Protein 5X7N (pdb70)

Structure (mmCIF, N/CA/C/O backbone):
data_5X7N
#
_entry.id   5X7N
#
_cell.length_a   114.543
_cell.length_b   91.702
_cell.length_c   95.161
_cell.angle_alpha   90.000
_cell.angle_beta   90.000
_cell.angle_gamma   90.000
#
_symmetry.space_group_name_H-M   'P 21 21 2'
#
loop_
_entity.id
_entity.type
_entity.pdbx_description
1 polymer 'Diaminopimelate decarboxylase'
2 non-polymer GLYCEROL
3 non-polymer "PYRIDOXAL-5'-PHOSPHATE"
4 non-polymer LYSINE
5 water water
#
loop_
_atom_site.group_PDB
_atom_site.id
_atom_site.type_symbol
_atom_site.label_atom_id
_atom_site.label_alt_id
_atom_site.label_comp_id
_atom_site.label_asym_id
_atom_site.label_entity_id
_atom_site.label_seq_id
_atom_site.pdbx_PDB_ins_code
_atom_site.Cartn_x
_atom_site.Cartn_y
_atom_site.Cartn_z
_atom_site.occupancy
_atom_site.B_iso_or_equiv
_atom_site.auth_seq_id
_atom_site.auth_comp_id
_atom_site.auth_asym_id
_atom_site.auth_atom_id
_atom_site.pdbx_PDB_model_num
ATOM 1 N N . THR A 1 3 ? 0.601 38.697 -5.390 1.00 30.66 3 THR A N 1
ATOM 2 C CA . THR A 1 3 ? 0.164 38.159 -6.712 1.00 28.19 3 THR A CA 1
ATOM 3 C C . THR A 1 3 ? 0.043 36.627 -6.714 1.00 26.54 3 THR A C 1
ATOM 4 O O . THR A 1 3 ? 0.661 35.908 -5.898 1.00 26.06 3 THR A O 1
ATOM 8 N N . VAL A 1 4 ? -0.740 36.149 -7.662 1.00 26.70 4 VAL A N 1
ATOM 9 C CA . VAL A 1 4 ? -0.843 34.724 -7.913 1.00 28.90 4 VAL A CA 1
ATOM 10 C C . VAL A 1 4 ? 0.544 34.155 -8.237 1.00 28.41 4 VAL A C 1
ATOM 11 O O . VAL A 1 4 ? 0.937 33.099 -7.746 1.00 23.28 4 VAL A O 1
ATOM 15 N N . GLU A 1 5 ? 1.331 34.885 -9.012 1.00 25.38 5 GLU A N 1
ATOM 16 C CA . GLU A 1 5 ? 2.696 34.447 -9.329 1.00 27.67 5 GLU A CA 1
ATOM 17 C C . GLU A 1 5 ? 3.589 34.265 -8.109 1.00 26.01 5 GLU A C 1
ATOM 18 O O . GLU A 1 5 ? 4.251 33.196 -7.972 1.00 27.44 5 GLU A O 1
ATOM 24 N N . ASN A 1 6 ? 3.560 35.265 -7.218 1.00 26.34 6 ASN A N 1
ATOM 25 C CA . ASN A 1 6 ? 4.310 35.227 -5.953 1.00 27.54 6 ASN A CA 1
ATOM 26 C C . ASN A 1 6 ? 3.873 33.972 -5.128 1.00 20.97 6 ASN A C 1
ATOM 27 O O . ASN A 1 6 ? 4.740 33.281 -4.613 1.00 21.96 6 ASN A O 1
ATOM 32 N N . PHE A 1 7 ? 2.574 33.678 -5.031 1.00 19.96 7 PHE A N 1
ATOM 33 C CA . PHE A 1 7 ? 2.130 32.505 -4.239 1.00 16.12 7 PHE A CA 1
ATOM 34 C C . PHE A 1 7 ? 2.641 31.211 -4.815 1.00 18.37 7 PHE A C 1
ATOM 35 O O . PHE A 1 7 ? 2.894 30.258 -4.086 1.00 16.39 7 PHE A O 1
ATOM 43 N N . ASN A 1 8 ? 2.764 31.151 -6.135 1.00 16.23 8 ASN A N 1
ATOM 44 C CA . ASN A 1 8 ? 3.223 29.938 -6.818 1.00 18.04 8 ASN A CA 1
ATOM 45 C C . ASN A 1 8 ? 4.758 29.738 -6.847 1.00 16.81 8 ASN A C 1
ATOM 46 O O . ASN A 1 8 ? 5.191 28.704 -7.366 1.00 17.54 8 ASN A O 1
ATOM 51 N N . GLU A 1 9 ? 5.515 30.683 -6.265 1.00 18.63 9 GLU A N 1
ATOM 52 C CA . GLU A 1 9 ? 6.941 30.556 -6.021 1.00 20.82 9 GLU A CA 1
ATOM 53 C C . GLU A 1 9 ? 7.128 29.554 -4.879 1.00 18.44 9 GLU A C 1
ATOM 54 O O . GLU A 1 9 ? 6.147 29.059 -4.289 1.00 16.05 9 GLU A O 1
ATOM 60 N N . LEU A 1 10 ? 8.385 29.246 -4.624 1.00 18.83 10 LEU A N 1
ATOM 61 C CA . LEU A 1 10 ? 8.807 28.408 -3.474 1.00 17.21 10 LEU A CA 1
ATOM 62 C C . LEU A 1 10 ? 10.110 28.962 -2.967 1.00 16.51 10 LEU A C 1
ATOM 63 O O . LEU A 1 10 ? 11.175 28.734 -3.584 1.00 18.70 10 LEU A O 1
ATOM 68 N N . PRO A 1 11 ? 10.038 29.771 -1.898 1.00 16.67 11 PRO A N 1
ATOM 69 C CA . PRO A 1 11 ? 11.253 30.508 -1.469 1.00 16.81 11 PRO A CA 1
ATOM 70 C C . PRO A 1 11 ? 12.315 29.581 -0.945 1.00 16.12 11 PRO A C 1
ATOM 71 O O . PRO A 1 11 ? 12.139 28.863 0.098 1.00 15.29 11 PRO A O 1
ATOM 75 N N . ALA A 1 12 ? 13.432 29.496 -1.697 1.00 15.35 12 ALA A N 1
ATOM 76 C CA . ALA A 1 12 ? 14.372 28.425 -1.506 1.00 14.80 12 ALA A CA 1
ATOM 77 C C . ALA A 1 12 ? 15.128 28.576 -0.173 1.00 15.25 12 ALA A C 1
ATOM 78 O O . ALA A 1 12 ? 15.647 27.622 0.375 1.00 16.43 12 ALA A O 1
ATOM 80 N N . HIS A 1 13 ? 15.222 29.781 0.318 1.00 13.88 13 HIS A N 1
ATOM 81 C CA . HIS A 1 13 ? 15.911 30.091 1.567 1.00 13.57 13 HIS A CA 1
ATOM 82 C C . HIS A 1 13 ? 15.013 29.781 2.777 1.00 15.07 13 HIS A C 1
ATOM 83 O O . HIS A 1 13 ? 15.518 29.828 3.903 1.00 14.06 13 HIS A O 1
ATOM 90 N N . VAL A 1 14 ? 13.763 29.539 2.533 1.00 12.14 14 VAL A N 1
ATOM 91 C CA . VAL A 1 14 ? 12.789 29.118 3.620 1.00 13.25 14 VAL A CA 1
ATOM 92 C C . VAL A 1 14 ? 12.550 27.618 3.597 1.00 11.93 14 VAL A C 1
ATOM 93 O O . VAL A 1 14 ? 12.567 26.976 4.662 1.00 13.93 14 VAL A O 1
ATOM 97 N N . TRP A 1 15 ? 12.241 27.096 2.394 1.00 13.59 15 TRP A N 1
ATOM 98 C CA . TRP A 1 15 ? 11.859 25.708 2.229 1.00 12.90 15 TRP A CA 1
ATOM 99 C C . TRP A 1 15 ? 13.070 24.767 2.336 1.00 13.42 15 TRP A C 1
ATOM 100 O O . TRP A 1 15 ? 14.241 25.220 2.399 1.00 15.00 15 TRP A O 1
ATOM 111 N N . PRO A 1 16 ? 12.824 23.459 2.580 1.00 13.13 16 PRO A N 1
ATOM 112 C CA . PRO A 1 16 ? 13.922 22.557 2.782 1.00 12.42 16 PRO A CA 1
ATOM 113 C C . PRO A 1 16 ? 14.869 22.616 1.550 1.00 11.45 16 PRO A C 1
ATOM 114 O O . PRO A 1 16 ? 14.431 22.836 0.398 1.00 13.68 16 PRO A O 1
ATOM 118 N N . ARG A 1 17 ? 16.110 22.373 1.821 1.00 12.48 17 ARG A N 1
ATOM 119 C CA . ARG A 1 17 ? 17.132 22.451 0.734 1.00 12.05 17 ARG A CA 1
ATOM 120 C C . ARG A 1 17 ? 16.866 21.605 -0.485 1.00 14.87 17 ARG A C 1
ATOM 121 O O . ARG A 1 17 ? 17.251 22.034 -1.549 1.00 15.46 17 ARG A O 1
ATOM 129 N N . ASN A 1 18 ? 16.246 20.445 -0.370 1.00 13.98 18 ASN A N 1
ATOM 130 C CA . ASN A 1 18 ? 15.942 19.559 -1.447 1.00 14.98 18 ASN A CA 1
ATOM 131 C C . ASN A 1 18 ? 14.481 19.581 -1.849 1.00 13.95 18 ASN A C 1
ATOM 132 O O . ASN A 1 18 ? 13.974 18.642 -2.473 1.00 14.78 18 ASN A O 1
ATOM 137 N N . ALA A 1 19 ? 13.861 20.750 -1.671 1.00 12.75 19 ALA A N 1
ATOM 138 C CA . ALA A 1 19 ? 12.516 20.956 -2.163 1.00 13.98 19 ALA A CA 1
ATOM 139 C C . ALA A 1 19 ? 12.537 21.649 -3.512 1.00 12.94 19 ALA A C 1
ATOM 140 O O . ALA A 1 19 ? 13.334 22.590 -3.752 1.00 14.74 19 ALA A O 1
ATOM 142 N N . VAL A 1 20 ? 11.687 21.204 -4.386 1.00 13.59 20 VAL A N 1
ATOM 143 C CA . VAL A 1 20 ? 11.520 21.819 -5.732 1.00 14.71 20 VAL A CA 1
ATOM 144 C C . VAL A 1 20 ? 10.086 21.921 -6.211 1.00 15.16 20 VAL A C 1
ATOM 145 O O . VAL A 1 20 ? 9.338 20.987 -6.084 1.00 14.83 20 VAL A O 1
ATOM 149 N N . ARG A 1 21 ? 9.745 23.044 -6.828 1.00 15.07 21 ARG A N 1
ATOM 150 C CA . ARG A 1 21 ? 8.478 23.252 -7.495 1.00 16.20 21 ARG A CA 1
ATOM 151 C C . ARG A 1 21 ? 8.606 22.686 -8.899 1.00 18.65 21 ARG A C 1
ATOM 152 O O . ARG A 1 21 ? 9.365 23.255 -9.713 1.00 16.63 21 ARG A O 1
ATOM 160 N N . GLN A 1 22 ? 7.809 21.672 -9.177 1.00 17.10 22 GLN A N 1
ATOM 161 C CA . GLN A 1 22 ? 7.801 21.014 -10.461 1.00 18.41 22 GLN A CA 1
ATOM 162 C C . GLN A 1 22 ? 6.983 21.837 -11.425 1.00 22.54 22 GLN A C 1
ATOM 163 O O . GLN A 1 22 ? 6.242 22.725 -11.048 1.00 20.22 22 GLN A O 1
ATOM 169 N N . GLU A 1 23 ? 7.097 21.502 -12.706 1.00 20.52 23 GLU A N 1
ATOM 170 C CA . GLU A 1 23 ? 6.389 22.293 -13.718 1.00 26.24 23 GLU A CA 1
ATOM 171 C C . GLU A 1 23 ? 4.854 22.198 -13.713 1.00 24.66 23 GLU A C 1
ATOM 172 O O . GLU A 1 23 ? 4.174 23.035 -14.340 1.00 25.31 23 GLU A O 1
ATOM 178 N N . ASP A 1 24 ? 4.301 21.151 -13.112 1.00 23.08 24 ASP A N 1
ATOM 179 C CA . ASP A 1 24 ? 2.839 21.088 -12.929 1.00 21.22 24 ASP A CA 1
ATOM 180 C C . ASP A 1 24 ? 2.331 21.668 -11.602 1.00 21.18 24 ASP A C 1
ATOM 181 O O . ASP A 1 24 ? 1.193 21.420 -11.269 1.00 21.60 24 ASP A O 1
ATOM 186 N N . GLY A 1 25 ? 3.212 22.344 -10.840 1.00 19.22 25 GLY A N 1
ATOM 187 C CA . GLY A 1 25 ? 2.827 22.936 -9.559 1.00 20.01 25 GLY A CA 1
ATOM 188 C C . GLY A 1 25 ? 3.086 22.070 -8.315 1.00 19.01 25 GLY A C 1
ATOM 189 O O . GLY A 1 25 ? 3.043 22.557 -7.159 1.00 17.20 25 GLY A O 1
ATOM 190 N N . VAL A 1 26 ? 3.324 20.789 -8.511 1.00 16.33 26 VAL A N 1
ATOM 191 C CA . VAL A 1 26 ? 3.644 19.882 -7.396 1.00 17.92 26 VAL A CA 1
ATOM 192 C C . VAL A 1 26 ? 5.005 20.222 -6.799 1.00 17.39 26 VAL A C 1
ATOM 193 O O . VAL A 1 26 ? 5.999 20.461 -7.544 1.00 18.53 26 VAL A O 1
ATOM 197 N N . VAL A 1 27 ? 5.074 20.185 -5.465 1.00 14.19 27 VAL A N 1
ATOM 198 C CA . VAL A 1 27 ? 6.303 20.296 -4.730 1.00 14.24 27 VAL A CA 1
ATOM 199 C C . VAL A 1 27 ? 6.835 18.910 -4.371 1.00 13.83 27 VAL A C 1
ATOM 200 O O . VAL A 1 27 ? 6.117 18.095 -3.787 1.00 14.00 27 VAL A O 1
ATOM 204 N N . THR A 1 28 ? 8.095 18.635 -4.790 1.00 13.84 28 THR A N 1
ATOM 205 C CA . THR A 1 28 ? 8.821 17.475 -4.281 1.00 14.03 28 THR A CA 1
ATOM 206 C C . THR A 1 28 ? 9.831 17.844 -3.226 1.00 14.66 28 THR A C 1
ATOM 207 O O . THR A 1 28 ? 10.371 18.985 -3.226 1.00 15.08 28 THR A O 1
ATOM 211 N N . VAL A 1 29 ? 10.080 16.920 -2.290 1.00 14.54 29 VAL A N 1
ATOM 212 C CA . VAL A 1 29 ? 11.197 17.012 -1.372 1.00 14.68 29 VAL A CA 1
ATOM 213 C C . VAL A 1 29 ? 12.038 15.744 -1.506 1.00 14.31 29 VAL A C 1
ATOM 214 O O . VAL A 1 29 ? 11.528 14.667 -1.405 1.00 14.39 29 VAL A O 1
ATOM 218 N N . ALA A 1 30 ? 13.342 15.925 -1.753 1.00 14.71 30 ALA A N 1
ATOM 219 C CA . ALA A 1 30 ? 14.217 14.810 -2.093 1.00 15.51 30 ALA A CA 1
ATOM 220 C C . ALA A 1 30 ? 13.633 13.918 -3.126 1.00 14.38 30 ALA A C 1
ATOM 221 O O . ALA A 1 30 ? 13.697 12.677 -3.093 1.00 15.56 30 ALA A O 1
ATOM 223 N N . GLY A 1 31 ? 13.101 14.576 -4.132 1.00 13.29 31 GLY A N 1
ATOM 224 C CA . GLY A 1 31 ? 12.468 13.912 -5.241 1.00 15.95 31 GLY A CA 1
ATOM 225 C C . GLY A 1 31 ? 11.135 13.262 -5.068 1.00 15.12 31 GLY A C 1
ATOM 226 O O . GLY A 1 31 ? 10.515 12.860 -6.021 1.00 17.97 31 GLY A O 1
ATOM 227 N N . VAL A 1 32 ? 10.601 13.238 -3.835 1.00 16.19 32 VAL A N 1
ATOM 228 C CA . VAL A 1 32 ? 9.325 12.630 -3.541 1.00 16.62 32 VAL A CA 1
ATOM 229 C C . VAL A 1 32 ? 8.197 13.635 -3.575 1.00 16.75 32 VAL A C 1
ATOM 230 O O . VAL A 1 32 ? 8.262 14.649 -2.827 1.00 16.13 32 VAL A O 1
ATOM 234 N N . PRO A 1 33 ? 7.155 13.431 -4.384 1.00 15.93 33 PRO A N 1
ATOM 235 C CA . PRO A 1 33 ? 6.066 14.411 -4.401 1.00 15.65 33 PRO A CA 1
ATOM 236 C C . PRO A 1 33 ? 5.306 14.502 -3.077 1.00 17.68 33 PRO A C 1
ATOM 237 O O . PRO A 1 33 ? 4.934 13.486 -2.517 1.00 15.86 33 PRO A O 1
ATOM 241 N N . LEU A 1 34 ? 5.145 15.734 -2.566 1.00 15.63 34 LEU A N 1
ATOM 242 C CA . LEU A 1 34 ? 4.420 15.851 -1.263 1.00 15.62 34 LEU A CA 1
ATOM 243 C C . LEU A 1 34 ? 2.991 15.319 -1.269 1.00 15.09 34 LEU A C 1
ATOM 244 O O . LEU A 1 34 ? 2.588 14.724 -0.263 1.00 15.32 34 LEU A O 1
ATOM 249 N N . PRO A 1 35 ? 2.234 15.455 -2.402 1.00 15.44 35 PRO A N 1
ATOM 250 C CA . PRO A 1 35 ? 0.912 14.910 -2.413 1.00 15.91 35 PRO A CA 1
ATOM 251 C C . PRO A 1 35 ? 0.925 13.387 -2.259 1.00 16.20 35 PRO A C 1
ATOM 252 O O . PRO A 1 35 ? 0.027 12.827 -1.657 1.00 16.53 35 PRO A O 1
ATOM 256 N N . ASP A 1 36 ? 1.946 12.706 -2.794 1.00 16.09 36 ASP A N 1
ATOM 257 C CA . ASP A 1 36 ? 2.004 11.277 -2.693 1.00 16.66 36 ASP A CA 1
ATOM 258 C C . ASP A 1 36 ? 2.236 10.859 -1.260 1.00 17.24 36 ASP A C 1
ATOM 259 O O . ASP A 1 36 ? 1.647 9.872 -0.788 1.00 17.29 36 ASP A O 1
ATOM 264 N N . LEU A 1 37 ? 3.037 11.664 -0.523 1.00 14.42 37 LEU A N 1
ATOM 265 C CA . LEU A 1 37 ? 3.185 11.363 0.897 1.00 15.81 37 LEU A CA 1
ATOM 266 C C . LEU A 1 37 ? 1.894 11.578 1.642 1.00 15.92 37 LEU A C 1
ATOM 267 O O . LEU A 1 37 ? 1.586 10.793 2.581 1.00 16.16 37 LEU A O 1
ATOM 272 N N . ALA A 1 38 ? 1.204 12.677 1.306 1.00 15.12 38 ALA A N 1
ATOM 273 C CA . ALA A 1 38 ? -0.050 12.928 1.996 1.00 16.49 38 ALA A CA 1
ATOM 274 C C . ALA A 1 38 ? -1.046 11.759 1.770 1.00 18.22 38 ALA A C 1
ATOM 275 O O . ALA A 1 38 ? -1.823 11.381 2.662 1.00 16.79 38 ALA A O 1
ATOM 277 N N . GLU A 1 39 ? -1.063 11.233 0.558 1.00 16.95 39 GLU A N 1
ATOM 278 C CA . GLU A 1 39 ? -1.960 10.094 0.240 1.00 19.58 39 GLU A CA 1
ATOM 279 C C . GLU A 1 39 ? -1.583 8.803 0.916 1.00 20.22 39 GLU A C 1
ATOM 280 O O . GLU A 1 39 ? -2.489 8.127 1.427 1.00 20.48 39 GLU A O 1
ATOM 286 N N . GLU A 1 40 ? -0.286 8.546 1.097 1.00 16.92 40 GLU A N 1
ATOM 287 C CA . GLU A 1 40 ? 0.236 7.339 1.669 1.00 19.36 40 GLU A CA 1
ATOM 288 C C . GLU A 1 40 ? 0.083 7.352 3.151 1.00 19.76 40 GLU A C 1
ATOM 289 O O . GLU A 1 40 ? -0.411 6.392 3.717 1.00 20.02 40 GLU A O 1
ATOM 295 N N . TYR A 1 41 ? 0.459 8.474 3.808 1.00 16.17 41 TYR A N 1
ATOM 296 C CA . TYR A 1 41 ? 0.566 8.472 5.229 1.00 16.80 41 TYR A CA 1
ATOM 297 C C . TYR A 1 41 ? -0.564 9.265 5.904 1.00 14.89 41 TYR A C 1
ATOM 298 O O . TYR A 1 41 ? -0.586 9.301 7.108 1.00 16.39 41 TYR A O 1
ATOM 307 N N . GLY A 1 42 ? -1.390 9.986 5.147 1.00 13.91 42 GLY A N 1
ATOM 308 C CA . GLY A 1 42 ? -2.419 10.844 5.735 1.00 13.61 42 GLY A CA 1
ATOM 309 C C . GLY A 1 42 ? -1.895 12.195 6.127 1.00 13.46 42 GLY A C 1
ATOM 310 O O . GLY A 1 42 ? -0.675 12.455 6.083 1.00 14.40 42 GLY A O 1
ATOM 311 N N . THR A 1 43 ? -2.834 13.030 6.524 1.00 13.91 43 THR A N 1
ATOM 312 C CA . THR A 1 43 ? -2.556 14.414 6.947 1.00 13.55 43 THR A CA 1
ATOM 313 C C . THR A 1 43 ? -3.203 14.638 8.304 1.00 14.32 43 THR A C 1
ATOM 314 O O . THR A 1 43 ? -4.138 13.885 8.680 1.00 14.85 43 THR A O 1
ATOM 318 N N . PRO A 1 44 ? -2.719 15.622 9.072 1.00 12.63 44 PRO A N 1
ATOM 319 C CA . PRO A 1 44 ? -1.480 16.317 8.856 1.00 12.93 44 PRO A CA 1
ATOM 320 C C . PRO A 1 44 ? -0.279 15.395 8.838 1.00 12.65 44 PRO A C 1
ATOM 321 O O . PRO A 1 44 ? -0.278 14.312 9.470 1.00 13.23 44 PRO A O 1
ATOM 325 N N . LEU A 1 45 ? 0.789 15.861 8.213 1.00 13.39 45 LEU A N 1
ATOM 326 C CA . LEU A 1 45 ? 2.007 15.050 8.076 1.00 12.35 45 LEU A CA 1
ATOM 327 C C . LEU A 1 45 ? 3.257 15.904 8.208 1.00 13.10 45 LEU A C 1
ATOM 328 O O . LEU A 1 45 ? 3.413 16.853 7.446 1.00 12.15 45 LEU A O 1
ATOM 333 N N . PHE A 1 46 ? 4.162 15.572 9.084 1.00 11.43 46 PHE A N 1
ATOM 334 C CA . PHE A 1 46 ? 5.478 16.233 9.082 1.00 12.55 46 PHE A CA 1
ATOM 335 C C . PHE A 1 46 ? 6.383 15.449 8.124 1.00 14.16 46 PHE A C 1
ATOM 336 O O . PHE A 1 46 ? 6.486 14.200 8.237 1.00 12.78 46 PHE A O 1
ATOM 344 N N . VAL A 1 47 ? 7.046 16.168 7.226 1.00 12.54 47 VAL A N 1
ATOM 345 C CA . VAL A 1 47 ? 7.992 15.561 6.226 1.00 12.58 47 VAL A CA 1
ATOM 346 C C . VAL A 1 47 ? 9.342 16.170 6.504 1.00 11.47 47 VAL A C 1
ATOM 347 O O . VAL A 1 47 ? 9.514 17.394 6.405 1.00 11.91 47 VAL A O 1
ATOM 351 N N . VAL A 1 48 ? 10.314 15.296 6.794 1.00 11.51 48 VAL A N 1
ATOM 352 C CA . VAL A 1 48 ? 11.678 15.714 7.185 1.00 11.32 48 VAL A CA 1
ATOM 353 C C . VAL A 1 48 ? 12.666 15.409 6.045 1.00 12.72 48 VAL A C 1
ATOM 354 O O . VAL A 1 48 ? 12.899 14.238 5.738 1.00 12.43 48 VAL A O 1
ATOM 358 N N . ASP A 1 49 ? 13.230 16.452 5.461 1.00 12.13 49 ASP A N 1
ATOM 359 C CA . ASP A 1 49 ? 14.347 16.366 4.459 1.00 11.15 49 ASP A CA 1
ATOM 360 C C . ASP A 1 49 ? 15.613 16.002 5.209 1.00 12.48 49 ASP A C 1
ATOM 361 O O . ASP A 1 49 ? 16.319 16.836 5.803 1.00 12.94 49 ASP A O 1
ATOM 366 N N . GLU A 1 50 ? 15.942 14.709 5.185 1.00 11.96 50 GLU A N 1
ATOM 367 C CA . GLU A 1 50 ? 17.046 14.192 5.948 1.00 13.50 50 GLU A CA 1
ATOM 368 C C . GLU A 1 50 ? 18.352 14.881 5.575 1.00 13.47 50 GLU A C 1
ATOM 369 O O . GLU A 1 50 ? 19.122 15.252 6.420 1.00 13.07 50 GLU A O 1
ATOM 375 N N . ASP A 1 51 ? 18.594 15.008 4.273 1.00 13.97 51 ASP A N 1
ATOM 376 C CA . ASP A 1 51 ? 19.821 15.647 3.830 1.00 13.28 51 ASP A CA 1
ATOM 377 C C . ASP A 1 51 ? 19.876 17.126 4.228 1.00 13.48 51 ASP A C 1
ATOM 378 O O . ASP A 1 51 ? 20.949 17.632 4.424 1.00 13.06 51 ASP A O 1
ATOM 383 N N . ASP A 1 52 ? 18.720 17.827 4.243 1.00 12.34 52 ASP A N 1
ATOM 384 C CA . ASP A 1 52 ? 18.692 19.171 4.765 1.00 14.08 52 ASP A CA 1
ATOM 385 C C . ASP A 1 52 ? 19.260 19.182 6.162 1.00 12.68 52 ASP A C 1
ATOM 386 O O . ASP A 1 52 ? 20.251 19.877 6.499 1.00 11.97 52 ASP A O 1
ATOM 391 N N . PHE A 1 53 ? 18.635 18.389 7.038 1.00 12.92 53 PHE A N 1
ATOM 392 C CA . PHE A 1 53 ? 19.135 18.293 8.419 1.00 12.28 53 PHE A CA 1
ATOM 393 C C . PHE A 1 53 ? 20.653 18.033 8.519 1.00 13.20 53 PHE A C 1
ATOM 394 O O . PHE A 1 53 ? 21.406 18.674 9.284 1.00 12.56 53 PHE A O 1
ATOM 402 N N . ARG A 1 54 ? 21.121 16.998 7.817 1.00 13.93 54 ARG A N 1
ATOM 403 C CA . ARG A 1 54 ? 22.529 16.682 7.893 1.00 14.66 54 ARG A CA 1
ATOM 404 C C . ARG A 1 54 ? 23.381 17.851 7.348 1.00 13.23 54 ARG A C 1
ATOM 405 O O . ARG A 1 54 ? 24.404 18.127 7.909 1.00 12.21 54 ARG A O 1
ATOM 413 N N . SER A 1 55 ? 22.916 18.514 6.298 1.00 14.24 55 SER A N 1
ATOM 414 C CA . SER A 1 55 ? 23.696 19.648 5.731 1.00 14.61 55 SER A CA 1
ATOM 415 C C . SER A 1 55 ? 23.842 20.843 6.690 1.00 13.97 55 SER A C 1
ATOM 416 O O . SER A 1 55 ? 24.892 21.499 6.759 1.00 15.56 55 SER A O 1
ATOM 419 N N . ARG A 1 56 ? 22.819 20.993 7.542 1.00 11.63 56 ARG A N 1
ATOM 420 C CA . ARG A 1 56 ? 22.926 21.993 8.612 1.00 13.34 56 ARG A CA 1
ATOM 421 C C . ARG A 1 56 ? 23.932 21.609 9.643 1.00 12.43 56 ARG A C 1
ATOM 422 O O . ARG A 1 56 ? 24.655 22.484 10.193 1.00 12.11 56 ARG A O 1
ATOM 430 N N . CYS A 1 57 ? 23.947 20.346 10.038 1.00 12.77 57 CYS A N 1
ATOM 431 C CA . CYS A 1 57 ? 24.975 19.805 10.981 1.00 12.92 57 CYS A CA 1
ATOM 432 C C . CYS A 1 57 ? 26.405 20.135 10.452 1.00 12.97 57 CYS A C 1
ATOM 433 O O . CYS A 1 57 ? 27.257 20.648 11.151 1.00 13.96 57 CYS A O 1
ATOM 436 N N . ARG A 1 58 ? 26.547 19.846 9.161 1.00 14.47 58 ARG A N 1
ATOM 437 C CA . ARG A 1 58 ? 27.826 20.090 8.478 1.00 15.48 58 ARG A CA 1
ATOM 438 C C . ARG A 1 58 ? 28.216 21.567 8.383 1.00 18.06 58 ARG A C 1
ATOM 439 O O . ARG A 1 58 ? 29.408 21.941 8.597 1.00 16.89 58 ARG A O 1
ATOM 447 N N . ASP A 1 59 ? 27.238 22.405 8.022 1.00 15.67 59 ASP A N 1
ATOM 448 C CA . ASP A 1 59 ? 27.470 23.843 7.970 1.00 16.76 59 ASP A CA 1
ATOM 449 C C . ASP A 1 59 ? 28.025 24.292 9.362 1.00 17.19 59 ASP A C 1
ATOM 450 O O . ASP A 1 59 ? 28.953 25.120 9.448 1.00 16.21 59 ASP A O 1
ATOM 455 N N . MET A 1 60 ? 27.323 23.854 10.420 1.00 13.98 60 MET A N 1
ATOM 456 C CA . MET A 1 60 ? 27.675 24.256 11.746 1.00 14.10 60 MET A CA 1
ATOM 457 C C . MET A 1 60 ? 29.070 23.725 12.150 1.00 14.82 60 MET A C 1
ATOM 458 O O . MET A 1 60 ? 29.917 24.422 12.707 1.00 14.45 60 MET A O 1
ATOM 463 N N . ALA A 1 61 ? 29.290 22.462 11.873 1.00 14.35 61 ALA A N 1
ATOM 464 C CA . ALA A 1 61 ? 30.564 21.783 12.196 1.00 15.37 61 ALA A CA 1
ATOM 465 C C . ALA A 1 61 ? 31.763 22.520 11.481 1.00 14.33 61 ALA A C 1
ATOM 466 O O . ALA A 1 61 ? 32.733 22.811 12.161 1.00 15.81 61 ALA A O 1
ATOM 468 N N . THR A 1 62 ? 31.614 22.890 10.238 1.00 16.90 62 THR A N 1
ATOM 469 C CA . THR A 1 62 ? 32.661 23.584 9.513 1.00 16.35 62 THR A CA 1
ATOM 470 C C . THR A 1 62 ? 32.854 24.938 10.118 1.00 17.53 62 THR A C 1
ATOM 471 O O . THR A 1 62 ? 33.993 25.327 10.447 1.00 18.52 62 THR A O 1
ATOM 475 N N . ALA A 1 63 ? 31.774 25.642 10.419 1.00 16.93 63 ALA A N 1
ATOM 476 C CA . ALA A 1 63 ? 31.905 27.001 10.938 1.00 17.29 63 ALA A CA 1
ATOM 477 C C . ALA A 1 63 ? 32.526 27.083 12.316 1.00 15.99 63 ALA A C 1
ATOM 478 O O . ALA A 1 63 ? 33.307 27.996 12.615 1.00 17.62 63 ALA A O 1
ATOM 480 N N . PHE A 1 64 ? 32.249 26.094 13.179 1.00 16.07 64 PHE A N 1
ATOM 481 C CA . PHE A 1 64 ? 32.703 26.156 14.554 1.00 14.08 64 PHE A CA 1
ATOM 482 C C . PHE A 1 64 ? 33.921 25.233 14.860 1.00 15.28 64 PHE A C 1
ATOM 483 O O . PHE A 1 64 ? 34.223 24.919 16.020 1.00 15.93 64 PHE A O 1
ATOM 491 N N . GLY A 1 65 ? 34.649 24.845 13.801 1.00 16.62 65 GLY A N 1
ATOM 492 C CA . GLY A 1 65 ? 35.938 24.162 13.962 1.00 16.29 65 GLY A CA 1
ATOM 493 C C . GLY A 1 65 ? 35.833 22.695 14.308 1.00 19.33 65 GLY A C 1
ATOM 494 O O . GLY A 1 65 ? 36.818 22.107 14.795 1.00 22.53 65 GLY A O 1
ATOM 495 N N . GLY A 1 66 ? 34.724 22.037 13.941 1.00 16.93 66 GLY A N 1
ATOM 496 C CA . GLY A 1 66 ? 34.570 20.634 14.128 1.00 16.22 66 GLY A CA 1
ATOM 497 C C . GLY A 1 66 ? 33.255 20.202 14.651 1.00 15.99 66 GLY A C 1
ATOM 498 O O . GLY A 1 66 ? 32.693 20.907 15.426 1.00 15.63 66 GLY A O 1
ATOM 499 N N . PRO A 1 67 ? 32.762 19.057 14.200 1.00 15.45 67 PRO A N 1
ATOM 500 C CA . PRO A 1 67 ? 31.443 18.616 14.704 1.00 17.07 67 PRO A CA 1
ATOM 501 C C . PRO A 1 67 ? 31.283 18.427 16.169 1.00 17.09 67 PRO A C 1
ATOM 502 O O . PRO A 1 67 ? 30.239 18.677 16.666 1.00 16.87 67 PRO A O 1
ATOM 506 N N . GLY A 1 68 ? 32.364 18.102 16.902 1.00 15.11 68 GLY A N 1
ATOM 507 C CA . GLY A 1 68 ? 32.275 17.912 18.305 1.00 15.43 68 GLY A CA 1
ATOM 508 C C . GLY A 1 68 ? 32.055 19.181 19.099 1.00 15.93 68 GLY A C 1
ATOM 509 O O . GLY A 1 68 ? 31.714 19.117 20.272 1.00 15.71 68 GLY A O 1
ATOM 510 N N . ASN A 1 69 ? 32.273 20.333 18.484 1.00 14.36 69 ASN A N 1
ATOM 511 C CA . ASN A 1 69 ? 31.986 21.627 19.128 1.00 15.45 69 ASN A CA 1
ATOM 512 C C . ASN A 1 69 ? 30.504 22.081 19.008 1.00 14.67 69 ASN A C 1
ATOM 513 O O . ASN A 1 69 ? 30.125 23.105 19.603 1.00 14.44 69 ASN A O 1
ATOM 518 N N . VAL A 1 70 ? 29.746 21.364 18.210 1.00 14.24 70 VAL A N 1
ATOM 519 C CA . VAL A 1 70 ? 28.342 21.684 17.915 1.00 13.38 70 VAL A CA 1
ATOM 520 C C . VAL A 1 70 ? 27.449 20.721 18.630 1.00 14.65 70 VAL A C 1
ATOM 521 O O . VAL A 1 70 ? 27.515 19.548 18.412 1.00 13.27 70 VAL A O 1
ATOM 525 N N . HIS A 1 71 ? 26.596 21.240 19.510 1.00 13.12 71 HIS A N 1
ATOM 526 C CA . HIS A 1 71 ? 25.614 20.411 20.207 1.00 13.83 71 HIS A CA 1
ATOM 527 C C . HIS A 1 71 ? 24.256 20.644 19.590 1.00 15.34 71 HIS A C 1
ATOM 528 O O . HIS A 1 71 ? 23.768 21.794 19.522 1.00 16.20 71 HIS A O 1
ATOM 535 N N . TYR A 1 72 ? 23.589 19.575 19.186 1.00 13.04 72 TYR A N 1
ATOM 536 C CA . TYR A 1 72 ? 22.195 19.663 18.759 1.00 12.55 72 TYR A CA 1
ATOM 537 C C . TYR A 1 72 ? 21.289 19.765 19.983 1.00 13.37 72 TYR A C 1
ATOM 538 O O . TYR A 1 72 ? 21.383 18.942 20.879 1.00 11.99 72 TYR A O 1
ATOM 547 N N . ALA A 1 73 ? 20.458 20.833 20.016 1.00 12.49 73 ALA A N 1
ATOM 548 C CA . ALA A 1 73 ? 19.599 21.080 21.135 1.00 14.53 73 ALA A CA 1
ATOM 549 C C . ALA A 1 73 ? 18.308 20.204 20.936 1.00 13.13 73 ALA A C 1
ATOM 550 O O . ALA A 1 73 ? 17.419 20.591 20.183 1.00 13.69 73 ALA A O 1
ATOM 552 N N . SER A 1 74 ? 18.222 19.080 21.630 1.00 12.92 74 SER A N 1
ATOM 553 C CA . SER A 1 74 ? 17.204 18.060 21.424 1.00 13.52 74 SER A CA 1
ATOM 554 C C . SER A 1 74 ? 15.796 18.638 21.641 1.00 12.01 74 SER A C 1
ATOM 555 O O . SER A 1 74 ? 14.830 18.118 21.091 1.00 12.41 74 SER A O 1
ATOM 558 N N . LYS A 1 75 ? 15.701 19.690 22.417 1.00 12.37 75 LYS A N 1
ATOM 559 C CA . LYS A 1 75 ? 14.391 20.319 22.704 1.00 12.46 75 LYS A CA 1
ATOM 560 C C . LYS A 1 75 ? 13.628 20.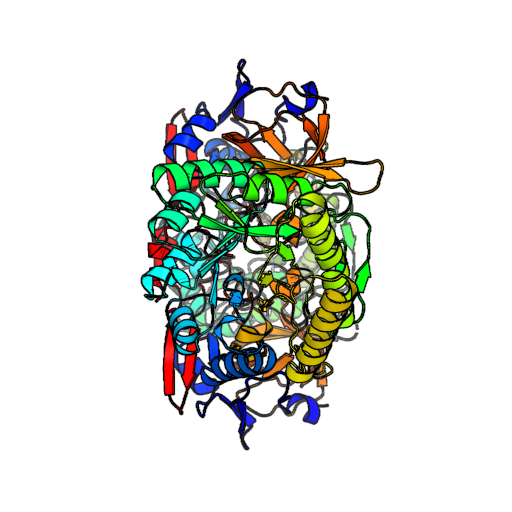719 21.483 1.00 12.50 75 LYS A C 1
ATOM 561 O O . LYS A 1 75 ? 12.400 20.739 21.465 1.00 11.01 75 LYS A O 1
ATOM 567 N N . ALA A 1 76 ? 14.387 20.994 20.418 1.00 10.22 76 ALA A N 1
ATOM 568 C CA . ALA A 1 76 ? 13.727 21.336 19.159 1.00 11.63 76 ALA A CA 1
ATOM 569 C C . ALA A 1 76 ? 12.885 20.198 18.578 1.00 11.41 76 ALA A C 1
ATOM 570 O O . ALA A 1 76 ? 11.873 20.479 17.946 1.00 11.10 76 ALA A O 1
ATOM 572 N N . PHE A 1 77 ? 13.370 18.956 18.690 1.00 10.87 77 PHE A N 1
ATOM 573 C CA . PHE A 1 77 ? 12.776 17.769 18.112 1.00 10.74 77 PHE A CA 1
ATOM 574 C C . PHE A 1 77 ? 13.773 16.623 18.379 1.00 10.94 77 PHE A C 1
ATOM 575 O O . PHE A 1 77 ? 14.946 16.671 17.913 1.00 12.33 77 PHE A O 1
ATOM 583 N N . LEU A 1 78 ? 13.334 15.605 19.115 1.00 12.62 78 LEU A N 1
ATOM 584 C CA . LEU A 1 78 ? 14.193 14.421 19.307 1.00 11.60 78 LEU A CA 1
ATOM 585 C C . LEU A 1 78 ? 13.395 13.152 19.077 1.00 13.63 78 LEU A C 1
ATOM 586 O O . LEU A 1 78 ? 12.316 12.962 19.665 1.00 14.33 78 LEU A O 1
ATOM 591 N N . THR A 1 79 ? 13.992 12.233 18.308 1.00 13.19 79 THR A N 1
ATOM 592 C CA . THR A 1 79 ? 13.536 10.850 18.181 1.00 12.71 79 THR A CA 1
ATOM 593 C C . THR A 1 79 ? 14.799 10.012 18.134 1.00 12.54 79 THR A C 1
ATOM 594 O O . THR A 1 79 ? 15.891 10.569 17.978 1.00 11.39 79 THR A O 1
ATOM 598 N N . LYS A 1 80 ? 14.664 8.692 18.208 1.00 13.81 80 LYS A N 1
ATOM 599 C CA . LYS A 1 80 ? 15.852 7.807 17.983 1.00 14.31 80 LYS A CA 1
ATOM 600 C C . LYS A 1 80 ? 16.515 8.049 16.658 1.00 13.33 80 LYS A C 1
ATOM 601 O O . LYS A 1 80 ? 17.799 8.020 16.588 1.00 13.02 80 LYS A O 1
ATOM 607 N N . THR A 1 81 ? 15.709 8.298 15.622 1.00 12.64 81 THR A N 1
ATOM 608 C CA . THR A 1 81 ? 16.260 8.599 14.290 1.00 14.00 81 THR A CA 1
ATOM 609 C C . THR A 1 81 ? 17.087 9.846 14.258 1.00 13.85 81 THR A C 1
ATOM 610 O O . THR A 1 81 ? 18.215 9.848 13.737 1.00 14.67 81 THR A O 1
ATOM 614 N N . ILE A 1 82 ? 16.556 10.898 14.857 1.00 12.36 82 ILE A N 1
ATOM 615 C CA . ILE A 1 82 ? 17.271 12.150 14.964 1.00 13.27 82 ILE A CA 1
ATOM 616 C C . ILE A 1 82 ? 18.586 12.002 15.730 1.00 12.24 82 ILE A C 1
ATOM 617 O O . ILE A 1 82 ? 19.672 12.463 15.311 1.00 12.81 82 ILE A O 1
ATOM 622 N N . ALA A 1 83 ? 18.559 11.317 16.840 1.00 11.85 83 ALA A N 1
ATOM 623 C CA . ALA A 1 83 ? 19.743 11.067 17.601 1.00 12.61 83 ALA A CA 1
ATOM 624 C C . ALA A 1 83 ? 20.782 10.314 16.749 1.00 13.60 83 ALA A C 1
ATOM 625 O O . ALA A 1 83 ? 21.967 10.648 16.874 1.00 13.92 83 ALA A O 1
ATOM 627 N N . ARG A 1 84 ? 20.355 9.314 16.010 1.00 13.49 84 ARG A N 1
ATOM 628 C CA . ARG A 1 84 ? 21.325 8.604 15.168 1.00 14.27 84 ARG A CA 1
ATOM 629 C C . ARG A 1 84 ? 21.946 9.482 14.156 1.00 12.85 84 ARG A C 1
ATOM 630 O O . ARG A 1 84 ? 23.208 9.385 13.863 1.00 14.38 84 ARG A O 1
ATOM 638 N N . TRP A 1 85 ? 21.125 10.300 13.509 1.00 12.70 85 TRP A N 1
ATOM 639 C CA . TRP A 1 85 ? 21.669 11.301 12.524 1.00 13.51 85 TRP A CA 1
ATOM 640 C C . TRP A 1 85 ? 22.701 12.212 13.133 1.00 13.86 85 TRP A C 1
ATOM 641 O O . TRP A 1 85 ? 23.745 12.400 12.597 1.00 14.07 85 TRP A O 1
ATOM 652 N N . VAL A 1 86 ? 22.443 12.747 14.320 1.00 13.29 86 VAL A N 1
ATOM 653 C CA . VAL A 1 86 ? 23.365 13.563 15.065 1.00 13.41 86 VAL A CA 1
ATOM 654 C C . VAL A 1 86 ? 24.655 12.774 15.353 1.00 13.94 86 VAL A C 1
ATOM 655 O O . VAL A 1 86 ? 25.749 13.339 15.237 1.00 15.67 86 VAL A O 1
ATOM 659 N N . ASP A 1 87 ? 24.483 11.564 15.798 1.00 15.46 87 ASP A N 1
ATOM 660 C CA . ASP A 1 87 ? 25.626 10.679 16.187 1.00 15.12 87 ASP A CA 1
ATOM 661 C C . ASP A 1 87 ? 26.515 10.500 14.951 1.00 14.31 87 ASP A C 1
ATOM 662 O O . ASP A 1 87 ? 27.737 10.827 15.000 1.00 15.74 87 ASP A O 1
ATOM 667 N N . GLU A 1 88 ? 25.908 10.126 13.848 1.00 15.47 88 GLU A N 1
ATOM 668 C CA . GLU A 1 88 ? 26.640 9.921 12.561 1.00 16.65 88 GLU A CA 1
ATOM 669 C C . GLU A 1 88 ? 27.369 11.157 12.024 1.00 18.29 88 GLU A C 1
ATOM 670 O O . GLU A 1 88 ? 28.468 11.048 11.421 1.00 15.68 88 GLU A O 1
ATOM 676 N N . GLU A 1 89 ? 26.760 12.329 12.253 1.00 14.54 89 GLU A N 1
ATOM 677 C CA . GLU A 1 89 ? 27.333 13.575 11.844 1.00 15.43 89 GLU A CA 1
ATOM 678 C C . GLU A 1 89 ? 28.443 14.043 12.776 1.00 15.19 89 GLU A C 1
ATOM 679 O O . GLU A 1 89 ? 29.111 15.048 12.499 1.00 17.91 89 GLU A O 1
ATOM 685 N N . GLY A 1 90 ? 28.694 13.360 13.894 1.00 14.21 90 GLY A N 1
ATOM 686 C CA . GLY A 1 90 ? 29.746 13.723 14.833 1.00 15.41 90 GLY A CA 1
ATOM 687 C C . GLY A 1 90 ? 29.483 14.791 15.843 1.00 15.99 90 GLY A C 1
ATOM 688 O O . GLY A 1 90 ? 30.381 15.209 16.596 1.00 15.33 90 GLY A O 1
ATOM 689 N N . LEU A 1 91 ? 28.216 15.239 15.839 1.00 14.18 91 LEU A N 1
ATOM 690 C CA . LEU A 1 91 ? 27.794 16.270 16.742 1.00 13.39 91 LEU A CA 1
ATOM 691 C C . LEU A 1 91 ? 27.599 15.753 18.163 1.00 13.84 91 LEU A C 1
ATOM 692 O O . LEU A 1 91 ? 27.389 14.564 18.424 1.00 15.17 91 LEU A O 1
ATOM 697 N N . ALA A 1 92 ? 27.689 16.677 19.076 1.00 13.91 92 ALA A N 1
ATOM 698 C CA . ALA A 1 92 ? 27.263 16.433 20.474 1.00 14.28 92 ALA A CA 1
ATOM 699 C C . ALA A 1 92 ? 25.725 16.574 20.533 1.00 13.82 92 ALA A C 1
ATOM 700 O O . ALA A 1 92 ? 25.086 17.105 19.604 1.00 13.86 92 ALA A O 1
ATOM 702 N N . LEU A 1 93 ? 25.153 16.092 21.637 1.00 13.42 93 LEU A N 1
ATOM 703 C CA . LEU A 1 93 ? 23.727 16.157 21.844 1.00 13.67 93 LEU A CA 1
ATOM 704 C C . LEU A 1 93 ? 23.437 16.792 23.206 1.00 16.20 93 LEU A C 1
ATOM 705 O O . LEU A 1 93 ? 23.950 16.337 24.258 1.00 16.30 93 LEU A O 1
ATOM 710 N N . ASP A 1 94 ? 22.572 17.805 23.210 1.00 14.81 94 ASP A N 1
ATOM 711 C CA . ASP A 1 94 ? 22.137 18.396 24.466 1.00 15.39 94 ASP A CA 1
ATOM 712 C C . ASP A 1 94 ? 20.769 17.873 24.775 1.00 14.72 94 ASP A C 1
ATOM 713 O O . ASP A 1 94 ? 19.885 17.856 23.882 1.00 15.41 94 ASP A O 1
ATOM 718 N N . ILE A 1 95 ? 20.608 17.421 26.010 1.00 13.03 95 ILE A N 1
ATOM 719 C CA . ILE A 1 95 ? 19.315 16.963 26.509 1.00 13.96 95 ILE A CA 1
ATOM 720 C C . ILE A 1 95 ? 18.939 17.743 27.721 1.00 13.73 95 ILE A C 1
ATOM 721 O O . ILE A 1 95 ? 19.777 18.308 28.425 1.00 14.59 95 ILE A O 1
ATOM 726 N N . ALA A 1 96 ? 17.639 17.771 27.997 1.00 12.27 96 ALA A N 1
ATOM 727 C CA . ALA A 1 96 ? 17.205 18.553 29.124 1.00 13.74 96 ALA A CA 1
ATOM 728 C C . ALA A 1 96 ? 16.180 17.860 29.975 1.00 14.33 96 ALA A C 1
ATOM 729 O O . ALA A 1 96 ? 15.473 18.556 30.776 1.00 14.04 96 ALA A O 1
ATOM 731 N N . SER A 1 97 ? 16.095 16.540 29.887 1.00 13.62 97 SER A N 1
ATOM 732 C CA . SER A 1 97 ? 15.177 15.796 30.784 1.00 13.99 97 SER A CA 1
ATOM 733 C C . SER A 1 97 ? 15.601 14.373 30.808 1.00 13.76 97 SER A C 1
ATOM 734 O O . SER A 1 97 ? 16.305 13.911 29.931 1.00 14.28 97 SER A O 1
ATOM 737 N N . ILE A 1 98 ? 15.048 13.615 31.730 1.00 16.59 98 ILE A N 1
ATOM 738 C CA . ILE A 1 98 ? 15.401 12.208 31.814 1.00 16.06 98 ILE A CA 1
ATOM 739 C C . ILE A 1 98 ? 14.884 11.416 30.635 1.00 15.58 98 ILE A C 1
ATOM 740 O O . ILE A 1 98 ? 15.480 10.452 30.173 1.00 14.71 98 ILE A O 1
ATOM 745 N N . ASN A 1 99 ? 13.788 11.875 30.065 1.00 14.38 99 ASN A N 1
ATOM 746 C CA . ASN A 1 99 ? 13.275 11.225 28.891 1.00 14.48 99 ASN A CA 1
ATOM 747 C C . ASN A 1 99 ? 13.994 11.568 27.625 1.00 13.40 99 ASN A C 1
ATOM 748 O O . ASN A 1 99 ? 14.108 10.676 26.746 1.00 14.67 99 ASN A O 1
ATOM 753 N N . GLU A 1 100 ? 14.459 12.817 27.427 1.00 14.43 100 GLU A N 1
ATOM 754 C CA . GLU A 1 100 ? 15.315 13.092 26.286 1.00 14.02 100 GLU A CA 1
ATOM 755 C C . GLU A 1 100 ? 16.619 12.215 26.371 1.00 15.42 100 GLU A C 1
ATOM 756 O O . GLU A 1 100 ? 17.080 11.690 25.343 1.00 14.48 100 GLU A O 1
ATOM 762 N N . LEU A 1 101 ? 17.211 12.137 27.573 1.00 14.24 101 LEU A N 1
ATOM 763 C CA . LEU A 1 101 ? 18.355 11.199 27.807 1.00 15.63 101 LEU A CA 1
ATOM 764 C C . LEU A 1 101 ? 17.928 9.773 27.429 1.00 15.13 101 LEU A C 1
ATOM 765 O O . LEU A 1 101 ? 18.659 9.086 26.692 1.00 16.77 101 LEU A O 1
ATOM 770 N N . GLY A 1 102 ? 16.717 9.339 27.837 1.00 15.21 102 GLY A N 1
ATOM 771 C CA . GLY A 1 102 ? 16.212 8.006 27.480 1.00 15.51 102 GLY A CA 1
ATOM 772 C C . GLY A 1 102 ? 16.165 7.685 26.004 1.00 15.24 102 GLY A C 1
ATOM 773 O O . GLY A 1 102 ? 16.457 6.603 25.533 1.00 15.68 102 GLY A O 1
ATOM 774 N N . ILE A 1 103 ? 15.636 8.656 25.242 1.00 13.82 103 ILE A N 1
ATOM 775 C CA . ILE A 1 103 ? 15.535 8.512 23.817 1.00 13.49 103 ILE A CA 1
ATOM 776 C C . ILE A 1 103 ? 16.936 8.440 23.264 1.00 12.69 103 ILE A C 1
ATOM 777 O O . ILE A 1 103 ? 17.175 7.607 22.409 1.00 14.68 103 ILE A O 1
ATOM 782 N N . ALA A 1 104 ? 17.830 9.306 23.755 1.00 14.24 104 ALA A N 1
ATOM 783 C CA . ALA A 1 104 ? 19.181 9.314 23.203 1.00 14.45 104 ALA A CA 1
ATOM 784 C C . ALA A 1 104 ? 19.857 7.954 23.487 1.00 15.67 104 ALA A C 1
ATOM 785 O O . ALA A 1 104 ? 20.477 7.353 22.561 1.00 15.82 104 ALA A O 1
ATOM 787 N N . LEU A 1 105 ? 19.651 7.443 24.709 1.00 15.68 105 LEU A N 1
ATOM 788 C CA . LEU A 1 105 ? 20.286 6.123 25.068 1.00 18.03 105 LEU A CA 1
ATOM 789 C C . LEU A 1 105 ? 19.682 4.949 24.379 1.00 17.27 105 LEU A C 1
ATOM 790 O O . LEU A 1 105 ? 20.445 4.029 23.993 1.00 16.85 105 LEU A O 1
ATOM 795 N N . ALA A 1 106 ? 18.370 4.990 24.139 1.00 16.91 106 ALA A N 1
ATOM 796 C CA . ALA A 1 106 ? 17.679 4.010 23.316 1.00 19.81 106 ALA A CA 1
ATOM 797 C C . ALA A 1 106 ? 18.238 3.857 21.872 1.00 17.57 106 ALA A C 1
ATOM 798 O O . ALA A 1 106 ? 18.213 2.729 21.311 1.00 17.78 106 ALA A O 1
ATOM 800 N N . ALA A 1 107 ? 18.730 4.984 21.306 1.00 16.06 107 ALA A N 1
ATOM 801 C CA . ALA A 1 107 ? 19.319 5.061 19.994 1.00 17.25 107 ALA A CA 1
ATOM 802 C C . ALA A 1 107 ? 20.773 4.706 20.005 1.00 17.77 107 ALA A C 1
ATOM 803 O O . ALA A 1 107 ? 21.391 4.720 18.921 1.00 19.02 107 ALA A O 1
ATOM 805 N N . GLY A 1 108 ? 21.354 4.421 21.165 1.00 18.33 108 GLY A N 1
ATOM 806 C CA . GLY A 1 108 ? 22.779 4.121 21.249 1.00 21.85 108 GLY A CA 1
ATOM 807 C C . GLY A 1 108 ? 23.693 5.330 21.073 1.00 20.26 108 GLY A C 1
ATOM 808 O O . GLY A 1 108 ? 24.868 5.228 20.758 1.00 20.10 108 GLY A O 1
ATOM 809 N N . PHE A 1 109 ? 23.147 6.533 21.318 1.00 18.35 109 PHE A N 1
ATOM 810 C CA . PHE A 1 109 ? 23.959 7.750 21.258 1.00 16.49 109 PHE A CA 1
ATOM 811 C C . PHE A 1 109 ? 24.987 7.684 22.406 1.00 16.12 109 PHE A C 1
ATOM 812 O O . PHE A 1 109 ? 24.644 7.488 23.602 1.00 17.49 109 PHE A O 1
ATOM 820 N N . PRO A 1 110 ? 26.265 7.882 22.101 1.00 16.90 110 PRO A N 1
ATOM 821 C CA . PRO A 1 110 ? 27.246 7.754 23.205 1.00 18.39 110 PRO A CA 1
ATOM 822 C C . PRO A 1 110 ? 27.160 8.785 24.298 1.00 19.99 110 PRO A C 1
ATOM 823 O O . PRO A 1 110 ? 27.181 10.035 24.030 1.00 15.94 110 PRO A O 1
ATOM 827 N N . ALA A 1 111 ? 27.037 8.341 25.531 1.00 19.79 111 ALA A N 1
ATOM 828 C CA . ALA A 1 111 ? 26.811 9.292 26.618 1.00 18.34 111 ALA A CA 1
ATOM 829 C C . ALA A 1 111 ? 27.929 10.320 26.800 1.00 19.20 111 ALA A C 1
ATOM 830 O O . ALA A 1 111 ? 27.671 11.444 27.267 1.00 19.76 111 ALA A O 1
ATOM 832 N N . SER A 1 112 ? 29.184 9.962 26.449 1.00 18.59 112 SER A N 1
ATOM 833 C CA . SER A 1 112 ? 30.262 10.881 26.606 1.00 18.94 112 SER A CA 1
ATOM 834 C C . SER A 1 112 ? 30.035 12.147 25.772 1.00 16.50 112 SER A C 1
ATOM 835 O O . SER A 1 112 ? 30.636 13.162 26.034 1.00 18.40 112 SER A O 1
ATOM 838 N N . ARG A 1 113 ? 29.229 12.025 24.726 1.00 16.14 113 ARG A N 1
ATOM 839 C CA . ARG A 1 113 ? 28.913 13.140 23.811 1.00 15.12 113 ARG A CA 1
ATOM 840 C C . ARG A 1 113 ? 27.582 13.875 24.183 1.00 15.29 113 ARG A C 1
ATOM 841 O O . ARG A 1 113 ? 27.114 14.707 23.369 1.00 16.26 113 ARG A O 1
ATOM 849 N N . ILE A 1 114 ? 26.972 13.505 25.296 1.00 14.17 114 ILE A N 1
ATOM 850 C CA . ILE A 1 114 ? 25.731 14.132 25.775 1.00 14.31 114 ILE A CA 1
ATOM 851 C C . ILE A 1 114 ? 26.085 15.212 26.796 1.00 13.82 114 ILE A C 1
ATOM 852 O O . ILE A 1 114 ? 26.947 15.049 27.698 1.00 15.11 114 ILE A O 1
ATOM 857 N N . THR A 1 115 ? 25.404 16.361 26.675 1.00 13.96 115 THR A N 1
ATOM 858 C CA . THR A 1 115 ? 25.423 17.368 27.723 1.00 15.18 115 THR A CA 1
ATOM 859 C C . THR A 1 115 ? 23.972 17.543 28.251 1.00 14.41 115 THR A C 1
ATOM 860 O O . THR A 1 115 ? 22.975 17.651 27.478 1.00 14.35 115 THR A O 1
ATOM 864 N N . ALA A 1 116 ? 23.908 17.608 29.569 1.00 13.98 116 ALA A N 1
ATOM 865 C CA . ALA A 1 116 ? 22.623 17.680 30.276 1.00 14.75 116 ALA A CA 1
ATOM 866 C C . ALA A 1 116 ? 22.281 19.073 30.822 1.00 13.34 116 ALA A C 1
ATOM 867 O O . ALA A 1 116 ? 23.044 19.609 31.635 1.00 14.54 116 ALA A O 1
ATOM 869 N N . HIS A 1 117 ? 21.109 19.579 30.453 1.00 12.66 117 HIS A N 1
ATOM 870 C CA . HIS A 1 117 ? 20.627 20.885 30.963 1.00 13.41 117 HIS A CA 1
ATOM 871 C C . HIS A 1 117 ? 19.381 20.692 31.789 1.00 13.53 117 HIS A C 1
ATOM 872 O O . HIS A 1 117 ? 18.738 19.667 31.633 1.00 15.11 117 HIS A O 1
ATOM 879 N N . GLY A 1 118 ? 19.020 21.718 32.550 1.00 13.06 118 GLY A N 1
ATOM 880 C CA . GLY A 1 118 ? 17.719 21.699 33.226 1.00 14.30 118 GLY A CA 1
ATOM 881 C C . GLY A 1 118 ? 17.803 22.541 34.466 1.00 13.11 118 GLY A C 1
ATOM 882 O O . GLY A 1 118 ? 18.795 22.471 35.225 1.00 13.90 118 GLY A O 1
ATOM 883 N N . ASN A 1 119 ? 16.760 23.329 34.696 1.00 11.70 119 ASN A N 1
ATOM 884 C CA . ASN A 1 119 ? 16.674 24.231 35.805 1.00 12.36 119 ASN A CA 1
ATOM 885 C C . ASN A 1 119 ? 16.230 23.526 37.099 1.00 14.34 119 ASN A C 1
ATOM 886 O O . ASN A 1 119 ? 16.373 24.110 38.170 1.00 14.38 119 ASN A O 1
ATOM 891 N N . ASN A 1 120 ? 15.719 22.320 36.992 1.00 13.33 120 ASN A N 1
ATOM 892 C CA . ASN A 1 120 ? 15.194 21.634 38.189 1.00 13.73 120 ASN A CA 1
ATOM 893 C C . ASN A 1 120 ? 15.450 20.144 38.087 1.00 15.01 120 ASN A C 1
ATOM 894 O O . ASN A 1 120 ? 14.518 19.319 38.155 1.00 15.89 120 ASN A O 1
ATOM 899 N N . LYS A 1 121 ? 16.721 19.768 37.941 1.00 15.54 121 LYS A N 1
ATOM 900 C CA . LYS A 1 121 ? 17.091 18.373 37.819 1.00 15.09 121 LYS A CA 1
ATOM 901 C C . LYS A 1 121 ? 16.926 17.739 39.221 1.00 16.99 121 LYS A C 1
ATOM 902 O O . LYS A 1 121 ? 17.499 18.169 40.219 1.00 19.98 121 LYS A O 1
ATOM 908 N N . GLY A 1 122 ? 16.155 16.701 39.233 1.00 17.70 122 GLY A N 1
ATOM 909 C CA . GLY A 1 122 ? 16.035 15.882 40.446 1.00 19.22 122 GLY A CA 1
ATOM 910 C C . GLY A 1 122 ? 17.037 14.810 40.587 1.00 18.49 122 GLY A C 1
ATOM 911 O O . GLY A 1 122 ? 17.863 14.517 39.705 1.00 18.01 122 GLY A O 1
ATOM 912 N N . VAL A 1 123 ? 17.054 14.223 41.811 1.00 18.38 123 VAL A N 1
ATOM 913 C CA . VAL A 1 123 ? 18.055 13.235 42.109 1.00 18.68 123 VAL A CA 1
ATOM 914 C C . VAL A 1 123 ? 18.034 12.027 41.157 1.00 19.15 123 VAL A C 1
ATOM 915 O O . VAL A 1 123 ? 19.078 11.502 40.836 1.00 20.63 123 VAL A O 1
ATOM 919 N N . GLU A 1 124 ? 16.857 11.601 40.693 1.00 20.20 124 GLU A N 1
ATOM 920 C CA . GLU A 1 124 ? 16.752 10.437 39.767 1.00 19.92 124 GLU A CA 1
ATOM 921 C C . GLU A 1 124 ? 17.443 10.763 38.431 1.00 20.34 124 GLU A C 1
ATOM 922 O O . GLU A 1 124 ? 18.198 9.989 37.890 1.00 17.73 124 GLU A O 1
ATOM 928 N N . PHE A 1 125 ? 17.174 11.969 37.911 1.00 18.66 125 PHE A N 1
ATOM 929 C CA . PHE A 1 125 ? 17.861 12.401 36.695 1.00 16.30 125 PHE A CA 1
ATOM 930 C C . PHE A 1 125 ? 19.359 12.482 36.878 1.00 15.89 125 PHE A C 1
ATOM 931 O O . PHE A 1 125 ? 20.153 12.014 35.995 1.00 16.74 125 PHE A O 1
ATOM 939 N N . LEU A 1 126 ? 19.777 13.098 37.978 1.00 14.58 126 LEU A N 1
ATOM 940 C CA . LEU A 1 126 ? 21.171 13.301 38.208 1.00 15.34 126 LEU A CA 1
ATOM 941 C C . LEU A 1 126 ? 21.880 11.915 38.321 1.00 16.94 126 LEU A C 1
ATOM 942 O O . LEU A 1 126 ? 22.972 11.771 37.830 1.00 18.17 126 LEU A O 1
ATOM 947 N N . ARG A 1 127 ? 21.227 10.939 38.990 1.00 18.70 127 ARG A N 1
ATOM 948 C CA . ARG A 1 127 ? 21.831 9.612 39.103 1.00 18.45 127 ARG A CA 1
ATOM 949 C C . ARG A 1 127 ? 21.909 8.982 37.741 1.00 18.23 127 ARG A C 1
ATOM 950 O O . ARG A 1 127 ? 22.882 8.359 37.384 1.00 21.58 127 ARG A O 1
ATOM 958 N N . ALA A 1 128 ? 20.861 9.162 36.944 1.00 20.38 128 ALA A N 1
ATOM 959 C CA . ALA A 1 128 ? 20.862 8.535 35.608 1.00 20.31 128 ALA A CA 1
ATOM 960 C C . ALA A 1 128 ? 22.029 9.093 34.771 1.00 19.16 128 ALA A C 1
ATOM 961 O O . ALA A 1 128 ? 22.743 8.366 34.039 1.00 20.91 128 ALA A O 1
ATOM 963 N N . LEU A 1 129 ? 22.219 10.414 34.853 1.00 19.76 129 LEU A N 1
ATOM 964 C CA . LEU A 1 129 ? 23.304 11.092 34.143 1.00 18.22 129 LEU A CA 1
ATOM 965 C C . LEU A 1 129 ? 24.676 10.556 34.561 1.00 19.22 129 LEU A C 1
ATOM 966 O O . LEU A 1 129 ? 25.462 10.128 33.688 1.00 21.20 129 LEU A O 1
ATOM 971 N N . VAL A 1 130 ? 24.900 10.486 35.871 1.00 17.55 130 VAL A N 1
ATOM 972 C CA . VAL A 1 130 ? 26.173 10.005 36.399 1.00 19.43 130 VAL A CA 1
ATOM 973 C C . VAL A 1 130 ? 26.357 8.503 36.081 1.00 19.38 130 VAL A C 1
ATOM 974 O O . VAL A 1 130 ? 27.460 8.105 35.582 1.00 22.17 130 VAL A O 1
ATOM 978 N N . GLN A 1 131 ? 25.333 7.713 36.338 1.00 21.47 131 GLN A N 1
ATOM 979 C CA . GLN A 1 131 ? 25.432 6.243 36.131 1.00 22.78 131 GLN A CA 1
ATOM 980 C C . GLN A 1 131 ? 25.659 5.849 34.658 1.00 26.96 131 GLN A C 1
ATOM 981 O O . GLN A 1 131 ? 26.315 4.789 34.363 1.00 25.29 131 GLN A O 1
ATOM 987 N N . ASN A 1 132 ? 25.115 6.639 33.715 1.00 22.25 132 ASN A N 1
ATOM 988 C CA . ASN A 1 132 ? 25.358 6.380 32.314 1.00 22.74 132 ASN A CA 1
ATOM 989 C C . ASN A 1 132 ? 26.568 7.080 31.760 1.00 20.25 132 ASN A C 1
ATOM 990 O O . ASN A 1 132 ? 26.885 6.835 30.636 1.00 28.11 132 ASN A O 1
ATOM 995 N N . GLY A 1 133 ? 27.328 7.839 32.535 1.00 19.28 133 GLY A N 1
ATOM 996 C CA . GLY A 1 133 ? 28.492 8.447 32.102 1.00 22.27 133 GLY A CA 1
ATOM 997 C C . GLY A 1 133 ? 28.359 9.626 31.143 1.00 26.04 133 GLY A C 1
ATOM 998 O O . GLY A 1 133 ? 29.196 9.854 30.244 1.00 21.87 133 GLY A O 1
ATOM 999 N N . VAL A 1 134 ? 27.342 10.430 31.397 1.00 25.37 134 VAL A N 1
ATOM 1000 C CA . VAL A 1 134 ? 27.095 11.528 30.528 1.00 24.19 134 VAL A CA 1
ATOM 1001 C C . VAL A 1 134 ? 28.249 12.475 30.663 1.00 22.81 134 VAL A C 1
ATOM 1002 O O . VAL A 1 134 ? 28.740 12.765 31.793 1.00 24.43 134 VAL A O 1
ATOM 1006 N N . GLY A 1 135 ? 28.701 13.000 29.552 1.00 20.45 135 GLY A N 1
ATOM 1007 C CA . GLY A 1 135 ? 29.935 13.763 29.583 1.00 22.51 135 GLY A CA 1
ATOM 1008 C C . GLY A 1 135 ? 29.966 15.078 30.339 1.00 26.04 135 GLY A C 1
ATOM 1009 O O . GLY A 1 135 ? 30.894 15.321 31.144 1.00 26.03 135 GLY A O 1
ATOM 1010 N N . HIS A 1 136 ? 28.952 15.940 30.114 1.00 19.06 136 HIS A N 1
ATOM 1011 C CA . HIS A 1 136 ? 28.865 17.260 30.818 1.00 19.14 136 HIS A CA 1
ATOM 1012 C C . HIS A 1 136 ? 27.469 17.372 31.480 1.00 14.94 136 HIS A C 1
ATOM 1013 O O . HIS A 1 136 ? 26.494 16.960 30.881 1.00 15.72 136 HIS A O 1
ATOM 1020 N N . VAL A 1 137 ? 27.396 17.991 32.636 1.00 13.86 137 VAL A N 1
ATOM 1021 C CA . VAL A 1 137 ? 26.166 18.516 33.219 1.00 14.45 137 VAL A CA 1
ATOM 1022 C C . VAL A 1 137 ? 26.342 20.026 33.351 1.00 15.29 137 VAL A C 1
ATOM 1023 O O . VAL A 1 137 ? 27.349 20.532 33.888 1.00 14.60 137 VAL A O 1
ATOM 1027 N N . VAL A 1 138 ? 25.355 20.752 32.874 1.00 15.14 138 VAL A N 1
ATOM 1028 C CA . VAL A 1 138 ? 25.304 22.212 33.003 1.00 13.92 138 VAL A CA 1
ATOM 1029 C C . VAL A 1 138 ? 24.492 22.558 34.239 1.00 15.37 138 VAL A C 1
ATOM 1030 O O . VAL A 1 138 ? 23.265 22.415 34.290 1.00 15.31 138 VAL A O 1
ATOM 1034 N N . LEU A 1 139 ? 25.188 23.046 35.256 1.00 14.24 139 LEU A N 1
ATOM 1035 C CA . LEU A 1 139 ? 24.619 23.357 36.535 1.00 14.78 139 LEU A CA 1
ATOM 1036 C C . LEU A 1 139 ? 23.865 24.679 36.483 1.00 15.09 139 LEU A C 1
ATOM 1037 O O . LEU A 1 139 ? 24.348 25.704 36.072 1.00 14.65 139 LEU A O 1
ATOM 1042 N N . ASP A 1 140 ? 22.652 24.603 36.985 1.00 12.74 140 ASP A N 1
ATOM 1043 C CA . ASP A 1 140 ? 21.722 25.728 36.995 1.00 13.73 140 ASP A CA 1
ATOM 1044 C C . ASP A 1 140 ? 21.483 26.366 38.345 1.00 13.55 140 ASP A C 1
ATOM 1045 O O . ASP A 1 140 ? 20.936 27.493 38.399 1.00 14.43 140 ASP A O 1
ATOM 1050 N N . SER A 1 141 ? 21.844 25.707 39.444 1.00 14.10 141 SER A N 1
ATOM 1051 C CA . SER A 1 141 ? 21.578 26.269 40.781 1.00 13.50 141 SER A CA 1
ATOM 1052 C C . SER A 1 141 ? 22.517 25.702 41.852 1.00 14.40 141 SER A C 1
ATOM 1053 O O . SER A 1 141 ? 23.209 24.723 41.669 1.00 13.77 141 SER A O 1
ATOM 1056 N N . ALA A 1 142 ? 22.568 26.422 42.931 1.00 15.77 142 ALA A N 1
ATOM 1057 C CA . ALA A 1 142 ? 23.393 25.996 44.068 1.00 15.36 142 ALA A CA 1
ATOM 1058 C C . ALA A 1 142 ? 22.974 24.629 44.616 1.00 17.02 142 ALA A C 1
ATOM 1059 O O . ALA A 1 142 ? 23.807 23.764 44.980 1.00 17.49 142 ALA A O 1
ATOM 1061 N N . GLN A 1 143 ? 21.666 24.416 44.676 1.00 14.55 143 GLN A N 1
ATOM 1062 C CA . GLN A 1 143 ? 21.134 23.126 45.137 1.00 15.81 143 GLN A CA 1
ATOM 1063 C C . GLN A 1 143 ? 21.556 22.042 44.236 1.00 14.11 143 GLN A C 1
ATOM 1064 O O . GLN A 1 143 ? 21.931 20.976 44.689 1.00 15.32 143 GLN A O 1
ATOM 1070 N N . GLU A 1 144 ? 21.517 22.242 42.901 1.00 14.30 144 GLU A N 1
ATOM 1071 C CA . GLU A 1 144 ? 21.943 21.220 41.964 1.00 14.06 144 GLU A CA 1
ATOM 1072 C C . GLU A 1 144 ? 23.405 20.879 42.132 1.00 15.37 144 GLU A C 1
ATOM 1073 O O . GLU A 1 144 ? 23.772 19.684 42.104 1.00 15.33 144 GLU A O 1
ATOM 1079 N N . LEU A 1 145 ? 24.235 21.922 42.300 1.00 16.40 145 LEU A N 1
ATOM 1080 C CA . LEU A 1 145 ? 25.718 21.782 42.452 1.00 16.41 145 LEU A CA 1
ATOM 1081 C C . LEU A 1 145 ? 25.983 20.832 43.659 1.00 16.77 145 LEU A C 1
ATOM 1082 O O . LEU A 1 145 ? 26.688 19.844 43.498 1.00 15.18 145 LEU A O 1
ATOM 1087 N N . GLU A 1 146 ? 25.270 21.084 44.747 1.00 14.77 146 GLU A N 1
ATOM 1088 C CA . GLU A 1 146 ? 25.471 20.245 45.993 1.00 16.40 146 GLU A CA 1
ATOM 1089 C C . GLU A 1 146 ? 24.919 18.864 45.800 1.00 17.33 146 GLU A C 1
ATOM 1090 O O . GLU A 1 146 ? 25.602 17.855 46.120 1.00 17.61 146 GLU A O 1
ATOM 1096 N N . LEU A 1 147 ? 23.749 18.757 45.161 1.00 15.82 147 LEU A N 1
ATOM 1097 C CA . LEU A 1 147 ? 23.154 17.416 44.946 1.00 16.09 147 LEU A CA 1
ATOM 1098 C C . LEU A 1 147 ? 23.913 16.532 43.940 1.00 17.42 147 LEU A C 1
ATOM 1099 O O . LEU A 1 147 ? 24.093 15.332 44.124 1.00 15.51 147 LEU A O 1
ATOM 1104 N N . LEU A 1 148 ? 24.455 17.133 42.850 1.00 15.89 148 LEU A N 1
ATOM 1105 C CA . LEU A 1 148 ? 25.228 16.402 41.910 1.00 15.78 148 LEU A CA 1
ATOM 1106 C C . LEU A 1 148 ? 26.556 15.956 42.527 1.00 15.89 148 LEU A C 1
ATOM 1107 O O . LEU A 1 148 ? 27.033 14.876 42.187 1.00 16.20 148 LEU A O 1
ATOM 1112 N N . ASP A 1 149 ? 27.168 16.833 43.348 1.00 16.61 149 ASP A N 1
ATOM 1113 C CA . ASP A 1 149 ? 28.437 16.456 44.022 1.00 16.73 149 ASP A CA 1
ATOM 1114 C C . ASP A 1 149 ? 28.153 15.186 44.883 1.00 18.10 149 ASP A C 1
ATOM 1115 O O . ASP A 1 149 ? 28.871 14.220 44.803 1.00 18.08 149 ASP A O 1
ATOM 1120 N N . TYR A 1 150 ? 27.045 15.187 45.595 1.00 16.00 150 TYR A N 1
ATOM 1121 C CA . TYR A 1 150 ? 26.559 14.016 46.359 1.00 18.38 150 TYR A CA 1
ATOM 1122 C C . TYR A 1 150 ? 26.355 12.784 45.537 1.00 19.50 150 TYR A C 1
ATOM 1123 O O . TYR A 1 150 ? 26.840 11.659 45.879 1.00 17.86 150 TYR A O 1
ATOM 1132 N N . VAL A 1 151 ? 25.664 12.928 44.406 1.00 16.07 151 VAL A N 1
ATOM 1133 C CA . VAL A 1 151 ? 25.372 11.832 43.556 1.00 16.59 151 VAL A CA 1
ATOM 1134 C C . VAL A 1 151 ? 26.610 11.215 42.942 1.00 19.11 151 VAL A C 1
ATOM 1135 O O . VAL A 1 151 ? 26.843 10.016 42.977 1.00 22.96 151 VAL A O 1
ATOM 1139 N N . ALA A 1 152 ? 27.461 12.079 42.411 1.00 18.26 152 ALA A N 1
ATOM 1140 C CA . ALA A 1 152 ? 28.664 11.667 41.846 1.00 18.75 152 ALA A CA 1
ATOM 1141 C C . ALA A 1 152 ? 29.551 10.949 42.915 1.00 18.61 152 ALA A C 1
ATOM 1142 O O . ALA A 1 152 ? 30.206 9.916 42.564 1.00 19.80 152 ALA A O 1
ATOM 1144 N N . ALA A 1 153 ? 29.587 11.484 44.119 1.00 16.30 153 ALA A N 1
ATOM 1145 C CA . ALA A 1 153 ? 30.428 10.819 45.157 1.00 20.18 153 ALA A CA 1
ATOM 1146 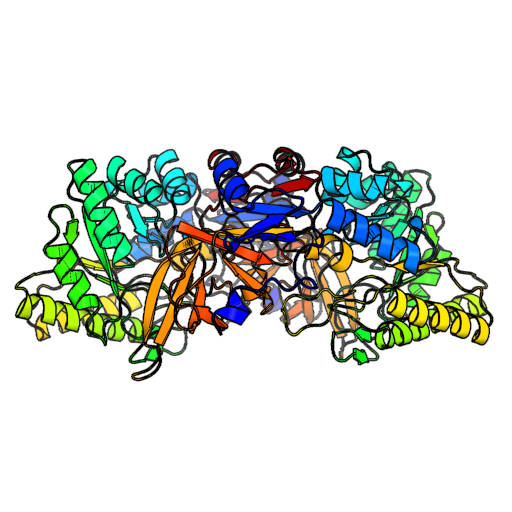C C . ALA A 1 153 ? 29.882 9.395 45.365 1.00 23.09 153 ALA A C 1
ATOM 1147 O O . ALA A 1 153 ? 30.656 8.408 45.441 1.00 25.96 153 ALA A O 1
ATOM 1149 N N . GLY A 1 154 ? 28.561 9.246 45.399 1.00 21.92 154 GLY A N 1
ATOM 1150 C CA . GLY A 1 154 ? 27.929 7.932 45.544 1.00 24.43 154 GLY A CA 1
ATOM 1151 C C . GLY A 1 154 ? 28.270 6.960 44.458 1.00 27.63 154 GLY A C 1
ATOM 1152 O O . GLY A 1 154 ? 28.280 5.742 44.701 1.00 29.30 154 GLY A O 1
ATOM 1153 N N . GLU A 1 155 ? 28.542 7.442 43.247 1.00 23.29 155 GLU A N 1
ATOM 1154 C CA . GLU A 1 155 ? 28.928 6.554 42.182 1.00 22.37 155 GLU A CA 1
ATOM 1155 C C . GLU A 1 155 ? 30.480 6.375 42.068 1.00 21.62 155 GLU A C 1
ATOM 1156 O O . GLU A 1 155 ? 30.956 5.682 41.173 1.00 26.58 155 GLU A O 1
ATOM 1162 N N . GLY A 1 156 ? 31.237 7.073 42.876 1.00 23.05 156 GLY A N 1
ATOM 1163 C CA . GLY A 1 156 ? 32.695 7.055 42.757 1.00 25.03 156 GLY A CA 1
ATOM 1164 C C . GLY A 1 156 ? 33.212 7.715 41.521 1.00 25.25 156 GLY A C 1
ATOM 1165 O O . GLY A 1 156 ? 34.244 7.298 40.977 1.00 24.43 156 GLY A O 1
ATOM 1166 N N . LYS A 1 157 ? 32.497 8.749 41.031 1.00 25.00 157 LYS A N 1
ATOM 1167 C CA . LYS A 1 157 ? 32.883 9.381 39.785 1.00 23.60 157 LYS A CA 1
ATOM 1168 C C . LYS A 1 157 ? 33.086 10.868 39.995 1.00 21.95 157 LYS A C 1
ATOM 1169 O O . LYS A 1 157 ? 32.615 11.457 40.972 1.00 22.11 157 LYS A O 1
ATOM 1175 N N . ILE A 1 158 ? 33.866 11.456 39.094 1.00 19.32 158 ILE A N 1
ATOM 1176 C CA . ILE A 1 158 ? 34.005 12.912 39.097 1.00 19.63 158 ILE A CA 1
ATOM 1177 C C . ILE A 1 158 ? 33.328 13.422 37.823 1.00 18.28 158 ILE A C 1
ATOM 1178 O O . ILE A 1 158 ? 33.671 13.030 36.739 1.00 22.32 158 ILE A O 1
ATOM 1183 N N . GLN A 1 159 ? 32.304 14.232 37.997 1.00 18.57 159 GLN A N 1
ATOM 1184 C CA . GLN A 1 159 ? 31.445 14.659 36.894 1.00 16.76 159 GLN A CA 1
ATOM 1185 C C . GLN A 1 159 ? 31.974 16.026 36.392 1.00 15.14 159 GLN A C 1
ATOM 1186 O O . GLN A 1 159 ? 32.052 16.973 37.175 1.00 17.25 159 GLN A O 1
ATOM 1192 N N . ASP A 1 160 ? 32.309 16.064 35.117 1.00 16.27 160 ASP A N 1
ATOM 1193 C CA . ASP A 1 160 ? 32.643 17.309 34.442 1.00 15.28 160 ASP A CA 1
ATOM 1194 C C . ASP A 1 160 ? 31.333 18.178 34.335 1.00 14.85 160 ASP A C 1
ATOM 1195 O O . ASP A 1 160 ? 30.284 17.688 33.942 1.00 14.45 160 ASP A O 1
ATOM 1200 N N . VAL A 1 161 ? 31.485 19.423 34.699 1.00 14.86 161 VAL A N 1
ATOM 1201 C CA . VAL A 1 161 ? 30.345 20.409 34.708 1.00 14.11 161 VAL A CA 1
ATOM 1202 C C . VAL A 1 161 ? 30.651 21.724 34.026 1.00 15.57 161 VAL A C 1
ATOM 1203 O O . VAL A 1 161 ? 31.842 22.164 33.941 1.00 14.83 161 VAL A O 1
ATOM 1207 N N . LEU A 1 162 ? 29.592 22.325 33.429 1.00 13.20 162 LEU A N 1
ATOM 1208 C CA . LEU A 1 162 ? 29.641 23.718 33.133 1.00 14.83 162 LEU A CA 1
ATOM 1209 C C . LEU A 1 162 ? 28.713 24.423 34.118 1.00 12.94 162 LEU A C 1
ATOM 1210 O O . LEU A 1 162 ? 27.892 23.776 34.754 1.00 15.49 162 LEU A O 1
ATOM 1215 N N . ILE A 1 163 ? 28.850 25.730 34.287 1.00 12.39 163 ILE A N 1
ATOM 1216 C CA . ILE A 1 163 ? 27.914 26.497 35.126 1.00 12.09 163 ILE A CA 1
ATOM 1217 C C . ILE A 1 163 ? 27.184 27.491 34.192 1.00 12.80 163 ILE A C 1
ATOM 1218 O O . ILE A 1 163 ? 27.878 28.195 33.454 1.00 13.60 163 ILE A O 1
ATOM 1223 N N . ARG A 1 164 ? 25.877 27.465 34.174 1.00 11.38 164 ARG A N 1
ATOM 1224 C CA . ARG A 1 164 ? 25.081 28.457 33.446 1.00 11.64 164 ARG A CA 1
ATOM 1225 C C . ARG A 1 164 ? 25.106 29.813 34.134 1.00 11.84 164 ARG A C 1
ATOM 1226 O O . ARG A 1 164 ? 24.690 29.977 35.269 1.00 11.14 164 ARG A O 1
ATOM 1234 N N . VAL A 1 165 ? 25.565 30.834 33.412 1.00 12.80 165 VAL A N 1
ATOM 1235 C CA . VAL A 1 165 ? 25.619 32.165 33.866 1.00 13.93 165 VAL A CA 1
ATOM 1236 C C . VAL A 1 165 ? 24.715 33.086 33.023 1.00 13.34 165 VAL A C 1
ATOM 1237 O O . VAL A 1 165 ? 24.500 32.826 31.874 1.00 13.80 165 VAL A O 1
ATOM 1241 N N . LYS A 1 166 ? 24.167 34.103 33.676 1.00 13.22 166 LYS A N 1
ATOM 1242 C CA . LYS A 1 166 ? 23.293 35.108 32.976 1.00 12.48 166 LYS A CA 1
ATOM 1243 C C . LYS A 1 166 ? 24.135 36.384 32.764 1.00 13.50 166 LYS A C 1
ATOM 1244 O O . LYS A 1 166 ? 24.453 37.116 33.769 1.00 13.52 166 LYS A O 1
ATOM 1250 N N . PRO A 1 167 ? 24.516 36.639 31.496 1.00 14.01 167 PRO A N 1
ATOM 1251 C CA . PRO A 1 167 ? 25.379 37.810 31.253 1.00 13.64 167 PRO A CA 1
ATOM 1252 C C . PRO A 1 167 ? 24.641 39.120 31.020 1.00 14.34 167 PRO A C 1
ATOM 1253 O O . PRO A 1 167 ? 25.294 40.166 30.939 1.00 16.71 167 PRO A O 1
ATOM 1257 N N . GLY A 1 168 ? 23.328 39.091 31.033 1.00 13.60 168 GLY A N 1
ATOM 1258 C CA . GLY A 1 168 ? 22.555 40.332 30.942 1.00 15.66 168 GLY A CA 1
ATOM 1259 C C . GLY A 1 168 ? 22.389 40.681 29.468 1.00 14.89 168 GLY A C 1
ATOM 1260 O O . GLY A 1 168 ? 22.335 41.911 29.142 1.00 15.10 168 GLY A O 1
ATOM 1261 N N . ILE A 1 169 ? 22.360 39.701 28.583 1.00 13.67 169 ILE A N 1
ATOM 1262 C CA . ILE A 1 169 ? 22.193 39.962 27.147 1.00 13.70 169 ILE A CA 1
ATOM 1263 C C . ILE A 1 169 ? 21.067 39.133 26.641 1.00 14.12 169 ILE A C 1
ATOM 1264 O O . ILE A 1 169 ? 20.983 37.938 26.943 1.00 15.83 169 ILE A O 1
ATOM 1269 N N . GLU A 1 170 ? 20.092 39.743 25.971 1.00 12.96 170 GLU A N 1
ATOM 1270 C CA . GLU A 1 170 ? 19.036 39.044 25.302 1.00 14.81 170 GLU A CA 1
ATOM 1271 C C . GLU A 1 170 ? 19.140 39.404 23.847 1.00 17.35 170 GLU A C 1
ATOM 1272 O O . GLU A 1 170 ? 18.812 40.556 23.462 1.00 18.14 170 GLU A O 1
ATOM 1278 N N . ALA A 1 171 ? 19.604 38.453 23.038 1.00 15.86 171 ALA A N 1
ATOM 1279 C CA . ALA A 1 171 ? 19.824 38.666 21.577 1.00 15.61 171 ALA A CA 1
ATOM 1280 C C . ALA A 1 171 ? 18.659 38.203 20.743 1.00 17.57 171 ALA A C 1
ATOM 1281 O O . ALA A 1 171 ? 18.199 37.073 20.872 1.00 14.57 171 ALA A O 1
ATOM 1283 N N . HIS A 1 172 ? 18.231 39.083 19.826 1.00 16.73 172 HIS A N 1
ATOM 1284 C CA . HIS A 1 172 ? 17.029 38.852 18.973 1.00 16.67 172 HIS A CA 1
ATOM 1285 C C . HIS A 1 172 ? 17.477 39.183 17.538 1.00 15.52 172 HIS A C 1
ATOM 1286 O O . HIS A 1 172 ? 18.645 39.373 17.248 1.00 15.86 172 HIS A O 1
ATOM 1293 N N . THR A 1 173 ? 16.501 39.112 16.607 1.00 16.56 173 THR A N 1
ATOM 1294 C CA . THR A 1 173 ? 16.827 39.272 15.215 1.00 15.48 173 THR A CA 1
ATOM 1295 C C . THR A 1 173 ? 17.360 40.690 14.911 1.00 17.35 173 THR A C 1
ATOM 1296 O O . THR A 1 173 ? 18.373 40.856 14.252 1.00 18.29 173 THR A O 1
ATOM 1300 N N . HIS A 1 174 ? 16.635 41.688 15.385 1.00 17.80 174 HIS A N 1
ATOM 1301 C CA . HIS A 1 174 ? 17.029 43.053 14.914 1.00 24.06 174 HIS A CA 1
ATOM 1302 C C . HIS A 1 174 ? 17.737 43.894 15.950 1.00 23.56 174 HIS A C 1
ATOM 1303 O O . HIS A 1 174 ? 18.171 45.020 15.659 1.00 21.38 174 HIS A O 1
ATOM 1310 N N . GLU A 1 175 ? 17.850 43.348 17.156 1.00 20.85 175 GLU A N 1
ATOM 1311 C CA . GLU A 1 175 ? 18.410 44.088 18.269 1.00 17.02 175 GLU A CA 1
ATOM 1312 C C . GLU A 1 175 ? 18.956 43.083 19.310 1.00 16.45 175 GLU A C 1
ATOM 1313 O O . GLU A 1 175 ? 18.521 41.934 19.280 1.00 15.81 175 GLU A O 1
ATOM 1319 N N . PHE A 1 176 ? 19.751 43.572 20.240 1.00 14.90 176 PHE A N 1
ATOM 1320 C CA . PHE A 1 176 ? 19.980 42.886 21.497 1.00 14.08 176 PHE A CA 1
ATOM 1321 C C . PHE A 1 176 ? 19.696 43.822 22.630 1.00 14.11 176 PHE A C 1
ATOM 1322 O O . PHE A 1 176 ? 19.782 44.997 22.488 1.00 15.37 176 PHE A O 1
ATOM 1330 N N . ILE A 1 177 ? 19.329 43.256 23.759 1.00 12.55 177 ILE A N 1
ATOM 1331 C CA . ILE A 1 177 ? 18.913 44.041 24.926 1.00 14.79 177 ILE A CA 1
ATOM 1332 C C . ILE A 1 177 ? 19.924 43.724 26.014 1.00 14.36 177 ILE A C 1
ATOM 1333 O O . ILE A 1 177 ? 20.145 42.544 26.334 1.00 15.17 177 ILE A O 1
ATOM 1338 N N . ALA A 1 178 ? 20.561 44.756 26.543 1.00 12.21 178 ALA A N 1
ATOM 1339 C CA . ALA A 1 178 ? 21.573 44.580 27.561 1.00 14.29 178 ALA A CA 1
ATOM 1340 C C . ALA A 1 178 ? 21.094 45.121 28.902 1.00 15.06 178 ALA A C 1
ATOM 1341 O O . ALA A 1 178 ? 20.601 46.245 29.025 1.00 14.82 178 ALA A O 1
ATOM 1343 N N . THR A 1 179 ? 21.301 44.329 29.949 1.00 15.55 179 THR A N 1
ATOM 1344 C CA . THR A 1 179 ? 20.897 44.659 31.295 1.00 17.67 179 THR A CA 1
ATOM 1345 C C . THR A 1 179 ? 21.937 44.177 32.299 1.00 18.29 179 THR A C 1
ATOM 1346 O O . THR A 1 179 ? 22.826 43.413 31.926 1.00 20.34 179 THR A O 1
ATOM 1350 N N . SER A 1 180 ? 21.858 44.650 33.546 1.00 19.94 180 SER A N 1
ATOM 1351 C CA . SER A 1 180 ? 22.825 44.117 34.558 1.00 23.91 180 SER A CA 1
ATOM 1352 C C . SER A 1 180 ? 22.296 42.774 35.091 1.00 25.92 180 SER A C 1
ATOM 1353 O O . SER A 1 180 ? 23.102 41.752 35.159 1.00 28.76 180 SER A O 1
ATOM 1356 N N . HIS A 1 181 ? 20.975 42.738 35.287 1.00 23.70 181 HIS A N 1
ATOM 1357 C CA . HIS A 1 181 ? 20.202 41.625 35.907 1.00 26.07 181 HIS A CA 1
ATOM 1358 C C . HIS A 1 181 ? 19.238 40.979 34.835 1.00 25.99 181 HIS A C 1
ATOM 1359 O O . HIS A 1 181 ? 18.620 41.672 34.051 1.00 24.71 181 HIS A O 1
ATOM 1366 N N . GLU A 1 182 ? 19.003 39.684 34.910 1.00 21.04 182 GLU A N 1
ATOM 1367 C CA . GLU A 1 182 ? 18.073 39.022 34.009 1.00 16.92 182 GLU A CA 1
ATOM 1368 C C . GLU A 1 182 ? 17.061 38.376 34.914 1.00 17.52 182 GLU A C 1
ATOM 1369 O O . GLU A 1 182 ? 17.449 37.498 35.722 1.00 17.06 182 GLU A O 1
ATOM 1375 N N . ASP A 1 183 ? 15.796 38.752 34.744 1.00 15.19 183 ASP A N 1
ATOM 1376 C CA . ASP A 1 183 ? 14.665 38.272 35.548 1.00 15.81 183 ASP A CA 1
ATOM 1377 C C . ASP A 1 183 ? 14.140 36.992 34.873 1.00 14.67 183 ASP A C 1
ATOM 1378 O O . ASP A 1 183 ? 13.128 36.971 34.170 1.00 16.19 183 ASP A O 1
ATOM 1383 N N . GLN A 1 184 ? 14.876 35.904 35.112 1.00 15.01 184 GLN A N 1
ATOM 1384 C CA . GLN A 1 184 ? 14.478 34.583 34.602 1.00 17.11 184 GLN A CA 1
ATOM 1385 C C . GLN A 1 184 ? 15.053 33.502 35.505 1.00 16.97 184 GLN A C 1
ATOM 1386 O O . GLN A 1 184 ? 15.892 33.755 36.353 1.00 13.50 184 GLN A O 1
ATOM 1392 N N . LYS A 1 185 ? 14.555 32.298 35.306 1.00 15.84 185 LYS A N 1
ATOM 1393 C CA . LYS A 1 185 ? 14.820 31.209 36.279 1.00 13.60 185 LYS A CA 1
ATOM 1394 C C . LYS A 1 185 ? 16.157 30.541 36.187 1.00 14.84 185 LYS A C 1
ATOM 1395 O O . LYS A 1 185 ? 16.515 29.807 37.099 1.00 16.39 185 LYS A O 1
ATOM 1401 N N . PHE A 1 186 ? 16.889 30.712 35.063 1.00 14.05 186 PHE A N 1
ATOM 1402 C CA . PHE A 1 186 ? 18.053 29.914 34.774 1.00 13.88 186 PHE A CA 1
ATOM 1403 C C . PHE A 1 186 ? 19.324 30.494 35.352 1.00 17.02 186 PHE A C 1
ATOM 1404 O O . PHE A 1 186 ? 19.474 31.682 35.466 1.00 17.01 186 PHE A O 1
ATOM 1412 N N . GLY A 1 187 ? 20.164 29.612 35.819 1.00 15.87 187 GLY A N 1
ATOM 1413 C CA . GLY A 1 187 ? 21.586 29.977 36.054 1.00 16.75 187 GLY A CA 1
ATOM 1414 C C . GLY A 1 187 ? 21.831 30.932 37.195 1.00 14.92 187 GLY A C 1
ATOM 1415 O O . GLY A 1 187 ? 21.005 31.086 38.122 1.00 16.49 187 GLY A O 1
ATOM 1416 N N . PHE A 1 188 ? 23.054 31.508 37.137 1.00 14.27 188 PHE A N 1
ATOM 1417 C CA . PHE A 1 188 ? 23.569 32.350 38.163 1.00 14.44 188 PHE A CA 1
ATOM 1418 C C . PHE A 1 188 ? 23.922 33.709 37.525 1.00 14.35 188 PHE A C 1
ATOM 1419 O O . PHE A 1 188 ? 24.485 33.767 36.443 1.00 15.36 188 PHE A O 1
ATOM 1427 N N . SER A 1 189 ? 23.610 34.757 38.247 1.00 14.46 189 SER A N 1
ATOM 1428 C CA . SER A 1 189 ? 23.885 36.107 37.881 1.00 16.42 189 SER A CA 1
ATOM 1429 C C . SER A 1 189 ? 25.407 36.357 37.777 1.00 16.33 189 SER A C 1
ATOM 1430 O O . SER A 1 189 ? 26.145 36.108 38.722 1.00 16.38 189 SER A O 1
ATOM 1433 N N . LEU A 1 190 ? 25.850 36.859 36.654 1.00 17.78 190 LEU A N 1
ATOM 1434 C CA . LEU A 1 190 ? 27.226 37.349 36.530 1.00 19.81 190 LEU A CA 1
ATOM 1435 C C . LEU A 1 190 ? 27.445 38.601 37.389 1.00 23.70 190 LEU A C 1
ATOM 1436 O O . LEU A 1 190 ? 28.426 38.714 38.184 1.00 22.06 190 LEU A O 1
ATOM 1441 N N . ALA A 1 191 ? 26.545 39.578 37.265 1.00 22.67 191 ALA A N 1
ATOM 1442 C CA . ALA A 1 191 ? 26.805 40.909 37.826 1.00 28.47 191 ALA A CA 1
ATOM 1443 C C . ALA A 1 191 ? 26.903 40.907 39.349 1.00 24.99 191 ALA A C 1
ATOM 1444 O O . ALA A 1 191 ? 27.645 41.710 39.927 1.00 26.53 191 ALA A O 1
ATOM 1446 N N . SER A 1 192 ? 26.177 40.049 40.008 1.00 23.13 192 SER A N 1
ATOM 1447 C CA . SER A 1 192 ? 26.098 40.095 41.462 1.00 24.72 192 SER A CA 1
ATOM 1448 C C . SER A 1 192 ? 27.250 39.386 42.127 1.00 22.08 192 SER A C 1
ATOM 1449 O O . SER A 1 192 ? 27.393 39.500 43.391 1.00 25.67 192 SER A O 1
ATOM 1452 N N . GLY A 1 193 ? 28.037 38.579 41.401 1.00 21.74 193 GLY A N 1
ATOM 1453 C CA . GLY A 1 193 ? 29.034 37.732 42.125 1.00 23.13 193 GLY A CA 1
ATOM 1454 C C . GLY A 1 193 ? 28.604 36.274 42.354 1.00 21.05 193 GLY A C 1
ATOM 1455 O O . GLY A 1 193 ? 29.430 35.361 42.599 1.00 19.54 193 GLY A O 1
ATOM 1456 N N . SER A 1 194 ? 27.334 35.992 42.076 1.00 21.59 194 SER A N 1
ATOM 1457 C CA . SER A 1 194 ? 26.785 34.680 42.319 1.00 18.87 194 SER A CA 1
ATOM 1458 C C . SER A 1 194 ? 27.428 33.648 41.422 1.00 16.21 194 SER A C 1
ATOM 1459 O O . SER A 1 194 ? 27.646 32.523 41.847 1.00 18.20 194 SER A O 1
ATOM 1462 N N . ALA A 1 195 ? 27.630 33.995 40.138 1.00 15.97 195 ALA A N 1
ATOM 1463 C CA . ALA A 1 195 ? 28.243 33.057 39.231 1.00 14.65 195 ALA A CA 1
ATOM 1464 C C . ALA A 1 195 ? 29.683 32.686 39.706 1.00 14.65 195 ALA A C 1
ATOM 1465 O O . ALA A 1 195 ? 30.085 31.496 39.625 1.00 16.32 195 ALA A O 1
ATOM 1467 N N . PHE A 1 196 ? 30.442 33.705 40.087 1.00 14.02 196 PHE A N 1
ATOM 1468 C CA . PHE A 1 196 ? 31.814 33.448 40.642 1.00 15.58 196 PHE A CA 1
ATOM 1469 C C . PHE A 1 196 ? 31.765 32.524 41.877 1.00 14.74 196 PHE A C 1
ATOM 1470 O O . PHE A 1 196 ? 32.555 31.646 41.973 1.00 17.22 196 PHE A O 1
ATOM 1478 N N . GLU A 1 197 ? 30.834 32.778 42.777 1.00 18.18 197 GLU A N 1
ATOM 1479 C CA . GLU A 1 197 ? 30.628 31.975 44.006 1.00 18.79 197 GLU A CA 1
ATOM 1480 C C . GLU A 1 197 ? 30.276 30.544 43.627 1.00 17.63 197 GLU A C 1
ATOM 1481 O O . GLU A 1 197 ? 30.766 29.582 44.238 1.00 17.17 197 GLU A O 1
ATOM 1487 N N . ALA A 1 198 ? 29.493 30.311 42.546 1.00 15.24 198 ALA A N 1
ATOM 1488 C CA . ALA A 1 198 ? 29.231 29.001 42.099 1.00 16.28 198 ALA A CA 1
ATOM 1489 C C . ALA A 1 198 ? 30.430 28.341 41.503 1.00 14.84 198 ALA A C 1
ATOM 1490 O O . ALA A 1 198 ? 30.675 27.138 41.683 1.00 15.63 198 ALA A O 1
ATOM 1492 N N . ALA A 1 199 ? 31.243 29.120 40.770 1.00 13.77 199 ALA A N 1
ATOM 1493 C CA . ALA A 1 199 ? 32.480 28.550 40.218 1.00 14.54 199 ALA A CA 1
ATOM 1494 C C . ALA A 1 199 ? 33.417 28.133 41.403 1.00 13.68 199 ALA A C 1
ATOM 1495 O O . ALA A 1 199 ? 33.989 27.052 41.296 1.00 15.15 199 ALA A O 1
ATOM 1497 N N . LYS A 1 200 ? 33.429 28.916 42.491 1.00 16.93 200 LYS A N 1
ATOM 1498 C CA . LYS A 1 200 ? 34.268 28.546 43.700 1.00 19.85 200 LYS A CA 1
ATOM 1499 C C . LYS A 1 200 ? 33.704 27.225 44.323 1.00 21.77 200 LYS A C 1
ATOM 1500 O O . LYS A 1 200 ? 34.479 26.370 44.800 1.00 23.61 200 LYS A O 1
ATOM 1506 N N . ALA A 1 201 ? 32.383 27.130 44.405 1.00 20.29 201 ALA A N 1
ATOM 1507 C CA . ALA A 1 201 ? 31.744 25.943 44.966 1.00 20.47 201 ALA A CA 1
ATOM 1508 C C . ALA A 1 201 ? 32.075 24.731 44.121 1.00 18.16 201 ALA A C 1
ATOM 1509 O O . ALA A 1 201 ? 32.414 23.659 44.640 1.00 18.18 201 ALA A O 1
ATOM 1511 N N . ALA A 1 202 ? 32.047 24.857 42.778 1.00 16.59 202 ALA A N 1
ATOM 1512 C CA . ALA A 1 202 ? 32.342 23.747 41.918 1.00 15.16 202 ALA A CA 1
ATOM 1513 C C . ALA A 1 202 ? 33.863 23.354 42.074 1.00 20.75 202 ALA A C 1
ATOM 1514 O O . ALA A 1 202 ? 34.193 22.167 42.161 1.00 21.50 202 ALA A O 1
ATOM 1516 N N . ASN A 1 203 ? 34.694 24.372 42.188 1.00 19.36 203 ASN A N 1
ATOM 1517 C CA . ASN A 1 203 ? 36.145 24.201 42.437 1.00 21.76 203 ASN A CA 1
ATOM 1518 C C . ASN A 1 203 ? 36.403 23.477 43.804 1.00 20.10 203 ASN A C 1
ATOM 1519 O O . ASN A 1 203 ? 37.315 22.681 43.926 1.00 22.98 203 ASN A O 1
ATOM 1524 N N . ASN A 1 204 ? 35.655 23.862 44.839 1.00 23.16 204 ASN A N 1
ATOM 1525 C CA . ASN A 1 204 ? 35.797 23.279 46.188 1.00 23.42 204 ASN A CA 1
ATOM 1526 C C . ASN A 1 204 ? 35.268 21.819 46.167 1.00 27.66 204 ASN A C 1
ATOM 1527 O O . ASN A 1 204 ? 35.589 21.072 47.122 1.00 29.46 204 ASN A O 1
ATOM 1532 N N . ALA A 1 205 ? 34.417 21.401 45.168 1.00 20.12 205 ALA A N 1
ATOM 1533 C CA . ALA A 1 205 ? 33.701 20.144 45.272 1.00 20.98 205 ALA A CA 1
ATOM 1534 C C . ALA A 1 205 ? 34.637 18.968 44.943 1.00 22.05 205 ALA A C 1
ATOM 1535 O O . ALA A 1 205 ? 35.314 18.938 43.924 1.00 23.84 205 ALA A O 1
ATOM 1537 N N . GLU A 1 206 ? 34.591 17.918 45.787 1.00 21.64 206 GLU A N 1
ATOM 1538 C CA . GLU A 1 206 ? 35.493 16.786 45.588 1.00 23.77 206 GLU A CA 1
ATOM 1539 C C . GLU A 1 206 ? 35.138 15.922 44.377 1.00 21.47 206 GLU A C 1
ATOM 1540 O O . GLU A 1 206 ? 35.993 15.292 43.734 1.00 22.62 206 GLU A O 1
ATOM 1546 N N . ASN A 1 207 ? 33.866 15.945 43.948 1.00 20.14 207 ASN A N 1
ATOM 1547 C CA . ASN A 1 207 ? 33.422 15.125 42.856 1.00 17.98 207 ASN A CA 1
ATOM 1548 C C . ASN A 1 207 ? 32.799 15.847 41.615 1.00 16.97 207 ASN A C 1
ATOM 1549 O O . ASN A 1 207 ? 32.079 15.202 40.835 1.00 17.90 207 ASN A O 1
ATOM 1554 N N . LEU A 1 208 ? 33.175 17.123 41.429 1.00 17.42 208 LEU A N 1
ATOM 1555 C CA . LEU A 1 208 ? 32.813 17.866 40.202 1.00 15.82 208 LEU A CA 1
ATOM 1556 C C . LEU A 1 208 ? 34.099 18.410 39.643 1.00 16.74 208 LEU A C 1
ATOM 1557 O O . LEU A 1 208 ? 34.996 18.658 40.374 1.00 17.14 208 LEU A O 1
ATOM 1562 N N . ASN A 1 209 ? 34.196 18.514 38.333 1.00 16.63 209 ASN A N 1
ATOM 1563 C CA . ASN A 1 209 ? 35.309 19.135 37.683 1.00 16.50 209 ASN A CA 1
ATOM 1564 C C . ASN A 1 209 ? 34.802 20.254 36.741 1.00 16.05 209 ASN A C 1
ATOM 1565 O O . ASN A 1 209 ? 34.168 19.914 35.716 1.00 14.75 209 ASN A O 1
ATOM 1570 N N . LEU A 1 210 ? 35.077 21.485 37.118 1.00 16.71 210 LEU A N 1
ATOM 1571 C CA . LEU A 1 210 ? 34.594 22.657 36.331 1.00 15.58 210 LEU A CA 1
ATOM 1572 C C . LEU A 1 210 ? 35.381 22.772 35.070 1.00 16.39 210 LEU A C 1
ATOM 1573 O O . LEU A 1 210 ? 36.584 23.011 35.119 1.00 16.63 210 LEU A O 1
ATOM 1578 N N . VAL A 1 211 ? 34.750 22.649 33.901 1.00 15.70 211 VAL A N 1
ATOM 1579 C CA . VAL A 1 211 ? 35.456 22.802 32.646 1.00 15.46 211 VAL A CA 1
ATOM 1580 C C . VAL A 1 211 ? 35.119 24.079 31.793 1.00 14.72 211 VAL A C 1
ATOM 1581 O O . VAL A 1 211 ? 35.755 24.310 30.806 1.00 15.34 211 VAL A O 1
ATOM 1585 N N . GLY A 1 212 ? 34.149 24.845 32.223 1.00 14.25 212 GLY A N 1
ATOM 1586 C CA . GLY A 1 212 ? 33.789 26.099 31.530 1.00 13.25 212 GLY A CA 1
ATOM 1587 C C . GLY A 1 212 ? 32.456 26.632 32.059 1.00 13.80 212 GLY A C 1
ATOM 1588 O O . GLY A 1 212 ? 31.789 26.028 32.905 1.00 13.34 212 GLY A O 1
ATOM 1589 N N . LEU A 1 213 ? 32.058 27.759 31.488 1.00 14.46 213 LEU A N 1
ATOM 1590 C CA . LEU A 1 213 ? 30.824 28.325 31.730 1.00 13.90 213 LEU A CA 1
ATOM 1591 C C . LEU A 1 213 ? 29.981 28.225 30.457 1.00 13.10 213 LEU A C 1
ATOM 1592 O O . LEU A 1 213 ? 30.488 28.000 29.324 1.00 13.20 213 LEU A O 1
ATOM 1597 N N . HIS A 1 214 ? 28.671 28.412 30.683 1.00 12.64 214 HIS A N 1
ATOM 1598 C CA . HIS A 1 214 ? 27.637 28.312 29.598 1.00 13.25 214 HIS A CA 1
ATOM 1599 C C . HIS A 1 214 ? 26.748 29.522 29.666 1.00 12.74 214 HIS A C 1
ATOM 1600 O O . HIS A 1 214 ? 26.390 29.978 30.729 1.00 14.32 214 HIS A O 1
ATOM 1607 N N . CYS A 1 215 ? 26.360 30.094 28.510 1.00 11.67 215 CYS A N 1
ATOM 1608 C CA . CYS A 1 215 ? 25.247 30.982 28.556 1.00 11.72 215 CYS A CA 1
ATOM 1609 C C . CYS A 1 215 ? 24.352 30.664 27.332 1.00 12.29 215 CYS A C 1
ATOM 1610 O O . CYS A 1 215 ? 24.841 30.174 26.321 1.00 13.01 215 CYS A O 1
ATOM 1613 N N . HIS A 1 216 ? 23.096 31.056 27.449 1.00 11.97 216 HIS A N 1
ATOM 1614 C CA . HIS A 1 216 ? 22.144 30.910 26.325 1.00 12.01 216 HIS A CA 1
ATOM 1615 C C . HIS A 1 216 ? 21.368 32.205 26.330 1.00 12.49 216 HIS A C 1
ATOM 1616 O O . HIS A 1 216 ? 20.694 32.528 27.295 1.00 12.85 216 HIS A O 1
ATOM 1623 N N . VAL A 1 217 ? 21.556 32.979 25.268 1.00 12.49 217 VAL A N 1
ATOM 1624 C CA . VAL A 1 217 ? 21.097 34.361 25.224 1.00 12.48 217 VAL A CA 1
ATOM 1625 C C . VAL A 1 217 ? 20.267 34.706 24.018 1.00 13.81 217 VAL A C 1
ATOM 1626 O O . VAL A 1 217 ? 19.820 35.841 23.930 1.00 16.69 217 VAL A O 1
ATOM 1630 N N . GLY A 1 218 ? 20.107 33.794 23.098 1.00 14.03 218 GLY A N 1
ATOM 1631 C CA . GLY A 1 218 ? 19.505 34.161 21.828 1.00 15.01 218 GLY A CA 1
ATOM 1632 C C . GLY A 1 218 ? 18.280 33.445 21.362 1.00 14.79 218 GLY A C 1
ATOM 1633 O O . GLY A 1 218 ? 17.976 32.337 21.796 1.00 12.93 218 GLY A O 1
ATOM 1634 N N . SER A 1 219 ? 17.557 34.134 20.487 1.00 12.10 219 SER A N 1
ATOM 1635 C CA . SER A 1 219 ? 16.492 33.527 19.723 1.00 13.60 219 SER A CA 1
ATOM 1636 C C . SER A 1 219 ? 16.355 34.209 18.373 1.00 12.84 219 SER A C 1
ATOM 1637 O O . SER A 1 219 ? 16.253 35.429 18.295 1.00 14.03 219 SER A O 1
ATOM 1640 N N . GLN A 1 220 ? 16.351 33.432 17.282 1.00 12.53 220 GLN A N 1
ATOM 1641 C CA . GLN A 1 220 ? 16.232 34.006 15.942 1.00 12.41 220 GLN A CA 1
ATOM 1642 C C . GLN A 1 220 ? 17.306 35.044 15.677 1.00 13.83 220 GLN A C 1
ATOM 1643 O O . GLN A 1 220 ? 17.031 36.160 15.152 1.00 13.23 220 GLN A O 1
ATOM 1649 N N . VAL A 1 221 ? 18.526 34.678 16.000 1.00 11.83 221 VAL A N 1
ATOM 1650 C CA . VAL A 1 221 ? 19.720 35.524 15.802 1.00 12.27 221 VAL A CA 1
ATOM 1651 C C . VAL A 1 221 ? 20.423 35.281 14.505 1.00 12.74 221 VAL A C 1
ATOM 1652 O O . VAL A 1 221 ? 20.681 34.157 14.089 1.00 12.56 221 VAL A O 1
ATOM 1656 N N . PHE A 1 222 ? 20.776 36.424 13.840 1.00 14.41 222 PHE A N 1
ATOM 1657 C CA . PHE A 1 222 ? 21.410 36.324 12.519 1.00 13.16 222 PHE A CA 1
ATOM 1658 C C . PHE A 1 222 ? 22.736 37.084 12.394 1.00 14.63 222 PHE A C 1
ATOM 1659 O O . PHE A 1 222 ? 23.314 37.121 11.260 1.00 13.77 222 PHE A O 1
ATOM 1667 N N . ASP A 1 223 ? 23.236 37.670 13.482 1.00 11.63 223 ASP A N 1
ATOM 1668 C CA . ASP A 1 223 ? 24.511 38.310 13.444 1.00 13.33 223 ASP A CA 1
ATOM 1669 C C . ASP A 1 223 ? 25.227 37.993 14.760 1.00 12.96 223 ASP A C 1
ATOM 1670 O O . ASP A 1 223 ? 24.620 37.468 15.678 1.00 15.55 223 ASP A O 1
ATOM 1675 N N . ALA A 1 224 ? 26.452 38.419 14.893 1.00 13.42 224 ALA A N 1
ATOM 1676 C CA . ALA A 1 224 ? 27.222 38.016 16.092 1.00 13.08 224 ALA A CA 1
ATOM 1677 C C . ALA A 1 224 ? 27.289 39.077 17.171 1.00 13.58 224 ALA A C 1
ATOM 1678 O O . ALA A 1 224 ? 27.960 38.895 18.177 1.00 13.19 224 ALA A O 1
ATOM 1680 N N . GLU A 1 225 ? 26.640 40.235 17.001 1.00 12.83 225 GLU A N 1
ATOM 1681 C CA . GLU A 1 225 ? 26.954 41.346 17.906 1.00 13.36 225 GLU A CA 1
ATOM 1682 C C . GLU A 1 225 ? 26.517 41.066 19.356 1.00 12.37 225 GLU A C 1
ATOM 1683 O O . GLU A 1 225 ? 27.206 41.379 20.306 1.00 14.43 225 GLU A O 1
ATOM 1689 N N . GLY A 1 226 ? 25.337 40.551 19.527 1.00 12.32 226 GLY A N 1
ATOM 1690 C CA . GLY A 1 226 ? 24.864 40.193 20.885 1.00 12.53 226 GLY A CA 1
ATOM 1691 C C . GLY A 1 226 ? 25.639 39.011 21.481 1.00 12.56 226 GLY A C 1
ATOM 1692 O O . GLY A 1 226 ? 26.068 39.055 22.682 1.00 12.91 226 GLY A O 1
ATOM 1693 N N . PHE A 1 227 ? 25.897 37.995 20.662 1.00 13.29 227 PHE A N 1
ATOM 1694 C CA . PHE A 1 227 ? 26.723 36.888 21.137 1.00 13.21 227 PHE A CA 1
ATOM 1695 C C . PHE A 1 227 ? 28.093 37.408 21.569 1.00 14.46 227 PHE A C 1
ATOM 1696 O O . PHE A 1 227 ? 28.660 36.931 22.547 1.00 11.00 227 PHE A O 1
ATOM 1704 N N . LYS A 1 228 ? 28.684 38.345 20.807 1.00 13.11 228 LYS A N 1
ATOM 1705 C CA . LYS A 1 228 ? 29.959 38.871 21.242 1.00 14.12 228 LYS A CA 1
ATOM 1706 C C . LYS A 1 228 ? 29.974 39.551 22.542 1.00 13.85 228 LYS A C 1
ATOM 1707 O O . LYS A 1 228 ? 30.952 39.445 23.281 1.00 14.15 228 LYS A O 1
ATOM 1713 N N . LEU A 1 229 ? 29.003 40.406 22.815 1.00 12.22 229 LEU A N 1
ATOM 1714 C CA . LEU A 1 229 ? 28.947 41.101 24.046 1.00 12.55 229 LEU A CA 1
ATOM 1715 C C . LEU A 1 229 ? 28.724 40.120 25.225 1.00 12.67 229 LEU A C 1
ATOM 1716 O O . LEU A 1 229 ? 29.359 40.277 26.283 1.00 13.11 229 LEU A O 1
ATOM 1721 N N . ALA A 1 230 ? 27.818 39.175 25.041 1.00 12.16 230 ALA A N 1
ATOM 1722 C CA . ALA A 1 230 ? 27.637 38.072 26.018 1.00 12.27 230 ALA A CA 1
ATOM 1723 C C . ALA A 1 230 ? 28.986 37.384 26.299 1.00 13.31 230 ALA A C 1
ATOM 1724 O O . ALA A 1 230 ? 29.380 37.241 27.474 1.00 12.95 230 ALA A O 1
ATOM 1726 N N . ALA A 1 231 ? 29.706 37.029 25.239 1.00 11.54 231 ALA A N 1
ATOM 1727 C CA . ALA A 1 231 ? 31.017 36.355 25.366 1.00 12.72 231 ALA A CA 1
ATOM 1728 C C . ALA A 1 231 ? 31.991 37.242 26.071 1.00 15.46 231 ALA A C 1
ATOM 1729 O O . ALA A 1 231 ? 32.674 36.768 27.027 1.00 14.48 231 ALA A O 1
ATOM 1731 N N . GLU A 1 232 ? 32.036 38.538 25.728 1.00 13.91 232 GLU A N 1
ATOM 1732 C CA . GLU A 1 232 ? 32.975 39.453 26.441 1.00 16.92 232 GLU A CA 1
ATOM 1733 C C . GLU A 1 232 ? 32.709 39.502 27.954 1.00 14.91 232 GLU A C 1
ATOM 1734 O O . GLU A 1 232 ? 33.680 39.394 28.756 1.00 17.04 232 GLU A O 1
ATOM 1740 N N . ARG A 1 233 ? 31.433 39.570 28.329 1.00 14.90 233 ARG A N 1
ATOM 1741 C CA . ARG A 1 233 ? 30.962 39.644 29.723 1.00 13.25 233 ARG A CA 1
ATOM 1742 C C . ARG A 1 233 ? 31.338 38.346 30.476 1.00 14.30 233 ARG A C 1
ATOM 1743 O O . ARG A 1 233 ? 31.899 38.382 31.556 1.00 14.24 233 ARG A O 1
ATOM 1751 N N . VAL A 1 234 ? 31.129 37.227 29.829 1.00 14.56 234 VAL A N 1
ATOM 1752 C CA . VAL A 1 234 ? 31.428 35.952 30.461 1.00 13.76 234 VAL A CA 1
ATOM 1753 C C . VAL A 1 234 ? 32.978 35.778 30.542 1.00 15.13 234 VAL A C 1
ATOM 1754 O O . VAL A 1 234 ? 33.473 35.258 31.542 1.00 14.72 234 VAL A O 1
ATOM 1758 N N . LEU A 1 235 ? 33.729 36.157 29.516 1.00 14.08 235 LEU A N 1
ATOM 1759 C CA . LEU A 1 235 ? 35.156 36.119 29.522 1.00 15.59 235 LEU A CA 1
ATOM 1760 C C . LEU A 1 235 ? 35.761 37.000 30.605 1.00 17.10 235 LEU A C 1
ATOM 1761 O O . LEU A 1 235 ? 36.810 36.657 31.126 1.00 16.50 235 LEU A O 1
ATOM 1766 N N . GLY A 1 236 ? 35.073 38.052 30.977 1.00 15.64 236 GLY A N 1
ATOM 1767 C CA . GLY A 1 236 ? 35.415 38.848 32.149 1.00 17.28 236 GLY A CA 1
ATOM 1768 C C . GLY A 1 236 ? 35.441 38.006 33.425 1.00 17.12 236 GLY A C 1
ATOM 1769 O O . GLY A 1 236 ? 36.432 38.066 34.206 1.00 17.44 236 GLY A O 1
ATOM 1770 N N . LEU A 1 237 ? 34.463 37.133 33.541 1.00 14.77 237 LEU A N 1
ATOM 1771 C CA . LEU A 1 237 ? 34.449 36.146 34.612 1.00 15.24 237 LEU A CA 1
ATOM 1772 C C . LEU A 1 237 ? 35.534 35.083 34.481 1.00 16.09 237 LEU A C 1
ATOM 1773 O O . LEU A 1 237 ? 36.139 34.680 35.500 1.00 15.23 237 LEU A O 1
ATOM 1778 N N . TYR A 1 238 ? 35.839 34.645 33.254 1.00 14.06 238 TYR A N 1
ATOM 1779 C CA . TYR A 1 238 ? 36.974 33.753 33.059 1.00 13.76 238 TYR A CA 1
ATOM 1780 C C . TYR A 1 238 ? 38.250 34.375 33.639 1.00 15.19 238 TYR A C 1
ATOM 1781 O O . TYR A 1 238 ? 39.107 33.675 34.262 1.00 13.45 238 TYR A O 1
ATOM 1790 N N . SER A 1 239 ? 38.400 35.674 33.335 1.00 14.41 239 SER A N 1
ATOM 1791 C CA . SER A 1 239 ? 39.603 36.424 33.758 1.00 16.51 239 SER A CA 1
ATOM 1792 C C . SER A 1 239 ? 39.645 36.441 35.300 1.00 15.51 239 SER A C 1
ATOM 1793 O O . SER A 1 239 ? 40.746 36.225 35.968 1.00 17.45 239 SER A O 1
ATOM 1796 N N . GLN A 1 240 ? 38.496 36.760 35.936 1.00 14.43 240 GLN A N 1
ATOM 1797 C CA . GLN A 1 240 ? 38.479 36.757 37.449 1.00 16.68 240 GLN A CA 1
ATOM 1798 C C . GLN A 1 240 ? 38.774 35.333 38.004 1.00 17.69 240 GLN A C 1
ATOM 1799 O O . GLN A 1 240 ? 39.506 35.169 38.978 1.00 16.95 240 GLN A O 1
ATOM 1805 N N . ILE A 1 241 ? 38.212 34.311 37.404 1.00 14.19 241 ILE A N 1
ATOM 1806 C CA . ILE A 1 241 ? 38.513 32.930 37.788 1.00 15.31 241 ILE A CA 1
ATOM 1807 C C . ILE A 1 241 ? 40.036 32.611 37.665 1.00 16.95 241 ILE A C 1
ATOM 1808 O O . ILE A 1 241 ? 40.631 31.977 38.565 1.00 16.74 241 ILE A O 1
ATOM 1813 N N . HIS A 1 242 ? 40.652 33.066 36.575 1.00 15.38 242 HIS A N 1
ATOM 1814 C CA . HIS A 1 242 ? 42.070 32.881 36.382 1.00 16.49 242 HIS A CA 1
ATOM 1815 C C . HIS A 1 242 ? 42.858 33.680 37.410 1.00 14.44 242 HIS A C 1
ATOM 1816 O O . HIS A 1 242 ? 43.729 33.121 38.033 1.00 17.01 242 HIS A O 1
ATOM 1823 N N . SER A 1 243 ? 42.607 34.954 37.575 1.00 15.28 243 SER A N 1
ATOM 1824 C CA . SER A 1 243 ? 43.451 35.796 38.463 1.00 16.94 243 SER A CA 1
ATOM 1825 C C . SER A 1 243 ? 43.191 35.465 39.945 1.00 16.09 243 SER A C 1
ATOM 1826 O O . SER A 1 243 ? 44.143 35.536 40.791 1.00 15.84 243 SER A O 1
ATOM 1829 N N . GLU A 1 244 ? 41.945 35.140 40.313 1.00 15.46 244 GLU A N 1
ATOM 1830 C CA . GLU A 1 244 ? 41.581 34.911 41.729 1.00 16.05 244 GLU A CA 1
ATOM 1831 C C . GLU A 1 244 ? 41.688 33.481 42.179 1.00 16.43 244 GLU A C 1
ATOM 1832 O O . GLU A 1 244 ? 41.953 33.242 43.386 1.00 17.13 244 GLU A O 1
ATOM 1838 N N . LEU A 1 245 ? 41.488 32.523 41.281 1.00 15.62 245 LEU A N 1
ATOM 1839 C CA . LEU A 1 245 ? 41.483 31.107 41.649 1.00 15.30 245 LEU A CA 1
ATOM 1840 C C . LEU A 1 245 ? 42.685 30.400 41.021 1.00 16.29 245 LEU A C 1
ATOM 1841 O O . LEU A 1 245 ? 43.015 29.259 41.425 1.00 15.44 245 LEU A O 1
ATOM 1846 N N . GLY A 1 246 ? 43.364 31.032 40.084 1.00 16.39 246 GLY A N 1
ATOM 1847 C CA . GLY A 1 246 ? 44.369 30.354 39.295 1.00 14.97 246 GLY A CA 1
ATOM 1848 C C . GLY A 1 246 ? 43.917 29.295 38.377 1.00 15.43 246 GLY A C 1
ATOM 1849 O O . GLY A 1 246 ? 44.686 28.493 37.894 1.00 15.39 246 GLY A O 1
ATOM 1850 N N . VAL A 1 247 ? 42.631 29.340 38.025 1.00 14.85 247 VAL A N 1
ATOM 1851 C CA . VAL A 1 247 ? 42.007 28.278 37.268 1.00 16.55 247 VAL A CA 1
ATOM 1852 C C . VAL A 1 247 ? 41.797 28.658 35.810 1.00 15.84 247 VAL A C 1
ATOM 1853 O O . VAL A 1 247 ? 41.305 29.764 35.586 1.00 16.00 247 VAL A O 1
ATOM 1857 N N . ALA A 1 248 ? 42.203 27.761 34.913 1.00 16.77 248 ALA A N 1
ATOM 1858 C CA . ALA A 1 248 ? 42.098 27.934 33.458 1.00 18.96 248 ALA A CA 1
ATOM 1859 C C . ALA A 1 248 ? 40.878 27.071 33.002 1.00 19.08 248 ALA A C 1
ATOM 1860 O O . ALA A 1 248 ? 40.619 25.961 33.539 1.00 20.54 248 ALA A O 1
ATOM 1862 N N . LEU A 1 249 ? 40.029 27.650 32.157 1.00 15.66 249 LEU A N 1
ATOM 1863 C CA . LEU A 1 249 ? 38.843 26.900 31.717 1.00 17.29 249 LEU A CA 1
ATOM 1864 C C . LEU A 1 249 ? 38.937 26.628 30.251 1.00 17.83 249 LEU A C 1
ATOM 1865 O O . LEU A 1 249 ? 39.002 27.576 29.474 1.00 19.84 249 LEU A O 1
ATOM 1870 N N . PRO A 1 250 ? 38.968 25.350 29.830 1.00 16.93 250 PRO A N 1
ATOM 1871 C CA . PRO A 1 250 ? 39.230 25.004 28.469 1.00 17.48 250 PRO A CA 1
ATOM 1872 C C . PRO A 1 250 ? 38.098 25.255 27.470 1.00 16.87 250 PRO A C 1
ATOM 1873 O O . PRO A 1 250 ? 38.338 25.330 26.270 1.00 15.71 250 PRO A O 1
ATOM 1877 N N . GLU A 1 251 ? 36.888 25.304 27.980 1.00 15.20 251 GLU A N 1
ATOM 1878 C CA . GLU A 1 251 ? 35.694 25.409 27.144 1.00 16.33 251 GLU A CA 1
ATOM 1879 C C . GLU A 1 251 ? 34.858 26.627 27.489 1.00 14.89 251 GLU A C 1
ATOM 1880 O O . GLU A 1 251 ? 34.853 27.065 28.606 1.00 14.96 251 GLU A O 1
ATOM 1886 N N . LEU A 1 252 ? 34.064 27.097 26.506 1.00 14.17 252 LEU A N 1
ATOM 1887 C CA . LEU A 1 252 ? 33.090 28.206 26.687 1.00 13.63 252 LEU A CA 1
ATOM 1888 C C . LEU A 1 252 ? 31.895 27.862 25.817 1.00 13.93 252 LEU A C 1
ATOM 1889 O O . LEU A 1 252 ? 32.046 27.692 24.598 1.00 15.07 252 LEU A O 1
ATOM 1894 N N . ASP A 1 253 ? 30.726 27.633 26.431 1.00 12.46 253 ASP A N 1
ATOM 1895 C CA . ASP A 1 253 ? 29.510 27.242 25.669 1.00 12.84 253 ASP A CA 1
ATOM 1896 C C . ASP A 1 253 ? 28.622 28.475 25.559 1.00 12.63 253 ASP A C 1
ATOM 1897 O O . ASP A 1 253 ? 28.117 28.971 26.560 1.00 13.61 253 ASP A O 1
ATOM 1902 N N . LEU A 1 254 ? 28.497 28.986 24.352 1.00 12.97 254 LEU A N 1
ATOM 1903 C CA . LEU A 1 254 ? 27.761 30.216 24.146 1.00 12.69 254 LEU A CA 1
ATOM 1904 C C . LEU A 1 254 ? 26.342 29.932 23.686 1.00 12.92 254 LEU A C 1
ATOM 1905 O O . LEU A 1 254 ? 25.655 30.836 23.280 1.00 13.35 254 LEU A O 1
ATOM 1910 N N . GLY A 1 255 ? 25.862 28.702 23.825 1.00 13.03 255 GLY A N 1
ATOM 1911 C CA . GLY A 1 255 ? 24.424 28.424 23.703 1.00 13.84 255 GLY A CA 1
ATOM 1912 C C . GLY A 1 255 ? 23.907 28.454 22.254 1.00 14.28 255 GLY A C 1
ATOM 1913 O O . GLY A 1 255 ? 24.680 28.299 21.294 1.00 12.61 255 GLY A O 1
ATOM 1914 N N . GLY A 1 256 ? 22.607 28.559 22.133 1.00 12.52 256 GLY A N 1
ATOM 1915 C CA . GLY A 1 256 ? 21.948 28.521 20.833 1.00 13.65 256 GLY A CA 1
ATOM 1916 C C . GLY A 1 256 ? 21.313 29.797 20.435 1.00 12.76 256 GLY A C 1
ATOM 1917 O O . GLY A 1 256 ? 21.662 30.850 20.904 1.00 13.34 256 GLY A O 1
ATOM 1918 N N . GLY A 1 257 ? 20.241 29.641 19.665 1.00 12.32 257 GLY A N 1
ATOM 1919 C CA . GLY A 1 257 ? 19.474 30.829 19.276 1.00 13.60 257 GLY A CA 1
ATOM 1920 C C . GLY A 1 257 ? 19.742 31.342 17.880 1.00 13.07 257 GLY A C 1
ATOM 1921 O O . GLY A 1 257 ? 19.150 32.273 17.470 1.00 11.43 257 GLY A O 1
ATOM 1922 N N . TYR A 1 258 ? 20.517 30.578 17.093 1.00 12.98 258 TYR A N 1
ATOM 1923 C CA . TYR A 1 258 ? 20.774 30.864 15.682 1.00 12.68 258 TYR A CA 1
ATOM 1924 C C . TYR A 1 258 ? 19.441 30.787 14.937 1.00 10.95 258 TYR A C 1
ATOM 1925 O O . TYR A 1 258 ? 18.640 29.868 15.113 1.00 10.41 258 TYR A O 1
ATOM 1934 N N . GLY A 1 259 ? 19.224 31.739 14.047 1.00 12.07 259 GLY A N 1
ATOM 1935 C CA . GLY A 1 259 ? 17.975 31.893 13.336 1.00 12.44 259 GLY A CA 1
ATOM 1936 C C . GLY A 1 259 ? 17.801 31.096 12.062 1.00 10.79 259 GLY A C 1
ATOM 1937 O O . GLY A 1 259 ? 18.782 30.599 11.446 1.00 14.17 259 GLY A O 1
ATOM 1938 N N . ILE A 1 260 ? 16.536 30.948 11.655 1.00 11.37 260 ILE A N 1
ATOM 1939 C CA . ILE A 1 260 ? 16.121 30.471 10.386 1.00 12.33 260 ILE A CA 1
ATOM 1940 C C . ILE A 1 260 ? 15.094 31.450 9.801 1.00 11.21 260 ILE A C 1
ATOM 1941 O O . ILE A 1 260 ? 14.444 32.184 10.516 1.00 12.38 260 ILE A O 1
ATOM 1946 N N . ALA A 1 261 ? 14.993 31.426 8.464 1.00 13.17 261 ALA A N 1
ATOM 1947 C CA . ALA A 1 261 ? 14.013 32.246 7.737 1.00 12.36 261 ALA A CA 1
ATOM 1948 C C . ALA A 1 261 ? 12.677 31.519 7.705 1.00 13.29 261 ALA A C 1
ATOM 1949 O O . ALA A 1 261 ? 12.562 30.416 7.180 1.00 13.30 261 ALA A O 1
ATOM 1951 N N . TYR A 1 262 ? 11.626 32.145 8.296 1.00 12.36 262 TYR A N 1
ATOM 1952 C CA . TYR A 1 262 ? 10.296 31.556 8.278 1.00 13.06 262 TYR A CA 1
ATOM 1953 C C . TYR A 1 262 ? 9.442 32.040 7.103 1.00 13.65 262 TYR A C 1
ATOM 1954 O O . TYR A 1 262 ? 8.558 31.340 6.639 1.00 14.53 262 TYR A O 1
ATOM 1963 N N . THR A 1 263 ? 9.721 33.229 6.615 1.00 13.66 263 THR A N 1
ATOM 1964 C CA . THR A 1 263 ? 8.933 33.834 5.588 1.00 14.65 263 THR A CA 1
ATOM 1965 C C . THR A 1 263 ? 9.846 34.357 4.505 1.00 13.87 263 THR A C 1
ATOM 1966 O O . THR A 1 263 ? 11.028 34.560 4.682 1.00 14.43 263 THR A O 1
ATOM 1970 N N . ALA A 1 264 ? 9.229 34.616 3.371 1.00 16.82 264 ALA A N 1
ATOM 1971 C CA . ALA A 1 264 ? 10.008 34.931 2.165 1.00 17.88 264 ALA A CA 1
ATOM 1972 C C . ALA A 1 264 ? 10.814 36.217 2.294 1.00 17.81 264 ALA A C 1
ATOM 1973 O O . ALA A 1 264 ? 11.942 36.368 1.773 1.00 17.41 264 ALA A O 1
ATOM 1975 N N . ALA A 1 265 ? 10.265 37.142 3.069 1.00 16.60 265 ALA A N 1
ATOM 1976 C CA . ALA A 1 265 ? 10.947 38.456 3.241 1.00 21.87 265 ALA A CA 1
ATOM 1977 C C . ALA A 1 265 ? 12.182 38.363 4.193 1.00 21.11 265 ALA A C 1
ATOM 1978 O O . ALA A 1 265 ? 13.053 39.272 4.256 1.00 20.27 265 ALA A O 1
ATOM 1980 N N . GLU A 1 266 ? 12.297 37.274 4.942 1.00 17.84 266 GLU A N 1
ATOM 1981 C CA . GLU A 1 266 ? 13.431 37.159 5.818 1.00 17.09 266 GLU A CA 1
ATOM 1982 C C . GLU A 1 266 ? 14.662 36.614 5.118 1.00 18.23 266 GLU A C 1
ATOM 1983 O O . GLU A 1 266 ? 14.555 35.873 4.231 1.00 18.18 266 GLU A O 1
ATOM 1989 N N . GLU A 1 267 ? 15.837 36.894 5.644 1.00 17.49 267 GLU A N 1
ATOM 1990 C CA . GLU A 1 267 ? 17.079 36.402 5.027 1.00 19.90 267 GLU A CA 1
ATOM 1991 C C . GLU A 1 267 ? 17.453 35.129 5.771 1.00 17.70 267 GLU A C 1
ATOM 1992 O O . GLU A 1 267 ? 17.231 35.047 6.960 1.00 15.61 267 GLU A O 1
ATOM 1998 N N . PRO A 1 268 ? 18.063 34.151 5.086 1.00 17.72 268 PRO A N 1
ATOM 1999 C CA . PRO A 1 268 ? 18.595 32.952 5.758 1.00 16.81 268 PRO A CA 1
ATOM 2000 C C . PRO A 1 268 ? 19.801 33.290 6.606 1.00 15.33 268 PRO A C 1
ATOM 2001 O O . PRO A 1 268 ? 20.476 34.291 6.362 1.00 17.48 268 PRO A O 1
ATOM 2005 N N . LEU A 1 269 ? 20.170 32.380 7.515 1.00 13.76 269 LEU A N 1
ATOM 2006 C CA . LEU A 1 269 ? 21.341 32.525 8.303 1.00 14.14 269 LEU A CA 1
ATOM 2007 C C . LEU A 1 269 ? 22.642 32.277 7.472 1.00 15.82 269 LEU A C 1
ATOM 2008 O O . LEU A 1 269 ? 22.677 31.366 6.661 1.00 16.34 269 LEU A O 1
ATOM 2013 N N . ASN A 1 270 ? 23.663 33.099 7.635 1.00 14.70 270 ASN A N 1
ATOM 2014 C CA . ASN A 1 270 ? 24.954 32.804 7.072 1.00 17.12 270 ASN A CA 1
ATOM 2015 C C . ASN A 1 270 ? 25.812 32.403 8.234 1.00 15.96 270 ASN A C 1
ATOM 2016 O O . ASN A 1 270 ? 26.460 33.265 8.898 1.00 14.57 270 ASN A O 1
ATOM 2021 N N . VAL A 1 271 ? 25.811 31.109 8.503 1.00 16.13 271 VAL A N 1
ATOM 2022 C CA . VAL A 1 271 ? 26.470 30.622 9.724 1.00 18.72 271 VAL A CA 1
ATOM 2023 C C . VAL A 1 271 ? 27.983 30.827 9.635 1.00 15.63 271 VAL A C 1
ATOM 2024 O O . VAL A 1 271 ? 28.630 31.173 10.622 1.00 14.09 271 VAL A O 1
ATOM 2028 N N . ALA A 1 272 ? 28.536 30.639 8.439 1.00 16.00 272 ALA A N 1
ATOM 2029 C CA . ALA A 1 272 ? 29.970 30.839 8.271 1.00 16.81 272 ALA A CA 1
ATOM 2030 C C . ALA A 1 272 ? 30.421 32.241 8.710 1.00 15.85 272 ALA A C 1
ATOM 2031 O O . ALA A 1 272 ? 31.484 32.417 9.411 1.00 17.43 272 ALA A O 1
ATOM 2033 N N . GLU A 1 273 ? 29.663 33.256 8.303 1.00 15.83 273 GLU A N 1
ATOM 2034 C CA . GLU A 1 273 ? 29.983 34.630 8.636 1.00 17.91 273 GLU A CA 1
ATOM 2035 C C . GLU A 1 273 ? 29.811 34.940 10.128 1.00 16.42 273 GLU A C 1
ATOM 2036 O O . GLU A 1 273 ? 30.651 35.584 10.781 1.00 16.97 273 GLU A O 1
ATOM 2042 N N . VAL A 1 274 ? 28.678 34.505 10.673 1.00 14.80 274 VAL A N 1
ATOM 2043 C CA . VAL A 1 274 ? 28.430 34.706 12.079 1.00 13.70 274 VAL A CA 1
ATOM 2044 C C . VAL A 1 274 ? 29.521 34.096 12.980 1.00 13.65 274 VAL A C 1
ATOM 2045 O O . VAL A 1 274 ? 29.995 34.732 13.955 1.00 14.24 274 VAL A O 1
ATOM 2049 N N . ALA A 1 275 ? 29.830 32.843 12.720 1.00 13.80 275 ALA A N 1
ATOM 2050 C CA . ALA A 1 275 ? 30.806 32.100 13.487 1.00 13.75 275 ALA A CA 1
ATOM 2051 C C . ALA A 1 275 ? 32.146 32.750 13.376 1.00 14.03 275 ALA A C 1
ATOM 2052 O O . ALA A 1 275 ? 32.865 32.870 14.357 1.00 15.42 275 ALA A O 1
ATOM 2054 N N . SER A 1 276 ? 32.554 33.115 12.150 1.00 16.54 276 SER A N 1
ATOM 2055 C CA . SER A 1 276 ? 33.866 33.720 11.963 1.00 16.88 276 SER A CA 1
ATOM 2056 C C . SER A 1 276 ? 33.991 34.984 12.824 1.00 16.60 276 SER A C 1
ATOM 2057 O O . SER A 1 276 ? 35.005 35.213 13.499 1.00 16.73 276 SER A O 1
ATOM 2060 N N . ASP A 1 277 ? 32.977 35.845 12.739 1.00 15.91 277 ASP A N 1
ATOM 2061 C CA . ASP A 1 277 ? 32.914 37.095 13.523 1.00 15.89 277 ASP A CA 1
ATOM 2062 C C . ASP A 1 277 ? 33.026 36.787 15.014 1.00 15.60 277 ASP A C 1
ATOM 2063 O O . ASP A 1 277 ? 33.876 37.338 15.750 1.00 15.91 277 ASP A O 1
ATOM 2068 N N . LEU A 1 278 ? 32.193 35.863 15.468 1.00 16.86 278 LEU A N 1
ATOM 2069 C CA . LEU A 1 278 ? 32.148 35.523 16.889 1.00 13.62 278 LEU A CA 1
ATOM 2070 C C . LEU A 1 278 ? 33.505 34.944 17.382 1.00 14.45 278 LEU A C 1
ATOM 2071 O O . LEU A 1 278 ? 34.028 35.332 18.406 1.00 15.41 278 LEU A O 1
ATOM 2076 N N . LEU A 1 279 ? 33.993 33.931 16.672 1.00 14.28 279 LEU A N 1
ATOM 2077 C CA . LEU A 1 279 ? 35.179 33.209 17.150 1.00 16.06 279 LEU A CA 1
ATOM 2078 C C . LEU A 1 279 ? 36.395 34.148 17.045 1.00 17.57 279 LEU A C 1
ATOM 2079 O O . LEU A 1 279 ? 37.276 34.124 17.914 1.00 17.80 279 LEU A O 1
ATOM 2084 N N . THR A 1 280 ? 36.456 34.987 16.006 1.00 17.65 280 THR A N 1
ATOM 2085 C CA . THR A 1 280 ? 37.588 35.980 15.941 1.00 19.21 280 THR A CA 1
ATOM 2086 C C . THR A 1 280 ? 37.577 36.880 17.188 1.00 18.73 280 THR A C 1
ATOM 2087 O O . THR A 1 280 ? 38.597 37.143 17.840 1.00 19.35 280 THR A O 1
ATOM 2091 N N . ALA A 1 281 ? 36.389 37.357 17.526 1.00 19.32 281 ALA A N 1
ATOM 2092 C CA . ALA A 1 281 ? 36.198 38.216 18.691 1.00 17.85 281 ALA A CA 1
ATOM 2093 C C . ALA A 1 281 ? 36.615 37.500 19.988 1.00 17.72 281 ALA A C 1
ATOM 2094 O O . ALA A 1 281 ? 37.282 38.125 20.830 1.00 17.27 281 ALA A O 1
ATOM 2096 N N . VAL A 1 282 ? 36.172 36.252 20.177 1.00 16.78 282 VAL A N 1
ATOM 2097 C CA . VAL A 1 282 ? 36.501 35.490 21.388 1.00 17.16 282 VAL A CA 1
ATOM 2098 C C . VAL A 1 282 ? 38.041 35.364 21.485 1.00 16.00 282 VAL A C 1
ATOM 2099 O O . VAL A 1 282 ? 38.599 35.526 22.536 1.00 18.04 282 VAL A O 1
ATOM 2103 N N . GLY A 1 283 ? 38.700 35.113 20.361 1.00 16.72 283 GLY A N 1
ATOM 2104 C CA . GLY A 1 283 ? 40.185 34.957 20.442 1.00 20.42 283 GLY A CA 1
ATOM 2105 C C . GLY A 1 283 ? 40.859 36.236 20.840 1.00 19.17 283 GLY A C 1
ATOM 2106 O O . GLY A 1 283 ? 41.754 36.237 21.689 1.00 21.50 283 GLY A O 1
ATOM 2107 N N . LYS A 1 284 ? 40.441 37.331 20.229 1.00 19.37 284 LYS A N 1
ATOM 2108 C CA . LYS A 1 284 ? 40.948 38.670 20.590 1.00 23.69 284 LYS A CA 1
ATOM 2109 C C . LYS A 1 284 ? 40.712 39.054 22.031 1.00 22.04 284 LYS A C 1
ATOM 2110 O O . LYS A 1 284 ? 41.628 39.556 22.744 1.00 25.33 284 LYS A O 1
ATOM 2116 N N . MET A 1 285 ? 39.508 38.757 22.541 1.00 20.29 285 MET A N 1
ATOM 2117 C CA . MET A 1 285 ? 39.153 39.029 23.936 1.00 21.03 285 MET A CA 1
ATOM 2118 C C . MET A 1 285 ? 40.004 38.236 24.892 1.00 19.28 285 MET A C 1
ATOM 2119 O O . MET A 1 285 ? 40.530 38.817 25.903 1.00 21.02 285 MET A O 1
ATOM 2124 N N . ALA A 1 286 ? 40.191 36.967 24.586 1.00 17.81 286 ALA A N 1
ATOM 2125 C CA . ALA A 1 286 ? 41.040 36.048 25.430 1.00 18.13 286 ALA A CA 1
ATOM 2126 C C . ALA A 1 286 ? 42.467 36.593 25.457 1.00 23.30 286 ALA A C 1
ATOM 2127 O O . ALA A 1 286 ? 43.092 36.671 26.529 1.00 22.46 286 ALA A O 1
ATOM 2129 N N . ALA A 1 287 ? 42.953 37.012 24.289 1.00 21.74 287 ALA A N 1
ATOM 2130 C CA . ALA A 1 287 ? 44.332 37.487 24.247 1.00 24.50 287 ALA A CA 1
ATOM 2131 C C . ALA A 1 287 ? 44.468 38.764 25.045 1.00 25.33 287 ALA A C 1
ATOM 2132 O O . ALA A 1 287 ? 45.445 38.878 25.823 1.00 29.32 287 ALA A O 1
ATOM 2134 N N . GLU A 1 288 ? 43.509 39.702 24.939 1.00 24.20 288 GLU A N 1
ATOM 2135 C CA . GLU A 1 288 ? 43.491 40.889 25.739 1.00 27.50 288 GLU A CA 1
ATOM 2136 C C . GLU A 1 288 ? 43.504 40.643 27.234 1.00 31.52 288 GLU A C 1
ATOM 2137 O O . GLU A 1 288 ? 44.128 41.420 27.966 1.00 27.80 288 GLU A O 1
ATOM 2143 N N . LEU A 1 289 ? 42.767 39.638 27.707 1.00 27.24 289 LEU A N 1
ATOM 2144 C CA . LEU A 1 289 ? 42.678 39.385 29.158 1.00 25.99 289 LEU A CA 1
ATOM 2145 C C . LEU A 1 289 ? 43.827 38.535 29.693 1.00 27.12 289 LEU A C 1
ATOM 2146 O O . LEU A 1 289 ? 43.943 38.325 30.879 1.00 28.64 289 LEU A O 1
ATOM 2151 N N . GLY A 1 290 ? 44.654 37.979 28.828 1.00 29.34 290 GLY A N 1
ATOM 2152 C CA . GLY A 1 290 ? 45.730 37.102 29.280 1.00 28.02 290 GLY A CA 1
ATOM 2153 C C . GLY A 1 290 ? 45.331 35.705 29.666 1.00 29.89 290 GLY A C 1
ATOM 2154 O O . GLY A 1 290 ? 45.996 35.121 30.503 1.00 25.06 290 GLY A O 1
ATOM 2155 N N . ILE A 1 291 ? 44.276 35.145 29.011 1.00 23.59 291 ILE A N 1
ATOM 2156 C CA . ILE A 1 291 ? 43.807 33.799 29.276 1.00 23.80 291 ILE A CA 1
ATOM 2157 C C . ILE A 1 291 ? 43.886 32.947 28.056 1.00 20.24 291 ILE A C 1
ATOM 2158 O O . ILE A 1 291 ? 43.951 33.450 26.988 1.00 22.74 291 ILE A O 1
ATOM 2163 N N . ASP A 1 292 ? 43.849 31.635 28.272 1.00 25.31 292 ASP A N 1
ATOM 2164 C CA . ASP A 1 292 ? 43.834 30.669 27.193 1.00 26.29 292 ASP A CA 1
ATOM 2165 C C . ASP A 1 292 ? 42.508 30.968 26.374 1.00 25.30 292 ASP A C 1
ATOM 2166 O O . ASP A 1 292 ? 41.468 31.183 27.002 1.00 23.57 292 ASP A O 1
ATOM 2171 N N . ALA A 1 293 ? 42.583 31.113 25.034 1.00 23.22 293 ALA A N 1
ATOM 2172 C CA . ALA A 1 293 ? 41.360 31.109 24.158 1.00 24.64 293 ALA A CA 1
ATOM 2173 C C . ALA A 1 293 ? 40.614 29.776 24.365 1.00 19.06 293 ALA A C 1
ATOM 2174 O O . ALA A 1 293 ? 41.159 28.729 24.120 1.00 19.16 293 ALA A O 1
ATOM 2176 N N . PRO A 1 294 ? 39.383 29.817 24.903 1.00 19.12 294 PRO A N 1
ATOM 2177 C CA . PRO A 1 294 ? 38.656 28.576 25.139 1.00 18.34 294 PRO A CA 1
ATOM 2178 C C . PRO A 1 294 ? 38.068 27.999 23.856 1.00 19.29 294 PRO A C 1
ATOM 2179 O O . PRO A 1 294 ? 37.865 28.753 22.882 1.00 19.37 294 PRO A O 1
ATOM 2183 N N . THR A 1 295 ? 37.914 26.679 23.811 1.00 17.60 295 THR A N 1
ATOM 2184 C CA . THR A 1 295 ? 37.146 26.008 22.770 1.00 17.06 295 THR A CA 1
ATOM 2185 C C . THR A 1 295 ? 35.675 26.481 22.924 1.00 16.30 295 THR A C 1
ATOM 2186 O O . THR A 1 295 ? 35.071 26.333 23.998 1.00 15.95 295 THR A O 1
ATOM 2190 N N . VAL A 1 296 ? 35.141 26.999 21.842 1.00 16.80 296 VAL A N 1
ATOM 2191 C CA . VAL A 1 296 ? 33.774 27.544 21.833 1.00 15.52 296 VAL A CA 1
ATOM 2192 C C . VAL A 1 296 ? 32.832 26.450 21.392 1.00 14.45 296 VAL A C 1
ATOM 2193 O O . VAL A 1 296 ? 32.995 25.794 20.388 1.00 13.59 296 VAL A O 1
ATOM 2197 N N . LEU A 1 297 ? 31.805 26.213 22.217 1.00 12.52 297 LEU A N 1
ATOM 2198 C CA . LEU A 1 297 ? 30.755 25.197 21.973 1.00 13.25 297 LEU A CA 1
ATOM 2199 C C . LEU A 1 297 ? 29.477 26.023 21.702 1.00 12.46 297 LEU A C 1
ATOM 2200 O O . LEU A 1 297 ? 29.290 27.095 22.268 1.00 12.51 297 LEU A O 1
ATOM 2205 N N . VAL A 1 298 ? 28.646 25.508 20.801 1.00 13.08 298 VAL A N 1
ATOM 2206 C CA . VAL A 1 298 ? 27.363 26.130 20.497 1.00 14.75 298 VAL A CA 1
ATOM 2207 C C . VAL A 1 298 ? 26.263 25.058 20.548 1.00 14.04 298 VAL A C 1
ATOM 2208 O O . VAL A 1 298 ? 26.560 23.869 20.391 1.00 12.95 298 VAL A O 1
ATOM 2212 N N . GLU A 1 299 ? 25.024 25.493 20.753 1.00 12.38 299 GLU A N 1
ATOM 2213 C CA . GLU A 1 299 ? 23.882 24.614 20.922 1.00 12.40 299 GLU A CA 1
ATOM 2214 C C . GLU A 1 299 ? 22.679 24.959 20.048 1.00 12.34 299 GLU A C 1
ATOM 2215 O O . GLU A 1 299 ? 21.551 25.153 20.546 1.00 11.29 299 GLU A O 1
ATOM 2221 N N . PRO A 1 300 ? 22.854 24.980 18.735 1.00 11.77 300 PRO A N 1
ATOM 2222 C CA . PRO A 1 300 ? 21.670 25.180 17.888 1.00 11.08 300 PRO A CA 1
ATOM 2223 C C . PRO A 1 300 ? 20.663 24.036 17.850 1.00 12.39 300 PRO A C 1
ATOM 2224 O O . PRO A 1 300 ? 20.990 22.878 17.860 1.00 11.17 300 PRO A O 1
ATOM 2228 N N . GLY A 1 301 ? 19.413 24.447 18.000 1.00 11.44 301 GLY A N 1
ATOM 2229 C CA . GLY A 1 301 ? 18.244 23.623 17.797 1.00 11.60 301 GLY A CA 1
ATOM 2230 C C . GLY A 1 301 ? 17.517 23.935 16.533 1.00 11.93 301 GLY A C 1
ATOM 2231 O O . GLY A 1 301 ? 17.583 23.218 15.565 1.00 10.74 301 GLY A O 1
ATOM 2232 N N . ARG A 1 302 ? 16.827 25.065 16.538 1.00 10.84 302 ARG A N 1
ATOM 2233 C CA . ARG A 1 302 ? 16.098 25.571 15.385 1.00 11.23 302 ARG A CA 1
ATOM 2234 C C . ARG A 1 302 ? 16.889 25.542 14.042 1.00 10.41 302 ARG A C 1
ATOM 2235 O O . ARG A 1 302 ? 16.384 25.159 12.998 1.00 11.46 302 ARG A O 1
ATOM 2243 N N . ALA A 1 303 ? 18.152 25.954 14.122 1.00 10.59 303 ALA A N 1
ATOM 2244 C CA . ALA A 1 303 ? 18.989 26.145 12.921 1.00 10.47 303 ALA A CA 1
ATOM 2245 C C . ALA A 1 303 ? 19.572 24.810 12.392 1.00 12.91 303 ALA A C 1
ATOM 2246 O O . ALA A 1 303 ? 20.178 24.790 11.306 1.00 13.67 303 ALA A O 1
ATOM 2248 N N . ILE A 1 304 ? 19.361 23.718 13.153 1.00 12.01 304 ILE A N 1
ATOM 2249 C CA . ILE A 1 304 ? 19.693 22.364 12.646 1.00 13.44 304 ILE A CA 1
ATOM 2250 C C . ILE A 1 304 ? 18.440 21.721 12.176 1.00 13.58 304 ILE A C 1
ATOM 2251 O O . ILE A 1 304 ? 18.433 21.168 11.105 1.00 14.14 304 ILE A O 1
ATOM 2256 N N . ALA A 1 305 ? 17.317 21.751 12.944 1.00 12.76 305 ALA A N 1
ATOM 2257 C CA . ALA A 1 305 ? 16.138 20.975 12.619 1.00 11.73 305 ALA A CA 1
ATOM 2258 C C . ALA A 1 305 ? 14.997 21.680 11.848 1.00 10.87 305 ALA A C 1
ATOM 2259 O O . ALA A 1 305 ? 14.218 21.049 11.128 1.00 11.77 305 ALA A O 1
ATOM 2261 N N . GLY A 1 306 ? 14.878 22.983 12.020 1.00 11.33 306 GLY A N 1
ATOM 2262 C CA . GLY A 1 306 ? 13.739 23.697 11.512 1.00 11.19 306 GLY A CA 1
ATOM 2263 C C . GLY A 1 306 ? 13.438 23.610 10.058 1.00 10.68 306 GLY A C 1
ATOM 2264 O O . GLY A 1 306 ? 12.368 23.226 9.640 1.00 11.37 306 GLY A O 1
ATOM 2265 N N . PRO A 1 307 ? 14.409 24.069 9.225 1.00 11.49 307 PRO A N 1
ATOM 2266 C CA . PRO A 1 307 ? 14.165 24.191 7.814 1.00 12.33 307 PRO A CA 1
ATOM 2267 C C . PRO A 1 307 ? 13.931 22.878 7.129 1.00 12.10 307 PRO A C 1
ATOM 2268 O O . PRO A 1 307 ? 13.333 22.849 6.059 1.00 13.06 307 PRO A O 1
ATOM 2272 N N . SER A 1 308 ? 14.433 21.783 7.713 1.00 11.47 308 SER A N 1
ATOM 2273 C CA . SER A 1 308 ? 14.271 20.507 7.064 1.00 11.67 308 SER A CA 1
ATOM 2274 C C . SER A 1 308 ? 12.870 20.053 6.823 1.00 13.72 308 SER A C 1
ATOM 2275 O O . SER A 1 308 ? 12.647 19.118 6.037 1.00 13.44 308 SER A O 1
ATOM 2278 N N . THR A 1 309 ? 11.944 20.561 7.650 1.00 11.17 309 THR A N 1
ATOM 2279 C CA . THR A 1 309 ? 10.627 19.936 7.832 1.00 12.31 309 THR A CA 1
ATOM 2280 C C . THR A 1 309 ? 9.531 20.820 7.475 1.00 11.33 309 THR A C 1
ATOM 2281 O O . THR A 1 309 ? 9.633 22.019 7.745 1.00 11.86 309 THR A O 1
ATOM 2285 N N . VAL A 1 310 ? 8.548 20.283 6.782 1.00 11.24 310 VAL A N 1
ATOM 2286 C CA . VAL A 1 310 ? 7.268 20.931 6.484 1.00 11.99 310 VAL A CA 1
ATOM 2287 C C . VAL A 1 310 ? 6.112 20.100 7.016 1.00 12.90 310 VAL A C 1
ATOM 2288 O O . VAL A 1 310 ? 6.242 18.894 7.215 1.00 11.72 310 VAL A O 1
ATOM 2292 N N . THR A 1 311 ? 4.983 20.783 7.240 1.00 12.08 311 THR A N 1
ATOM 2293 C CA . THR A 1 311 ? 3.759 20.127 7.669 1.00 11.02 311 THR A CA 1
ATOM 2294 C C . THR A 1 311 ? 2.781 20.249 6.534 1.00 11.36 311 THR A C 1
ATOM 2295 O O . THR A 1 311 ? 2.299 21.337 6.184 1.00 12.39 311 THR A O 1
ATOM 2299 N N . ILE A 1 312 ? 2.381 19.112 6.000 1.00 10.95 312 ILE A N 1
ATOM 2300 C CA . ILE A 1 312 ? 1.316 19.050 5.004 1.00 11.84 312 ILE A CA 1
ATOM 2301 C C . ILE A 1 312 ? -0.061 18.868 5.647 1.00 11.90 312 ILE A C 1
ATOM 2302 O O . ILE A 1 312 ? -0.219 17.986 6.473 1.00 13.38 312 ILE A O 1
ATOM 2307 N N . TYR A 1 313 ? -1.006 19.714 5.241 1.00 13.28 313 TYR A N 1
ATOM 2308 C CA . TYR A 1 313 ? -2.407 19.592 5.575 1.00 11.40 313 TYR A CA 1
ATOM 2309 C C . TYR A 1 313 ? -3.269 19.321 4.355 1.00 13.00 313 TYR A C 1
ATOM 2310 O O . TYR A 1 313 ? -2.922 19.684 3.234 1.00 13.43 313 TYR A O 1
ATOM 2319 N N . GLU A 1 314 ? -4.444 18.729 4.570 1.00 12.35 314 GLU A N 1
ATOM 2320 C CA . GLU A 1 314 ? -5.505 18.770 3.539 1.00 12.24 314 GLU A CA 1
ATOM 2321 C C . GLU A 1 314 ? -6.433 19.981 3.827 1.00 13.23 314 GLU A C 1
ATOM 2322 O O . GLU A 1 314 ? -6.954 20.099 4.897 1.00 14.15 314 GLU A O 1
ATOM 2328 N N . VAL A 1 315 ? -6.704 20.759 2.825 1.00 13.37 315 VAL A N 1
ATOM 2329 C CA . VAL A 1 315 ? -7.642 21.839 2.901 1.00 13.69 315 VAL A CA 1
ATOM 2330 C C . VAL A 1 315 ? -9.051 21.263 2.992 1.00 13.85 315 VAL A C 1
ATOM 2331 O O . VAL A 1 315 ? -9.400 20.299 2.301 1.00 14.65 315 VAL A O 1
ATOM 2335 N N . GLY A 1 316 ? -9.870 21.893 3.833 1.00 12.48 316 GLY A N 1
ATOM 2336 C CA . GLY A 1 316 ? -11.225 21.494 4.034 1.00 13.98 316 GLY A CA 1
ATOM 2337 C C . GLY A 1 316 ? -12.200 22.629 3.707 1.00 14.41 316 GLY A C 1
ATOM 2338 O O . GLY A 1 316 ? -12.138 23.251 2.614 1.00 16.77 316 GLY A O 1
ATOM 2339 N N . THR A 1 317 ? -12.946 23.068 4.703 1.00 12.94 317 THR A N 1
ATOM 2340 C CA . THR A 1 317 ? -13.961 24.064 4.584 1.00 14.12 317 THR A CA 1
ATOM 2341 C C . THR A 1 317 ? -13.376 25.389 4.202 1.00 13.88 317 THR A C 1
ATOM 2342 O O . THR A 1 317 ? -12.418 25.840 4.851 1.00 14.71 317 THR A O 1
ATOM 2346 N N . THR A 1 318 ? -14.046 26.105 3.281 1.00 15.15 318 THR A N 1
ATOM 2347 C CA . THR A 1 318 ? -13.736 27.457 2.967 1.00 14.61 318 THR A CA 1
ATOM 2348 C C . THR A 1 318 ? -14.970 28.341 3.088 1.00 15.89 318 THR A C 1
ATOM 2349 O O . THR A 1 318 ? -16.127 27.915 2.763 1.00 15.41 318 THR A O 1
ATOM 2353 N N . LYS A 1 319 ? -14.750 29.536 3.599 1.00 14.65 319 LYS A N 1
ATOM 2354 C CA . LYS A 1 319 ? -15.847 30.481 3.690 1.00 17.23 319 LYS A CA 1
ATOM 2355 C C . LYS A 1 319 ? -15.397 31.896 3.645 1.00 16.98 319 LYS A C 1
ATOM 2356 O O . LYS A 1 319 ? -14.285 32.212 4.107 1.00 17.15 319 LYS A O 1
ATOM 2362 N N . ASP A 1 320 ? -16.245 32.767 3.054 1.00 17.13 320 ASP A N 1
ATOM 2363 C CA . ASP A 1 320 ? -16.007 34.210 3.113 1.00 18.13 320 ASP A CA 1
ATOM 2364 C C . ASP A 1 320 ? -16.749 34.771 4.313 1.00 18.47 320 ASP A C 1
ATOM 2365 O O . ASP A 1 320 ? -17.967 34.522 4.461 1.00 19.69 320 ASP A O 1
ATOM 2370 N N . VAL A 1 321 ? -16.018 35.550 5.130 1.00 18.27 321 VAL A N 1
ATOM 2371 C CA . VAL A 1 321 ? -16.543 36.219 6.322 1.00 19.68 321 VAL A CA 1
ATOM 2372 C C . VAL A 1 321 ? -16.425 37.712 6.205 1.00 19.38 321 VAL A C 1
ATOM 2373 O O . VAL A 1 321 ? -15.310 38.225 6.054 1.00 17.88 321 VAL A O 1
ATOM 2377 N N . HIS A 1 322 ? -17.557 38.435 6.264 1.00 19.19 322 HIS A N 1
ATOM 2378 C CA . HIS A 1 322 ? -17.452 39.915 6.291 1.00 23.87 322 HIS A CA 1
ATOM 2379 C C . HIS A 1 322 ? -16.924 40.333 7.671 1.00 22.25 322 HIS A C 1
ATOM 2380 O O . HIS A 1 322 ? -17.358 39.817 8.711 1.00 24.53 322 HIS A O 1
ATOM 2387 N N . VAL A 1 323 ? -15.948 41.208 7.670 1.00 23.88 323 VAL A N 1
ATOM 2388 C CA . VAL A 1 323 ? -15.311 41.693 8.898 1.00 28.71 323 VAL A CA 1
ATOM 2389 C C . VAL A 1 323 ? -15.941 43.027 9.328 1.00 33.05 323 VAL A C 1
ATOM 2390 O O . VAL A 1 323 ? -16.062 43.308 10.531 1.00 34.55 323 VAL A O 1
ATOM 2394 N N . ASP A 1 324 ? -16.351 43.799 8.333 1.00 33.22 324 ASP A N 1
ATOM 2395 C CA . ASP A 1 324 ? -17.227 44.998 8.513 1.00 35.34 324 ASP A CA 1
ATOM 2396 C C . ASP A 1 324 ? -18.159 44.992 7.302 1.00 38.35 324 ASP A C 1
ATOM 2397 O O . ASP A 1 324 ? -18.234 43.970 6.561 1.00 39.03 324 ASP A O 1
ATOM 2402 N N . ASP A 1 325 ? -18.883 46.091 7.046 1.00 40.58 325 ASP A N 1
ATOM 2403 C CA . ASP A 1 325 ? -19.770 46.138 5.845 1.00 42.27 325 ASP A CA 1
ATOM 2404 C C . ASP A 1 325 ? -18.985 45.976 4.511 1.00 44.59 325 ASP A C 1
ATOM 2405 O O . ASP A 1 325 ? -19.539 45.468 3.539 1.00 41.57 325 ASP A O 1
ATOM 2410 N N . ASP A 1 326 ? -17.709 46.397 4.476 1.00 50.45 326 ASP A N 1
ATOM 2411 C CA . ASP A 1 326 ? -16.967 46.483 3.199 1.00 52.90 326 ASP A CA 1
ATOM 2412 C C . ASP A 1 326 ? -15.843 45.466 2.993 1.00 46.70 326 ASP A C 1
ATOM 2413 O O . ASP A 1 326 ? -15.575 45.136 1.862 1.00 49.48 326 ASP A O 1
ATOM 2418 N N . LYS A 1 327 ? -15.210 44.962 4.052 1.00 37.14 327 LYS A N 1
ATOM 2419 C CA . LYS A 1 327 ? -14.051 44.051 3.863 1.00 39.82 327 LYS A CA 1
ATOM 2420 C C . LYS A 1 327 ? -14.435 42.565 4.182 1.00 30.89 327 LYS A C 1
ATOM 2421 O O . LYS A 1 327 ? -15.246 42.297 5.086 1.00 26.20 327 LYS A O 1
ATOM 2427 N N . THR A 1 328 ? -13.881 41.656 3.386 1.00 24.70 328 THR A N 1
ATOM 2428 C CA . THR A 1 328 ? -14.103 40.220 3.510 1.00 26.30 328 THR A CA 1
ATOM 2429 C C . THR A 1 328 ? -12.792 39.544 3.878 1.00 21.90 328 THR A C 1
ATOM 2430 O O . THR A 1 328 ? -11.750 39.911 3.383 1.00 23.28 328 THR A O 1
ATOM 2434 N N . ARG A 1 329 ? -12.836 38.546 4.761 1.00 17.82 329 ARG A N 1
ATOM 2435 C CA . ARG A 1 329 ? -11.690 37.704 4.986 1.00 16.74 329 ARG A CA 1
ATOM 2436 C C . ARG A 1 329 ? -12.052 36.263 4.608 1.00 15.22 329 ARG A C 1
ATOM 2437 O O . ARG A 1 329 ? -13.080 35.756 5.032 1.00 15.46 329 ARG A O 1
ATOM 2445 N N . ARG A 1 330 ? -11.191 35.603 3.830 1.00 16.06 330 ARG A N 1
ATOM 2446 C CA . ARG A 1 330 ? -11.481 34.258 3.379 1.00 16.15 330 ARG A CA 1
ATOM 2447 C C . ARG A 1 330 ? -10.874 33.277 4.387 1.00 15.33 330 ARG A C 1
ATOM 2448 O O . ARG A 1 330 ? -9.663 33.270 4.580 1.00 16.75 330 ARG A O 1
ATOM 2456 N N . TYR A 1 331 ? -11.710 32.465 5.001 1.00 15.04 331 TYR A N 1
ATOM 2457 C CA . TYR A 1 331 ? -11.251 31.510 6.023 1.00 14.20 331 TYR A CA 1
ATOM 2458 C C . TYR A 1 331 ? -11.076 30.186 5.346 1.00 14.43 331 TYR A C 1
ATOM 2459 O O . TYR A 1 331 ? -11.995 29.713 4.702 1.00 15.91 331 TYR A O 1
ATOM 2468 N N . ILE A 1 332 ? -9.914 29.585 5.497 1.00 13.96 332 ILE A N 1
ATOM 2469 C CA . ILE A 1 332 ? -9.583 28.273 4.967 1.00 13.06 332 ILE A CA 1
ATOM 2470 C C . ILE A 1 332 ? -9.266 27.403 6.190 1.00 13.25 332 ILE A C 1
ATOM 2471 O O . ILE A 1 332 ? -8.280 27.681 6.905 1.00 13.18 332 ILE A O 1
ATOM 2476 N N . ALA A 1 333 ? -9.990 26.308 6.337 1.00 12.54 333 ALA A N 1
ATOM 2477 C CA . ALA A 1 333 ? -9.738 25.332 7.390 1.00 13.50 333 ALA A CA 1
ATOM 2478 C C . ALA A 1 333 ? -8.814 24.226 6.853 1.00 12.82 333 ALA A C 1
ATOM 2479 O O . ALA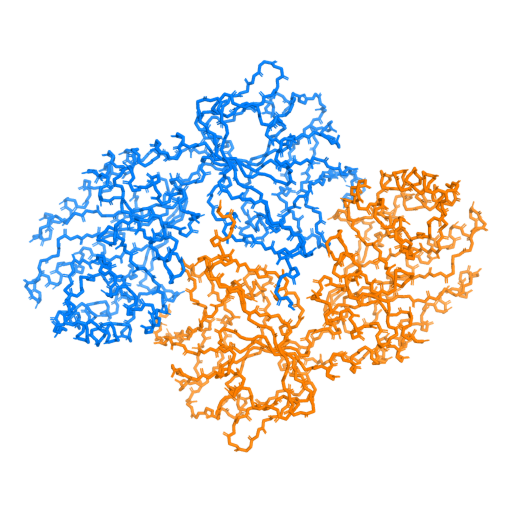 A 1 333 ? -9.002 23.781 5.716 1.00 14.84 333 ALA A O 1
ATOM 2481 N N . VAL A 1 334 ? -7.902 23.772 7.687 1.00 12.12 334 VAL A N 1
ATOM 2482 C CA . VAL A 1 334 ? -7.121 22.624 7.496 1.00 13.02 334 VAL A CA 1
ATOM 2483 C C . VAL A 1 334 ? -7.377 21.632 8.600 1.00 12.81 334 VAL A C 1
ATOM 2484 O O . VAL A 1 334 ? -8.016 21.953 9.653 1.00 13.69 334 VAL A O 1
ATOM 2488 N N . ASP A 1 335 ? -7.003 20.419 8.338 1.00 12.88 335 ASP A N 1
ATOM 2489 C CA . ASP A 1 335 ? -7.267 19.310 9.219 1.00 13.71 335 ASP A CA 1
ATOM 2490 C C . ASP A 1 335 ? -6.526 19.221 10.509 1.00 16.06 335 ASP A C 1
ATOM 2491 O O . ASP A 1 335 ? -6.992 18.513 11.393 1.00 22.87 335 ASP A O 1
ATOM 2496 N N . GLY A 1 336 ? -5.498 19.978 10.735 1.00 15.26 336 GLY A N 1
ATOM 2497 C CA . GLY A 1 336 ? -4.814 19.976 12.085 1.00 15.63 336 GLY A CA 1
ATOM 2498 C C . GLY A 1 336 ? -5.121 21.264 12.802 1.00 17.19 336 GLY A C 1
ATOM 2499 O O . GLY A 1 336 ? -6.292 21.658 12.881 1.00 14.95 336 GLY A O 1
ATOM 2500 N N . GLY A 1 337 ? -4.088 21.907 13.380 1.00 15.05 337 GLY A N 1
ATOM 2501 C CA . GLY A 1 337 ? -4.336 23.148 14.022 1.00 15.27 337 GLY A CA 1
ATOM 2502 C C . GLY A 1 337 ? -3.368 23.339 15.111 1.00 14.19 337 GLY A C 1
ATOM 2503 O O . GLY A 1 337 ? -2.223 22.823 15.055 1.00 13.93 337 GLY A O 1
ATOM 2504 N N . MET A 1 338 ? -3.793 24.100 16.144 1.00 14.15 338 MET A N 1
ATOM 2505 C CA . MET A 1 338 ? -2.918 24.407 17.232 1.00 14.45 338 MET A CA 1
ATOM 2506 C C . MET A 1 338 ? -2.446 23.131 18.013 1.00 14.79 338 MET A C 1
ATOM 2507 O O . MET A 1 338 ? -1.500 23.266 18.841 1.00 15.57 338 MET A O 1
ATOM 2512 N N . SER A 1 339 ? -3.064 21.946 17.845 1.00 12.92 339 SER A N 1
ATOM 2513 C CA . SER A 1 339 ? -2.537 20.660 18.381 1.00 13.55 339 SER A CA 1
ATOM 2514 C C . SER A 1 339 ? -1.241 20.180 17.681 1.00 16.15 339 SER A C 1
ATOM 2515 O O . SER A 1 339 ? -0.523 19.314 18.256 1.00 17.66 339 SER A O 1
ATOM 2518 N N . ASP A 1 340 ? -0.948 20.616 16.453 1.00 12.46 340 ASP A N 1
ATOM 2519 C CA . ASP A 1 340 ? 0.335 20.244 15.818 1.00 13.98 340 ASP A CA 1
ATOM 2520 C C . ASP A 1 340 ? 1.259 21.423 15.588 1.00 14.26 340 ASP A C 1
ATOM 2521 O O . ASP A 1 340 ? 2.425 21.205 15.345 1.00 13.07 340 ASP A O 1
ATOM 2526 N N . ASN A 1 341 ? 0.741 22.647 15.696 1.00 13.78 341 ASN A N 1
ATOM 2527 C CA . ASN A 1 341 ? 1.637 23.813 15.669 1.00 13.58 341 ASN A CA 1
ATOM 2528 C C . ASN A 1 341 ? 0.987 24.910 16.521 1.00 12.27 341 ASN A C 1
ATOM 2529 O O . ASN A 1 341 ? 0.110 25.692 16.016 1.00 13.75 341 ASN A O 1
ATOM 2534 N N . ILE A 1 342 ? 1.434 24.921 17.751 1.00 12.64 342 ILE A N 1
ATOM 2535 C CA . ILE A 1 342 ? 0.874 25.900 18.743 1.00 13.08 342 ILE A CA 1
ATOM 2536 C C . ILE A 1 342 ? 1.592 27.238 18.563 1.00 12.93 342 ILE A C 1
ATOM 2537 O O . ILE A 1 342 ? 1.243 28.210 19.197 1.00 13.19 342 ILE A O 1
ATOM 2542 N N . ARG A 1 343 ? 2.652 27.326 17.733 1.00 12.27 343 ARG A N 1
ATOM 2543 C CA . ARG A 1 343 ? 3.516 28.478 17.747 1.00 13.50 343 ARG A CA 1
ATOM 2544 C C . ARG A 1 343 ? 2.862 29.816 17.282 1.00 13.63 343 ARG A C 1
ATOM 2545 O O . ARG A 1 343 ? 3.085 30.886 17.925 1.00 13.32 343 ARG A O 1
ATOM 2553 N N . PRO A 1 344 ? 2.010 29.762 16.234 1.00 13.15 344 PRO A N 1
ATOM 2554 C CA . PRO A 1 344 ? 1.226 31.018 15.953 1.00 14.59 344 PRO A CA 1
ATOM 2555 C C . PRO A 1 344 ? 0.410 31.536 17.089 1.00 14.84 344 PRO A C 1
ATOM 2556 O O . PRO A 1 344 ? 0.535 32.737 17.470 1.00 15.35 344 PRO A O 1
ATOM 2560 N N . ALA A 1 345 ? -0.339 30.652 17.747 1.00 14.07 345 ALA A N 1
ATOM 2561 C CA . ALA A 1 345 ? -1.154 31.057 18.872 1.00 15.66 345 ALA A CA 1
ATOM 2562 C C . ALA A 1 345 ? -0.323 31.511 20.107 1.00 15.05 345 ALA A C 1
ATOM 2563 O O . ALA A 1 345 ? -0.636 32.512 20.833 1.00 16.72 345 ALA A O 1
ATOM 2565 N N . LEU A 1 346 ? 0.731 30.769 20.407 1.00 14.78 346 LEU A N 1
ATOM 2566 C CA . LEU A 1 346 ? 1.525 30.998 21.585 1.00 13.55 346 LEU A CA 1
ATOM 2567 C C . LEU A 1 346 ? 2.467 32.163 21.489 1.00 16.44 346 LEU A C 1
ATOM 2568 O O . LEU A 1 346 ? 2.660 32.915 22.496 1.00 16.45 346 LEU A O 1
ATOM 2573 N N . TYR A 1 347 ? 3.173 32.260 20.374 1.00 16.56 347 TYR A N 1
ATOM 2574 C CA . TYR A 1 347 ? 4.267 33.256 20.209 1.00 17.81 347 TYR A CA 1
ATOM 2575 C C . TYR A 1 347 ? 3.965 34.353 19.201 1.00 17.07 347 TYR A C 1
ATOM 2576 O O . TYR A 1 347 ? 4.787 35.283 19.002 1.00 18.47 347 TYR A O 1
ATOM 2585 N N . GLY A 1 348 ? 2.880 34.202 18.463 1.00 15.73 348 GLY A N 1
ATOM 2586 C CA . GLY A 1 348 ? 2.615 35.015 17.316 1.00 15.72 348 GLY A CA 1
ATOM 2587 C C . GLY A 1 348 ? 3.493 34.693 16.072 1.00 17.44 348 GLY A C 1
ATOM 2588 O O . GLY A 1 348 ? 3.634 35.524 15.170 1.00 16.76 348 GLY A O 1
ATOM 2589 N N . SER A 1 349 ? 4.009 33.497 16.026 1.00 15.49 349 SER A N 1
ATOM 2590 C CA . SER A 1 349 ? 4.937 33.078 14.948 1.00 15.77 349 SER A CA 1
ATOM 2591 C C . SER A 1 349 ? 4.256 33.166 13.597 1.00 14.99 349 SER A C 1
ATOM 2592 O O . SER A 1 349 ? 3.095 32.718 13.488 1.00 15.10 349 SER A O 1
ATOM 2595 N N . GLU A 1 350 ? 5.010 33.679 12.592 1.00 13.92 350 GLU A N 1
ATOM 2596 C CA . GLU A 1 350 ? 4.520 33.756 11.205 1.00 15.59 350 GLU A CA 1
ATOM 2597 C C . GLU A 1 350 ? 5.183 32.704 10.313 1.00 15.24 350 GLU A C 1
ATOM 2598 O O . GLU A 1 350 ? 6.401 32.633 10.331 1.00 17.40 350 GLU A O 1
ATOM 2604 N N . TYR A 1 351 ? 4.373 31.856 9.684 1.00 13.89 351 TYR A N 1
ATOM 2605 C CA . TYR A 1 351 ? 4.797 30.781 8.778 1.00 13.65 351 TYR A CA 1
ATOM 2606 C C . TYR A 1 351 ? 4.469 31.131 7.334 1.00 13.63 351 TYR A C 1
ATOM 2607 O O . TYR A 1 351 ? 3.675 32.042 7.053 1.00 12.35 351 TYR A O 1
ATOM 2616 N N . ASP A 1 352 ? 5.220 30.489 6.430 1.00 11.86 352 ASP A N 1
ATOM 2617 C CA . ASP A 1 352 ? 5.014 30.500 5.002 1.00 12.99 352 ASP A CA 1
ATOM 2618 C C . ASP A 1 352 ? 4.145 29.293 4.637 1.00 14.04 352 ASP A C 1
ATOM 2619 O O . ASP A 1 352 ? 4.490 28.164 4.954 1.00 14.25 352 ASP A O 1
ATOM 2624 N N . ALA A 1 353 ? 3.011 29.557 3.981 1.00 12.76 353 ALA A N 1
ATOM 2625 C CA . ALA A 1 353 ? 2.163 28.487 3.516 1.00 14.17 353 ALA A CA 1
ATOM 2626 C C . ALA A 1 353 ? 2.139 28.459 1.990 1.00 15.39 353 ALA A C 1
ATOM 2627 O O . ALA A 1 353 ? 2.099 29.513 1.323 1.00 14.93 353 ALA A O 1
ATOM 2629 N N . ARG A 1 354 ? 2.141 27.237 1.469 1.00 14.80 354 ARG A N 1
ATOM 2630 C CA . ARG A 1 354 ? 2.075 27.019 -0.012 1.00 13.46 354 ARG A CA 1
ATOM 2631 C C . ARG A 1 354 ? 1.149 25.852 -0.308 1.00 13.04 354 ARG A C 1
ATOM 2632 O O . ARG A 1 354 ? 1.091 24.892 0.400 1.00 13.86 354 ARG A O 1
ATOM 2640 N N . VAL A 1 355 ? 0.428 25.945 -1.432 1.00 13.57 355 VAL A N 1
ATOM 2641 C CA . VAL A 1 355 ? -0.255 24.803 -2.022 1.00 12.87 355 VAL A CA 1
ATOM 2642 C C . VAL A 1 355 ? 0.777 23.966 -2.769 1.00 14.50 355 VAL A C 1
ATOM 2643 O O . VAL A 1 355 ? 1.513 24.509 -3.584 1.00 15.34 355 VAL A O 1
ATOM 2647 N N . VAL A 1 356 ? 0.912 22.678 -2.350 1.00 13.00 356 VAL A N 1
ATOM 2648 C CA . VAL A 1 356 ? 2.005 21.819 -2.785 1.00 14.36 356 VAL A CA 1
ATOM 2649 C C . VAL A 1 356 ? 1.532 20.800 -3.818 1.00 14.51 356 VAL A C 1
ATOM 2650 O O . VAL A 1 356 ? 2.325 19.950 -4.247 1.00 15.48 356 VAL A O 1
ATOM 2654 N N . SER A 1 357 ? 0.262 20.884 -4.217 1.00 15.14 357 SER A N 1
ATOM 2655 C CA . SER A 1 357 ? -0.368 19.913 -5.078 1.00 15.71 357 SER A CA 1
ATOM 2656 C C . SER A 1 357 ? -0.671 20.448 -6.461 1.00 17.29 357 SER A C 1
ATOM 2657 O O . SER A 1 357 ? -0.998 19.646 -7.414 1.00 15.87 357 SER A O 1
ATOM 2660 N N . ARG A 1 358 ? -0.569 21.749 -6.635 1.00 15.64 358 ARG A N 1
ATOM 2661 C CA . ARG A 1 358 ? -0.840 22.408 -7.934 1.00 16.14 358 ARG A CA 1
ATOM 2662 C C . ARG A 1 358 ? -0.381 23.838 -7.874 1.00 17.05 358 ARG A C 1
ATOM 2663 O O . ARG A 1 358 ? -0.046 24.337 -6.792 1.00 16.77 358 ARG A O 1
ATOM 2671 N N . PHE A 1 359 ? -0.421 24.534 -9.023 1.00 18.14 359 PHE A N 1
ATOM 2672 C CA . PHE A 1 359 ? -0.412 25.964 -9.057 1.00 18.28 359 PHE A CA 1
ATOM 2673 C C . PHE A 1 359 ? -1.823 26.521 -8.876 1.00 19.43 359 PHE A C 1
ATOM 2674 O O . PHE A 1 359 ? -2.796 25.985 -9.401 1.00 19.67 359 PHE A O 1
ATOM 2682 N N . ALA A 1 360 ? -1.929 27.572 -8.100 1.00 19.24 360 ALA A N 1
ATOM 2683 C CA . ALA A 1 360 ? -3.197 28.289 -7.937 1.00 19.83 360 ALA A CA 1
ATOM 2684 C C . ALA A 1 360 ? -3.379 29.349 -9.023 1.00 21.15 360 ALA A C 1
ATOM 2685 O O . ALA A 1 360 ? -2.413 29.830 -9.672 1.00 23.34 360 ALA A O 1
ATOM 2687 N N . GLU A 1 361 ? -4.633 29.682 -9.300 1.00 21.40 361 GLU A N 1
ATOM 2688 C CA . GLU A 1 361 ? -4.963 30.600 -10.393 1.00 25.19 361 GLU A CA 1
ATOM 2689 C C . GLU A 1 361 ? -5.860 31.735 -10.027 1.00 24.91 361 GLU A C 1
ATOM 2690 O O . GLU A 1 361 ? -6.046 32.651 -10.855 1.00 26.37 361 GLU A O 1
ATOM 2696 N N . GLY A 1 362 ? -6.376 31.739 -8.797 1.00 24.07 362 GLY A N 1
ATOM 2697 C CA . GLY A 1 362 ? -7.406 32.706 -8.409 1.00 24.96 362 GLY A CA 1
ATOM 2698 C C . GLY A 1 362 ? -6.887 34.049 -8.006 1.00 25.09 362 GLY A C 1
ATOM 2699 O O . GLY A 1 362 ? -5.738 34.186 -7.612 1.00 24.40 362 GLY A O 1
ATOM 2700 N N . ASP A 1 363 ? -7.762 35.064 -8.001 1.00 24.87 363 ASP A N 1
ATOM 2701 C CA . ASP A 1 363 ? -7.363 36.409 -7.597 1.00 29.79 363 ASP A CA 1
ATOM 2702 C C . ASP A 1 363 ? -6.912 36.373 -6.134 1.00 25.31 363 ASP A C 1
ATOM 2703 O O . ASP A 1 363 ? -7.602 35.769 -5.294 1.00 25.19 363 ASP A O 1
ATOM 2708 N N . PRO A 1 364 ? -5.880 37.080 -5.792 1.00 24.29 364 PRO A N 1
ATOM 2709 C CA . PRO A 1 364 ? -5.452 37.047 -4.369 1.00 24.75 364 PRO A CA 1
ATOM 2710 C C . PRO A 1 364 ? -6.328 37.921 -3.457 1.00 24.34 364 PRO A C 1
ATOM 2711 O O . PRO A 1 364 ? -6.781 39.013 -3.852 1.00 24.07 364 PRO A O 1
ATOM 2715 N N . VAL A 1 365 ? -6.681 37.382 -2.276 1.00 19.09 365 VAL A N 1
ATOM 2716 C CA . VAL A 1 365 ? -7.672 37.968 -1.356 1.00 20.26 365 VAL A CA 1
ATOM 2717 C C . VAL A 1 365 ? -7.159 37.706 0.039 1.00 19.33 365 VAL A C 1
ATOM 2718 O O . VAL A 1 365 ? -6.392 36.761 0.254 1.00 17.34 365 VAL A O 1
ATOM 2722 N N . SER A 1 366 ? -7.568 38.565 0.928 1.00 17.56 366 SER A N 1
ATOM 2723 C CA . SER A 1 366 ? -7.176 38.459 2.329 1.00 16.82 366 SER A CA 1
ATOM 2724 C C . SER A 1 366 ? -7.731 37.125 2.883 1.00 15.65 366 SER A C 1
ATOM 2725 O O . SER A 1 366 ? -8.901 36.855 2.736 1.00 17.43 366 SER A O 1
ATOM 2728 N N . THR A 1 367 ? -6.837 36.370 3.480 1.00 15.29 367 THR A N 1
ATOM 2729 C CA . THR A 1 367 ? -7.010 34.973 3.863 1.00 14.62 367 THR A CA 1
ATOM 2730 C C . THR A 1 367 ? -6.523 34.730 5.255 1.00 15.33 367 THR A C 1
ATOM 2731 O O . THR A 1 367 ? -5.579 35.372 5.722 1.00 15.81 367 THR A O 1
ATOM 2735 N N . ARG A 1 368 ? -7.218 33.833 5.951 1.00 13.96 368 ARG A N 1
ATOM 2736 C CA . ARG A 1 368 ? -6.804 33.343 7.249 1.00 14.21 368 ARG A CA 1
ATOM 2737 C C . ARG A 1 368 ? -6.921 31.807 7.205 1.00 14.00 368 ARG A C 1
ATOM 2738 O O . ARG A 1 368 ? -7.934 31.255 6.780 1.00 14.28 368 ARG A O 1
ATOM 2746 N N . ILE A 1 369 ? -5.837 31.134 7.614 1.00 13.04 369 ILE A N 1
ATOM 2747 C CA . ILE A 1 369 ? -5.819 29.691 7.669 1.00 14.04 369 ILE A CA 1
ATOM 2748 C C . ILE A 1 369 ? -6.052 29.276 9.119 1.00 12.42 369 ILE A C 1
ATOM 2749 O O . ILE A 1 369 ? -5.264 29.677 10.017 1.00 11.55 369 ILE A O 1
ATOM 2754 N N . VAL A 1 370 ? -7.065 28.437 9.324 1.00 11.18 370 VAL A N 1
ATOM 2755 C CA . VAL A 1 370 ? -7.473 28.046 10.656 1.00 11.08 370 VAL A CA 1
ATOM 2756 C C . VAL A 1 370 ? -7.439 26.527 10.748 1.00 11.69 370 VAL A C 1
ATOM 2757 O O . VAL A 1 370 ? -7.484 25.797 9.712 1.00 12.10 370 VAL A O 1
ATOM 2761 N N . GLY A 1 371 ? -7.338 26.045 11.978 1.00 12.58 371 GLY A N 1
ATOM 2762 C CA . GLY A 1 371 ? -7.434 24.619 12.223 1.00 14.17 371 GLY A CA 1
ATOM 2763 C C . GLY A 1 371 ? -8.834 24.108 12.358 1.00 13.58 371 GLY A C 1
ATOM 2764 O O . GLY A 1 371 ? -9.812 24.871 12.115 1.00 12.90 371 GLY A O 1
ATOM 2765 N N . SER A 1 372 ? -8.924 22.863 12.864 1.00 11.71 372 SER A N 1
ATOM 2766 C CA . SER A 1 372 ? -10.224 22.124 13.004 1.00 12.15 372 SER A CA 1
ATOM 2767 C C . SER A 1 372 ? -10.703 22.077 14.508 1.00 12.82 372 SER A C 1
ATOM 2768 O O . SER A 1 372 ? -11.596 21.319 14.825 1.00 12.90 372 SER A O 1
ATOM 2771 N N . HIS A 1 373 ? -10.020 22.792 15.395 1.00 13.22 373 HIS A N 1
ATOM 2772 C CA . HIS A 1 373 ? -10.395 22.801 16.817 1.00 12.45 373 HIS A CA 1
ATOM 2773 C C . HIS A 1 373 ? -11.507 23.733 17.138 1.00 15.79 373 HIS A C 1
ATOM 2774 O O . HIS A 1 373 ? -11.718 24.747 16.489 1.00 14.56 373 HIS A O 1
ATOM 2781 N N . CYS A 1 374 ? -12.201 23.422 18.233 1.00 16.80 374 CYS A N 1
ATOM 2782 C CA . CYS A 1 374 ? -13.411 24.197 18.544 1.00 22.20 374 CYS A CA 1
ATOM 2783 C C . CYS A 1 374 ? -13.088 25.419 19.393 1.00 23.21 374 CYS A C 1
ATOM 2784 O O . CYS A 1 374 ? -13.711 25.651 20.390 1.00 27.12 374 CYS A O 1
ATOM 2787 N N . GLU A 1 375 ? -12.099 26.203 18.978 1.00 19.53 375 GLU A N 1
ATOM 2788 C CA . GLU A 1 375 ? -11.661 27.381 19.675 1.00 20.44 375 GLU A CA 1
ATOM 2789 C C . GLU A 1 375 ? -11.349 28.473 18.597 1.00 22.02 375 GLU A C 1
ATOM 2790 O O . GLU A 1 375 ? -10.724 28.194 17.572 1.00 17.70 375 GLU A O 1
ATOM 2796 N N . SER A 1 376 ? -11.755 29.731 18.790 1.00 25.27 376 SER A N 1
ATOM 2797 C CA . SER A 1 376 ? -11.566 30.726 17.699 1.00 26.57 376 SER A CA 1
ATOM 2798 C C . SER A 1 376 ? -10.090 31.104 17.455 1.00 26.11 376 SER A C 1
ATOM 2799 O O . SER A 1 376 ? -9.724 31.361 16.296 1.00 31.31 376 SER A O 1
ATOM 2802 N N . GLY A 1 377 ? -9.233 31.057 18.499 1.00 20.03 377 GLY A N 1
ATOM 2803 C CA . GLY A 1 377 ? -7.810 31.237 18.352 1.00 21.44 377 GLY A CA 1
ATOM 2804 C C . GLY A 1 377 ? -6.934 30.137 17.748 1.00 20.90 377 GLY A C 1
ATOM 2805 O O . GLY A 1 377 ? -5.695 30.208 17.715 1.00 18.49 377 GLY A O 1
ATOM 2806 N N . ASP A 1 378 ? -7.575 29.091 17.246 1.00 16.72 378 ASP A N 1
ATOM 2807 C CA . ASP A 1 378 ? -6.873 28.026 16.526 1.00 16.13 378 ASP A CA 1
ATOM 2808 C C . ASP A 1 378 ? -6.651 28.490 15.124 1.00 14.81 378 ASP A C 1
ATOM 2809 O O . ASP A 1 378 ? -7.367 28.088 14.202 1.00 16.96 378 ASP A O 1
ATOM 2814 N N . ILE A 1 379 ? -5.697 29.368 14.995 1.00 15.12 379 ILE A N 1
ATOM 2815 C CA . ILE A 1 379 ? -5.330 30.037 13.776 1.00 14.97 379 ILE A CA 1
ATOM 2816 C C . ILE A 1 379 ? -3.876 29.668 13.489 1.00 15.80 379 ILE A C 1
ATOM 2817 O O . ILE A 1 379 ? -3.002 29.730 14.356 1.00 15.61 379 ILE A O 1
ATOM 2822 N N . LEU A 1 380 ? -3.603 29.266 12.239 1.00 14.66 380 LEU A N 1
ATOM 2823 C CA . LEU A 1 380 ? -2.264 28.977 11.762 1.00 14.07 380 LEU A CA 1
ATOM 2824 C C . LEU A 1 380 ? -1.601 30.080 11.006 1.00 14.53 380 LEU A C 1
ATOM 2825 O O . LEU A 1 380 ? -0.406 30.243 11.103 1.00 15.37 380 LEU A O 1
ATOM 2830 N N . ILE A 1 381 ? -2.368 30.813 10.225 1.00 13.74 381 ILE A N 1
ATOM 2831 C CA . ILE A 1 381 ? -1.848 31.938 9.398 1.00 13.91 381 ILE A CA 1
ATOM 2832 C C . ILE A 1 381 ? -2.892 33.013 9.583 1.00 12.96 381 ILE A C 1
ATOM 2833 O O . ILE A 1 381 ? -4.053 32.858 9.149 1.00 14.01 381 ILE A O 1
ATOM 2838 N N . ASN A 1 382 ? -2.469 34.100 10.214 1.00 14.13 382 ASN A N 1
ATOM 2839 C CA . ASN A 1 382 ? -3.419 35.131 10.665 1.00 15.43 382 ASN A CA 1
ATOM 2840 C C . ASN A 1 382 ? -3.942 36.016 9.558 1.00 15.41 382 ASN A C 1
ATOM 2841 O O . ASN A 1 382 ? -5.109 36.268 9.496 1.00 14.62 382 ASN A O 1
ATOM 2846 N N . ASP A 1 383 ? -3.058 36.510 8.677 1.00 14.83 383 ASP A N 1
ATOM 2847 C CA . ASP A 1 383 ? -3.510 37.540 7.677 1.00 17.20 383 ASP A CA 1
ATOM 2848 C C . ASP A 1 383 ? -2.528 37.615 6.527 1.00 17.72 383 ASP A C 1
ATOM 2849 O O . ASP A 1 383 ? -1.529 38.327 6.616 1.00 17.79 383 ASP A O 1
ATOM 2854 N N . GLU A 1 384 ? -2.789 36.888 5.455 1.00 17.42 384 GLU A N 1
ATOM 2855 C CA . GLU A 1 384 ? -1.958 36.986 4.245 1.00 17.02 384 GLU A CA 1
ATOM 2856 C C . GLU A 1 384 ? -2.888 37.140 3.084 1.00 19.11 384 GLU A C 1
ATOM 2857 O O . GLU A 1 384 ? -4.107 36.828 3.195 1.00 22.64 384 GLU A O 1
ATOM 2863 N N . ILE A 1 385 ? -2.338 37.552 1.922 1.00 18.56 385 ILE A N 1
ATOM 2864 C CA . ILE A 1 385 ? -3.111 37.657 0.732 1.00 18.23 385 ILE A CA 1
ATOM 2865 C C . ILE A 1 385 ? -2.777 36.464 -0.150 1.00 20.71 385 ILE A C 1
ATOM 2866 O O . ILE A 1 385 ? -1.691 36.371 -0.689 1.00 19.53 385 ILE A O 1
ATOM 2871 N N . TYR A 1 386 ? -3.722 35.534 -0.284 1.00 16.85 386 TYR A N 1
ATOM 2872 C CA . TYR A 1 386 ? -3.551 34.257 -0.992 1.00 17.62 386 TYR A CA 1
ATOM 2873 C C . TYR A 1 386 ? -4.585 34.153 -2.085 1.00 17.55 386 TYR A C 1
ATOM 2874 O O . TYR A 1 386 ? -5.683 34.707 -1.993 1.00 17.71 386 TYR A O 1
ATOM 2883 N N . PRO A 1 387 ? -4.264 33.437 -3.141 1.00 17.78 387 PRO A N 1
ATOM 2884 C CA . PRO A 1 387 ? -5.299 33.175 -4.157 1.00 17.09 387 PRO A CA 1
ATOM 2885 C C . PRO A 1 387 ? -6.606 32.579 -3.675 1.00 17.54 387 PRO A C 1
ATOM 2886 O O . PRO A 1 387 ? -6.651 31.647 -2.846 1.00 16.49 387 PRO A O 1
ATOM 2890 N N . SER A 1 388 ? -7.713 33.106 -4.210 1.00 17.69 388 SER A N 1
ATOM 2891 C CA . SER A 1 388 ? -9.068 32.730 -3.823 1.00 17.53 388 SER A CA 1
ATOM 2892 C C . SER A 1 388 ? -9.543 31.415 -4.270 1.00 17.70 388 SER A C 1
ATOM 2893 O O . SER A 1 388 ? -10.633 31.022 -3.879 1.00 19.51 388 SER A O 1
ATOM 2896 N N . ASP A 1 389 ? -8.766 30.677 -5.054 1.00 16.78 389 ASP A N 1
ATOM 2897 C CA . ASP A 1 389 ? -9.172 29.347 -5.468 1.00 18.96 389 ASP A CA 1
ATOM 2898 C C . ASP A 1 389 ? -8.669 28.174 -4.609 1.00 16.48 389 ASP A C 1
ATOM 2899 O O . ASP A 1 389 ? -8.930 27.017 -4.928 1.00 17.39 389 ASP A O 1
ATOM 2904 N N . ILE A 1 390 ? -7.942 28.475 -3.583 1.00 14.96 390 ILE A N 1
ATOM 2905 C CA . ILE A 1 390 ? -7.514 27.369 -2.675 1.00 14.17 390 ILE A CA 1
ATOM 2906 C C . ILE A 1 390 ? -8.786 26.763 -2.118 1.00 16.45 390 ILE A C 1
ATOM 2907 O O . ILE A 1 390 ? -9.662 27.523 -1.601 1.00 17.14 390 ILE A O 1
ATOM 2912 N N . THR A 1 391 ? -8.914 25.451 -2.245 1.00 15.06 391 THR A N 1
ATOM 2913 C CA . THR A 1 391 ? -10.167 24.762 -1.939 1.00 15.75 391 THR A CA 1
ATOM 2914 C C . THR A 1 391 ? -10.029 23.363 -1.357 1.00 15.82 391 THR A C 1
ATOM 2915 O O . THR A 1 391 ? -8.975 22.739 -1.453 1.00 16.07 391 THR A O 1
ATOM 2919 N N . SER A 1 392 ? -11.125 22.824 -0.826 1.00 14.46 392 SER A N 1
ATOM 2920 C CA . SER A 1 392 ? -11.224 21.479 -0.293 1.00 15.10 392 SER A CA 1
ATOM 2921 C C . SER A 1 392 ? -10.510 20.416 -1.178 1.00 15.78 392 SER A C 1
ATOM 2922 O O . SER A 1 392 ? -10.703 20.365 -2.431 1.00 17.00 392 SER A O 1
ATOM 2925 N N . GLY A 1 393 ? -9.628 19.689 -0.576 1.00 15.00 393 GLY A N 1
ATOM 2926 C CA . GLY A 1 393 ? -8.814 18.652 -1.260 1.00 17.02 393 GLY A CA 1
ATOM 2927 C C . GLY A 1 393 ? -7.444 19.069 -1.741 1.00 16.11 393 GLY A C 1
ATOM 2928 O O . GLY A 1 393 ? -6.597 18.190 -1.977 1.00 16.15 393 GLY A O 1
ATOM 2929 N N . ASP A 1 394 ? -7.182 20.368 -1.846 1.00 14.96 394 ASP A N 1
ATOM 2930 C CA . ASP A 1 394 ? -5.849 20.858 -2.082 1.00 14.70 394 ASP A CA 1
ATOM 2931 C C . ASP A 1 394 ? -4.975 20.409 -0.876 1.00 14.82 394 ASP A C 1
ATOM 2932 O O . ASP A 1 394 ? -5.463 20.296 0.269 1.00 14.95 394 ASP A O 1
ATOM 2937 N N . PHE A 1 395 ? -3.677 20.214 -1.156 1.00 14.14 395 PHE A N 1
ATOM 2938 C CA . PHE A 1 395 ? -2.681 19.976 -0.076 1.00 13.97 395 PHE A CA 1
ATOM 2939 C C . PHE A 1 395 ? -1.956 21.233 0.099 1.00 14.59 395 PHE A C 1
ATOM 2940 O O . PHE A 1 395 ? -1.389 21.799 -0.835 1.00 13.75 395 PHE A O 1
ATOM 2948 N N . LEU A 1 396 ? -1.944 21.725 1.370 1.00 13.90 396 LEU A N 1
ATOM 2949 C CA . LEU A 1 396 ? -1.401 23.008 1.741 1.00 13.00 396 LEU A CA 1
ATOM 2950 C C . LEU A 1 396 ? -0.367 22.719 2.826 1.00 13.11 396 LEU A C 1
ATOM 2951 O O . LEU A 1 396 ? -0.721 22.010 3.785 1.00 13.72 396 LEU A O 1
ATOM 2956 N N . ALA A 1 397 ? 0.868 23.192 2.691 1.00 12.72 397 ALA A N 1
ATOM 2957 C CA . ALA A 1 397 ? 1.967 22.927 3.659 1.00 13.17 397 ALA A CA 1
ATOM 2958 C C . ALA A 1 397 ? 2.510 24.227 4.226 1.00 14.32 397 ALA A C 1
ATOM 2959 O O . ALA A 1 397 ? 2.590 25.220 3.531 1.00 13.40 397 ALA A O 1
ATOM 2961 N N . LEU A 1 398 ? 2.935 24.156 5.492 1.00 11.94 398 LEU A N 1
ATOM 2962 C CA . LEU A 1 398 ? 3.691 25.252 6.164 1.00 12.71 398 LEU A CA 1
ATOM 2963 C C . LEU A 1 398 ? 5.121 24.833 6.261 1.00 12.95 398 LEU A C 1
ATOM 2964 O O . LEU A 1 398 ? 5.471 23.709 6.663 1.00 12.26 398 LEU A O 1
ATOM 2969 N N . ALA A 1 399 ? 6.003 25.742 5.864 1.00 12.64 399 ALA A N 1
ATOM 2970 C CA . ALA A 1 399 ? 7.415 25.504 5.932 1.00 13.76 399 ALA A CA 1
ATOM 2971 C C . ALA A 1 399 ? 8.013 25.677 7.264 1.00 12.63 399 ALA A C 1
ATOM 2972 O O . ALA A 1 399 ? 7.421 26.366 8.134 1.00 13.12 399 ALA A O 1
ATOM 2974 N N . ALA A 1 400 ? 9.203 25.092 7.437 1.00 11.47 400 ALA A N 1
ATOM 2975 C CA . ALA A 1 400 ? 10.047 25.295 8.625 1.00 11.98 400 ALA A CA 1
ATOM 2976 C C . ALA A 1 400 ? 9.357 24.927 9.914 1.00 13.19 400 ALA A C 1
ATOM 2977 O O . ALA A 1 400 ? 9.556 25.555 10.960 1.00 13.78 400 ALA A O 1
ATOM 2979 N N . THR A 1 401 ? 8.680 23.787 9.894 1.00 12.49 401 THR A N 1
ATOM 2980 C CA . THR A 1 401 ? 7.992 23.325 11.095 1.00 11.73 401 THR A CA 1
ATOM 2981 C C . THR A 1 401 ? 8.777 22.273 11.839 1.00 13.42 401 THR A C 1
ATOM 2982 O O . THR A 1 401 ? 8.262 21.611 12.762 1.00 13.62 401 THR A O 1
ATOM 2986 N N . GLY A 1 402 ? 10.061 22.125 11.526 1.00 11.68 402 GLY A N 1
ATOM 2987 C CA . GLY A 1 402 ? 10.833 21.055 12.179 1.00 11.66 402 GLY A CA 1
ATOM 2988 C C . GLY A 1 402 ? 11.396 21.379 13.510 1.00 11.79 402 GLY A C 1
ATOM 2989 O O . GLY A 1 402 ? 11.993 20.500 14.141 1.00 12.85 402 GLY A O 1
ATOM 2990 N N . ALA A 1 403 ? 11.212 22.601 13.997 1.00 10.85 403 ALA A N 1
ATOM 2991 C CA . ALA A 1 403 ? 11.654 22.951 15.319 1.00 11.75 403 ALA A CA 1
ATOM 2992 C C . ALA A 1 403 ? 10.450 23.391 16.166 1.00 12.21 403 ALA A C 1
ATOM 2993 O O . ALA A 1 403 ? 9.660 24.262 15.760 1.00 12.92 403 ALA A O 1
ATOM 2995 N N . TYR A 1 404 ? 10.339 22.730 17.299 1.00 11.35 404 TYR A N 1
ATOM 2996 C CA . TYR A 1 404 ? 9.385 22.969 18.372 1.00 12.79 404 TYR A CA 1
ATOM 2997 C C . TYR A 1 404 ? 7.933 22.507 18.073 1.00 13.91 404 TYR A C 1
ATOM 2998 O O . TYR A 1 404 ? 7.238 22.093 19.068 1.00 15.13 404 TYR A O 1
ATOM 3007 N N . CYS A 1 405 ? 7.478 22.489 16.834 1.00 10.84 405 CYS A N 1
ATOM 3008 C CA . CYS A 1 405 ? 6.100 22.225 16.494 1.00 11.07 405 CYS A CA 1
ATOM 3009 C C . CYS A 1 405 ? 5.623 20.843 16.978 1.00 11.11 405 CYS A C 1
ATOM 3010 O O . CYS A 1 405 ? 4.719 20.713 17.847 1.00 10.96 405 CYS A O 1
ATOM 3013 N N . TYR A 1 406 ? 6.293 19.787 16.522 1.00 10.34 406 TYR A N 1
ATOM 3014 C CA . TYR A 1 406 ? 5.946 18.436 16.988 1.00 10.87 406 TYR A CA 1
ATOM 3015 C C . TYR A 1 406 ? 6.133 18.311 18.463 1.00 11.73 406 TYR A C 1
ATOM 3016 O O . TYR A 1 406 ? 5.277 17.700 19.166 1.00 12.37 406 TYR A O 1
ATOM 3025 N N . ALA A 1 407 ? 7.232 18.820 18.968 1.00 12.46 407 ALA A N 1
ATOM 3026 C CA . ALA A 1 407 ? 7.529 18.668 20.387 1.00 11.99 407 ALA A CA 1
ATOM 3027 C C . ALA A 1 407 ? 6.484 19.308 21.311 1.00 13.43 407 ALA A C 1
ATOM 3028 O O . ALA A 1 407 ? 6.317 18.834 22.453 1.00 14.94 407 ALA A O 1
ATOM 3030 N N . MET A 1 408 ? 5.739 20.269 20.834 1.00 12.85 408 MET A N 1
ATOM 3031 C CA . MET A 1 408 ? 4.791 20.975 21.626 1.00 13.54 408 MET A CA 1
ATOM 3032 C C . MET A 1 408 ? 3.370 20.551 21.270 1.00 13.65 408 MET A C 1
ATOM 3033 O O . MET A 1 408 ? 2.385 21.136 21.747 1.00 13.85 408 MET A O 1
ATOM 3038 N N . SER A 1 409 ? 3.251 19.504 20.481 1.00 12.70 409 SER A N 1
ATOM 3039 C CA . SER A 1 409 ? 1.948 18.981 20.061 1.00 11.68 409 SER A CA 1
ATOM 3040 C C . SER A 1 409 ? 1.119 18.419 21.192 1.00 13.08 409 SER A C 1
ATOM 3041 O O . SER A 1 409 ? 1.652 18.007 22.192 1.00 12.41 409 SER A O 1
ATOM 3044 N N . SER A 1 410 ? -0.203 18.570 21.060 1.00 13.36 410 SER A N 1
ATOM 3045 C CA . SER A 1 410 ? -1.166 18.188 22.097 1.00 13.32 410 SER A CA 1
ATOM 3046 C C . SER A 1 410 ? -2.225 17.274 21.491 1.00 14.06 410 SER A C 1
ATOM 3047 O O . SER A 1 410 ? -2.332 17.116 20.256 1.00 16.14 410 SER A O 1
ATOM 3050 N N . ARG A 1 411 ? -3.016 16.672 22.414 1.00 12.50 411 ARG A N 1
ATOM 3051 C CA . ARG A 1 411 ? -4.204 15.924 22.019 1.00 13.70 411 ARG A CA 1
ATOM 3052 C C . ARG A 1 411 ? -5.456 16.697 22.334 1.00 13.27 411 ARG A C 1
ATOM 3053 O O . ARG A 1 411 ? -6.478 16.175 22.712 1.00 12.96 411 ARG A O 1
ATOM 3061 N N . TYR A 1 412 ? -5.398 18.011 22.113 1.00 11.96 412 TYR A N 1
ATOM 3062 C CA . TYR A 1 412 ? -6.615 18.827 22.278 1.00 12.51 412 TYR A CA 1
ATOM 3063 C C . TYR A 1 412 ? -7.737 18.350 21.364 1.00 11.44 412 TYR A C 1
ATOM 3064 O O . TYR A 1 412 ? -7.512 17.944 20.205 1.00 11.26 412 TYR A O 1
ATOM 3073 N N . ASN A 1 413 ? -8.972 18.305 21.908 1.00 11.53 413 ASN A N 1
ATOM 3074 C CA . ASN A 1 413 ? -10.062 17.679 21.224 1.00 12.15 413 ASN A CA 1
ATOM 3075 C C . ASN A 1 413 ? -9.802 16.203 20.824 1.00 11.64 413 ASN A C 1
ATOM 3076 O O . ASN A 1 413 ? -10.460 15.705 19.895 1.00 12.44 413 ASN A O 1
ATOM 3081 N N . ALA A 1 414 ? -8.965 15.511 21.607 1.00 11.46 414 ALA A N 1
ATOM 3082 C CA . ALA A 1 414 ? -8.511 14.137 21.340 1.00 13.22 414 ALA A CA 1
ATOM 3083 C C . ALA A 1 414 ? -7.921 13.980 19.946 1.00 11.93 414 ALA A C 1
ATOM 3084 O O . ALA A 1 414 ? -8.036 12.897 19.361 1.00 14.35 414 ALA A O 1
ATOM 3086 N N . PHE A 1 415 ? -7.360 15.024 19.333 1.00 12.19 415 PHE A N 1
ATOM 3087 C CA . PHE A 1 415 ? -6.652 14.862 18.073 1.00 12.96 415 PHE A CA 1
ATOM 3088 C C . PHE A 1 415 ? -5.401 14.016 18.338 1.00 13.77 415 PHE A C 1
ATOM 3089 O O . PHE A 1 415 ? -4.778 14.056 19.408 1.00 16.43 415 PHE A O 1
ATOM 3097 N N . THR A 1 416 ? -5.033 13.215 17.348 1.00 14.05 416 THR A N 1
ATOM 3098 C CA . THR A 1 416 ? -3.924 12.331 17.412 1.00 13.87 416 THR A CA 1
ATOM 3099 C C . THR A 1 416 ? -2.685 13.062 16.883 1.00 14.78 416 THR A C 1
ATOM 3100 O O . THR A 1 416 ? -2.794 13.785 15.901 1.00 13.85 416 THR A O 1
ATOM 3104 N N . ARG A 1 417 ? -1.537 12.840 17.514 1.00 14.75 417 ARG A N 1
ATOM 3105 C CA . ARG A 1 417 ? -0.240 13.376 16.977 1.00 16.37 417 ARG A CA 1
ATOM 3106 C C . ARG A 1 417 ? -0.060 12.905 15.538 1.00 14.74 417 ARG A C 1
ATOM 3107 O O . ARG A 1 417 ? -0.276 11.707 15.259 1.00 17.07 417 ARG A O 1
ATOM 3115 N N . PRO A 1 418 ? 0.316 13.816 14.619 1.00 14.19 418 PRO A N 1
ATOM 3116 C CA . PRO A 1 418 ? 0.594 13.414 13.243 1.00 12.52 418 PRO A CA 1
ATOM 3117 C C . PRO A 1 418 ? 1.789 12.456 13.132 1.00 11.58 418 PRO A C 1
ATOM 3118 O O . PRO A 1 418 ? 2.694 12.402 13.981 1.00 13.33 418 PRO A O 1
ATOM 3122 N N . ALA A 1 419 ? 1.800 11.720 12.024 1.00 12.24 419 ALA A N 1
ATOM 3123 C CA . ALA A 1 419 ? 2.934 10.969 11.576 1.00 12.90 419 ALA A CA 1
ATOM 3124 C C . ALA A 1 419 ? 4.107 11.885 11.172 1.00 13.11 419 ALA A C 1
ATOM 3125 O O . ALA A 1 419 ? 3.871 13.021 10.817 1.00 12.61 419 ALA A O 1
ATOM 3127 N N . VAL A 1 420 ? 5.324 11.375 11.319 1.00 12.50 420 VAL A N 1
ATOM 3128 C CA . VAL A 1 420 ? 6.519 12.069 10.867 1.00 11.81 420 VAL A CA 1
ATOM 3129 C C . VAL A 1 420 ? 7.254 11.097 9.955 1.00 12.21 420 VAL A C 1
ATOM 3130 O O . VAL A 1 420 ? 7.547 9.991 10.386 1.00 13.98 420 VAL A O 1
ATOM 3134 N N . VAL A 1 421 ? 7.564 11.529 8.722 1.00 12.99 421 VAL A N 1
ATOM 3135 C CA . VAL A 1 421 ? 8.255 10.699 7.717 1.00 14.92 421 VAL A CA 1
ATOM 3136 C C . VAL A 1 421 ? 9.475 11.492 7.299 1.00 16.13 421 VAL A C 1
ATOM 3137 O O . VAL A 1 421 ? 9.406 12.731 7.278 1.00 14.58 421 VAL A O 1
ATOM 3141 N N . SER A 1 422 ? 10.581 10.786 7.024 1.00 13.93 422 SER A N 1
ATOM 3142 C CA . SER A 1 422 ? 11.740 11.408 6.421 1.00 15.13 422 SER A CA 1
ATOM 3143 C C . SER A 1 422 ? 11.796 11.026 4.966 1.00 15.01 422 SER A C 1
ATOM 3144 O O . SER A 1 422 ? 11.309 9.945 4.525 1.00 13.44 422 SER A O 1
ATOM 3147 N N . VAL A 1 423 ? 12.435 11.877 4.217 1.00 15.22 423 VAL A N 1
ATOM 3148 C CA . VAL A 1 423 ? 12.675 11.586 2.804 1.00 15.31 423 VAL A CA 1
ATOM 3149 C C . VAL A 1 423 ? 14.097 11.808 2.416 1.00 14.16 423 VAL A C 1
ATOM 3150 O O . VAL A 1 423 ? 14.811 12.649 2.950 1.00 16.17 423 VAL A O 1
ATOM 3154 N N . ARG A 1 424 ? 14.550 10.911 1.541 1.00 15.52 424 ARG A N 1
ATOM 3155 C CA . ARG A 1 424 ? 15.922 10.978 1.017 1.00 16.96 424 ARG A CA 1
ATOM 3156 C C . ARG A 1 424 ? 16.023 10.082 -0.246 1.00 17.25 424 ARG A C 1
ATOM 3157 O O . ARG A 1 424 ? 15.446 9.015 -0.262 1.00 16.32 424 ARG A O 1
ATOM 3165 N N . ALA A 1 425 ? 16.731 10.565 -1.273 1.00 18.81 425 ALA A N 1
ATOM 3166 C CA . ALA A 1 425 ? 17.009 9.690 -2.464 1.00 20.00 425 ALA A CA 1
ATOM 3167 C C . ALA A 1 425 ? 15.787 9.120 -3.117 1.00 21.80 425 ALA A C 1
ATOM 3168 O O . ALA A 1 425 ? 15.735 7.968 -3.524 1.00 21.52 425 ALA A O 1
ATOM 3170 N N . GLY A 1 426 ? 14.715 9.937 -3.163 1.00 18.04 426 GLY A N 1
ATOM 3171 C CA . GLY A 1 426 ? 13.473 9.557 -3.797 1.00 20.50 426 GLY A CA 1
ATOM 3172 C C . GLY A 1 426 ? 12.663 8.552 -3.057 1.00 19.84 426 GLY A C 1
ATOM 3173 O O . GLY A 1 426 ? 11.704 8.082 -3.612 1.00 22.08 426 GLY A O 1
ATOM 3174 N N . SER A 1 427 ? 12.970 8.277 -1.811 1.00 20.44 427 SER A N 1
ATOM 3175 C CA . SER A 1 427 ? 12.127 7.396 -1.022 1.00 22.13 427 SER A CA 1
ATOM 3176 C C . SER A 1 427 ? 11.846 8.005 0.363 1.00 20.01 427 SER A C 1
ATOM 3177 O O . SER A 1 427 ? 12.581 8.924 0.826 1.00 18.29 427 SER A O 1
ATOM 3180 N N . SER A 1 428 ? 10.851 7.419 0.971 1.00 19.24 428 SER A N 1
ATOM 3181 C CA . SER A 1 428 ? 10.346 7.876 2.282 1.00 19.58 428 SER A CA 1
ATOM 3182 C C . SER A 1 428 ? 10.565 6.775 3.305 1.00 20.13 428 SER A C 1
ATOM 3183 O O . SER A 1 428 ? 10.547 5.533 2.957 1.00 18.39 428 SER A O 1
ATOM 3186 N N . ARG A 1 429 ? 10.749 7.182 4.547 1.00 18.39 429 ARG A N 1
ATOM 3187 C CA . ARG A 1 429 ? 10.773 6.257 5.659 1.00 19.68 429 ARG A CA 1
ATOM 3188 C C . ARG A 1 429 ? 9.942 6.805 6.821 1.00 20.18 429 ARG A C 1
ATOM 3189 O O . ARG A 1 429 ? 10.199 7.928 7.281 1.00 16.95 429 ARG A O 1
ATOM 3197 N N . LEU A 1 430 ? 9.138 5.965 7.423 1.00 15.53 430 LEU A N 1
ATOM 3198 C CA . LEU A 1 430 ? 8.376 6.428 8.560 1.00 17.65 430 LEU A CA 1
ATOM 3199 C C . LEU A 1 430 ? 9.352 6.641 9.704 1.00 17.90 430 LEU A C 1
ATOM 3200 O O . LEU A 1 430 ? 10.249 5.781 9.942 1.00 19.32 430 LEU A O 1
ATOM 3205 N N . MET A 1 431 ? 9.270 7.782 10.402 1.00 15.54 431 MET A N 1
ATOM 3206 C CA . MET A 1 431 ? 10.050 8.017 11.562 1.00 14.39 431 MET A CA 1
ATOM 3207 C C . MET A 1 431 ? 9.222 7.805 12.832 1.00 15.77 431 MET A C 1
ATOM 3208 O O . MET A 1 431 ? 9.671 7.070 13.755 1.00 14.53 431 MET A O 1
ATOM 3213 N N . LEU A 1 432 ? 8.081 8.494 12.903 1.00 12.48 432 LEU A N 1
ATOM 3214 C CA . LEU A 1 432 ? 7.110 8.298 13.988 1.00 14.18 432 LEU A CA 1
ATOM 3215 C C . LEU A 1 432 ? 5.763 8.016 13.354 1.00 13.89 432 LEU A C 1
ATOM 3216 O O . LEU A 1 432 ? 5.272 8.760 12.492 1.00 14.02 432 LEU A O 1
ATOM 3221 N N . ARG A 1 433 ? 5.076 6.972 13.855 1.00 13.61 433 ARG A N 1
ATOM 3222 C CA . ARG A 1 433 ? 3.749 6.709 13.421 1.00 13.20 433 ARG A CA 1
ATOM 3223 C C . ARG A 1 433 ? 2.772 7.671 14.008 1.00 12.19 433 ARG A C 1
ATOM 3224 O O . ARG A 1 433 ? 3.056 8.299 15.027 1.00 14.10 433 ARG A O 1
ATOM 3232 N N . ARG A 1 434 ? 1.711 7.900 13.272 1.00 13.16 434 ARG A N 1
ATOM 3233 C CA . ARG A 1 434 ? 0.599 8.648 13.732 1.00 14.66 434 ARG A CA 1
ATOM 3234 C C . ARG A 1 434 ? -0.003 7.967 14.972 1.00 14.82 434 ARG A C 1
ATOM 3235 O O . ARG A 1 434 ? -0.083 6.726 15.021 1.00 15.81 434 ARG A O 1
ATOM 3243 N N . GLU A 1 435 ? -0.386 8.770 15.960 1.00 15.14 435 GLU A N 1
ATOM 3244 C CA . GLU A 1 435 ? -1.204 8.233 17.044 1.00 15.58 435 GLU A CA 1
ATOM 3245 C C . GLU A 1 435 ? -2.556 7.783 16.586 1.00 16.50 435 GLU A C 1
ATOM 3246 O O . GLU A 1 435 ? -3.055 8.174 15.543 1.00 16.69 435 GLU A O 1
ATOM 3252 N N . THR A 1 436 ? -3.186 6.907 17.395 1.00 15.81 436 THR A N 1
ATOM 3253 C CA . THR A 1 436 ? -4.522 6.400 17.080 1.00 17.64 436 THR A CA 1
ATOM 3254 C C . THR A 1 436 ? -5.441 6.665 18.303 1.00 14.71 436 THR A C 1
ATOM 3255 O O . THR A 1 436 ? -4.969 6.934 19.398 1.00 16.66 436 THR A O 1
ATOM 3259 N N . LEU A 1 437 ? -6.707 6.431 18.058 1.00 16.79 437 LEU A N 1
ATOM 3260 C CA . LEU A 1 437 ? -7.697 6.417 19.190 1.00 16.44 437 LEU A CA 1
ATOM 3261 C C . LEU A 1 437 ? -7.272 5.430 20.225 1.00 16.67 437 LEU A C 1
ATOM 3262 O O . LEU A 1 437 ? -7.452 5.653 21.417 1.00 17.13 437 LEU A O 1
ATOM 3267 N N . ASP A 1 438 ? -6.742 4.286 19.816 1.00 17.99 438 ASP A N 1
ATOM 3268 C CA . ASP A 1 438 ? -6.354 3.312 20.796 1.00 19.81 438 ASP A CA 1
ATOM 3269 C C . ASP A 1 438 ? -5.244 3.824 21.725 1.00 17.21 438 ASP A C 1
ATOM 3270 O O . ASP A 1 438 ? -5.185 3.432 22.855 1.00 17.11 438 ASP A O 1
ATOM 3275 N N . ASP A 1 439 ? -4.310 4.596 21.193 1.00 17.17 439 ASP A N 1
ATOM 3276 C CA . ASP A 1 439 ? -3.288 5.238 22.032 1.00 18.24 439 ASP A CA 1
ATOM 3277 C C . ASP A 1 439 ? -3.898 6.142 23.094 1.00 18.37 439 ASP A C 1
ATOM 3278 O O . ASP A 1 439 ? -3.526 6.091 24.224 1.00 19.81 439 ASP A O 1
ATOM 3283 N N . ILE A 1 440 ? -4.871 6.921 22.674 1.00 17.23 440 ILE A N 1
ATOM 3284 C CA . ILE A 1 440 ? -5.594 7.791 23.622 1.00 23.91 440 ILE A CA 1
ATOM 3285 C C . ILE A 1 440 ? -6.312 6.998 24.678 1.00 22.33 440 ILE A C 1
ATOM 3286 O O . ILE A 1 440 ? -6.150 7.228 25.887 1.00 23.88 440 ILE A O 1
ATOM 3291 N N . LEU A 1 441 ? -7.016 5.969 24.238 1.00 19.33 441 LEU A N 1
ATOM 3292 C CA . LEU A 1 441 ? -7.716 5.140 25.181 1.00 17.90 441 LEU A CA 1
ATOM 3293 C C . LEU A 1 441 ? -6.846 4.227 26.048 1.00 16.81 441 LEU A C 1
ATOM 3294 O O . LEU A 1 441 ? -7.341 3.774 27.115 1.00 17.52 441 LEU A O 1
ATOM 3299 N N . SER A 1 442 ? -5.580 4.046 25.659 1.00 18.21 442 SER A N 1
ATOM 3300 C CA . SER A 1 442 ? -4.653 3.160 26.344 1.00 18.40 442 SER A CA 1
ATOM 3301 C C . SER A 1 442 ? -4.379 3.664 27.753 1.00 17.58 442 SER A C 1
ATOM 3302 O O . SER A 1 442 ? -4.103 2.861 28.670 1.00 18.20 442 SER A O 1
ATOM 3305 N N . LEU A 1 443 ? -4.557 4.958 27.981 1.00 14.45 443 LEU A N 1
ATOM 3306 C CA . LEU A 1 443 ? -4.294 5.496 29.307 1.00 15.00 443 LEU A CA 1
ATOM 3307 C C . LEU A 1 443 ? -5.390 5.261 30.332 1.00 15.66 443 LEU A C 1
ATOM 3308 O O . LEU A 1 443 ? -5.193 5.440 31.540 1.00 14.50 443 LEU A O 1
ATOM 3313 N N . GLU A 1 444 ? -6.515 4.793 29.864 1.00 15.53 444 GLU A N 1
ATOM 3314 C CA . GLU A 1 444 ? -7.565 4.359 30.719 1.00 16.38 444 GLU A CA 1
ATOM 3315 C C . GLU A 1 444 ? -7.194 2.873 31.173 1.00 21.00 444 GLU A C 1
ATOM 3316 O O . GLU A 1 444 ? -8.145 2.318 31.678 1.00 35.30 444 GLU A O 1
ATOM 3322 N N . THR B 1 3 ? -0.367 38.268 53.463 1.00 33.06 3 THR B N 1
ATOM 3323 C CA . THR B 1 3 ? 0.139 37.727 54.746 1.00 31.81 3 THR B CA 1
ATOM 3324 C C . THR B 1 3 ? 0.354 36.209 54.676 1.00 29.72 3 THR B C 1
ATOM 3325 O O . THR B 1 3 ? -0.160 35.508 53.747 1.00 26.94 3 THR B O 1
ATOM 3329 N N . VAL B 1 4 ? 1.011 35.691 55.709 1.00 26.18 4 VAL B N 1
ATOM 3330 C CA . VAL B 1 4 ? 1.164 34.245 55.865 1.00 28.59 4 VAL B CA 1
ATOM 3331 C C . VAL B 1 4 ? -0.186 33.610 56.173 1.00 26.94 4 VAL B C 1
ATOM 3332 O O . VAL B 1 4 ? -0.526 32.536 55.644 1.00 27.40 4 VAL B O 1
ATOM 3336 N N . GLU B 1 5 ? -0.978 34.320 56.989 1.00 26.01 5 GLU B N 1
ATOM 3337 C CA . GLU B 1 5 ? -2.283 33.854 57.354 1.00 27.15 5 GLU B CA 1
ATOM 3338 C C . GLU B 1 5 ? -3.153 33.702 56.086 1.00 24.27 5 GLU B C 1
ATOM 3339 O O . GLU B 1 5 ? -3.811 32.695 55.939 1.00 25.51 5 GLU B O 1
ATOM 3345 N N . ASN B 1 6 ? -3.140 34.666 55.199 1.00 27.15 6 ASN B N 1
ATOM 3346 C CA . ASN B 1 6 ? -3.908 34.617 53.926 1.00 25.50 6 ASN B CA 1
ATOM 3347 C C . ASN B 1 6 ? -3.434 33.393 53.085 1.00 21.53 6 ASN B C 1
ATOM 3348 O O . ASN B 1 6 ? -4.254 32.662 52.567 1.00 22.15 6 ASN B O 1
ATOM 3353 N N . PHE B 1 7 ? -2.119 33.189 52.964 1.00 18.50 7 PHE B N 1
ATOM 3354 C CA . PHE B 1 7 ? -1.620 32.056 52.157 1.00 17.18 7 PHE B CA 1
ATOM 3355 C C . PHE B 1 7 ? -2.078 30.686 52.702 1.00 17.69 7 PHE B C 1
ATOM 3356 O O . PHE B 1 7 ? -2.281 29.711 51.944 1.00 14.90 7 PHE B O 1
ATOM 3364 N N . ASN B 1 8 ? -2.176 30.585 54.044 1.00 17.49 8 ASN B N 1
ATOM 3365 C CA . ASN B 1 8 ? -2.609 29.346 54.722 1.00 17.23 8 ASN B CA 1
ATOM 3366 C C . ASN B 1 8 ? -4.159 29.088 54.735 1.00 16.63 8 ASN B C 1
ATOM 3367 O O . ASN B 1 8 ? -4.603 28.067 55.274 1.00 17.42 8 ASN B O 1
ATOM 3372 N N . GLU B 1 9 ? -4.938 30.012 54.198 1.00 16.91 9 GLU B N 1
ATOM 3373 C CA . GLU B 1 9 ? -6.344 29.796 53.950 1.00 21.03 9 GLU B CA 1
ATOM 3374 C C . GLU B 1 9 ? -6.528 28.836 52.770 1.00 18.19 9 GLU B C 1
ATOM 3375 O O . GLU B 1 9 ? -5.559 28.391 52.132 1.00 16.29 9 GLU B O 1
ATOM 3381 N N . LEU B 1 10 ? -7.774 28.503 52.529 1.00 18.62 10 LEU B N 1
ATOM 3382 C CA . LEU B 1 10 ? -8.145 27.673 51.375 1.00 14.64 10 LEU B CA 1
ATOM 3383 C C . LEU B 1 10 ? -9.473 28.180 50.869 1.00 15.72 10 LEU B C 1
ATOM 3384 O O . LEU B 1 10 ? -10.499 27.851 51.466 1.00 18.31 10 LEU B O 1
ATOM 3389 N N . PRO B 1 11 ? -9.464 29.015 49.800 1.00 16.37 11 PRO B N 1
ATOM 3390 C CA . PRO B 1 11 ? -10.680 29.708 49.411 1.00 15.64 11 PRO B CA 1
ATOM 3391 C C . PRO B 1 11 ? -11.708 28.734 48.870 1.00 14.36 11 PRO B C 1
ATOM 3392 O O . PRO B 1 11 ? -11.520 28.118 47.814 1.00 12.53 11 PRO B O 1
ATOM 3396 N N . ALA B 1 12 ? -12.815 28.576 49.633 1.00 13.11 12 ALA B N 1
ATOM 3397 C CA . ALA B 1 12 ? -13.744 27.494 49.422 1.00 15.19 12 ALA B CA 1
ATOM 3398 C C . ALA B 1 12 ? -14.472 27.637 48.087 1.00 13.47 12 ALA B C 1
ATOM 3399 O O . ALA B 1 12 ? -14.970 26.671 47.533 1.00 14.77 12 ALA B O 1
ATOM 3401 N N . HIS B 1 13 ? -14.609 28.875 47.582 1.00 11.51 13 HIS B N 1
ATOM 3402 C CA . HIS B 1 13 ? -15.318 29.105 46.382 1.00 12.91 13 HIS B CA 1
ATOM 3403 C C . HIS B 1 13 ? -14.460 28.845 45.106 1.00 14.03 13 HIS B C 1
ATOM 3404 O O . HIS B 1 13 ? -15.014 28.788 44.057 1.00 16.58 13 HIS B O 1
ATOM 3411 N N . VAL B 1 14 ? -13.159 28.627 45.295 1.00 13.61 14 VAL B N 1
ATOM 3412 C CA . VAL B 1 14 ? -12.211 28.322 44.191 1.00 12.49 14 VAL B CA 1
ATOM 3413 C C . VAL B 1 14 ? -11.881 26.858 44.213 1.00 11.68 14 VAL B C 1
ATOM 3414 O O . VAL B 1 14 ? -11.870 26.227 43.137 1.00 12.42 14 VAL B O 1
ATOM 3418 N N . TRP B 1 15 ? -11.601 26.336 45.403 1.00 12.99 15 TRP B N 1
ATOM 3419 C CA . TRP B 1 15 ? -11.154 24.970 45.624 1.00 11.57 15 TRP B CA 1
ATOM 3420 C C . TRP B 1 15 ? -12.331 23.933 45.460 1.00 10.31 15 TRP B C 1
ATOM 3421 O O . TRP B 1 15 ? -13.494 24.344 45.475 1.00 11.51 15 TRP B O 1
ATOM 3432 N N . PRO B 1 16 ? -12.021 22.649 45.228 1.00 11.26 16 PRO B N 1
ATOM 3433 C CA . PRO B 1 16 ? -13.110 21.670 45.017 1.00 11.40 16 PRO B CA 1
ATOM 3434 C C . PRO B 1 16 ? -14.039 21.677 46.239 1.00 13.76 16 PRO B C 1
ATOM 3435 O O . PRO B 1 16 ? -13.653 21.952 47.371 1.00 11.88 16 PRO B O 1
ATOM 3439 N N . ARG B 1 17 ? -15.275 21.397 45.980 1.00 12.73 17 ARG B N 1
ATOM 3440 C CA . ARG B 1 17 ? -16.276 21.427 47.103 1.00 12.96 17 ARG B CA 1
ATOM 3441 C C . ARG B 1 17 ? -15.979 20.552 48.272 1.00 13.92 17 ARG B C 1
ATOM 3442 O O . ARG B 1 17 ? -16.333 20.963 49.369 1.00 14.90 17 ARG B O 1
ATOM 3450 N N . ASN B 1 18 ? -15.292 19.427 48.107 1.00 13.22 18 ASN B N 1
ATOM 3451 C CA . ASN B 1 18 ? -14.948 18.543 49.217 1.00 14.62 18 ASN B CA 1
ATOM 3452 C C . ASN B 1 18 ? -13.499 18.696 49.623 1.00 13.07 18 ASN B C 1
ATOM 3453 O O . ASN B 1 18 ? -12.959 17.835 50.247 1.00 13.80 18 ASN B O 1
ATOM 3458 N N . ALA B 1 19 ? -12.889 19.862 49.364 1.00 11.10 19 ALA B N 1
ATOM 3459 C CA . ALA B 1 19 ? -11.557 20.149 49.887 1.00 11.43 19 ALA B CA 1
ATOM 3460 C C . ALA B 1 19 ? -11.586 20.795 51.247 1.00 11.94 19 ALA B C 1
ATOM 3461 O O . ALA B 1 19 ? -12.389 21.697 51.480 1.00 12.13 19 ALA B O 1
ATOM 3463 N N . VAL B 1 20 ? -10.736 20.374 52.148 1.00 13.70 20 VAL B N 1
ATOM 3464 C CA . VAL B 1 20 ? -10.646 20.966 53.503 1.00 14.06 20 VAL B CA 1
ATOM 3465 C C . VAL B 1 20 ? -9.201 21.082 53.977 1.00 14.81 20 VAL B C 1
ATOM 3466 O O . VAL B 1 20 ? -8.449 20.136 53.792 1.00 14.19 20 VAL B O 1
ATOM 3470 N N . ARG B 1 21 ? -8.870 22.227 54.587 1.00 12.91 21 ARG B N 1
ATOM 3471 C CA . ARG B 1 21 ? -7.630 22.468 55.238 1.00 15.09 21 ARG B CA 1
ATOM 3472 C C . ARG B 1 21 ? -7.744 21.849 56.659 1.00 16.38 21 ARG B C 1
ATOM 3473 O O . ARG B 1 21 ? -8.517 22.388 57.494 1.00 18.05 21 ARG B O 1
ATOM 3481 N N . GLN B 1 22 ? -6.990 20.814 56.873 1.00 15.43 22 GLN B N 1
ATOM 3482 C CA . GLN B 1 22 ? -6.911 20.150 58.207 1.00 16.72 22 GLN B CA 1
ATOM 3483 C C . GLN B 1 22 ? -6.060 20.967 59.222 1.00 20.30 22 GLN B C 1
ATOM 3484 O O . GLN B 1 22 ? -5.385 21.935 58.851 1.00 20.37 22 GLN B O 1
ATOM 3490 N N . GLU B 1 23 ? -6.111 20.571 60.496 1.00 19.91 23 GLU B N 1
ATOM 3491 C CA . GLU B 1 23 ? -5.502 21.364 61.538 1.00 23.76 23 GLU B CA 1
ATOM 3492 C C . GLU B 1 23 ? -3.982 21.380 61.507 1.00 20.69 23 GLU B C 1
ATOM 3493 O O . GLU B 1 23 ? -3.370 22.273 62.132 1.00 22.03 23 GLU B O 1
ATOM 3499 N N . ASP B 1 24 ? -3.378 20.403 60.866 1.00 20.58 24 ASP B N 1
ATOM 3500 C CA . ASP B 1 24 ? -1.931 20.331 60.678 1.00 19.93 24 ASP B CA 1
ATOM 3501 C C . ASP B 1 24 ? -1.489 20.959 59.346 1.00 19.75 24 ASP B C 1
ATOM 3502 O O . ASP B 1 24 ? -0.364 20.773 58.930 1.00 21.91 24 ASP B O 1
ATOM 3507 N N . GLY B 1 25 ? -2.401 21.641 58.636 1.00 18.54 25 GLY B N 1
ATOM 3508 C CA . GLY B 1 25 ? -2.060 22.304 57.379 1.00 18.51 25 GLY B CA 1
ATOM 3509 C C . GLY B 1 25 ? -2.274 21.445 56.119 1.00 18.16 25 GLY B C 1
ATOM 3510 O O . GLY B 1 25 ? -2.214 21.971 54.989 1.00 17.57 25 GLY B O 1
ATOM 3511 N N . VAL B 1 26 ? -2.444 20.161 56.307 1.00 17.71 26 VAL B N 1
ATOM 3512 C CA . VAL B 1 26 ? -2.617 19.213 55.180 1.00 18.23 26 VAL B CA 1
ATOM 3513 C C . VAL B 1 26 ? -4.014 19.434 54.557 1.00 17.39 26 VAL B C 1
ATOM 3514 O O . VAL B 1 26 ? -5.006 19.610 55.285 1.00 17.66 26 VAL B O 1
ATOM 3518 N N . VAL B 1 27 ? -4.086 19.506 53.237 1.00 13.79 27 VAL B N 1
ATOM 3519 C CA . VAL B 1 27 ? -5.402 19.615 52.544 1.00 13.50 27 VAL B CA 1
ATOM 3520 C C . VAL B 1 27 ? -5.884 18.235 52.082 1.00 13.09 27 VAL B C 1
ATOM 3521 O O . VAL B 1 27 ? -5.134 17.412 51.508 1.00 13.54 27 VAL B O 1
ATOM 3525 N N . THR B 1 28 ? -7.121 17.894 52.456 1.00 12.19 28 THR B N 1
ATOM 3526 C CA . THR B 1 28 ? -7.737 16.685 52.013 1.00 11.45 28 THR B CA 1
ATOM 3527 C C . THR B 1 28 ? -8.772 17.004 50.961 1.00 12.00 28 THR B C 1
ATOM 3528 O O . THR B 1 28 ? -9.377 18.094 50.994 1.00 13.96 28 THR B O 1
ATOM 3532 N N . VAL B 1 29 ? -9.028 16.068 50.043 1.00 12.26 29 VAL B N 1
ATOM 3533 C CA . VAL B 1 29 ? -10.161 16.213 49.062 1.00 12.12 29 VAL B CA 1
ATOM 3534 C C . VAL B 1 29 ? -10.978 14.895 49.174 1.00 12.66 29 VAL B C 1
ATOM 3535 O O . VAL B 1 29 ? -10.434 13.818 48.993 1.00 13.13 29 VAL B O 1
ATOM 3539 N N . ALA B 1 30 ? -12.268 15.041 49.432 1.00 13.34 30 ALA B N 1
ATOM 3540 C CA . ALA B 1 30 ? -13.156 13.881 49.728 1.00 13.36 30 ALA B CA 1
ATOM 3541 C C . ALA B 1 30 ? -12.503 12.970 50.772 1.00 13.35 30 ALA B C 1
ATOM 3542 O O . ALA B 1 30 ? -12.474 11.756 50.660 1.00 15.61 30 ALA B O 1
ATOM 3544 N N . GLY B 1 31 ? -11.947 13.568 51.782 1.00 14.10 31 GLY B N 1
ATOM 3545 C CA . GLY B 1 31 ? -11.332 12.809 52.845 1.00 14.90 31 GLY B CA 1
ATOM 3546 C C . GLY B 1 31 ? -9.948 12.266 52.611 1.00 17.53 31 GLY B C 1
ATOM 3547 O O . GLY B 1 31 ? -9.326 11.778 53.555 1.00 19.78 31 GLY B O 1
ATOM 3548 N N . VAL B 1 32 ? -9.392 12.450 51.424 1.00 15.17 32 VAL B N 1
ATOM 3549 C CA . VAL B 1 32 ? -8.137 11.812 51.090 1.00 15.65 32 VAL B CA 1
ATOM 3550 C C . VAL B 1 32 ? -7.012 12.911 51.143 1.00 15.25 32 VAL B C 1
ATOM 3551 O O . VAL B 1 32 ? -7.145 13.949 50.473 1.00 14.76 32 VAL B O 1
ATOM 3555 N N . PRO B 1 33 ? -5.976 12.756 51.952 1.00 14.88 33 PRO B N 1
ATOM 3556 C CA . PRO B 1 33 ? -4.889 13.779 52.029 1.00 15.30 33 PRO B CA 1
ATOM 3557 C C . PRO B 1 33 ? -4.188 13.874 50.663 1.00 14.24 33 PRO B C 1
ATOM 3558 O O . PRO B 1 33 ? -3.707 12.852 50.129 1.00 14.95 33 PRO B O 1
ATOM 3562 N N . LEU B 1 34 ? -4.142 15.103 50.141 1.00 15.77 34 LEU B N 1
ATOM 3563 C CA . LEU B 1 34 ? -3.369 15.295 48.891 1.00 13.64 34 LEU B CA 1
ATOM 3564 C C . LEU B 1 34 ? -1.911 14.776 48.925 1.00 13.55 34 LEU B C 1
ATOM 3565 O O . LEU B 1 34 ? -1.434 14.165 47.954 1.00 14.41 34 LEU B O 1
ATOM 3570 N N . PRO B 1 35 ? -1.182 15.020 50.031 1.00 13.55 35 PRO B N 1
ATOM 3571 C CA . PRO B 1 35 ? 0.179 14.445 50.079 1.00 14.97 35 PRO B CA 1
ATOM 3572 C C . PRO B 1 35 ? 0.208 12.969 49.956 1.00 14.49 35 PRO B C 1
ATOM 3573 O O . PRO B 1 35 ? 1.154 12.462 49.390 1.00 14.39 35 PRO B O 1
ATOM 3577 N N . ASP B 1 36 ? -0.796 12.204 50.467 1.00 15.46 36 ASP B N 1
ATOM 3578 C CA . ASP B 1 36 ? -0.765 10.745 50.290 1.00 16.39 36 ASP B CA 1
ATOM 3579 C C . ASP B 1 36 ? -0.915 10.352 48.861 1.00 16.52 36 ASP B C 1
ATOM 3580 O O . ASP B 1 36 ? -0.345 9.366 48.392 1.00 18.82 36 ASP B O 1
ATOM 3585 N N . LEU B 1 37 ? -1.808 11.062 48.155 1.00 15.70 37 LEU B N 1
ATOM 3586 C CA . LEU B 1 37 ? -1.953 10.818 46.747 1.00 13.34 37 LEU B CA 1
ATOM 3587 C C . LEU B 1 37 ? -0.679 11.128 45.982 1.00 13.43 37 LEU B C 1
ATOM 3588 O O . LEU B 1 37 ? -0.300 10.367 45.074 1.00 13.55 37 LEU B O 1
ATOM 3593 N N . ALA B 1 38 ? -0.039 12.229 46.308 1.00 13.48 38 ALA B N 1
ATOM 3594 C CA . ALA B 1 38 ? 1.219 12.571 45.663 1.00 14.21 38 ALA B CA 1
ATOM 3595 C C . ALA B 1 38 ? 2.267 11.482 45.853 1.00 15.61 38 ALA B C 1
ATOM 3596 O O . ALA B 1 38 ? 3.043 11.176 44.941 1.00 15.85 38 ALA B O 1
ATOM 3598 N N . GLU B 1 39 ? 2.300 10.933 47.055 1.00 15.94 39 GLU B N 1
ATOM 3599 C CA . GLU B 1 39 ? 3.266 9.836 47.367 1.00 19.13 39 GLU B CA 1
ATOM 3600 C C . GLU B 1 39 ? 2.911 8.563 46.623 1.00 17.55 39 GLU B C 1
ATOM 3601 O O . GLU B 1 39 ? 3.762 7.864 46.120 1.00 21.13 39 GLU B O 1
ATOM 3607 N N . GLU B 1 40 ? 1.655 8.271 46.512 1.00 17.69 40 GLU B N 1
ATOM 3608 C CA . GLU B 1 40 ? 1.192 7.071 45.881 1.00 19.86 40 GLU B CA 1
ATOM 3609 C C . GLU B 1 40 ? 1.298 7.071 44.355 1.00 18.34 40 GLU B C 1
ATOM 3610 O O . GLU B 1 40 ? 1.761 6.053 43.797 1.00 18.97 40 GLU B O 1
ATOM 3616 N N . TYR B 1 41 ? 0.884 8.181 43.709 1.00 16.35 41 TYR B N 1
ATOM 3617 C CA . TYR B 1 41 ? 0.784 8.218 42.297 1.00 15.90 41 TYR B CA 1
ATOM 3618 C C . TYR B 1 41 ? 1.862 9.057 41.604 1.00 14.26 41 TYR B C 1
ATOM 3619 O O . TYR B 1 41 ? 1.911 9.100 40.366 1.00 15.77 41 TYR B O 1
ATOM 3628 N N . GLY B 1 42 ? 2.689 9.746 42.379 1.00 15.58 42 GLY B N 1
ATOM 3629 C CA . GLY B 1 42 ? 3.731 10.639 41.853 1.00 14.32 42 GLY B CA 1
ATOM 3630 C C . GLY B 1 42 ? 3.118 12.027 41.527 1.00 15.24 42 GLY B C 1
ATOM 3631 O O . GLY B 1 42 ? 1.872 12.216 41.539 1.00 13.07 42 GLY B O 1
ATOM 3632 N N . THR B 1 43 ? 4.025 12.933 41.167 1.00 14.15 43 THR B N 1
ATOM 3633 C CA . THR B 1 43 ? 3.679 14.292 40.708 1.00 13.10 43 THR B CA 1
ATOM 3634 C C . THR B 1 43 ? 4.325 14.562 39.373 1.00 12.64 43 THR B C 1
ATOM 3635 O O . THR B 1 43 ? 5.311 13.898 39.039 1.00 12.86 43 THR B O 1
ATOM 3639 N N . PRO B 1 44 ? 3.776 15.496 38.545 1.00 13.16 44 PRO B N 1
ATOM 3640 C CA . PRO B 1 44 ? 2.520 16.162 38.729 1.00 12.42 44 PRO B CA 1
ATOM 3641 C C . PRO B 1 44 ? 1.348 15.194 38.790 1.00 12.01 44 PRO B C 1
ATOM 3642 O O . PRO B 1 44 ? 1.404 14.103 38.224 1.00 11.98 44 PRO B O 1
ATOM 3646 N N . LEU B 1 45 ? 0.259 15.606 39.478 1.00 12.51 45 LEU B N 1
ATOM 3647 C CA . LEU B 1 45 ? -0.895 14.755 39.583 1.00 11.78 45 LEU B CA 1
ATOM 3648 C C . LEU B 1 45 ? -2.172 15.600 39.486 1.00 11.32 45 LEU B C 1
ATOM 3649 O O . LEU B 1 45 ? -2.333 16.538 40.272 1.00 13.68 45 LEU B O 1
ATOM 3654 N N . PHE B 1 46 ? -3.089 15.222 38.616 1.00 10.64 46 PHE B N 1
ATOM 3655 C CA . PHE B 1 46 ? -4.414 15.834 38.595 1.00 11.21 46 PHE B CA 1
ATOM 3656 C C . PHE B 1 46 ? -5.230 14.998 39.559 1.00 11.41 46 PHE B C 1
ATOM 3657 O O . PHE B 1 46 ? -5.323 13.765 39.402 1.00 11.02 46 PHE B O 1
ATOM 3665 N N . VAL B 1 47 ? -5.929 15.694 40.432 1.00 10.51 47 VAL B N 1
ATOM 3666 C CA . VAL B 1 47 ? -6.876 15.058 41.433 1.00 11.28 47 VAL B CA 1
ATOM 3667 C C . VAL B 1 47 ? -8.253 15.611 41.162 1.00 11.55 47 VAL B C 1
ATOM 3668 O O . VAL B 1 47 ? -8.501 16.815 41.321 1.00 12.50 47 VAL B O 1
ATOM 3672 N N . VAL B 1 48 ? -9.187 14.709 40.850 1.00 11.30 48 VAL B N 1
ATOM 3673 C CA . VAL B 1 48 ? -10.554 15.105 40.494 1.00 11.57 48 VAL B CA 1
ATOM 3674 C C . VAL B 1 48 ? -11.479 14.713 41.648 1.00 12.15 48 VAL B C 1
ATOM 3675 O O . VAL B 1 48 ? -11.666 13.496 41.919 1.00 10.99 48 VAL B O 1
ATOM 3679 N N . ASP B 1 49 ? -12.190 15.693 42.143 1.00 11.22 49 ASP B N 1
ATOM 3680 C CA . ASP B 1 49 ? -13.239 15.531 43.211 1.00 11.12 49 ASP B CA 1
ATOM 3681 C C . ASP B 1 49 ? -14.486 15.122 42.463 1.00 10.71 49 ASP B C 1
ATOM 3682 O O . ASP B 1 49 ? -15.174 15.974 41.912 1.00 11.87 49 ASP B O 1
ATOM 3687 N N . GLU B 1 50 ? -14.744 13.805 42.411 1.00 11.41 50 GLU B N 1
ATOM 3688 C CA . GLU B 1 50 ? -15.890 13.262 41.660 1.00 11.58 50 GLU B CA 1
ATOM 3689 C C . GLU B 1 50 ? -17.216 13.898 42.028 1.00 11.49 50 GLU B C 1
ATOM 3690 O O . GLU B 1 50 ? -18.018 14.314 41.197 1.00 11.44 50 GLU B O 1
ATOM 3696 N N . ASP B 1 51 ? -17.460 14.038 43.316 1.00 12.20 51 ASP B N 1
ATOM 3697 C CA . ASP B 1 51 ? -18.705 14.587 43.783 1.00 12.95 51 ASP B CA 1
ATOM 3698 C C . ASP B 1 51 ? -18.843 16.039 43.444 1.00 13.48 51 ASP B C 1
ATOM 3699 O O . ASP B 1 51 ? -19.930 16.523 43.215 1.00 14.20 51 ASP B O 1
ATOM 3704 N N . ASP B 1 52 ? -17.716 16.800 43.425 1.00 11.68 52 ASP B N 1
ATOM 3705 C CA . ASP B 1 52 ? -17.766 18.146 42.940 1.00 12.57 52 ASP B CA 1
ATOM 3706 C C . ASP B 1 52 ? -18.290 18.157 41.511 1.00 11.70 52 ASP B C 1
ATOM 3707 O O . ASP B 1 52 ? -19.228 18.903 41.198 1.00 13.19 52 ASP B O 1
ATOM 3712 N N . PHE B 1 53 ? -17.669 17.342 40.628 1.00 10.76 53 PHE B N 1
ATOM 3713 C CA . PHE B 1 53 ? -18.085 17.338 39.229 1.00 11.37 53 PHE B CA 1
ATOM 3714 C C . PHE B 1 53 ? -19.627 17.046 39.194 1.00 12.08 53 PHE B C 1
ATOM 3715 O O . PHE B 1 53 ? -20.401 17.698 38.498 1.00 11.67 53 PHE B O 1
ATOM 3723 N N . ARG B 1 54 ? -20.071 16.015 39.912 1.00 12.05 54 ARG B N 1
ATOM 3724 C CA . ARG B 1 54 ? -21.476 15.674 39.877 1.00 12.97 54 ARG B CA 1
ATOM 3725 C C . ARG B 1 54 ? -22.382 16.770 40.378 1.00 13.22 54 ARG B C 1
ATOM 3726 O O . ARG B 1 54 ? -23.454 17.038 39.823 1.00 13.73 54 ARG B O 1
ATOM 3734 N N . SER B 1 55 ? -21.948 17.420 41.448 1.00 11.83 55 SER B N 1
ATOM 3735 C CA . SER B 1 55 ? -22.773 18.503 42.011 1.00 13.84 55 SER B CA 1
ATOM 3736 C C . SER B 1 55 ? -22.906 19.700 41.082 1.00 12.70 55 SER B C 1
ATOM 3737 O O . SER B 1 55 ? -23.963 20.364 41.046 1.00 13.91 55 SER B O 1
ATOM 3740 N N . ARG B 1 56 ? -21.873 19.975 40.239 1.00 11.75 56 ARG B N 1
ATOM 3741 C CA . ARG B 1 56 ? -22.003 21.008 39.236 1.00 12.83 56 ARG B CA 1
ATOM 3742 C C . ARG B 1 56 ? -23.021 20.583 38.205 1.00 12.09 56 ARG B C 1
ATOM 3743 O O . ARG B 1 56 ? -23.764 21.434 37.678 1.00 13.19 56 ARG B O 1
ATOM 3751 N N . CYS B 1 57 ? -22.952 19.327 37.770 1.00 12.67 57 CYS B N 1
ATOM 3752 C CA . CYS B 1 57 ? -23.938 18.879 36.810 1.00 12.14 57 CYS B CA 1
ATOM 3753 C C . CYS B 1 57 ? -25.363 19.119 37.385 1.00 12.67 57 CYS B C 1
ATOM 3754 O O . CYS B 1 57 ? -26.270 19.509 36.639 1.00 13.32 57 CYS B O 1
ATOM 3757 N N . ARG B 1 58 ? -25.520 18.712 38.642 1.00 13.47 58 ARG B N 1
ATOM 3758 C CA . ARG B 1 58 ? -26.837 18.843 39.335 1.00 15.99 58 ARG B CA 1
ATOM 3759 C C . ARG B 1 58 ? -27.312 20.303 39.460 1.00 15.69 58 ARG B C 1
ATOM 3760 O O . ARG B 1 58 ? -28.521 20.589 39.224 1.00 16.90 58 ARG B O 1
ATOM 3768 N N . ASP B 1 59 ? -26.378 21.218 39.800 1.00 14.88 59 ASP B N 1
ATOM 3769 C CA . ASP B 1 59 ? -26.651 22.639 39.821 1.00 15.21 59 ASP B CA 1
ATOM 3770 C C . ASP B 1 59 ? -27.201 23.070 38.458 1.00 15.83 59 ASP B C 1
ATOM 3771 O O . ASP B 1 59 ? -28.201 23.846 38.392 1.00 15.02 59 ASP B O 1
ATOM 3776 N N . MET B 1 60 ? -26.470 22.695 37.368 1.00 14.05 60 MET B N 1
ATOM 3777 C CA . MET B 1 60 ? -26.845 23.119 36.062 1.00 13.68 60 MET B CA 1
ATOM 3778 C C . MET B 1 60 ? -28.200 22.543 35.660 1.00 13.12 60 MET B C 1
ATOM 3779 O O . MET B 1 60 ? -29.071 23.230 35.114 1.00 14.78 60 MET B O 1
ATOM 3784 N N . ALA B 1 61 ? -28.386 21.255 35.973 1.00 13.88 61 ALA B N 1
ATOM 3785 C CA . ALA B 1 61 ? -29.635 20.540 35.624 1.00 13.87 61 ALA B CA 1
ATOM 3786 C C . ALA B 1 61 ? -30.832 21.271 36.334 1.00 14.81 61 ALA B C 1
ATOM 3787 O O . ALA B 1 61 ? -31.864 21.533 35.683 1.00 17.31 61 ALA B O 1
ATOM 3789 N N . THR B 1 62 ? -30.683 21.581 37.638 1.00 14.90 62 THR B N 1
ATOM 3790 C CA . THR B 1 62 ? -31.800 22.240 38.337 1.00 17.10 62 THR B CA 1
ATOM 3791 C C . THR B 1 62 ? -32.082 23.585 37.713 1.00 16.99 62 THR B C 1
ATOM 3792 O O . THR B 1 62 ? -33.264 23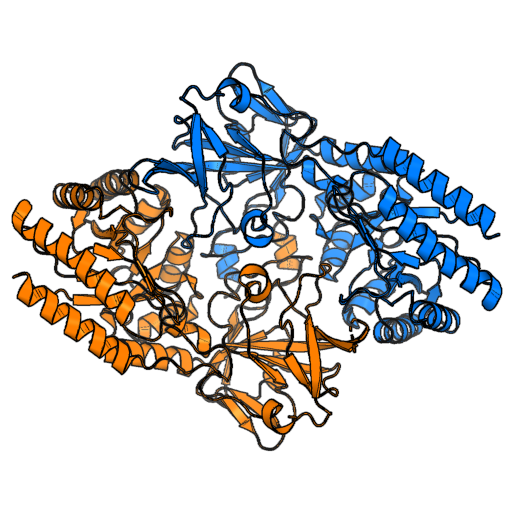.932 37.395 1.00 20.71 62 THR B O 1
ATOM 3796 N N . ALA B 1 63 ? -31.043 24.355 37.427 1.00 15.70 63 ALA B N 1
ATOM 3797 C CA . ALA B 1 63 ? -31.204 25.710 36.903 1.00 15.03 63 ALA B CA 1
ATOM 3798 C C . ALA B 1 63 ? -31.840 25.797 35.528 1.00 16.74 63 ALA B C 1
ATOM 3799 O O . ALA B 1 63 ? -32.572 26.775 35.217 1.00 17.22 63 ALA B O 1
ATOM 3801 N N . PHE B 1 64 ? -31.510 24.827 34.663 1.00 14.72 64 PHE B N 1
ATOM 3802 C CA . PHE B 1 64 ? -31.985 24.845 33.262 1.00 13.36 64 PHE B CA 1
ATOM 3803 C C . PHE B 1 64 ? -33.128 23.891 32.967 1.00 15.09 64 PHE B C 1
ATOM 3804 O O . PHE B 1 64 ? -33.446 23.648 31.793 1.00 15.13 64 PHE B O 1
ATOM 3812 N N . GLY B 1 65 ? -33.783 23.400 34.032 1.00 16.26 65 GLY B N 1
ATOM 3813 C CA . GLY B 1 65 ? -35.054 22.718 33.845 1.00 19.53 65 GLY B CA 1
ATOM 3814 C C . GLY B 1 65 ? -34.965 21.243 33.570 1.00 19.81 65 GLY B C 1
ATOM 3815 O O . GLY B 1 65 ? -35.946 20.626 33.130 1.00 22.24 65 GLY B O 1
ATOM 3816 N N . GLY B 1 66 ? -33.807 20.644 33.828 1.00 17.33 66 GLY B N 1
ATOM 3817 C CA . GLY B 1 66 ? -33.655 19.207 33.748 1.00 17.31 66 GLY B CA 1
ATOM 3818 C C . GLY B 1 66 ? -32.293 18.879 33.142 1.00 13.87 66 GLY B C 1
ATOM 3819 O O . GLY B 1 66 ? -31.744 19.682 32.349 1.00 16.40 66 GLY B O 1
ATOM 3820 N N . PRO B 1 67 ? -31.724 17.757 33.551 1.00 15.44 67 PRO B N 1
ATOM 3821 C CA . PRO B 1 67 ? -30.418 17.406 33.042 1.00 16.06 67 PRO B CA 1
ATOM 3822 C C . PRO B 1 67 ? -30.282 17.335 31.565 1.00 15.71 67 PRO B C 1
ATOM 3823 O O . PRO B 1 67 ? -29.187 17.570 31.041 1.00 14.66 67 PRO B O 1
ATOM 3827 N N . GLY B 1 68 ? -31.358 16.949 30.849 1.00 15.14 68 GLY B N 1
ATOM 3828 C CA . GLY B 1 68 ? -31.315 16.746 29.400 1.00 15.15 68 GLY B CA 1
ATOM 3829 C C . GLY B 1 68 ? -31.075 18.023 28.630 1.00 15.13 68 GLY B C 1
ATOM 3830 O O . GLY B 1 68 ? -30.740 17.984 27.448 1.00 16.30 68 GLY B O 1
ATOM 3831 N N . ASN B 1 69 ? -31.294 19.169 29.270 1.00 13.11 69 ASN B N 1
ATOM 3832 C CA . ASN B 1 69 ? -31.070 20.472 28.620 1.00 14.19 69 ASN B CA 1
ATOM 3833 C C . ASN B 1 69 ? -29.610 20.995 28.767 1.00 14.31 69 ASN B C 1
ATOM 3834 O O . ASN B 1 69 ? -29.274 21.998 28.152 1.00 13.00 69 ASN B O 1
ATOM 3839 N N . VAL B 1 70 ? -28.788 20.257 29.500 1.00 14.00 70 VAL B N 1
ATOM 3840 C CA . VAL B 1 70 ? -27.422 20.667 29.847 1.00 13.35 70 VAL B CA 1
ATOM 3841 C C . VAL B 1 70 ? -26.537 19.690 29.131 1.00 13.00 70 VAL B C 1
ATOM 3842 O O . VAL B 1 70 ? -26.632 18.474 29.362 1.00 13.10 70 VAL B O 1
ATOM 3846 N N . HIS B 1 71 ? -25.688 20.212 28.249 1.00 11.90 71 HIS B N 1
ATOM 3847 C CA . HIS B 1 71 ? -24.711 19.462 27.531 1.00 14.33 71 HIS B CA 1
ATOM 3848 C C . HIS B 1 71 ? -23.329 19.705 28.182 1.00 15.20 71 HIS B C 1
ATOM 3849 O O . HIS B 1 71 ? -22.896 20.903 28.250 1.00 16.18 71 HIS B O 1
ATOM 3856 N N . TYR B 1 72 ? -22.635 18.647 28.622 1.00 12.67 72 TYR B N 1
ATOM 3857 C CA . TYR B 1 72 ? -21.233 18.801 29.035 1.00 12.31 72 TYR B CA 1
ATOM 3858 C C . TYR B 1 72 ? -20.376 18.979 27.809 1.00 12.47 72 TYR B C 1
ATOM 3859 O O . TYR B 1 72 ? -20.440 18.153 26.848 1.00 13.34 72 TYR B O 1
ATOM 3868 N N . ALA B 1 73 ? -19.557 20.059 27.808 1.00 12.51 73 ALA B N 1
ATOM 3869 C CA . ALA B 1 73 ? -18.692 20.377 26.682 1.00 13.46 73 ALA B CA 1
ATOM 3870 C C . ALA B 1 73 ? -17.395 19.586 26.835 1.00 13.54 73 ALA B C 1
ATOM 3871 O O . ALA B 1 73 ? -16.502 20.013 27.583 1.00 13.07 73 ALA B O 1
ATOM 3873 N N . SER B 1 74 ? -17.298 18.457 26.109 1.00 11.97 74 SER B N 1
ATOM 3874 C CA . SER B 1 74 ? -16.234 17.468 26.267 1.00 11.85 74 SER B CA 1
ATOM 3875 C C . SER B 1 74 ? -14.836 18.105 26.091 1.00 11.77 74 SER B C 1
ATOM 3876 O O . SER B 1 74 ? -13.854 17.577 26.661 1.00 12.00 74 SER B O 1
ATOM 3879 N N . LYS B 1 75 ? -14.750 19.102 25.216 1.00 10.84 75 LYS B N 1
ATOM 3880 C CA . LYS B 1 75 ? -13.475 19.797 24.999 1.00 12.00 75 LYS B CA 1
ATOM 3881 C C . LYS B 1 75 ? -12.761 20.212 26.259 1.00 11.73 75 LYS B C 1
ATOM 3882 O O . LYS B 1 75 ? -11.534 20.277 26.266 1.00 10.39 75 LYS B O 1
ATOM 3888 N N . ALA B 1 76 ? -13.493 20.440 27.348 1.00 11.77 76 ALA B N 1
ATOM 3889 C CA . ALA B 1 76 ? -12.873 20.805 28.630 1.00 10.97 76 ALA B CA 1
ATOM 3890 C C . ALA B 1 76 ? -12.016 19.692 29.223 1.00 10.17 76 ALA B C 1
ATOM 3891 O O . ALA B 1 76 ? -10.948 19.976 29.812 1.00 10.80 76 ALA B O 1
ATOM 3893 N N . PHE B 1 77 ? -12.427 18.435 29.025 1.00 10.72 77 PHE B N 1
ATOM 3894 C CA . PHE B 1 77 ? -11.785 17.216 29.622 1.00 10.70 77 PHE B CA 1
ATOM 3895 C C . PHE B 1 77 ? -12.749 16.064 29.294 1.00 12.16 77 PHE B C 1
ATOM 3896 O O . PHE B 1 77 ? -13.919 16.103 29.701 1.00 10.84 77 PHE B O 1
ATOM 3904 N N . LEU B 1 78 ? -12.254 15.066 28.552 1.00 12.03 78 LEU B N 1
ATOM 3905 C CA . LEU B 1 78 ? -13.032 13.852 28.351 1.00 12.52 78 LEU B CA 1
ATOM 3906 C C . LEU B 1 78 ? -12.227 12.587 28.478 1.00 13.57 78 LEU B C 1
ATOM 3907 O O . LEU B 1 78 ? -11.173 12.447 27.904 1.00 12.58 78 LEU B O 1
ATOM 3912 N N . THR B 1 79 ? -12.769 11.657 29.281 1.00 12.29 79 THR B N 1
ATOM 3913 C CA . THR B 1 79 ? -12.268 10.287 29.385 1.00 12.64 79 THR B CA 1
ATOM 3914 C C . THR B 1 79 ? -13.547 9.395 29.409 1.00 11.39 79 THR B C 1
ATOM 3915 O O . THR B 1 79 ? -14.656 9.879 29.529 1.00 12.70 79 THR B O 1
ATOM 3919 N N . LYS B 1 80 ? -13.343 8.089 29.356 1.00 12.47 80 LYS B N 1
ATOM 3920 C CA . LYS B 1 80 ? -14.516 7.214 29.506 1.00 13.56 80 LYS B CA 1
ATOM 3921 C C . LYS B 1 80 ? -15.191 7.384 30.841 1.00 12.24 80 LYS B C 1
ATOM 3922 O O . LYS B 1 80 ? -16.428 7.299 30.933 1.00 13.17 80 LYS B O 1
ATOM 3928 N N . THR B 1 81 ? -14.416 7.604 31.911 1.00 14.24 81 THR B N 1
ATOM 3929 C CA . THR B 1 81 ? -14.946 7.813 33.212 1.00 14.17 81 THR B CA 1
ATOM 3930 C C . THR B 1 81 ? -15.809 9.070 33.274 1.00 13.99 81 THR B C 1
ATOM 3931 O O . THR B 1 81 ? -16.912 9.009 33.841 1.00 12.71 81 THR B O 1
ATOM 3935 N N . ILE B 1 82 ? -15.329 10.187 32.666 1.00 12.98 82 ILE B N 1
ATOM 3936 C CA . ILE B 1 82 ? -16.071 11.402 32.661 1.00 12.26 82 ILE B CA 1
ATOM 3937 C C . ILE B 1 82 ? -17.402 11.184 31.880 1.00 11.74 82 ILE B C 1
ATOM 3938 O O . ILE B 1 82 ? -18.480 11.638 32.299 1.00 11.36 82 ILE B O 1
ATOM 3943 N N . ALA B 1 83 ? -17.317 10.522 30.751 1.00 11.65 83 ALA B N 1
ATOM 3944 C CA . ALA B 1 83 ? -18.500 10.262 29.961 1.00 12.27 83 ALA B CA 1
ATOM 3945 C C . ALA B 1 83 ? -19.491 9.430 30.776 1.00 12.75 83 ALA B C 1
ATOM 3946 O O . ALA B 1 83 ? -20.682 9.708 30.717 1.00 13.38 83 ALA B O 1
ATOM 3948 N N . ARG B 1 84 ? -18.986 8.474 31.563 1.00 13.14 84 ARG B N 1
ATOM 3949 C CA . ARG B 1 84 ? -19.943 7.681 32.405 1.00 14.69 84 ARG B CA 1
ATOM 3950 C C . ARG B 1 84 ? -20.631 8.547 33.461 1.00 13.47 84 ARG B C 1
ATOM 3951 O O . ARG B 1 84 ? -21.801 8.418 33.716 1.00 13.00 84 ARG B O 1
ATOM 3959 N N . TRP B 1 85 ? -19.889 9.485 34.035 1.00 12.14 85 TRP B N 1
ATOM 3960 C CA . TRP B 1 85 ? -20.453 10.345 35.069 1.00 13.23 85 TRP B CA 1
ATOM 3961 C C . TRP B 1 85 ? -21.568 11.199 34.439 1.00 13.45 85 TRP B C 1
ATOM 3962 O O . TRP B 1 85 ? -22.632 11.391 34.993 1.00 12.40 85 TRP B O 1
ATOM 3973 N N . VAL B 1 86 ? -21.260 11.810 33.288 1.00 12.15 86 VAL B N 1
ATOM 3974 C CA . VAL B 1 86 ? -22.222 12.632 32.614 1.00 12.53 86 VAL B CA 1
ATOM 3975 C C . VAL B 1 86 ? -23.491 11.803 32.276 1.00 12.72 86 VAL B C 1
ATOM 3976 O O . VAL B 1 86 ? -24.591 12.278 32.447 1.00 13.88 86 VAL B O 1
ATOM 3980 N N . ASP B 1 87 ? -23.261 10.609 31.791 1.00 12.95 87 ASP B N 1
ATOM 3981 C CA . ASP B 1 87 ? -24.366 9.724 31.390 1.00 13.25 87 ASP B CA 1
ATOM 3982 C C . ASP B 1 87 ? -25.251 9.519 32.609 1.00 11.97 87 ASP B C 1
ATOM 3983 O O . ASP B 1 87 ? -26.460 9.718 32.513 1.00 12.27 87 ASP B O 1
ATOM 3988 N N . GLU B 1 88 ? -24.637 9.095 33.699 1.00 14.03 88 GLU B N 1
ATOM 3989 C CA . GLU B 1 88 ? -25.312 8.788 34.971 1.00 15.17 88 GLU B CA 1
ATOM 3990 C C . GLU B 1 88 ? -26.088 10.007 35.514 1.00 14.89 88 GLU B C 1
ATOM 3991 O O . GLU B 1 88 ? -27.167 9.859 36.113 1.00 15.58 88 GLU B O 1
ATOM 3997 N N . GLU B 1 89 ? -25.536 11.231 35.335 1.00 14.03 89 GLU B N 1
ATOM 3998 C CA . GLU B 1 89 ? -26.183 12.423 35.793 1.00 12.41 89 GLU B CA 1
ATOM 3999 C C . GLU B 1 89 ? -27.331 12.911 34.895 1.00 12.41 89 GLU B C 1
ATOM 4000 O O . GLU B 1 89 ? -27.964 13.881 35.218 1.00 12.96 89 GLU B O 1
ATOM 4006 N N . GLY B 1 90 ? -27.571 12.242 33.783 1.00 12.51 90 GLY B N 1
ATOM 4007 C CA . GLY B 1 90 ? -28.657 12.543 32.873 1.00 14.21 90 GLY B CA 1
ATOM 4008 C C . GLY B 1 90 ? -28.354 13.627 31.847 1.00 13.86 90 GLY B C 1
ATOM 4009 O O . GLY B 1 90 ? -29.243 14.031 31.084 1.00 13.42 90 GLY B O 1
ATOM 4010 N N . LEU B 1 91 ? -27.097 14.112 31.809 1.00 12.31 91 LEU B N 1
ATOM 4011 C CA . LEU B 1 91 ? -26.719 15.210 30.926 1.00 12.94 91 LEU B CA 1
ATOM 4012 C C . LEU B 1 91 ? -26.522 14.730 29.509 1.00 13.10 91 LEU B C 1
ATOM 4013 O O . LEU B 1 91 ? -26.247 13.558 29.258 1.00 13.99 91 LEU B O 1
ATOM 4018 N N . ALA B 1 92 ? -26.632 15.682 28.592 1.00 13.10 92 ALA B N 1
ATOM 4019 C CA . ALA B 1 92 ? -26.174 15.481 27.219 1.00 12.95 92 ALA B CA 1
ATOM 4020 C C . ALA B 1 92 ? -24.673 15.679 27.102 1.00 12.57 92 ALA B C 1
ATOM 4021 O O . ALA B 1 92 ? -24.050 16.201 28.038 1.00 12.65 92 ALA B O 1
ATOM 4023 N N . LEU B 1 93 ? -24.088 15.185 26.024 1.00 12.44 93 LEU B N 1
ATOM 4024 C CA . LEU B 1 93 ? -22.643 15.297 25.824 1.00 12.78 93 LEU B CA 1
ATOM 4025 C C . LEU B 1 93 ? -22.391 15.961 24.491 1.00 14.09 93 LEU B C 1
ATOM 4026 O O . LEU B 1 93 ? -22.900 15.500 23.465 1.00 15.91 93 LEU B O 1
ATOM 4031 N N . ASP B 1 94 ? -21.558 16.997 24.477 1.00 13.25 94 ASP B N 1
ATOM 4032 C CA . ASP B 1 94 ? -21.102 17.630 23.249 1.00 14.35 94 ASP B CA 1
ATOM 4033 C C . ASP B 1 94 ? -19.725 17.175 22.916 1.00 14.72 94 ASP B C 1
ATOM 4034 O O . ASP B 1 94 ? -18.822 17.188 23.812 1.00 15.22 94 ASP B O 1
ATOM 4039 N N . ILE B 1 95 ? -19.547 16.738 21.680 1.00 13.13 95 ILE B N 1
ATOM 4040 C CA . ILE B 1 95 ? -18.212 16.280 21.174 1.00 13.14 95 ILE B CA 1
ATOM 4041 C C . ILE B 1 95 ? -17.906 17.103 19.959 1.00 12.48 95 ILE B C 1
ATOM 4042 O O . ILE B 1 95 ? -18.795 17.686 19.309 1.00 13.10 95 ILE B O 1
ATOM 4047 N N . ALA B 1 96 ? -16.628 17.207 19.683 1.00 13.29 96 ALA B N 1
ATOM 4048 C CA . ALA B 1 96 ? -16.178 18.010 18.592 1.00 14.76 96 ALA B CA 1
ATOM 4049 C C . ALA B 1 96 ? -15.133 17.366 17.728 1.00 14.84 96 ALA B C 1
ATOM 4050 O O . ALA B 1 96 ? -14.511 18.063 16.948 1.00 14.68 96 ALA B O 1
ATOM 4052 N N . SER B 1 97 ? -15.019 16.025 17.744 1.00 14.79 97 SER B N 1
ATOM 4053 C CA . SER B 1 97 ? -14.112 15.315 16.895 1.00 13.74 97 SER B CA 1
ATOM 4054 C C . SER B 1 97 ? -14.493 13.857 16.888 1.00 13.02 97 SER B C 1
ATOM 4055 O O . SER B 1 97 ? -15.218 13.387 17.734 1.00 12.69 97 SER B O 1
ATOM 4058 N N . ILE B 1 98 ? -13.978 13.150 15.883 1.00 14.61 98 ILE B N 1
ATOM 4059 C CA . ILE B 1 98 ? -14.266 11.758 15.786 1.00 15.45 98 ILE B CA 1
ATOM 4060 C C . ILE B 1 98 ? -13.697 10.958 16.957 1.00 14.81 98 ILE B C 1
ATOM 4061 O O . ILE B 1 98 ? -14.321 9.987 17.394 1.00 14.60 98 ILE B O 1
ATOM 4066 N N . ASN B 1 99 ? -12.574 11.441 17.535 1.00 12.63 99 ASN B N 1
ATOM 4067 C CA . ASN B 1 99 ? -12.026 10.766 18.689 1.00 13.78 99 ASN B CA 1
ATOM 4068 C C . ASN B 1 99 ? -12.759 11.090 19.996 1.00 12.31 99 ASN B C 1
ATOM 4069 O O . ASN B 1 99 ? -12.880 10.151 20.905 1.00 14.55 99 ASN B O 1
ATOM 4074 N N . GLU B 1 100 ? -13.304 12.300 20.099 1.00 12.74 100 GLU B N 1
ATOM 4075 C CA . GLU B 1 100 ? -14.191 12.560 21.256 1.00 12.44 100 GLU B CA 1
ATOM 4076 C C . GLU B 1 100 ? -15.442 11.706 21.191 1.00 13.38 100 GLU B C 1
ATOM 4077 O O . GLU B 1 100 ? -15.860 11.095 22.204 1.00 13.18 100 GLU B O 1
ATOM 4083 N N . LEU B 1 101 ? -15.997 11.571 20.005 1.00 13.84 101 LEU B N 1
ATOM 4084 C CA . LEU B 1 101 ? -17.060 10.554 19.723 1.00 13.60 101 LEU B CA 1
ATOM 4085 C C . LEU B 1 101 ? -16.642 9.146 20.147 1.00 14.93 101 LEU B C 1
ATOM 4086 O O . LEU B 1 101 ? -17.404 8.510 20.883 1.00 13.01 101 LEU B O 1
ATOM 4091 N N . GLY B 1 102 ? -15.421 8.717 19.753 1.00 13.92 102 GLY B N 1
ATOM 4092 C CA . GLY B 1 102 ? -14.896 7.402 20.079 1.00 14.74 102 GLY B CA 1
ATOM 4093 C C . GLY B 1 102 ? -14.776 7.121 21.548 1.00 13.76 102 GLY B C 1
ATOM 4094 O O . GLY B 1 102 ? -15.180 6.059 22.032 1.00 13.51 102 GLY B O 1
ATOM 4095 N N . ILE B 1 103 ? -14.271 8.106 22.299 1.00 13.51 103 ILE B N 1
ATOM 4096 C CA . ILE B 1 103 ? -14.202 7.995 23.721 1.00 12.79 103 ILE B CA 1
ATOM 4097 C C . ILE B 1 103 ? -15.583 7.777 24.280 1.00 12.42 103 ILE B C 1
ATOM 4098 O O . ILE B 1 103 ? -15.794 6.864 25.118 1.00 13.60 103 ILE B O 1
ATOM 4103 N N . ALA B 1 104 ? -16.520 8.645 23.856 1.00 12.75 104 ALA B N 1
ATOM 4104 C CA . ALA B 1 104 ? -17.898 8.628 24.421 1.00 12.17 104 ALA B CA 1
ATOM 4105 C C . ALA B 1 104 ? -18.522 7.239 24.092 1.00 12.96 104 ALA B C 1
ATOM 4106 O O . ALA B 1 104 ? -19.113 6.601 25.007 1.00 13.05 104 ALA B O 1
ATOM 4108 N N . LEU B 1 105 ? -18.344 6.786 22.854 1.00 14.46 105 LEU B N 1
ATOM 4109 C CA . LEU B 1 105 ? -18.956 5.469 22.483 1.00 15.25 105 LEU B CA 1
ATOM 4110 C C . LEU B 1 105 ? -18.290 4.297 23.175 1.00 16.29 105 LEU B C 1
ATOM 4111 O O . LEU B 1 105 ? -18.981 3.341 23.572 1.00 17.61 105 LEU B O 1
ATOM 4116 N N . ALA B 1 106 ? -16.995 4.369 23.405 1.00 16.29 106 ALA B N 1
ATOM 4117 C CA . ALA B 1 106 ? -16.309 3.289 24.158 1.00 15.17 106 ALA B CA 1
ATOM 4118 C C . ALA B 1 106 ? -16.820 3.162 25.568 1.00 17.24 106 ALA B C 1
ATOM 4119 O O . ALA B 1 106 ? -16.841 2.085 26.159 1.00 18.09 106 ALA B O 1
ATOM 4121 N N . ALA B 1 107 ? -17.199 4.307 26.155 1.00 15.69 107 ALA B N 1
ATOM 4122 C CA . ALA B 1 107 ? -17.865 4.361 27.453 1.00 16.79 107 ALA B CA 1
ATOM 4123 C C . ALA B 1 107 ? -19.324 4.013 27.478 1.00 16.69 107 ALA B C 1
ATOM 4124 O O . ALA B 1 107 ? -19.918 3.958 28.579 1.00 18.02 107 ALA B O 1
ATOM 4126 N N . GLY B 1 108 ? -19.898 3.622 26.360 1.00 15.27 108 GLY B N 1
ATOM 4127 C CA . GLY B 1 108 ? -21.327 3.293 26.336 1.00 18.06 108 GLY B CA 1
ATOM 4128 C C . GLY B 1 108 ? -22.262 4.477 26.460 1.00 18.65 108 GLY B C 1
ATOM 4129 O O . GLY B 1 108 ? -23.414 4.331 26.797 1.00 16.84 108 GLY B O 1
ATOM 4130 N N . PHE B 1 109 ? -21.761 5.694 26.181 1.00 16.06 109 PHE B N 1
ATOM 4131 C CA . PHE B 1 109 ? -22.614 6.875 26.299 1.00 15.07 109 PHE B CA 1
ATOM 4132 C C . PHE B 1 109 ? -23.648 6.808 25.183 1.00 16.28 109 PHE B C 1
ATOM 4133 O O . PHE B 1 109 ? -23.264 6.591 24.006 1.00 15.07 109 PHE B O 1
ATOM 4141 N N . PRO B 1 110 ? -24.916 7.019 25.515 1.00 16.29 110 PRO B N 1
ATOM 4142 C CA . PRO B 1 110 ? -25.945 6.873 24.447 1.00 16.57 110 PRO B CA 1
ATOM 4143 C C . PRO B 1 110 ? -25.855 7.903 23.351 1.00 16.92 110 PRO B C 1
ATOM 4144 O O . PRO B 1 110 ? -25.872 9.116 23.624 1.00 15.65 110 PRO B O 1
ATOM 4148 N N . ALA B 1 111 ? -25.684 7.456 22.118 1.00 17.64 111 ALA B N 1
ATOM 4149 C CA . ALA B 1 111 ? -25.520 8.394 20.990 1.00 16.64 111 ALA B CA 1
ATOM 4150 C C . ALA B 1 111 ? -26.646 9.398 20.807 1.00 17.56 111 ALA B C 1
ATOM 4151 O O . ALA B 1 111 ? -26.404 10.534 20.362 1.00 15.96 111 ALA B O 1
ATOM 4153 N N . SER B 1 112 ? -27.883 8.995 21.126 1.00 16.25 112 SER B N 1
ATOM 4154 C CA . SER B 1 112 ? -29.025 9.874 21.021 1.00 16.69 112 SER B CA 1
ATOM 4155 C C . SER B 1 112 ? -28.877 11.138 21.892 1.00 16.54 112 SER B C 1
ATOM 4156 O O . SER B 1 112 ? -29.499 12.141 21.595 1.00 15.06 112 SER B O 1
ATOM 4159 N N . ARG B 1 113 ? -28.021 11.053 22.905 1.00 13.69 113 ARG B N 1
ATOM 4160 C CA . ARG B 1 113 ? -27.694 12.136 23.813 1.00 13.46 113 ARG B CA 1
ATOM 4161 C C . ARG B 1 113 ? -26.408 12.927 23.484 1.00 13.12 113 ARG B C 1
ATOM 4162 O O . ARG B 1 113 ? -26.023 13.815 24.255 1.00 13.94 113 ARG B O 1
ATOM 4170 N N . ILE B 1 114 ? -25.788 12.603 22.354 1.00 12.65 114 ILE B N 1
ATOM 4171 C CA . ILE B 1 114 ? -24.587 13.298 21.866 1.00 13.35 114 ILE B CA 1
ATOM 4172 C C . ILE B 1 114 ? -24.968 14.364 20.870 1.00 15.01 114 ILE B C 1
ATOM 4173 O O . ILE B 1 114 ? -25.873 14.152 19.995 1.00 15.52 114 ILE B O 1
ATOM 4178 N N . THR B 1 115 ? -24.348 15.529 21.015 1.00 13.95 115 THR B N 1
ATOM 4179 C CA . THR B 1 115 ? -24.404 16.569 19.979 1.00 13.72 115 THR B CA 1
ATOM 4180 C C . THR B 1 115 ? -22.988 16.772 19.440 1.00 14.25 115 THR B C 1
ATOM 4181 O O . THR B 1 115 ? -22.011 16.900 20.211 1.00 14.64 115 THR B O 1
ATOM 4185 N N . ALA B 1 116 ? -22.897 16.867 18.125 1.00 13.41 116 ALA B N 1
ATOM 4186 C CA . ALA B 1 116 ? -21.586 16.997 17.428 1.00 12.89 116 ALA B CA 1
ATOM 4187 C C . ALA B 1 116 ? -21.326 18.371 16.888 1.00 12.51 116 ALA B C 1
ATOM 4188 O O . ALA B 1 116 ? -22.128 18.965 16.067 1.00 12.87 116 ALA B O 1
ATOM 4190 N N . HIS B 1 117 ? -20.177 18.954 17.316 1.00 12.26 117 HIS B N 1
ATOM 4191 C CA . HIS B 1 117 ? -19.736 20.217 16.857 1.00 13.81 117 HIS B CA 1
ATOM 4192 C C . HIS B 1 117 ? -18.511 20.074 15.997 1.00 15.23 117 HIS B C 1
ATOM 4193 O O . HIS B 1 117 ? -17.800 19.098 16.128 1.00 15.34 117 HIS B O 1
ATOM 4200 N N . GLY B 1 118 ? -18.229 21.065 15.153 1.00 13.76 118 GLY B N 1
ATOM 4201 C CA . GLY B 1 118 ? -16.899 21.202 14.531 1.00 14.84 118 GLY B CA 1
ATOM 4202 C C . GLY B 1 118 ? -16.972 22.048 13.300 1.00 12.47 118 GLY B C 1
ATOM 4203 O O . GLY B 1 118 ? -17.951 21.968 12.557 1.00 14.60 118 GLY B O 1
ATOM 4204 N N . ASN B 1 119 ? -15.964 22.903 13.092 1.00 12.58 119 ASN B N 1
ATOM 4205 C CA . ASN B 1 119 ? -15.899 23.813 11.997 1.00 12.70 119 ASN B CA 1
ATOM 4206 C C . ASN B 1 119 ? -15.431 23.154 10.688 1.00 12.79 119 ASN B C 1
ATOM 4207 O O . ASN B 1 119 ? -15.633 23.744 9.596 1.00 14.76 119 ASN B O 1
ATOM 4212 N N . ASN B 1 120 ? -14.914 21.942 10.745 1.00 12.23 120 ASN B N 1
ATOM 4213 C CA . ASN B 1 120 ? -14.318 21.331 9.542 1.00 13.12 120 ASN B CA 1
ATOM 4214 C C . ASN B 1 120 ? -14.536 19.808 9.589 1.00 14.70 120 ASN B C 1
ATOM 4215 O O . ASN B 1 120 ? -13.542 18.983 9.527 1.00 15.08 120 ASN B O 1
ATOM 4220 N N . LYS B 1 121 ? -15.818 19.398 9.726 1.00 13.70 121 LYS B N 1
ATOM 4221 C CA . LYS B 1 121 ? -16.123 18.016 9.823 1.00 16.68 121 LYS B CA 1
ATOM 4222 C C . LYS B 1 121 ? -15.951 17.370 8.419 1.00 16.50 121 LYS B C 1
ATOM 4223 O O . LYS B 1 121 ? -16.541 17.817 7.462 1.00 21.45 121 LYS B O 1
ATOM 4229 N N . GLY B 1 122 ? -15.151 16.338 8.402 1.00 18.39 122 GLY B N 1
ATOM 4230 C CA . GLY B 1 122 ? -14.901 15.551 7.191 1.00 19.17 122 GLY B CA 1
ATOM 4231 C C . GLY B 1 122 ? -15.953 14.496 7.000 1.00 18.87 122 GLY B C 1
ATOM 4232 O O . GLY B 1 122 ? -16.804 14.183 7.882 1.00 17.01 122 GLY B O 1
ATOM 4233 N N . VAL B 1 123 ? -15.935 13.878 5.820 1.00 18.16 123 VAL B N 1
ATOM 4234 C CA . VAL B 1 123 ? -16.943 12.873 5.515 1.00 18.62 123 VAL B CA 1
ATOM 4235 C C . VAL B 1 123 ? -16.921 11.681 6.446 1.00 17.81 123 VAL B C 1
ATOM 4236 O O . VAL B 1 123 ? -17.973 11.126 6.746 1.00 17.22 123 VAL B O 1
ATOM 4240 N N . GLU B 1 124 ? -15.735 11.315 6.957 1.00 18.88 124 GLU B N 1
ATOM 4241 C CA . GLU B 1 124 ? -15.615 10.111 7.794 1.00 20.40 124 GLU B CA 1
ATOM 4242 C C . GLU B 1 124 ? -16.271 10.362 9.119 1.00 16.74 124 GLU B C 1
ATOM 4243 O O . GLU B 1 124 ? -17.042 9.533 9.649 1.00 17.78 124 GLU B O 1
ATOM 4249 N N . PHE B 1 125 ? -16.050 11.557 9.682 1.00 15.44 125 PHE B N 1
ATOM 4250 C CA . PHE B 1 125 ? -16.747 11.937 10.932 1.00 14.96 125 PHE B CA 1
ATOM 4251 C C . PHE B 1 125 ? -18.256 11.997 10.744 1.00 15.76 125 PHE B C 1
ATOM 4252 O O . PHE B 1 125 ? -19.004 11.481 11.571 1.00 15.18 125 PHE B O 1
ATOM 4260 N N . LEU B 1 126 ? -18.701 12.635 9.668 1.00 15.48 126 LEU B N 1
ATOM 4261 C CA . LEU B 1 126 ? -20.112 12.750 9.431 1.00 15.44 126 LEU B CA 1
ATOM 4262 C C . LEU B 1 126 ? -20.733 11.337 9.295 1.00 15.18 126 LEU B C 1
ATOM 4263 O O . LEU B 1 126 ? -21.764 11.093 9.837 1.00 15.93 126 LEU B O 1
ATOM 4268 N N . ARG B 1 127 ? -20.077 10.431 8.577 1.00 17.98 127 ARG B N 1
ATOM 4269 C CA . ARG B 1 127 ? -20.601 9.086 8.463 1.00 17.82 127 ARG B CA 1
ATOM 4270 C C . ARG B 1 127 ? -20.672 8.367 9.800 1.00 17.89 127 ARG B C 1
ATOM 4271 O O . ARG B 1 127 ? -21.666 7.737 10.141 1.00 19.44 127 ARG B O 1
ATOM 4279 N N . ALA B 1 128 ? -19.616 8.508 10.592 1.00 16.89 128 ALA B N 1
ATOM 4280 C CA . ALA B 1 128 ? -19.639 7.982 11.939 1.00 17.97 128 ALA B CA 1
ATOM 4281 C C . ALA B 1 128 ? -20.767 8.519 12.766 1.00 19.26 128 ALA B C 1
ATOM 4282 O O . ALA B 1 128 ? -21.405 7.734 13.525 1.00 19.79 128 ALA B O 1
ATOM 4284 N N . LEU B 1 129 ? -21.038 9.835 12.708 1.00 16.69 129 LEU B N 1
ATOM 4285 C CA . LEU B 1 129 ? -22.128 10.395 13.508 1.00 16.42 129 LEU B CA 1
ATOM 4286 C C . LEU B 1 129 ? -23.491 9.781 13.109 1.00 17.70 129 LEU B C 1
ATOM 4287 O O . LEU B 1 129 ? -24.284 9.315 13.955 1.00 18.79 129 LEU B O 1
ATOM 4292 N N . VAL B 1 130 ? -23.676 9.697 11.813 1.00 17.94 130 VAL B N 1
ATOM 4293 C CA . VAL B 1 130 ? -24.959 9.258 11.281 1.00 17.91 130 VAL B CA 1
ATOM 4294 C C . VAL B 1 130 ? -25.112 7.735 11.532 1.00 20.67 130 VAL B C 1
ATOM 4295 O O . VAL B 1 130 ? -26.182 7.299 12.027 1.00 20.75 130 VAL B O 1
ATOM 4299 N N . GLN B 1 131 ? -24.077 6.978 11.250 1.00 19.90 131 GLN B N 1
ATOM 4300 C CA . GLN B 1 131 ? -24.159 5.529 11.488 1.00 22.36 131 GLN B CA 1
ATOM 4301 C C . GLN B 1 131 ? -24.424 5.178 12.919 1.00 26.19 131 GLN B C 1
ATOM 4302 O O . GLN B 1 131 ? -25.182 4.251 13.232 1.00 25.63 131 GLN B O 1
ATOM 4308 N N . ASN B 1 132 ? -23.766 5.886 13.839 1.00 20.87 132 ASN B N 1
ATOM 4309 C CA . ASN B 1 132 ? -24.029 5.604 15.233 1.00 21.53 132 ASN B CA 1
ATOM 4310 C C . ASN B 1 132 ? -25.259 6.217 15.836 1.00 20.23 132 ASN B C 1
ATOM 4311 O O . ASN B 1 132 ? -25.538 6.027 17.006 1.00 22.49 132 ASN B O 1
ATOM 4316 N N . GLY B 1 133 ? -26.040 6.948 15.070 1.00 19.07 133 GLY B N 1
ATOM 4317 C CA . GLY B 1 133 ? -27.257 7.559 15.537 1.00 22.40 133 GLY B CA 1
ATOM 4318 C C . GLY B 1 133 ? -27.150 8.727 16.508 1.00 23.64 133 GLY B C 1
ATOM 4319 O O . GLY B 1 133 ? -28.043 8.946 17.347 1.00 20.76 133 GLY B O 1
ATOM 4320 N N . VAL B 1 134 ? -26.151 9.578 16.294 1.00 21.11 134 VAL B N 1
ATOM 4321 C CA . VAL B 1 134 ? -25.925 10.689 17.193 1.00 20.02 134 VAL B CA 1
ATOM 4322 C C . VAL B 1 134 ? -27.115 11.605 17.077 1.00 21.87 134 VAL B C 1
ATOM 4323 O O . VAL B 1 134 ? -27.588 11.803 15.915 1.00 24.55 134 VAL B O 1
ATOM 4327 N N . GLY B 1 135 ? -27.621 12.146 18.199 1.00 20.14 135 GLY B N 1
ATOM 4328 C CA . GLY B 1 135 ? -28.864 12.872 18.187 1.00 22.31 135 GLY B CA 1
ATOM 4329 C C . GLY B 1 135 ? -28.853 14.149 17.384 1.00 22.12 135 GLY B C 1
ATOM 4330 O O . GLY B 1 135 ? -29.779 14.388 16.596 1.00 23.45 135 GLY B O 1
ATOM 4331 N N . HIS B 1 136 ? -27.842 14.993 17.570 1.00 18.93 136 HIS B N 1
ATOM 4332 C CA . HIS B 1 136 ? -27.834 16.312 16.878 1.00 17.96 136 HIS B CA 1
ATOM 4333 C C . HIS B 1 136 ? -26.467 16.514 16.222 1.00 14.94 136 HIS B C 1
ATOM 4334 O O . HIS B 1 136 ? -25.427 16.127 16.805 1.00 15.56 136 HIS B O 1
ATOM 4341 N N . VAL B 1 137 ? -26.473 17.157 15.074 1.00 13.27 137 VAL B N 1
ATOM 4342 C CA . VAL B 1 137 ? -25.263 17.703 14.526 1.00 14.00 137 VAL B CA 1
ATOM 4343 C C . VAL B 1 137 ? -25.426 19.199 14.444 1.00 14.54 137 VAL B C 1
ATOM 4344 O O . VAL B 1 137 ? -26.420 19.701 13.870 1.00 14.13 137 VAL B O 1
ATOM 4348 N N . VAL B 1 138 ? -24.430 19.942 14.905 1.00 14.46 138 VAL B N 1
ATOM 4349 C CA . VAL B 1 138 ? -24.452 21.457 14.762 1.00 14.38 138 VAL B CA 1
ATOM 4350 C C . VAL B 1 138 ? -23.692 21.825 13.493 1.00 13.67 138 VAL B C 1
ATOM 4351 O O . VAL B 1 138 ? -22.457 21.727 13.404 1.00 13.86 138 VAL B O 1
ATOM 4355 N N . LEU B 1 139 ? -24.416 22.254 12.489 1.00 13.18 139 LEU B N 1
ATOM 4356 C CA . LEU B 1 139 ? -23.867 22.636 11.196 1.00 13.16 139 LEU B CA 1
ATOM 4357 C C . LEU B 1 139 ? -23.118 23.936 11.270 1.00 14.18 139 LEU B C 1
ATOM 4358 O O . LEU B 1 139 ? -23.623 24.936 11.785 1.00 14.04 139 LEU B O 1
ATOM 4363 N N . ASP B 1 140 ? -21.936 23.939 10.680 1.00 14.24 140 ASP B N 1
ATOM 4364 C CA . ASP B 1 140 ? -21.027 25.098 10.749 1.00 15.25 140 ASP B CA 1
ATOM 4365 C C . ASP B 1 140 ? -20.824 25.799 9.383 1.00 14.14 140 ASP B C 1
ATOM 4366 O O . ASP B 1 140 ? -20.397 26.935 9.341 1.00 14.41 140 ASP B O 1
ATOM 4371 N N . SER B 1 141 ? -21.188 25.162 8.267 1.00 13.32 141 SER B N 1
ATOM 4372 C CA . SER B 1 141 ? -20.905 25.745 6.934 1.00 13.27 141 SER B CA 1
ATOM 4373 C C . SER B 1 141 ? -21.842 25.135 5.898 1.00 13.94 141 SER B C 1
ATOM 4374 O O . SER B 1 141 ? -22.542 24.131 6.149 1.00 13.35 141 SER B O 1
ATOM 4377 N N . ALA B 1 142 ? -21.950 25.881 4.823 1.00 13.97 142 ALA B N 1
A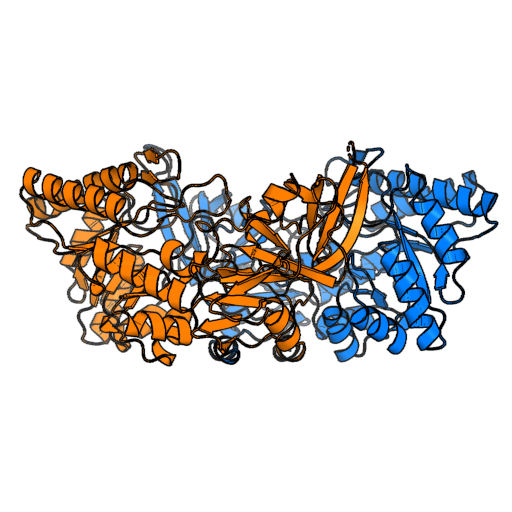TOM 4378 C CA . ALA B 1 142 ? -22.725 25.414 3.704 1.00 16.10 142 ALA B CA 1
ATOM 4379 C C . ALA B 1 142 ? -22.256 24.076 3.122 1.00 17.04 142 ALA B C 1
ATOM 4380 O O . ALA B 1 142 ? -23.060 23.219 2.764 1.00 16.76 142 ALA B O 1
ATOM 4382 N N . GLN B 1 143 ? -20.934 23.887 3.069 1.00 15.34 143 GLN B N 1
ATOM 4383 C CA . GLN B 1 143 ? -20.395 22.647 2.621 1.00 15.96 143 GLN B CA 1
ATOM 4384 C C . GLN B 1 143 ? -20.797 21.500 3.534 1.00 16.55 143 GLN B C 1
ATOM 4385 O O . GLN B 1 143 ? -21.110 20.394 3.053 1.00 15.27 143 GLN B O 1
ATOM 4391 N N . GLU B 1 144 ? -20.736 21.686 4.848 1.00 14.15 144 GLU B N 1
ATOM 4392 C CA . GLU B 1 144 ? -21.133 20.641 5.803 1.00 15.56 144 GLU B CA 1
ATOM 4393 C C . GLU B 1 144 ? -22.602 20.324 5.668 1.00 13.82 144 GLU B C 1
ATOM 4394 O O . GLU B 1 144 ? -22.996 19.181 5.735 1.00 14.80 144 GLU B O 1
ATOM 4400 N N . LEU B 1 145 ? -23.454 21.324 5.463 1.00 13.86 145 LEU B N 1
ATOM 4401 C CA . LEU B 1 145 ? -24.878 21.057 5.334 1.00 13.12 145 LEU B CA 1
ATOM 4402 C C . LEU B 1 145 ? -25.156 20.115 4.112 1.00 13.89 145 LEU B C 1
ATOM 4403 O O . LEU B 1 145 ? -25.840 19.089 4.214 1.00 14.33 145 LEU B O 1
ATOM 4408 N N . GLU B 1 146 ? -24.530 20.433 3.001 1.00 14.58 146 GLU B N 1
ATOM 4409 C CA . GLU B 1 146 ? -24.719 19.638 1.788 1.00 15.93 146 GLU B CA 1
ATOM 4410 C C . GLU B 1 146 ? -24.120 18.251 1.954 1.00 16.58 146 GLU B C 1
ATOM 4411 O O . GLU B 1 146 ? -24.777 17.242 1.630 1.00 16.82 146 GLU B O 1
ATOM 4417 N N . LEU B 1 147 ? -22.914 18.164 2.575 1.00 15.65 147 LEU B N 1
ATOM 4418 C CA . LEU B 1 147 ? -22.266 16.847 2.780 1.00 16.24 147 LEU B CA 1
ATOM 4419 C C . LEU B 1 147 ? -23.016 15.995 3.784 1.00 16.09 147 LEU B C 1
ATOM 4420 O O . LEU B 1 147 ? -23.172 14.834 3.550 1.00 16.87 147 LEU B O 1
ATOM 4425 N N . LEU B 1 148 ? -23.557 16.568 4.885 1.00 13.93 148 LEU B N 1
ATOM 4426 C CA . LEU B 1 148 ? -24.322 15.777 5.822 1.00 14.23 148 LEU B CA 1
ATOM 4427 C C . LEU B 1 148 ? -25.619 15.268 5.223 1.00 15.24 148 LEU B C 1
ATOM 4428 O O . LEU B 1 148 ? -26.039 14.169 5.521 1.00 15.37 148 LEU B O 1
ATOM 4433 N N . ASP B 1 149 ? -26.266 16.083 4.407 1.00 17.36 149 ASP B N 1
ATOM 4434 C CA . ASP B 1 149 ? -27.540 15.680 3.782 1.00 16.49 149 ASP B CA 1
ATOM 4435 C C . ASP B 1 149 ? -27.269 14.445 2.860 1.00 16.85 149 ASP B C 1
ATOM 4436 O O . ASP B 1 149 ? -28.029 13.479 2.916 1.00 17.37 149 ASP B O 1
ATOM 4441 N N . TYR B 1 150 ? -26.158 14.468 2.151 1.00 17.23 150 TYR B N 1
ATOM 4442 C CA . TYR B 1 150 ? -25.690 13.347 1.321 1.00 18.69 150 TYR B CA 1
ATOM 4443 C C . TYR B 1 150 ? -25.343 12.097 2.108 1.00 18.42 150 TYR B C 1
ATOM 4444 O O . TYR B 1 150 ? -25.806 10.945 1.819 1.00 16.76 150 TYR B O 1
ATOM 4453 N N . VAL B 1 151 ? -24.609 12.277 3.186 1.00 16.93 151 VAL B N 1
ATOM 4454 C CA . VAL B 1 151 ? -24.286 11.191 4.063 1.00 16.22 151 VAL B CA 1
ATOM 4455 C C . VAL B 1 151 ? -25.530 10.573 4.669 1.00 17.99 151 VAL B C 1
ATOM 4456 O O . VAL B 1 151 ? -25.669 9.306 4.670 1.00 19.31 151 VAL B O 1
ATOM 4460 N N . ALA B 1 152 ? -26.429 11.382 5.237 1.00 15.05 152 ALA B N 1
ATOM 4461 C CA . ALA B 1 152 ? -27.569 10.876 5.854 1.00 16.30 152 ALA B CA 1
ATOM 4462 C C . ALA B 1 152 ? -28.487 10.136 4.819 1.00 16.24 152 ALA B C 1
ATOM 4463 O O . ALA B 1 152 ? -28.996 9.058 5.113 1.00 19.32 152 ALA B O 1
ATOM 4465 N N . ALA B 1 153 ? -28.633 10.711 3.679 1.00 16.30 153 ALA B N 1
ATOM 4466 C CA . ALA B 1 153 ? -29.370 9.999 2.532 1.00 16.76 153 ALA B CA 1
ATOM 4467 C C . ALA B 1 153 ? -28.773 8.619 2.310 1.00 21.08 153 ALA B C 1
ATOM 4468 O O . ALA B 1 153 ? -29.512 7.639 2.117 1.00 20.78 153 ALA B O 1
ATOM 4470 N N . GLY B 1 154 ? -27.445 8.548 2.287 1.00 21.47 154 GLY B N 1
ATOM 4471 C CA . GLY B 1 154 ? -26.697 7.287 2.066 1.00 26.13 154 GLY B CA 1
ATOM 4472 C C . GLY B 1 154 ? -27.041 6.240 3.099 1.00 25.99 154 GLY B C 1
ATOM 4473 O O . GLY B 1 154 ? -26.972 5.020 2.823 1.00 25.75 154 GLY B O 1
ATOM 4474 N N . GLU B 1 155 ? -27.311 6.679 4.342 1.00 20.72 155 GLU B N 1
ATOM 4475 C CA . GLU B 1 155 ? -27.669 5.801 5.399 1.00 21.94 155 GLU B CA 1
ATOM 4476 C C . GLU B 1 155 ? -29.142 5.523 5.550 1.00 18.19 155 GLU B C 1
ATOM 4477 O O . GLU B 1 155 ? -29.500 4.794 6.497 1.00 25.90 155 GLU B O 1
ATOM 4483 N N . GLY B 1 156 ? -29.999 6.200 4.816 1.00 20.62 156 GLY B N 1
ATOM 4484 C CA . GLY B 1 156 ? -31.428 6.103 5.004 1.00 21.68 156 GLY B CA 1
ATOM 4485 C C . GLY B 1 156 ? -31.975 6.702 6.250 1.00 23.75 156 GLY B C 1
ATOM 4486 O O . GLY B 1 156 ? -33.010 6.254 6.804 1.00 21.88 156 GLY B O 1
ATOM 4487 N N . LYS B 1 157 ? -31.289 7.733 6.768 1.00 21.47 157 LYS B N 1
ATOM 4488 C CA . LYS B 1 157 ? -31.709 8.374 7.998 1.00 21.58 157 LYS B CA 1
ATOM 4489 C C . LYS B 1 157 ? -31.946 9.884 7.806 1.00 18.63 157 LYS B C 1
ATOM 4490 O O . LYS B 1 157 ? -31.506 10.498 6.841 1.00 18.07 157 LYS B O 1
ATOM 4496 N N . ILE B 1 158 ? -32.770 10.430 8.699 1.00 17.93 158 ILE B N 1
ATOM 4497 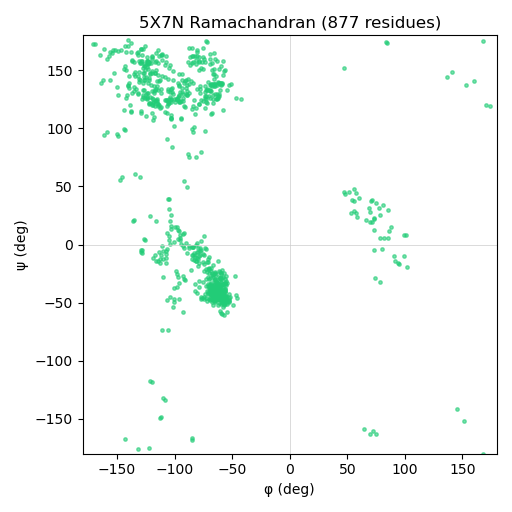C CA . ILE B 1 158 ? -32.987 11.881 8.720 1.00 19.57 158 ILE B CA 1
ATOM 4498 C C . ILE B 1 158 ? -32.201 12.404 9.961 1.00 18.34 158 ILE B C 1
ATOM 4499 O O . ILE B 1 158 ? -32.452 11.927 11.063 1.00 19.44 158 ILE B O 1
ATOM 4504 N N . GLN B 1 159 ? -31.239 13.301 9.761 1.00 17.07 159 GLN B N 1
ATOM 4505 C CA . GLN B 1 159 ? -30.355 13.721 10.871 1.00 16.53 159 GLN B CA 1
ATOM 4506 C C . GLN B 1 159 ? -30.915 15.056 11.431 1.00 14.75 159 GLN B C 1
ATOM 4507 O O . GLN B 1 159 ? -31.110 16.009 10.683 1.00 16.00 159 GLN B O 1
ATOM 4513 N N . ASP B 1 160 ? -31.163 15.060 12.724 1.00 16.07 160 ASP B N 1
ATOM 4514 C CA . ASP B 1 160 ? -31.598 16.289 13.442 1.00 16.00 160 ASP B CA 1
ATOM 4515 C C . ASP B 1 160 ? -30.368 17.214 13.553 1.00 15.92 160 ASP B C 1
ATOM 4516 O O . ASP B 1 160 ? -29.285 16.804 13.881 1.00 14.85 160 ASP B O 1
ATOM 4521 N N . VAL B 1 161 ? -30.575 18.435 13.126 1.00 14.91 161 VAL B N 1
ATOM 4522 C CA . VAL B 1 161 ? -29.527 19.443 13.161 1.00 14.80 161 VAL B CA 1
ATOM 4523 C C . VAL B 1 161 ? -29.875 20.730 13.825 1.00 12.97 161 VAL B C 1
ATOM 4524 O O . VAL B 1 161 ? -30.999 21.178 13.843 1.00 14.56 161 VAL B O 1
ATOM 4528 N N . LEU B 1 162 ? -28.841 21.386 14.373 1.00 11.96 162 LEU B N 1
ATOM 4529 C CA . LEU B 1 162 ? -28.929 22.813 14.673 1.00 13.10 162 LEU B CA 1
ATOM 4530 C C . LEU B 1 162 ? -27.983 23.540 13.708 1.00 13.60 162 LEU B C 1
ATOM 4531 O O . LEU B 1 162 ? -27.075 22.886 13.100 1.00 15.70 162 LEU B O 1
ATOM 4536 N N . ILE B 1 163 ? -28.125 24.843 13.572 1.00 11.69 163 ILE B N 1
ATOM 4537 C CA . ILE B 1 163 ? -27.222 25.659 12.734 1.00 12.32 163 ILE B CA 1
ATOM 4538 C C . ILE B 1 163 ? -26.542 26.680 13.655 1.00 13.21 163 ILE B C 1
ATOM 4539 O O . ILE B 1 163 ? -27.241 27.408 14.365 1.00 12.66 163 ILE B O 1
ATOM 4544 N N . ARG B 1 164 ? -25.227 26.695 13.625 1.00 12.44 164 ARG B N 1
ATOM 4545 C CA . ARG B 1 164 ? -24.462 27.693 14.423 1.00 12.91 164 ARG B CA 1
ATOM 4546 C C . ARG B 1 164 ? -24.521 29.054 13.771 1.00 13.00 164 ARG B C 1
ATOM 4547 O O . ARG B 1 164 ? -24.149 29.215 12.617 1.00 11.96 164 ARG B O 1
ATOM 4555 N N . VAL B 1 165 ? -24.994 30.035 14.519 1.00 13.48 165 VAL B N 1
ATOM 4556 C CA . VAL B 1 165 ? -25.135 31.385 14.094 1.00 13.88 165 VAL B CA 1
ATOM 4557 C C . VAL B 1 165 ? -24.228 32.300 14.946 1.00 12.70 165 VAL B C 1
ATOM 4558 O O . VAL B 1 165 ? -23.905 31.977 16.073 1.00 13.37 165 VAL B O 1
ATOM 4562 N N . LYS B 1 166 ? -23.738 33.374 14.298 1.00 12.22 166 LYS B N 1
ATOM 4563 C CA . LYS B 1 166 ? -22.888 34.417 14.934 1.00 12.08 166 LYS B CA 1
ATOM 4564 C C . LYS B 1 166 ? -23.741 35.617 15.263 1.00 12.82 166 LYS B C 1
ATOM 4565 O O . LYS B 1 166 ? -24.100 36.377 14.383 1.00 14.61 166 LYS B O 1
ATOM 4571 N N . PRO B 1 167 ? -24.126 35.780 16.526 1.00 14.28 167 PRO B N 1
ATOM 4572 C CA . PRO B 1 167 ? -25.070 36.933 16.711 1.00 15.22 167 PRO B CA 1
ATOM 4573 C C . PRO B 1 167 ? -24.345 38.308 16.877 1.00 15.11 167 PRO B C 1
ATOM 4574 O O . PRO B 1 167 ? -25.006 39.304 17.033 1.00 16.22 167 PRO B O 1
ATOM 4578 N N . GLY B 1 168 ? -23.043 38.311 16.888 1.00 13.85 168 GLY B N 1
ATOM 4579 C CA . GLY B 1 168 ? -22.254 39.580 17.089 1.00 15.03 168 GLY B CA 1
ATOM 4580 C C . GLY B 1 168 ? -22.170 39.920 18.546 1.00 14.19 168 GLY B C 1
ATOM 4581 O O . GLY B 1 168 ? -22.177 41.111 18.886 1.00 15.84 168 GLY B O 1
ATOM 4582 N N . ILE B 1 169 ? -22.108 38.923 19.428 1.00 14.75 169 ILE B N 1
ATOM 4583 C CA . ILE B 1 169 ? -21.917 39.228 20.816 1.00 14.34 169 ILE B CA 1
ATOM 4584 C C . ILE B 1 169 ? -20.770 38.438 21.348 1.00 16.14 169 ILE B C 1
ATOM 4585 O O . ILE B 1 169 ? -20.670 37.200 21.072 1.00 16.18 169 ILE B O 1
ATOM 4590 N N . GLU B 1 170 ? -19.865 39.060 22.062 1.00 13.78 170 GLU B N 1
ATOM 4591 C CA . GLU B 1 170 ? -18.822 38.346 22.811 1.00 15.75 170 GLU B CA 1
ATOM 4592 C C . GLU B 1 170 ? -18.968 38.669 24.266 1.00 17.40 170 GLU B C 1
ATOM 4593 O O . GLU B 1 170 ? -18.710 39.838 24.665 1.00 17.16 170 GLU B O 1
ATOM 4599 N N . ALA B 1 171 ? -19.335 37.684 25.054 1.00 16.31 171 ALA B N 1
ATOM 4600 C CA . ALA B 1 171 ? -19.658 37.875 26.517 1.00 15.47 171 ALA B CA 1
ATOM 4601 C C . ALA B 1 171 ? -18.472 37.490 27.320 1.00 17.43 171 ALA B C 1
ATOM 4602 O O . ALA B 1 171 ? -17.928 36.407 27.167 1.00 16.24 171 ALA B O 1
ATOM 4604 N N . HIS B 1 172 ? -18.024 38.425 28.158 1.00 15.82 172 HIS B N 1
ATOM 4605 C CA . HIS B 1 172 ? -16.854 38.268 29.061 1.00 18.69 172 HIS B CA 1
ATOM 4606 C C . HIS B 1 172 ? -17.244 38.482 30.490 1.00 16.75 172 HIS B C 1
ATOM 4607 O O . HIS B 1 172 ? -18.421 38.572 30.841 1.00 14.78 172 HIS B O 1
ATOM 4614 N N . THR B 1 173 ? -16.256 38.473 31.383 1.00 16.22 173 THR B N 1
ATOM 4615 C CA . THR B 1 173 ? -16.570 38.623 32.774 1.00 15.17 173 THR B CA 1
ATOM 4616 C C . THR B 1 173 ? -17.130 40.001 33.143 1.00 16.99 173 THR B C 1
ATOM 4617 O O . THR B 1 173 ? -18.154 40.125 33.831 1.00 16.31 173 THR B O 1
ATOM 4621 N N . HIS B 1 174 ? -16.459 41.034 32.678 1.00 16.99 174 HIS B N 1
ATOM 4622 C CA . HIS B 1 174 ? -16.850 42.364 33.203 1.00 22.96 174 HIS B CA 1
ATOM 4623 C C . HIS B 1 174 ? -17.533 43.208 32.108 1.00 23.47 174 HIS B C 1
ATOM 4624 O O . HIS B 1 174 ? -17.932 44.339 32.371 1.00 22.76 174 HIS B O 1
ATOM 4631 N N . GLU B 1 175 ? -17.648 42.672 30.899 1.00 18.90 175 GLU B N 1
ATOM 4632 C CA . GLU B 1 175 ? -18.285 43.373 29.807 1.00 17.88 175 GLU B CA 1
ATOM 4633 C C . GLU B 1 175 ? -18.841 42.384 28.797 1.00 15.44 175 GLU B C 1
ATOM 4634 O O . GLU B 1 175 ? -18.468 41.206 28.809 1.00 16.04 175 GLU B O 1
ATOM 4640 N N . PHE B 1 176 ? -19.698 42.861 27.921 1.00 13.69 176 PHE B N 1
ATOM 4641 C CA . PHE B 1 176 ? -19.906 42.179 26.641 1.00 14.44 176 PHE B CA 1
ATOM 4642 C C . PHE B 1 176 ? -19.645 43.158 25.509 1.00 14.54 176 PHE B C 1
ATOM 4643 O O . PHE B 1 176 ? -19.837 44.363 25.684 1.00 15.21 176 PHE B O 1
ATOM 4651 N N . ILE B 1 177 ? -19.236 42.608 24.375 1.00 13.83 177 ILE B N 1
ATOM 4652 C CA . ILE B 1 177 ? -18.883 43.356 23.209 1.00 14.21 177 ILE B CA 1
ATOM 4653 C C . ILE B 1 177 ? -19.872 43.040 22.088 1.00 15.85 177 ILE B C 1
ATOM 4654 O O . ILE B 1 177 ? -20.094 41.885 21.752 1.00 14.97 177 ILE B O 1
ATOM 4659 N N . ALA B 1 178 ? -20.491 44.057 21.517 1.00 15.06 178 ALA B N 1
ATOM 4660 C CA . ALA B 1 178 ? -21.502 43.844 20.481 1.00 14.54 178 ALA B CA 1
ATOM 4661 C C . ALA B 1 178 ? -20.983 44.396 19.211 1.00 15.78 178 ALA B C 1
ATOM 4662 O O . ALA B 1 178 ? -20.520 45.564 19.155 1.00 14.23 178 ALA B O 1
ATOM 4664 N N . THR B 1 179 ? -21.128 43.576 18.156 1.00 15.65 179 THR B N 1
ATOM 4665 C CA . THR B 1 179 ? -20.754 43.977 16.802 1.00 19.09 179 THR B CA 1
ATOM 4666 C C . THR B 1 179 ? -21.780 43.534 15.766 1.00 18.54 179 THR B C 1
ATOM 4667 O O . THR B 1 179 ? -22.672 42.738 16.111 1.00 19.15 179 THR B O 1
ATOM 4671 N N . SER B 1 180 ? -21.707 44.084 14.536 1.00 19.69 180 SER B N 1
ATOM 4672 C CA . SER B 1 180 ? -22.599 43.654 13.450 1.00 26.38 180 SER B CA 1
ATOM 4673 C C . SER B 1 180 ? -22.016 42.428 12.713 1.00 27.11 180 SER B C 1
ATOM 4674 O O . SER B 1 180 ? -22.763 41.686 12.113 1.00 39.91 180 SER B O 1
ATOM 4677 N N . HIS B 1 181 ? -20.713 42.238 12.821 1.00 25.51 181 HIS B N 1
ATOM 4678 C CA . HIS B 1 181 ? -20.046 41.048 12.204 1.00 25.19 181 HIS B CA 1
ATOM 4679 C C . HIS B 1 181 ? -19.053 40.417 13.179 1.00 23.02 181 HIS B C 1
ATOM 4680 O O . HIS B 1 181 ? -18.396 41.128 13.878 1.00 23.12 181 HIS B O 1
ATOM 4687 N N . GLU B 1 182 ? -18.883 39.106 13.147 1.00 19.43 182 GLU B N 1
ATOM 4688 C CA . GLU B 1 182 ? -17.873 38.444 13.985 1.00 17.14 182 GLU B CA 1
ATOM 4689 C C . GLU B 1 182 ? -16.844 37.858 13.046 1.00 17.21 182 GLU B C 1
ATOM 4690 O O . GLU B 1 182 ? -17.195 37.008 12.160 1.00 16.18 182 GLU B O 1
ATOM 4696 N N . ASP B 1 183 ? -15.597 38.298 13.207 1.00 15.41 183 ASP B N 1
ATOM 4697 C CA . ASP B 1 183 ? -14.486 37.856 12.374 1.00 17.13 183 ASP B CA 1
ATOM 4698 C C . ASP B 1 183 ? -13.890 36.593 12.993 1.00 14.87 183 ASP B C 1
ATOM 4699 O O . ASP B 1 183 ? -12.866 36.608 13.714 1.00 16.25 183 ASP B O 1
ATOM 4704 N N . GLN B 1 184 ? -14.596 35.496 12.822 1.00 15.03 184 GLN B N 1
ATOM 4705 C CA . GLN B 1 184 ? -14.101 34.164 13.298 1.00 16.45 184 GLN B CA 1
ATOM 4706 C C . GLN B 1 184 ? -14.618 33.082 12.406 1.00 15.89 184 GLN B C 1
ATOM 4707 O O . GLN B 1 184 ? -15.454 33.334 11.526 1.00 14.44 184 GLN B O 1
ATOM 4713 N N . LYS B 1 185 ? -14.043 31.897 12.538 1.00 14.75 185 LYS B N 1
ATOM 4714 C CA . LYS B 1 185 ? -14.306 30.838 11.575 1.00 14.67 185 LYS B CA 1
ATOM 4715 C C . LYS B 1 185 ? -15.673 30.147 11.661 1.00 15.02 185 LYS B C 1
ATOM 4716 O O . LYS B 1 185 ? -16.002 29.410 10.731 1.00 16.69 185 LYS B O 1
ATOM 4722 N N . PHE B 1 186 ? -16.402 30.288 12.767 1.00 13.64 186 PHE B N 1
ATOM 4723 C CA . PHE B 1 186 ? -17.513 29.390 13.059 1.00 13.80 186 PHE B CA 1
ATOM 4724 C C . PHE B 1 186 ? -18.816 29.917 12.475 1.00 16.60 186 PHE B C 1
ATOM 4725 O O . PHE B 1 186 ? -19.032 31.133 12.391 1.00 16.86 186 PHE B O 1
ATOM 4733 N N . GLY B 1 187 ? -19.613 28.987 11.980 1.00 15.70 187 GLY B N 1
ATOM 4734 C CA . GLY B 1 187 ? -21.003 29.266 11.714 1.00 15.73 187 GLY B CA 1
ATOM 4735 C C . GLY B 1 187 ? -21.315 30.279 10.656 1.00 15.55 187 GLY B C 1
ATOM 4736 O O . GLY B 1 187 ? -20.512 30.544 9.764 1.00 16.44 187 GLY B O 1
ATOM 4737 N N . PHE B 1 188 ? -22.527 30.805 10.768 1.00 13.36 188 PHE B N 1
ATOM 4738 C CA . PHE B 1 188 ? -23.082 31.655 9.717 1.00 13.31 188 PHE B CA 1
ATOM 4739 C C . PHE B 1 188 ? -23.436 32.999 10.309 1.00 14.25 188 PHE B C 1
ATOM 4740 O O . PHE B 1 188 ? -24.077 33.075 11.393 1.00 14.04 188 PHE B O 1
ATOM 4748 N N . SER B 1 189 ? -23.202 34.055 9.551 1.00 16.40 189 SER B N 1
ATOM 4749 C CA . SER B 1 189 ? -23.569 35.420 9.974 1.00 20.05 189 SER B CA 1
ATOM 4750 C C . SER B 1 189 ? -25.061 35.616 10.027 1.00 18.15 189 SER B C 1
ATOM 4751 O O . SER B 1 189 ? -25.806 35.263 9.103 1.00 16.96 189 SER B O 1
ATOM 4754 N N . LEU B 1 190 ? -25.479 36.286 11.093 1.00 18.68 190 LEU B N 1
ATOM 4755 C CA . LEU B 1 190 ? -26.841 36.692 11.243 1.00 25.52 190 LEU B CA 1
ATOM 4756 C C . LEU B 1 190 ? -27.093 37.986 10.475 1.00 28.99 190 LEU B C 1
ATOM 4757 O O . LEU B 1 190 ? -28.133 38.169 9.866 1.00 29.22 190 LEU B O 1
ATOM 4762 N N . ALA B 1 191 ? -26.117 38.858 10.415 1.00 26.93 191 ALA B N 1
ATOM 4763 C CA . ALA B 1 191 ? -26.357 40.143 9.853 1.00 32.09 191 ALA B CA 1
ATOM 4764 C C . ALA B 1 191 ? -26.516 40.123 8.345 1.00 28.34 191 ALA B C 1
ATOM 4765 O O . ALA B 1 191 ? -27.216 40.952 7.829 1.00 31.95 191 ALA B O 1
ATOM 4767 N N . SER B 1 192 ? -25.886 39.212 7.636 1.00 26.06 192 SER B N 1
ATOM 4768 C CA . SER B 1 192 ? -25.996 39.196 6.205 1.00 25.37 192 SER B CA 1
ATOM 4769 C C . SER B 1 192 ? -27.188 38.476 5.711 1.00 27.15 192 SER B C 1
ATOM 4770 O O . SER B 1 192 ? -27.401 38.483 4.496 1.00 35.84 192 SER B O 1
ATOM 4773 N N . GLY B 1 193 ? -27.902 37.703 6.533 1.00 24.01 193 GLY B N 1
ATOM 4774 C CA . GLY B 1 193 ? -28.806 36.716 5.834 1.00 28.48 193 GLY B CA 1
ATOM 4775 C C . GLY B 1 193 ? -28.270 35.321 5.502 1.00 23.02 193 GLY B C 1
ATOM 4776 O O . GLY B 1 193 ? -29.020 34.429 5.137 1.00 20.79 193 GLY B O 1
ATOM 4777 N N . SER B 1 194 ? -26.960 35.112 5.665 1.00 19.22 194 SER B N 1
ATOM 4778 C CA . SER B 1 194 ? -26.398 33.816 5.509 1.00 18.60 194 SER B CA 1
ATOM 4779 C C . SER B 1 194 ? -27.045 32.750 6.411 1.00 16.48 194 SER B C 1
ATOM 4780 O O . SER B 1 194 ? -27.309 31.606 5.960 1.00 18.13 194 SER B O 1
ATOM 4783 N N . ALA B 1 195 ? -27.234 33.098 7.670 1.00 15.57 195 ALA B N 1
ATOM 4784 C CA . ALA B 1 195 ? -27.827 32.135 8.622 1.00 16.64 195 ALA B CA 1
ATOM 4785 C C . ALA B 1 195 ? -29.246 31.771 8.205 1.00 17.28 195 ALA B C 1
ATOM 4786 O O . ALA B 1 195 ? -29.675 30.620 8.324 1.00 14.73 195 ALA B O 1
ATOM 4788 N N . PHE B 1 196 ? -30.008 32.801 7.812 1.00 16.79 196 PHE B N 1
ATOM 4789 C CA . PHE B 1 196 ? -31.360 32.524 7.271 1.00 16.85 196 PHE B CA 1
ATOM 4790 C C . PHE B 1 196 ? -31.346 31.558 6.113 1.00 18.21 196 PHE B C 1
ATOM 4791 O O . PHE B 1 196 ? -32.174 30.626 6.076 1.00 18.82 196 PHE B O 1
ATOM 4799 N N . GLU B 1 197 ? -30.473 31.797 5.170 1.00 15.83 197 GLU B N 1
ATOM 4800 C CA . GLU B 1 197 ? -30.321 30.919 3.993 1.00 19.61 197 GLU B CA 1
ATOM 4801 C C . GLU B 1 197 ? -29.906 29.516 4.380 1.00 16.67 197 GLU B C 1
ATOM 4802 O O . GLU B 1 197 ? -30.408 28.526 3.827 1.00 16.13 197 GLU B O 1
ATOM 4808 N N . ALA B 1 198 ? -29.068 29.398 5.416 1.00 16.55 198 ALA B N 1
ATOM 4809 C CA . ALA B 1 198 ? -28.776 28.102 5.923 1.00 15.33 198 ALA B CA 1
ATOM 4810 C C . ALA B 1 198 ? -29.950 27.393 6.549 1.00 16.16 198 ALA B C 1
ATOM 4811 O O . ALA B 1 198 ? -30.153 26.176 6.337 1.00 15.61 198 ALA B O 1
ATOM 4813 N N . ALA B 1 199 ? -30.774 28.107 7.298 1.00 14.31 199 ALA B N 1
ATOM 4814 C CA . ALA B 1 199 ? -31.920 27.502 7.875 1.00 15.89 199 ALA B CA 1
ATOM 4815 C C . ALA B 1 199 ? -32.898 27.034 6.788 1.00 16.50 199 ALA B C 1
ATOM 4816 O O . ALA B 1 199 ? -33.437 25.962 6.890 1.00 17.42 199 ALA B O 1
ATOM 4818 N N . LYS B 1 200 ? -33.098 27.873 5.777 1.00 17.86 200 LYS B N 1
ATOM 4819 C CA . LYS B 1 200 ? -33.951 27.479 4.662 1.00 20.83 200 LYS B CA 1
ATOM 4820 C C . LYS B 1 200 ? -33.445 26.185 3.997 1.00 22.00 200 LYS B C 1
ATOM 4821 O O . LYS B 1 200 ? -34.235 25.274 3.759 1.00 21.81 200 LYS B O 1
ATOM 4827 N N . ALA B 1 201 ? -32.157 26.140 3.690 1.00 17.91 201 ALA B N 1
ATOM 4828 C CA . ALA B 1 201 ? -31.516 24.947 3.085 1.00 17.82 201 ALA B CA 1
ATOM 4829 C C . ALA B 1 201 ? -31.600 23.691 3.931 1.00 16.97 201 ALA B C 1
ATOM 4830 O O . ALA B 1 201 ? -31.938 22.578 3.422 1.00 16.87 201 ALA B O 1
ATOM 4832 N N . ALA B 1 202 ? -31.404 23.824 5.239 1.00 16.14 202 ALA B N 1
ATOM 4833 C CA . ALA B 1 202 ? -31.572 22.658 6.113 1.00 17.76 202 ALA B CA 1
ATOM 4834 C C . ALA B 1 202 ? -32.997 22.185 6.175 1.00 18.31 202 ALA B C 1
ATOM 4835 O O . ALA B 1 202 ? -33.313 20.965 6.203 1.00 17.99 202 ALA B O 1
ATOM 4837 N N . ASN B 1 203 ? -33.915 23.142 6.227 1.00 20.98 203 ASN B N 1
ATOM 4838 C CA . ASN B 1 203 ? -35.326 22.797 6.266 1.00 25.88 203 ASN B CA 1
ATOM 4839 C C . ASN B 1 203 ? -35.739 22.062 5.004 1.00 24.38 203 ASN B C 1
ATOM 4840 O O . ASN B 1 203 ? -36.428 21.016 5.101 1.00 25.85 203 ASN B O 1
ATOM 4845 N N . ASN B 1 204 ? -35.304 22.592 3.862 1.00 21.32 204 ASN B N 1
ATOM 4846 C CA . ASN B 1 204 ? -35.612 22.076 2.493 1.00 24.19 204 ASN B CA 1
ATOM 4847 C C . ASN B 1 204 ? -34.954 20.707 2.318 1.00 22.12 204 ASN B C 1
ATOM 4848 O O . ASN B 1 204 ? -35.436 19.873 1.515 1.00 21.31 204 ASN B O 1
ATOM 4853 N N . ALA B 1 205 ? -33.851 20.427 2.998 1.00 18.08 205 ALA B N 1
ATOM 4854 C CA . ALA B 1 205 ? -33.076 19.163 2.768 1.00 18.24 205 ALA B CA 1
ATOM 4855 C C . ALA B 1 205 ? -33.888 17.936 3.184 1.00 18.64 205 ALA B C 1
ATOM 4856 O O . ALA B 1 205 ? -34.562 17.907 4.213 1.00 19.66 205 ALA B O 1
ATOM 4858 N N . GLU B 1 206 ? -33.863 16.884 2.346 1.00 18.70 206 GLU B N 1
ATOM 4859 C CA . GLU B 1 206 ? -34.684 15.743 2.602 1.00 19.53 206 GLU B CA 1
ATOM 4860 C C . GLU B 1 206 ? -34.230 14.914 3.794 1.00 19.14 206 GLU B C 1
ATOM 4861 O O . GLU B 1 206 ? -35.022 14.238 4.435 1.00 20.05 206 GLU B O 1
ATOM 4867 N N . ASN B 1 207 ? -32.929 14.956 4.079 1.00 18.82 207 ASN B N 1
ATOM 4868 C CA . ASN B 1 207 ? -32.337 14.127 5.103 1.00 17.13 207 ASN B CA 1
ATOM 4869 C C . ASN B 1 207 ? -31.744 14.898 6.264 1.00 14.85 207 ASN B C 1
ATOM 4870 O O . ASN B 1 207 ? -30.994 14.283 7.031 1.00 15.94 207 ASN B O 1
ATOM 4875 N N . LEU B 1 208 ? -32.185 16.140 6.423 1.00 15.38 208 LEU B N 1
ATOM 4876 C CA . LEU B 1 208 ? -31.878 16.952 7.651 1.00 15.48 208 LEU B CA 1
ATOM 4877 C C . LEU B 1 208 ? -33.181 17.435 8.235 1.00 17.90 208 LEU B C 1
ATOM 4878 O O . LEU B 1 208 ? -34.084 17.786 7.486 1.00 18.50 208 LEU B O 1
ATOM 4883 N N . ASN B 1 209 ? -33.271 17.437 9.559 1.00 16.05 209 ASN B N 1
ATOM 4884 C CA . ASN B 1 209 ? -34.439 17.927 10.289 1.00 15.49 209 ASN B CA 1
ATOM 4885 C C . ASN B 1 209 ? -33.930 19.100 11.127 1.00 15.44 209 ASN B C 1
ATOM 4886 O O . ASN B 1 209 ? -33.235 18.839 12.129 1.00 15.32 209 ASN B O 1
ATOM 4891 N N . LEU B 1 210 ? -34.335 20.314 10.767 1.00 15.41 210 LEU B N 1
ATOM 4892 C CA . LEU B 1 210 ? -33.872 21.491 11.572 1.00 14.84 210 LEU B CA 1
ATOM 4893 C C . LEU B 1 210 ? -34.641 21.641 12.839 1.00 15.51 210 LEU B C 1
ATOM 4894 O O . LEU B 1 210 ? -35.848 21.862 12.806 1.00 18.91 210 LEU B O 1
ATOM 4899 N N . VAL B 1 211 ? -33.983 21.610 13.990 1.00 14.05 211 VAL B N 1
ATOM 4900 C CA . VAL B 1 211 ? -34.690 21.691 15.265 1.00 13.22 211 VAL B CA 1
ATOM 4901 C C . VAL B 1 211 ? -34.361 23.010 16.037 1.00 13.81 211 VAL B C 1
ATOM 4902 O O . VAL B 1 211 ? -35.024 23.288 17.038 1.00 15.44 211 VAL B O 1
ATOM 4906 N N . GLY B 1 212 ? -33.425 23.809 15.549 1.00 13.76 212 GLY B N 1
ATOM 4907 C CA . GLY B 1 212 ? -32.986 25.012 16.311 1.00 12.95 212 GLY B CA 1
ATOM 4908 C C . GLY B 1 212 ? -31.725 25.631 15.766 1.00 13.20 212 GLY B C 1
ATOM 4909 O O . GLY B 1 212 ? -31.065 25.073 14.868 1.00 14.01 212 GLY B O 1
ATOM 4910 N N . LEU B 1 213 ? -31.370 26.757 16.372 1.00 14.02 213 LEU B N 1
ATOM 4911 C CA . LEU B 1 213 ? -30.109 27.402 16.098 1.00 13.35 213 LEU B CA 1
ATOM 4912 C C . LEU B 1 213 ? -29.270 27.311 17.374 1.00 13.07 213 LEU B C 1
ATOM 4913 O O . LEU B 1 213 ? -29.799 27.062 18.474 1.00 13.23 213 LEU B O 1
ATOM 4918 N N . HIS B 1 214 ? -27.978 27.513 17.175 1.00 12.08 214 HIS B N 1
ATOM 4919 C CA . HIS B 1 214 ? -26.995 27.458 18.245 1.00 12.10 214 HIS B CA 1
ATOM 4920 C C . HIS B 1 214 ? -26.176 28.737 18.207 1.00 12.76 214 HIS B C 1
ATOM 4921 O O . HIS B 1 214 ? -25.825 29.207 17.104 1.00 14.87 214 HIS B O 1
ATOM 4928 N N . CYS B 1 215 ? -25.704 29.229 19.369 1.00 11.62 215 CYS B N 1
ATOM 4929 C CA . CYS B 1 215 ? -24.657 30.187 19.376 1.00 11.99 215 CYS B CA 1
ATOM 4930 C C . CYS B 1 215 ? -23.780 29.885 20.580 1.00 12.73 215 CYS B C 1
ATOM 4931 O O . CYS B 1 215 ? -24.257 29.315 21.526 1.00 13.12 215 CYS B O 1
ATOM 4934 N N . HIS B 1 216 ? -22.515 30.224 20.467 1.00 11.22 216 HIS B N 1
ATOM 4935 C CA . HIS B 1 216 ? -21.553 30.183 21.558 1.00 11.34 216 HIS B CA 1
ATOM 4936 C C . HIS B 1 216 ? -20.863 31.469 21.617 1.00 11.31 216 HIS B C 1
ATOM 4937 O O . HIS B 1 216 ? -20.143 31.841 20.675 1.00 12.53 216 HIS B O 1
ATOM 4944 N N . VAL B 1 217 ? -21.063 32.209 22.716 1.00 11.27 217 VAL B N 1
ATOM 4945 C CA . VAL B 1 217 ? -20.671 33.601 22.754 1.00 13.17 217 VAL B CA 1
ATOM 4946 C C . VAL B 1 217 ? -19.820 33.960 23.964 1.00 13.17 217 VAL B C 1
ATOM 4947 O O . VAL B 1 217 ? -19.417 35.101 24.079 1.00 14.50 217 VAL B O 1
ATOM 4951 N N . GLY B 1 218 ? -19.616 33.051 24.862 1.00 13.59 218 GLY B N 1
ATOM 4952 C CA . GLY B 1 218 ? -19.081 33.424 26.138 1.00 13.87 218 GLY B CA 1
ATOM 4953 C C . GLY B 1 218 ? -17.804 32.823 26.585 1.00 13.94 218 GLY B C 1
ATOM 4954 O O . GLY B 1 218 ? -17.439 31.737 26.136 1.00 14.18 218 GLY B O 1
ATOM 4955 N N . SER B 1 219 ? -17.100 33.513 27.479 1.00 13.43 219 SER B N 1
ATOM 4956 C CA . SER B 1 219 ? -16.035 32.860 28.236 1.00 14.24 219 SER B CA 1
ATOM 4957 C C . SER B 1 219 ? -15.929 33.557 29.585 1.00 12.80 219 SER B C 1
ATOM 4958 O O . SER B 1 219 ? -15.891 34.778 29.625 1.00 14.24 219 SER B O 1
ATOM 4961 N N . GLN B 1 220 ? -15.804 32.793 30.674 1.00 11.85 220 GLN B N 1
ATOM 4962 C CA . GLN B 1 220 ? -15.743 33.371 32.024 1.00 11.79 220 GLN B CA 1
ATOM 4963 C C . GLN B 1 220 ? -16.906 34.356 32.332 1.00 12.86 220 GLN B C 1
ATOM 4964 O O . GLN B 1 220 ? -16.711 35.449 32.803 1.00 13.02 220 GLN B O 1
ATOM 4970 N N . VAL B 1 221 ? -18.105 33.950 31.977 1.00 11.59 221 VAL B N 1
ATOM 4971 C CA . VAL B 1 221 ? -19.330 34.724 32.167 1.00 12.34 221 VAL B CA 1
ATOM 4972 C C . VAL B 1 221 ? -19.976 34.427 33.500 1.00 11.63 221 VAL B C 1
ATOM 4973 O O . VAL B 1 221 ? -20.223 33.297 33.863 1.00 13.07 221 VAL B O 1
ATOM 4977 N N . PHE B 1 222 ? -20.380 35.521 34.191 1.00 12.87 222 PHE B N 1
ATOM 4978 C CA . PHE B 1 222 ? -21.003 35.452 35.491 1.00 12.21 222 PHE B CA 1
ATOM 4979 C C . PHE B 1 222 ? -22.354 36.160 35.617 1.00 13.52 222 PHE B C 1
ATOM 4980 O O . PHE B 1 222 ? -22.933 36.157 36.744 1.00 15.68 222 PHE B O 1
ATOM 4988 N N . ASP B 1 223 ? -22.888 36.712 34.509 1.00 12.91 223 ASP B N 1
ATOM 4989 C CA . ASP B 1 223 ? -24.210 37.345 34.542 1.00 13.43 223 ASP B CA 1
ATOM 4990 C C . ASP B 1 223 ? -24.849 37.008 33.233 1.00 14.03 223 ASP B C 1
ATOM 4991 O O . ASP B 1 223 ? -24.179 36.584 32.318 1.00 15.64 223 ASP B O 1
ATOM 4996 N N . ALA B 1 224 ? -26.112 37.311 33.122 1.00 13.70 224 ALA B N 1
ATOM 4997 C CA . ALA B 1 224 ? -26.865 36.965 31.880 1.00 11.99 224 ALA B CA 1
ATOM 4998 C C . ALA B 1 224 ? -26.922 38.048 30.812 1.00 13.35 224 ALA B C 1
ATOM 4999 O O . ALA B 1 224 ? -27.583 37.881 29.799 1.00 13.10 224 ALA B O 1
ATOM 5001 N N . GLU B 1 225 ? -26.352 39.226 31.011 1.00 12.59 225 GLU B N 1
ATOM 5002 C CA . GLU B 1 225 ? -26.670 40.359 30.130 1.00 13.89 225 GLU B CA 1
ATOM 5003 C C . GLU B 1 225 ? -26.250 40.139 28.666 1.00 12.36 225 GLU B C 1
ATOM 5004 O O . GLU B 1 225 ? -27.023 40.423 27.738 1.00 13.25 225 GLU B O 1
ATOM 5010 N N . GLY B 1 226 ? -25.064 39.592 28.484 1.00 12.12 226 GLY B N 1
ATOM 5011 C CA . GLY B 1 226 ? -24.508 39.274 27.152 1.00 13.17 226 GLY B CA 1
ATOM 5012 C C . GLY B 1 226 ? -25.287 38.116 26.543 1.00 12.83 226 GLY B C 1
ATOM 5013 O O . GLY B 1 226 ? -25.700 38.191 25.344 1.00 11.86 226 GLY B O 1
ATOM 5014 N N . PHE B 1 227 ? -25.522 37.063 27.331 1.00 12.76 227 PHE B N 1
ATOM 5015 C CA . PHE B 1 227 ? -26.314 35.926 26.829 1.00 11.37 227 PHE B CA 1
ATOM 5016 C C . PHE B 1 227 ? -27.690 36.389 26.413 1.00 12.76 227 PHE B C 1
ATOM 5017 O O . PHE B 1 227 ? -28.251 35.916 25.391 1.00 12.32 227 PHE B O 1
ATOM 5025 N N . LYS B 1 228 ? -28.298 37.287 27.192 1.00 12.58 228 LYS B N 1
ATOM 5026 C CA . LYS B 1 228 ? -29.614 37.825 26.792 1.00 13.42 228 LYS B CA 1
ATOM 5027 C C . LYS B 1 228 ? -29.637 38.530 25.494 1.00 14.21 228 LYS B C 1
ATOM 5028 O O . LYS B 1 228 ? -30.571 38.364 24.729 1.00 14.79 228 LYS B O 1
ATOM 5034 N N . LEU B 1 229 ? -28.696 39.416 25.248 1.00 13.04 229 LEU B N 1
ATOM 5035 C CA . LEU B 1 229 ? -28.700 40.123 23.986 1.00 13.47 229 LEU B CA 1
ATOM 5036 C C . LEU B 1 229 ? -28.395 39.162 22.838 1.00 12.49 229 LEU B C 1
ATOM 5037 O O . LEU B 1 229 ? -29.011 39.294 21.778 1.00 13.07 229 LEU B O 1
ATOM 5042 N N . ALA B 1 230 ? -27.529 38.183 23.089 1.00 12.99 230 ALA B N 1
ATOM 5043 C CA . ALA B 1 230 ? -27.301 37.131 22.057 1.00 12.75 230 ALA B CA 1
ATOM 5044 C C . ALA B 1 230 ? -28.627 36.433 21.731 1.00 12.91 230 ALA B C 1
ATOM 5045 O O . ALA B 1 230 ? -28.986 36.246 20.535 1.00 12.66 230 ALA B O 1
ATOM 5047 N N . ALA B 1 231 ? -29.321 36.042 22.765 1.00 12.65 231 ALA B N 1
ATOM 5048 C CA . ALA B 1 231 ? -30.582 35.311 22.605 1.00 13.97 231 ALA B CA 1
ATOM 5049 C C . ALA B 1 231 ? -31.606 36.172 21.895 1.00 13.80 231 ALA B C 1
ATOM 5050 O O . ALA B 1 231 ? -32.325 35.662 20.969 1.00 14.14 231 ALA B O 1
ATOM 5052 N N . GLU B 1 232 ? -31.667 37.465 22.224 1.00 14.97 232 GLU B N 1
ATOM 5053 C CA . GLU B 1 232 ? -32.625 38.320 21.533 1.00 16.20 232 GLU B CA 1
ATOM 5054 C C . GLU B 1 232 ? -32.321 38.389 20.048 1.00 17.34 232 GLU B C 1
ATOM 5055 O O . GLU B 1 232 ? -33.281 38.419 19.202 1.00 18.10 232 GLU B O 1
ATOM 5061 N N . ARG B 1 233 ? -31.070 38.551 19.699 1.00 14.31 233 ARG B N 1
ATOM 5062 C CA . ARG B 1 233 ? -30.630 38.683 18.283 1.00 14.04 233 ARG B CA 1
ATOM 5063 C C . ARG B 1 233 ? -30.956 37.357 17.516 1.00 15.58 233 ARG B C 1
ATOM 5064 O O . ARG B 1 233 ? -31.537 37.379 16.427 1.00 15.80 233 ARG B O 1
ATOM 5072 N N . VAL B 1 234 ? -30.677 36.245 18.169 1.00 14.19 234 VAL B N 1
ATOM 5073 C CA . VAL B 1 234 ? -30.961 34.914 17.539 1.00 15.70 234 VAL B CA 1
ATOM 5074 C C . VAL B 1 234 ? -32.485 34.728 17.436 1.00 14.15 234 VAL B C 1
ATOM 5075 O O . VAL B 1 234 ? -33.009 34.265 16.394 1.00 14.55 234 VAL B O 1
ATOM 5079 N N . LEU B 1 235 ? -33.252 35.114 18.463 1.00 13.61 235 LEU B N 1
ATOM 5080 C CA . LEU B 1 235 ? -34.726 34.967 18.436 1.00 14.94 235 LEU B CA 1
ATOM 5081 C C . LEU B 1 235 ? -35.370 35.865 17.356 1.00 16.77 235 LEU B C 1
ATOM 5082 O O . LEU B 1 235 ? -36.386 35.480 16.821 1.00 15.43 235 LEU B O 1
ATOM 5087 N N . GLY B 1 236 ? -34.710 36.962 16.984 1.00 17.31 236 GLY B N 1
ATOM 5088 C CA . GLY B 1 236 ? -35.171 37.789 15.887 1.00 17.60 236 GLY B CA 1
ATOM 5089 C C . GLY B 1 236 ? -35.118 36.971 14.604 1.00 19.08 236 GLY B C 1
ATOM 5090 O O . GLY B 1 236 ? -36.058 37.051 13.796 1.00 16.27 236 GLY B O 1
ATOM 5091 N N . LEU B 1 237 ? -34.073 36.168 14.447 1.00 15.36 237 LEU B N 1
ATOM 5092 C CA . LEU B 1 237 ? -33.954 35.259 13.299 1.00 15.40 237 LEU B CA 1
ATOM 5093 C C . LEU B 1 237 ? -35.014 34.167 13.427 1.00 15.01 237 LEU B C 1
ATOM 5094 O O . LEU B 1 237 ? -35.595 33.755 12.405 1.00 15.93 237 LEU B O 1
ATOM 5099 N N . TYR B 1 238 ? -35.314 33.669 14.632 1.00 13.73 238 TYR B N 1
ATOM 5100 C CA . TYR B 1 238 ? -36.409 32.726 14.794 1.00 14.34 238 TYR B CA 1
ATOM 5101 C C . TYR B 1 238 ? -37.726 33.324 14.277 1.00 15.44 238 TYR B C 1
ATOM 5102 O O . TYR B 1 238 ? -38.541 32.655 13.558 1.00 14.37 238 TYR B O 1
ATOM 5111 N N . SER B 1 239 ? -37.949 34.585 14.631 1.00 13.55 239 SER B N 1
ATOM 5112 C CA . SER B 1 239 ? -39.127 35.314 14.126 1.00 15.96 239 SER B CA 1
ATOM 5113 C C . SER B 1 239 ? -39.150 35.398 12.577 1.00 14.88 239 SER B C 1
ATOM 5114 O O . SER B 1 239 ? -40.214 35.137 11.968 1.00 18.11 239 SER B O 1
ATOM 5117 N N . GLN B 1 240 ? -38.033 35.721 11.945 1.00 15.94 240 GLN B N 1
ATOM 5118 C CA . GLN B 1 240 ? -37.939 35.735 10.501 1.00 17.44 240 GLN B CA 1
ATOM 5119 C C . GLN B 1 240 ? -38.179 34.371 9.871 1.00 16.06 240 GLN B C 1
ATOM 5120 O O . GLN B 1 240 ? -38.931 34.281 8.882 1.00 15.32 240 GLN B O 1
ATOM 5126 N N . ILE B 1 241 ? -37.667 33.306 10.483 1.00 15.53 241 ILE B N 1
ATOM 5127 C CA . ILE B 1 241 ? -37.924 31.972 10.035 1.00 15.26 241 ILE B CA 1
ATOM 5128 C C . ILE B 1 241 ? -39.439 31.618 10.122 1.00 15.13 241 ILE B C 1
ATOM 5129 O O . ILE B 1 241 ? -39.986 30.969 9.228 1.00 16.13 241 ILE B O 1
ATOM 5134 N N . HIS B 1 242 ? -40.116 32.067 11.157 1.00 17.18 242 HIS B N 1
ATOM 5135 C CA . HIS B 1 242 ? -41.517 31.784 11.359 1.00 19.75 242 HIS B CA 1
ATOM 5136 C C . HIS B 1 242 ? -42.311 32.607 10.323 1.00 17.97 242 HIS B C 1
ATOM 5137 O O . HIS B 1 242 ? -43.178 32.064 9.594 1.00 17.54 242 HIS B O 1
ATOM 5144 N N . SER B 1 243 ? -42.004 33.879 10.210 1.00 15.93 243 SER B N 1
ATOM 5145 C CA . SER B 1 243 ? -42.824 34.735 9.303 1.00 17.02 243 SER B CA 1
ATOM 5146 C C . SER B 1 243 ? -42.498 34.490 7.830 1.00 17.67 243 SER B C 1
ATOM 5147 O O . SER B 1 243 ? -43.438 34.660 6.959 1.00 15.06 243 SER B O 1
ATOM 5150 N N . GLU B 1 244 ? -41.251 34.153 7.502 1.00 16.76 244 GLU B N 1
ATOM 5151 C CA . GLU B 1 244 ? -40.871 34.029 6.065 1.00 14.99 244 GLU B CA 1
ATOM 5152 C C . GLU B 1 244 ? -40.862 32.599 5.565 1.00 17.61 244 GLU B C 1
ATOM 5153 O O . GLU B 1 244 ? -40.951 32.421 4.326 1.00 19.44 244 GLU B O 1
ATOM 5159 N N . LEU B 1 245 ? -40.726 31.602 6.440 1.00 15.16 245 LEU B N 1
ATOM 5160 C CA . LEU B 1 245 ? -40.718 30.209 6.013 1.00 16.52 245 LEU B CA 1
ATOM 5161 C C . LEU B 1 245 ? -41.869 29.449 6.646 1.00 15.61 245 LEU B C 1
ATOM 5162 O O . LEU B 1 245 ? -42.066 28.316 6.259 1.00 15.85 245 LEU B O 1
ATOM 5167 N N . GLY B 1 246 ? -42.575 30.015 7.644 1.00 15.72 246 GLY B N 1
ATOM 5168 C CA . GLY B 1 246 ? -43.623 29.306 8.384 1.00 16.04 246 GLY B CA 1
ATOM 5169 C C . GLY B 1 246 ? -43.133 28.229 9.275 1.00 16.20 246 GLY B C 1
ATOM 5170 O O . GLY B 1 246 ? -43.909 27.384 9.631 1.00 15.18 246 GLY B O 1
ATOM 5171 N N . VAL B 1 247 ? -41.848 28.255 9.640 1.00 16.02 247 VAL B N 1
ATOM 5172 C CA . VAL B 1 247 ? -41.221 27.149 10.399 1.00 15.92 247 VAL B CA 1
ATOM 5173 C C . VAL B 1 247 ? -41.076 27.542 11.864 1.00 17.10 247 VAL B C 1
ATOM 5174 O O . VAL B 1 247 ? -40.602 28.655 12.086 1.00 15.04 247 VAL B O 1
ATOM 5178 N N . ALA B 1 248 ? -41.451 26.625 12.763 1.00 16.46 248 ALA B N 1
ATOM 5179 C CA . ALA B 1 248 ? -41.318 26.785 14.219 1.00 15.94 248 ALA B CA 1
ATOM 5180 C C . ALA B 1 248 ? -40.089 25.976 14.619 1.00 17.44 248 ALA B C 1
ATOM 5181 O O . ALA B 1 248 ? -39.86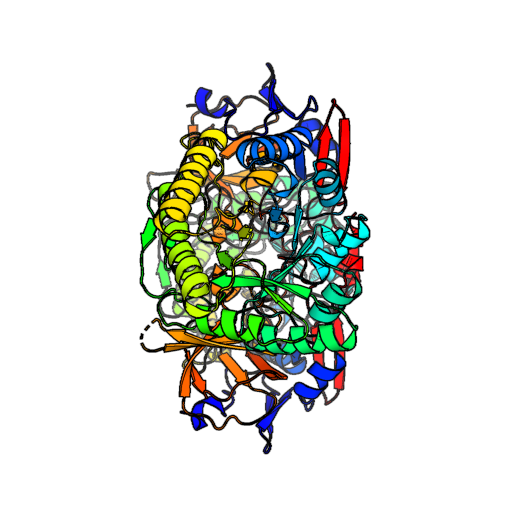7 24.841 14.136 1.00 19.03 248 ALA B O 1
ATOM 5183 N N . LEU B 1 249 ? -39.316 26.519 15.563 1.00 15.43 249 LEU B N 1
ATOM 5184 C CA . LEU B 1 249 ? -38.091 25.845 16.075 1.00 16.10 249 LEU B CA 1
ATOM 5185 C C . LEU B 1 249 ? -38.277 25.548 17.547 1.00 15.77 249 LEU B C 1
ATOM 5186 O O . LEU B 1 249 ? -38.397 26.458 18.315 1.00 17.40 249 LEU B O 1
ATOM 5191 N N . PRO B 1 250 ? -38.243 24.267 17.950 1.00 14.67 250 PRO B N 1
ATOM 5192 C CA . PRO B 1 250 ? -38.520 23.901 19.336 1.00 15.82 250 PRO B CA 1
ATOM 5193 C C . PRO B 1 250 ? -37.350 24.104 20.315 1.00 15.63 250 PRO B C 1
ATOM 5194 O O . PRO B 1 250 ? -37.618 24.111 21.467 1.00 14.88 250 PRO B O 1
ATOM 5198 N N . GLU B 1 251 ? -36.125 24.212 19.820 1.00 15.68 251 GLU B N 1
ATOM 5199 C CA . GLU B 1 251 ? -34.912 24.241 20.666 1.00 14.43 251 GLU B CA 1
ATOM 5200 C C . GLU B 1 251 ? -34.119 25.497 20.317 1.00 13.26 251 GLU B C 1
ATOM 5201 O O . GLU B 1 251 ? -34.221 26.036 19.201 1.00 14.54 251 GLU B O 1
ATOM 5207 N N . LEU B 1 252 ? -33.406 26.010 21.318 1.00 12.95 252 LEU B N 1
ATOM 5208 C CA . LEU B 1 252 ? -32.474 27.124 21.156 1.00 13.18 252 LEU B CA 1
ATOM 5209 C C . LEU B 1 252 ? -31.227 26.788 22.003 1.00 13.97 252 LEU B C 1
ATOM 5210 O O . LEU B 1 252 ? -31.391 26.631 23.248 1.00 12.63 252 LEU B O 1
ATOM 5215 N N . ASP B 1 253 ? -30.057 26.687 21.364 1.00 12.11 253 ASP B N 1
ATOM 5216 C CA . ASP B 1 253 ? -28.843 26.263 22.123 1.00 11.76 253 ASP B CA 1
ATOM 5217 C C . ASP B 1 253 ? -28.018 27.546 22.267 1.00 12.37 253 ASP B C 1
ATOM 5218 O O . ASP B 1 253 ? -27.519 28.028 21.327 1.00 13.40 253 ASP B O 1
ATOM 5223 N N . LEU B 1 254 ? -27.876 28.023 23.506 1.00 12.79 254 LEU B N 1
ATOM 5224 C CA . LEU B 1 254 ? -27.169 29.248 23.766 1.00 13.09 254 LEU B CA 1
ATOM 5225 C C . LEU B 1 254 ? -25.706 29.013 24.188 1.00 12.11 254 LEU B C 1
ATOM 5226 O O . LEU B 1 254 ? -25.062 29.956 24.627 1.00 13.59 254 LEU B O 1
ATOM 5231 N N . GLY B 1 255 ? -25.196 27.812 24.026 1.00 12.04 255 GLY B N 1
ATOM 5232 C CA . GLY B 1 255 ? -23.751 27.533 24.166 1.00 11.89 255 GLY B CA 1
ATOM 5233 C C . GLY B 1 255 ? -23.274 27.591 25.634 1.00 12.23 255 GLY B C 1
ATOM 5234 O O . GLY B 1 255 ? -24.017 27.407 26.594 1.00 11.79 255 GLY B O 1
ATOM 5235 N N . GLY B 1 256 ? -21.982 27.745 25.765 1.00 12.90 256 GLY B N 1
ATOM 5236 C CA . GLY B 1 256 ? -21.284 27.732 27.024 1.00 11.86 256 GLY B CA 1
ATOM 5237 C C . GLY B 1 256 ? -20.685 29.012 27.467 1.00 12.30 256 GLY B C 1
ATOM 5238 O O . GLY B 1 256 ? -21.073 30.069 27.028 1.00 13.36 256 GLY B O 1
ATOM 5239 N N . GLY B 1 257 ? -19.592 28.910 28.180 1.00 11.25 257 GLY B N 1
ATOM 5240 C CA . GLY B 1 257 ? -18.924 30.155 28.624 1.00 10.96 257 GLY B CA 1
ATOM 5241 C C . GLY B 1 257 ? -19.217 30.571 30.050 1.00 11.50 257 GLY B C 1
ATOM 5242 O O . GLY B 1 257 ? -18.688 31.565 30.485 1.00 12.00 257 GLY B O 1
ATOM 5243 N N . TYR B 1 258 ? -19.893 29.715 30.825 1.00 10.79 258 TYR B N 1
ATOM 5244 C CA . TYR B 1 258 ? -20.157 29.976 32.192 1.00 12.10 258 TYR B CA 1
ATOM 5245 C C . TYR B 1 258 ? -18.838 29.953 32.951 1.00 11.01 258 TYR B C 1
ATOM 5246 O O . TYR B 1 258 ? -18.002 29.115 32.729 1.00 12.68 258 TYR B O 1
ATOM 5255 N N . GLY B 1 259 ? -18.691 30.925 33.832 1.00 11.59 259 GLY B N 1
ATOM 5256 C CA . GLY B 1 259 ? -17.476 31.081 34.557 1.00 10.86 259 GLY B CA 1
ATOM 5257 C C . GLY B 1 259 ? -17.244 30.292 35.800 1.00 10.95 259 GLY B C 1
ATOM 5258 O O . GLY B 1 259 ? -18.222 29.773 36.408 1.00 13.00 259 GLY B O 1
ATOM 5259 N N . ILE B 1 260 ? -15.976 30.221 36.206 1.00 10.94 260 ILE B N 1
ATOM 5260 C CA . ILE B 1 260 ? -15.567 29.726 37.519 1.00 11.77 260 ILE B CA 1
ATOM 5261 C C . ILE B 1 260 ? -14.641 30.708 38.153 1.00 11.64 260 ILE B C 1
ATOM 5262 O O . ILE B 1 260 ? -13.986 31.455 37.482 1.00 12.21 260 ILE B O 1
ATOM 5267 N N . ALA B 1 261 ? -14.557 30.682 39.462 1.00 13.48 261 ALA B N 1
ATOM 5268 C CA . ALA B 1 261 ? -13.567 31.519 40.179 1.00 12.55 261 ALA B CA 1
ATOM 5269 C C . ALA B 1 261 ? -12.169 30.876 40.203 1.00 13.01 261 ALA B C 1
ATOM 5270 O O . ALA B 1 261 ? -12.028 29.778 40.752 1.00 13.04 261 ALA B O 1
ATOM 5272 N N . TYR B 1 262 ? -11.181 31.521 39.598 1.00 12.78 262 TYR B N 1
ATOM 5273 C CA . TYR B 1 262 ? -9.814 30.966 39.562 1.00 14.52 262 TYR B CA 1
ATOM 5274 C C . TYR B 1 262 ? -8.964 31.437 40.763 1.00 15.64 262 TYR B C 1
ATOM 5275 O O . TYR B 1 262 ? -8.033 30.732 41.232 1.00 15.25 262 TYR B O 1
ATOM 5284 N N . THR B 1 263 ? -9.267 32.612 41.225 1.00 15.19 263 THR B N 1
ATOM 5285 C CA . THR B 1 263 ? -8.523 33.184 42.345 1.00 15.48 263 THR B CA 1
ATOM 5286 C C . THR B 1 263 ? -9.418 33.667 43.465 1.00 15.09 2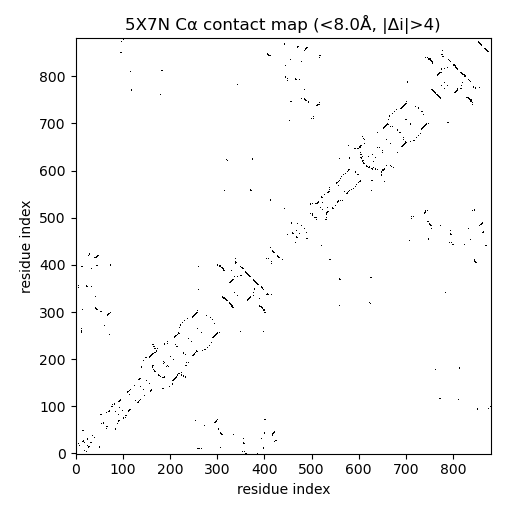63 THR B C 1
ATOM 5287 O O . THR B 1 263 ? -10.584 33.851 43.348 1.00 15.15 263 THR B O 1
ATOM 5291 N N . ALA B 1 264 ? -8.833 33.866 44.621 1.00 16.26 264 ALA B N 1
ATOM 5292 C CA . ALA B 1 264 ? -9.595 34.235 45.775 1.00 17.43 264 ALA B CA 1
ATOM 5293 C C . ALA B 1 264 ? -10.471 35.479 45.657 1.00 17.20 264 ALA B C 1
ATOM 5294 O O . ALA B 1 264 ? -11.522 35.564 46.240 1.00 18.10 264 ALA B O 1
ATOM 5296 N N . ALA B 1 265 ? -9.994 36.466 44.918 1.00 17.78 265 ALA B N 1
ATOM 5297 C CA . ALA B 1 265 ? -10.694 37.721 44.772 1.00 19.15 265 ALA B CA 1
ATOM 5298 C C . ALA B 1 265 ? -11.943 37.607 43.926 1.00 19.59 265 ALA B C 1
ATOM 5299 O O . ALA B 1 265 ? -12.785 38.494 43.874 1.00 21.33 265 ALA B O 1
ATOM 5301 N N . GLU B 1 266 ? -11.987 36.556 43.116 1.00 17.63 266 GLU B N 1
ATOM 5302 C CA . GLU B 1 266 ? -13.115 36.330 42.207 1.00 16.16 266 GLU B CA 1
ATOM 5303 C C . GLU B 1 266 ? -14.317 35.748 42.906 1.00 19.07 266 GLU B C 1
ATOM 5304 O O . GLU B 1 266 ? -14.173 35.070 43.871 1.00 19.46 266 GLU B O 1
ATOM 5310 N N . GLU B 1 267 ? -15.534 36.045 42.420 1.00 19.34 267 GLU B N 1
ATOM 5311 C CA . GLU B 1 267 ? -16.746 35.472 43.034 1.00 20.22 267 GLU B CA 1
ATOM 5312 C C . GLU B 1 267 ? -17.089 34.192 42.262 1.00 18.40 267 GLU B C 1
ATOM 5313 O O . GLU B 1 267 ? -16.823 34.153 41.077 1.00 17.61 267 GLU B O 1
ATOM 5319 N N . PRO B 1 268 ? -17.659 33.153 42.949 1.00 15.36 268 PRO B N 1
ATOM 5320 C CA . PRO B 1 268 ? -18.115 31.959 42.257 1.00 15.64 268 PRO B CA 1
ATOM 5321 C C . PRO B 1 268 ? -19.355 32.271 41.394 1.00 14.97 268 PRO B C 1
ATOM 5322 O O . PRO B 1 268 ? -20.110 33.244 41.701 1.00 15.88 268 PRO B O 1
ATOM 5326 N N . LEU B 1 269 ? -19.636 31.418 40.402 1.00 13.54 269 LEU B N 1
ATOM 5327 C CA . LEU B 1 269 ? -20.813 31.577 39.615 1.00 12.94 269 LEU B CA 1
ATOM 5328 C C . LEU B 1 269 ? -22.106 31.272 40.422 1.00 13.69 269 LEU B C 1
ATOM 5329 O O . LEU B 1 269 ? -22.123 30.310 41.196 1.00 15.60 269 LEU B O 1
ATOM 5334 N N . ASN B 1 270 ? -23.142 32.114 40.253 1.00 13.58 270 ASN B N 1
ATOM 5335 C CA . ASN B 1 270 ? -24.435 31.791 40.834 1.00 13.95 270 ASN B CA 1
ATOM 5336 C C . ASN B 1 270 ? -25.339 31.270 39.725 1.00 13.39 270 ASN B C 1
ATOM 5337 O O . ASN B 1 270 ? -25.986 32.076 39.026 1.00 16.25 270 ASN B O 1
ATOM 5342 N N . VAL B 1 271 ? -25.214 29.985 39.428 1.00 14.25 271 VAL B N 1
ATOM 5343 C CA . VAL B 1 271 ? -25.903 29.448 38.234 1.00 17.42 271 VAL B CA 1
ATOM 5344 C C . VAL B 1 271 ? -27.395 29.653 38.282 1.00 14.87 271 VAL B C 1
ATOM 5345 O O . VAL B 1 271 ? -28.028 30.040 37.262 1.00 15.30 271 VAL B O 1
ATOM 5349 N N . ALA B 1 272 ? -27.985 29.437 39.475 1.00 14.93 272 ALA B N 1
ATOM 5350 C CA . ALA B 1 272 ? -29.446 29.631 39.634 1.00 14.99 272 ALA B CA 1
ATOM 5351 C C . ALA B 1 272 ? -29.891 31.033 39.242 1.00 15.06 272 ALA B C 1
ATOM 5352 O O . ALA B 1 272 ? -30.885 31.230 38.528 1.00 15.60 272 ALA B O 1
ATOM 5354 N N . GLU B 1 273 ? -29.127 32.050 39.605 1.00 15.24 273 GLU B N 1
ATOM 5355 C CA . GLU B 1 273 ? -29.520 33.398 39.269 1.00 16.89 273 GLU B CA 1
ATOM 5356 C C . GLU B 1 273 ? -29.340 33.739 37.803 1.00 16.23 273 GLU B C 1
ATOM 5357 O O . GLU B 1 273 ? -30.252 34.367 37.136 1.00 14.80 273 GLU B O 1
ATOM 5363 N N . VAL B 1 274 ? -28.208 33.315 37.264 1.00 14.61 274 VAL B N 1
ATOM 5364 C CA . VAL B 1 274 ? -27.939 33.594 35.866 1.00 16.06 274 VAL B CA 1
ATOM 5365 C C . VAL B 1 274 ? -28.950 32.856 35.011 1.00 14.31 274 VAL B C 1
ATOM 5366 O O . VAL B 1 274 ? -29.532 33.433 34.075 1.00 13.68 274 VAL B O 1
ATOM 5370 N N . ALA B 1 275 ? -29.287 31.608 35.369 1.00 13.11 275 ALA B N 1
ATOM 5371 C CA . ALA B 1 275 ? -30.227 30.860 34.529 1.00 14.44 275 ALA B CA 1
ATOM 5372 C C . ALA B 1 275 ? -31.646 31.480 34.597 1.00 13.44 275 ALA B C 1
ATOM 5373 O O . ALA B 1 275 ? -32.338 31.647 33.581 1.00 13.78 275 ALA B O 1
ATOM 5375 N N . SER B 1 276 ? -32.041 31.816 35.822 1.00 16.19 276 SER B N 1
ATOM 5376 C CA . SER B 1 276 ? -33.351 32.427 35.965 1.00 17.09 276 SER B CA 1
ATOM 5377 C C . SER B 1 276 ? -33.498 33.713 35.192 1.00 17.81 276 SER B C 1
ATOM 5378 O O . SER B 1 276 ? -34.468 33.937 34.443 1.00 17.51 276 SER B O 1
ATOM 5381 N N . ASP B 1 277 ? -32.485 34.553 35.253 1.00 16.55 277 ASP B N 1
ATOM 5382 C CA . ASP B 1 277 ? -32.464 35.783 34.436 1.00 16.22 277 ASP B CA 1
ATOM 5383 C C . ASP B 1 277 ? -32.539 35.512 32.946 1.00 16.87 277 ASP B C 1
ATOM 5384 O O . ASP B 1 277 ? -33.388 36.067 32.217 1.00 14.96 277 ASP B O 1
ATOM 5389 N N . LEU B 1 278 ? -31.724 34.566 32.488 1.00 13.44 278 LEU B N 1
ATOM 5390 C CA . LEU B 1 278 ? -31.682 34.325 31.049 1.00 14.96 278 LEU B CA 1
ATOM 5391 C C . LEU B 1 278 ? -33.013 33.695 30.583 1.00 14.58 278 LEU B C 1
ATOM 5392 O O . LEU B 1 278 ? -33.561 34.086 29.533 1.00 16.16 278 LEU B O 1
ATOM 5397 N N . LEU B 1 279 ? -33.477 32.672 31.305 1.00 14.34 279 LEU B N 1
ATOM 5398 C CA . LEU B 1 279 ? -34.638 31.882 30.861 1.00 14.88 279 LEU B CA 1
ATOM 5399 C C . LEU B 1 279 ? -35.904 32.732 30.899 1.00 15.98 279 LEU B C 1
ATOM 5400 O O . LEU B 1 279 ? -36.737 32.655 29.977 1.00 16.18 279 LEU B O 1
ATOM 5405 N N . THR B 1 280 ? -36.012 33.595 31.900 1.00 18.99 280 THR B N 1
ATOM 5406 C CA . THR B 1 280 ? -37.160 34.487 31.996 1.00 18.73 280 THR B CA 1
ATOM 5407 C C . THR B 1 280 ? -37.204 35.436 30.775 1.00 18.74 280 THR B C 1
ATOM 5408 O O . THR B 1 280 ? -38.274 35.717 30.160 1.00 19.90 280 THR B O 1
ATOM 5412 N N . ALA B 1 281 ? -36.018 35.950 30.417 1.00 17.12 281 ALA B N 1
ATOM 5413 C CA . ALA B 1 281 ? -35.848 36.885 29.326 1.00 17.51 281 ALA B CA 1
ATOM 5414 C C . ALA B 1 281 ? -36.178 36.201 27.993 1.00 18.54 281 ALA B C 1
ATOM 5415 O O . ALA B 1 281 ? -36.920 36.770 27.146 1.00 18.62 281 ALA B O 1
ATOM 5417 N N . VAL B 1 282 ? -35.699 34.956 27.828 1.00 16.40 282 VAL B N 1
ATOM 5418 C CA . VAL B 1 282 ? -36.059 34.201 26.618 1.00 17.50 282 VAL B CA 1
ATOM 5419 C C . VAL B 1 282 ? -37.585 34.025 26.467 1.00 17.45 282 VAL B C 1
ATOM 5420 O O . VAL B 1 282 ? -38.117 34.234 25.356 1.00 18.96 282 VAL B O 1
ATOM 5424 N N . GLY B 1 283 ? -38.254 33.679 27.528 1.00 18.33 283 GLY B N 1
ATOM 5425 C CA . GLY B 1 283 ? -39.715 33.481 27.475 1.00 20.75 283 GLY B CA 1
ATOM 5426 C C . GLY B 1 283 ? -40.396 34.790 27.100 1.00 19.77 283 GLY B C 1
ATOM 5427 O O . GLY B 1 283 ? -41.289 34.829 26.274 1.00 20.51 283 GLY B O 1
ATOM 5428 N N . LYS B 1 284 ? -39.990 35.883 27.692 1.00 19.87 284 LYS B N 1
ATOM 5429 C CA . LYS B 1 284 ? -40.544 37.181 27.389 1.00 20.33 284 LYS B CA 1
ATOM 5430 C C . LYS B 1 284 ? -40.295 37.585 25.949 1.00 21.36 284 LYS B C 1
ATOM 5431 O O . LYS B 1 284 ? -41.218 38.030 25.205 1.00 23.76 284 LYS B O 1
ATOM 5437 N N . MET B 1 285 ? -39.065 37.368 25.460 1.00 19.26 285 MET B N 1
ATOM 5438 C CA . MET B 1 285 ? -38.770 37.751 24.066 1.00 20.05 285 MET B CA 1
ATOM 5439 C C . MET B 1 285 ? -39.645 36.880 23.145 1.00 18.93 285 MET B C 1
ATOM 5440 O O . MET B 1 285 ? -40.196 37.414 22.175 1.00 22.45 285 MET B O 1
ATOM 5445 N N . ALA B 1 286 ? -39.777 35.565 23.420 1.00 17.67 286 ALA B N 1
ATOM 5446 C CA . ALA B 1 286 ? -40.590 34.682 22.523 1.00 17.13 286 ALA B CA 1
ATOM 5447 C C . ALA B 1 286 ? -42.066 35.175 22.468 1.00 21.65 286 ALA B C 1
ATOM 5448 O O . ALA B 1 286 ? -42.684 35.273 21.388 1.00 19.55 286 ALA B O 1
ATOM 5450 N N . ALA B 1 287 ? -42.605 35.514 23.632 1.00 21.79 287 ALA B N 1
ATOM 5451 C CA . ALA B 1 287 ? -43.991 36.064 23.678 1.00 23.65 287 ALA B CA 1
ATOM 5452 C C . ALA B 1 287 ? -44.121 37.355 22.877 1.00 26.01 287 ALA B C 1
ATOM 5453 O O . ALA B 1 287 ? -45.076 37.531 22.058 1.00 26.15 287 ALA B O 1
ATOM 5455 N N . GLU B 1 288 ? -43.187 38.250 23.046 1.00 22.00 288 GLU B N 1
ATOM 5456 C CA . GLU B 1 288 ? -43.243 39.521 22.311 1.00 27.57 288 GLU B CA 1
ATOM 5457 C C . GLU B 1 288 ? -43.142 39.357 20.784 1.00 27.31 288 GLU B C 1
ATOM 5458 O O . GLU B 1 288 ? -43.743 40.098 20.033 1.00 23.98 288 GLU B O 1
ATOM 5464 N N . LEU B 1 289 ? -42.361 38.395 20.350 1.00 24.02 289 LEU B N 1
ATOM 5465 C CA . LEU B 1 289 ? -42.259 38.097 18.937 1.00 24.69 289 LEU B CA 1
ATOM 5466 C C . LEU B 1 289 ? -43.430 37.190 18.412 1.00 24.01 289 LEU B C 1
ATOM 5467 O O . LEU B 1 289 ? -43.480 36.989 17.206 1.00 27.16 289 LEU B O 1
ATOM 5472 N N . GLY B 1 290 ? -44.225 36.553 19.276 1.00 23.02 290 GLY B N 1
ATOM 5473 C CA . GLY B 1 290 ? -45.356 35.664 18.822 1.00 23.24 290 GLY B CA 1
ATOM 5474 C C . GLY B 1 290 ? -44.826 34.346 18.296 1.00 26.04 290 GLY B C 1
ATOM 5475 O O . GLY B 1 290 ? -45.330 33.818 17.334 1.00 25.85 290 GLY B O 1
ATOM 5476 N N . ILE B 1 291 ? -43.747 33.808 18.899 1.00 21.21 291 ILE B N 1
ATOM 5477 C CA . ILE B 1 291 ? -43.216 32.472 18.571 1.00 20.91 291 ILE B CA 1
ATOM 5478 C C . ILE B 1 291 ? -43.269 31.583 19.825 1.00 21.36 291 ILE B C 1
ATOM 5479 O O . ILE B 1 291 ? -43.379 32.080 20.926 1.00 21.33 291 ILE B O 1
ATOM 5484 N N . ASP B 1 292 ? -43.226 30.279 19.608 1.00 20.75 292 ASP B N 1
ATOM 5485 C CA . ASP B 1 292 ? -43.226 29.258 20.660 1.00 23.24 292 ASP B CA 1
ATOM 5486 C C . ASP B 1 292 ? -41.957 29.576 21.502 1.00 21.64 292 ASP B C 1
ATOM 5487 O O . ASP B 1 292 ? -40.880 29.897 20.938 1.00 22.37 292 ASP B O 1
ATOM 5492 N N . ALA B 1 293 ? -42.078 29.515 22.805 1.00 23.41 293 ALA B N 1
ATOM 5493 C CA . ALA B 1 293 ? -40.851 29.700 23.632 1.00 21.15 293 ALA B CA 1
ATOM 5494 C C . ALA B 1 293 ? -40.021 28.374 23.437 1.00 21.01 293 ALA B C 1
ATOM 5495 O O . ALA B 1 293 ? -40.501 27.281 23.672 1.00 20.11 293 ALA B O 1
ATOM 5497 N N . PRO B 1 294 ? -38.792 28.494 22.976 1.00 17.78 294 PRO B N 1
ATOM 5498 C CA . PRO B 1 294 ? -38.036 27.264 22.772 1.00 16.55 294 PRO B CA 1
ATOM 5499 C C . PRO B 1 294 ? -37.454 26.681 24.034 1.00 17.87 294 PRO B C 1
ATOM 5500 O O . PRO B 1 294 ? -37.273 27.408 24.993 1.00 19.54 294 PRO B O 1
ATOM 5504 N N . THR B 1 295 ? -37.177 25.395 24.031 1.00 16.54 295 THR B N 1
ATOM 5505 C CA . THR B 1 295 ? -36.413 24.737 25.099 1.00 17.30 295 THR B CA 1
ATOM 5506 C C . THR B 1 295 ? -35.000 25.232 24.959 1.00 16.41 295 THR B C 1
ATOM 5507 O O . THR B 1 295 ? -34.410 25.123 23.881 1.00 15.18 295 THR B O 1
ATOM 5511 N N . VAL B 1 296 ? -34.435 25.730 26.043 1.00 14.19 296 VAL B N 1
ATOM 5512 C CA . VAL B 1 296 ? -33.121 26.301 25.981 1.00 13.13 296 VAL B CA 1
ATOM 5513 C C . VAL B 1 296 ? -32.113 25.244 26.413 1.00 13.13 296 VAL B C 1
ATOM 5514 O O . VAL B 1 296 ? -32.247 24.583 27.462 1.00 13.16 296 VAL B O 1
ATOM 5518 N N . LEU B 1 297 ? -31.122 25.066 25.580 1.00 13.08 297 LEU B N 1
ATOM 5519 C CA . LEU B 1 297 ? -29.982 24.173 25.828 1.00 14.54 297 LEU B CA 1
ATOM 5520 C C . LEU B 1 297 ? -28.739 25.000 26.099 1.00 12.59 297 LEU B C 1
ATOM 5521 O O . LEU B 1 297 ? -28.564 26.089 25.504 1.00 12.73 297 LEU B O 1
ATOM 5526 N N . VAL B 1 298 ? -27.890 24.486 27.017 1.00 11.57 298 VAL B N 1
ATOM 5527 C CA . VAL B 1 298 ? -26.629 25.136 27.390 1.00 12.09 298 VAL B CA 1
ATOM 5528 C C . VAL B 1 298 ? -25.498 24.116 27.290 1.00 12.66 298 VAL B C 1
ATOM 5529 O O . VAL B 1 298 ? -25.777 22.918 27.373 1.00 11.85 298 VAL B O 1
ATOM 5533 N N . GLU B 1 299 ? -24.234 24.582 27.136 1.00 12.81 299 GLU B N 1
ATOM 5534 C CA . GLU B 1 299 ? -23.120 23.725 26.906 1.00 12.35 299 GLU B CA 1
ATOM 5535 C C . GLU B 1 299 ? -21.924 24.105 27.783 1.00 12.30 299 GLU B C 1
ATOM 5536 O O . GLU B 1 299 ? -20.831 24.328 27.248 1.00 10.21 299 GLU B O 1
ATOM 5542 N N . PRO B 1 300 ? -22.074 24.059 29.080 1.00 11.85 300 PRO B N 1
ATOM 5543 C CA . PRO B 1 300 ? -20.903 24.349 29.948 1.00 11.25 300 PRO B CA 1
ATOM 5544 C C . PRO B 1 300 ? -19.863 23.278 29.854 1.00 11.03 300 PRO B C 1
ATOM 5545 O O . PRO B 1 300 ? -20.121 22.062 29.894 1.00 10.97 300 PRO B O 1
ATOM 5549 N N . GLY B 1 301 ? -18.621 23.758 29.802 1.00 11.30 301 GLY B N 1
ATOM 5550 C CA . GLY B 1 301 ? -17.444 22.913 29.997 1.00 12.40 301 GLY B CA 1
ATOM 5551 C C . GLY B 1 301 ? -16.745 23.222 31.283 1.00 11.88 301 GLY B C 1
ATOM 5552 O O . GLY B 1 301 ? -16.776 22.433 32.210 1.00 11.01 301 GLY B O 1
ATOM 5553 N N . ARG B 1 302 ? -16.074 24.358 31.275 1.00 10.21 302 ARG B N 1
ATOM 5554 C CA . ARG B 1 302 ? -15.361 24.877 32.432 1.00 12.58 302 ARG B CA 1
ATOM 5555 C C . ARG B 1 302 ? -16.142 24.825 33.737 1.00 11.25 302 ARG B C 1
ATOM 5556 O O . ARG B 1 302 ? -15.587 24.395 34.786 1.00 13.27 302 ARG B O 1
ATOM 5564 N N . ALA B 1 303 ? -17.389 25.252 33.685 1.00 10.96 303 ALA B N 1
ATOM 5565 C CA . ALA B 1 303 ? -18.203 25.316 34.863 1.00 10.40 303 ALA B CA 1
ATOM 5566 C C . ALA B 1 303 ? -18.712 23.961 35.386 1.00 11.19 303 ALA B C 1
ATOM 5567 O O . ALA B 1 303 ? -19.273 23.881 36.502 1.00 14.38 303 ALA B O 1
ATOM 5569 N N . ILE B 1 304 ? -18.537 22.883 34.635 1.00 11.33 304 ILE B N 1
ATOM 5570 C CA . ILE B 1 304 ? -18.811 21.550 35.145 1.00 12.91 304 ILE B CA 1
ATOM 5571 C C . ILE B 1 304 ? -17.537 20.923 35.634 1.00 13.09 304 ILE B C 1
ATOM 5572 O O . ILE B 1 304 ? -17.568 20.276 36.626 1.00 13.41 304 ILE B O 1
ATOM 5577 N N . ALA B 1 305 ? -16.428 20.983 34.850 1.00 12.21 305 ALA B N 1
ATOM 5578 C CA . ALA B 1 305 ? -15.263 20.183 35.150 1.00 11.40 305 ALA B CA 1
ATOM 5579 C C . ALA B 1 305 ? -14.136 20.904 35.912 1.00 11.50 305 ALA B C 1
ATOM 5580 O O . ALA B 1 305 ? -13.325 20.265 36.556 1.00 11.42 305 ALA B O 1
ATOM 5582 N N . GLY B 1 306 ? -14.073 22.195 35.772 1.00 11.22 306 GLY B N 1
ATOM 5583 C CA . GLY B 1 306 ? -12.942 22.972 36.253 1.00 10.71 306 GLY B CA 1
ATOM 5584 C C . GLY B 1 306 ? -12.668 22.926 37.735 1.00 11.36 306 GLY B C 1
ATOM 5585 O O . GLY B 1 306 ? -11.572 22.592 38.155 1.00 10.92 306 GLY B O 1
ATOM 5586 N N . PRO B 1 307 ? -13.673 23.311 38.546 1.00 10.58 307 PRO B N 1
ATOM 5587 C CA . PRO B 1 307 ? -13.431 23.387 40.007 1.00 11.48 307 PRO B CA 1
ATOM 5588 C C . PRO B 1 307 ? -13.108 22.066 40.657 1.00 10.44 307 PRO B C 1
ATOM 5589 O O . PRO B 1 307 ? -12.475 22.050 41.708 1.00 11.61 307 PRO B O 1
ATOM 5593 N N . SER B 1 308 ? -13.538 20.972 40.080 1.00 10.65 308 SER B N 1
ATOM 5594 C CA . SER B 1 308 ? -13.368 19.682 40.721 1.00 12.38 308 SER B CA 1
ATOM 5595 C C . SER B 1 308 ? -11.954 19.302 40.927 1.00 11.29 308 SER B C 1
ATOM 5596 O O . SER B 1 308 ? -11.680 18.412 41.723 1.00 12.39 308 SER B O 1
ATOM 5599 N N . THR B 1 309 ? -11.037 19.823 40.046 1.00 10.97 309 THR B N 1
ATOM 5600 C CA . THR B 1 309 ? -9.713 19.302 39.845 1.00 11.86 309 THR B CA 1
ATOM 5601 C C . THR B 1 309 ? -8.607 20.252 40.239 1.00 10.30 309 THR B C 1
ATOM 5602 O O . THR B 1 309 ? -8.696 21.463 39.969 1.00 11.05 309 THR B O 1
ATOM 5606 N N . VAL B 1 310 ? -7.643 19.734 40.963 1.00 10.03 310 VAL B N 1
ATOM 5607 C CA . VAL B 1 310 ? -6.388 20.450 41.288 1.00 10.26 310 VAL B CA 1
ATOM 5608 C C . VAL B 1 310 ? -5.241 19.694 40.685 1.00 11.70 310 VAL B C 1
ATOM 5609 O O . VAL B 1 310 ? -5.325 18.464 40.478 1.00 11.34 310 VAL B O 1
ATOM 5613 N N . THR B 1 311 ? -4.095 20.413 40.450 1.00 10.32 311 THR B N 1
ATOM 5614 C CA . THR B 1 311 ? -2.897 19.716 40.032 1.00 10.54 311 THR B CA 1
ATOM 5615 C C . THR B 1 311 ? -1.860 19.893 41.172 1.00 10.10 311 THR B C 1
ATOM 5616 O O . THR B 1 311 ? -1.496 21.018 41.579 1.00 11.79 311 THR B O 1
ATOM 5620 N N . ILE B 1 312 ? -1.443 18.765 41.667 1.00 11.08 312 ILE B N 1
ATOM 5621 C CA . ILE B 1 312 ? -0.354 18.686 42.655 1.00 11.16 312 ILE B CA 1
ATOM 5622 C C . ILE B 1 312 ? 1.039 18.567 42.010 1.00 11.64 312 ILE B C 1
ATOM 5623 O O . ILE B 1 312 ? 1.235 17.723 41.220 1.00 11.76 312 ILE B O 1
ATOM 5628 N N . TYR B 1 313 ? 1.944 19.438 42.452 1.00 11.75 313 TYR B N 1
ATOM 5629 C CA . TYR B 1 313 ? 3.361 19.399 42.120 1.00 11.34 313 TYR B CA 1
ATOM 5630 C C . TYR B 1 313 ? 4.210 19.155 43.366 1.00 11.96 313 TYR B C 1
ATOM 5631 O O . TYR B 1 313 ? 3.836 19.481 44.499 1.00 11.62 313 TYR B O 1
ATOM 5640 N N . GLU B 1 314 ? 5.416 18.663 43.109 1.00 11.69 314 GLU B N 1
ATOM 5641 C CA . GLU B 1 314 ? 6.481 18.680 44.140 1.00 12.17 314 GLU B CA 1
ATOM 5642 C C . GLU B 1 314 ? 7.389 19.891 43.892 1.00 13.03 314 GLU B C 1
ATOM 5643 O O . GLU B 1 314 ? 7.910 20.057 42.775 1.00 13.39 314 GLU B O 1
ATOM 5649 N N . VAL B 1 315 ? 7.545 20.700 44.915 1.00 13.62 315 VAL B N 1
ATOM 5650 C CA . VAL B 1 315 ? 8.482 21.831 44.871 1.00 13.00 315 VAL B CA 1
ATOM 5651 C C . VAL B 1 315 ? 9.900 21.321 44.746 1.00 13.47 315 VAL B C 1
ATOM 5652 O O . VAL B 1 315 ? 10.301 20.375 45.415 1.00 12.69 315 VAL B O 1
ATOM 5656 N N . GLY B 1 316 ? 10.665 21.947 43.885 1.00 12.55 316 GLY B N 1
ATOM 5657 C CA . GLY B 1 316 ? 12.061 21.620 43.743 1.00 13.59 316 GLY B CA 1
ATOM 5658 C C . GLY B 1 316 ? 12.945 22.854 44.071 1.00 14.09 316 GLY B C 1
ATOM 5659 O O . GLY B 1 316 ? 12.905 23.448 45.178 1.00 14.92 316 GLY B O 1
ATOM 5660 N N . THR B 1 317 ? 13.710 23.295 43.067 1.00 14.17 317 THR B N 1
ATOM 5661 C CA . THR B 1 317 ? 14.676 24.353 43.176 1.00 14.68 317 THR B CA 1
ATOM 5662 C C . THR B 1 317 ? 14.083 25.669 43.579 1.00 13.49 317 THR B C 1
ATOM 5663 O O . THR B 1 317 ? 13.048 26.062 43.050 1.00 12.80 317 THR B O 1
ATOM 5667 N N . THR B 1 318 ? 14.704 26.344 44.551 1.00 13.78 318 THR B N 1
ATOM 5668 C CA . THR B 1 318 ? 14.350 27.687 44.894 1.00 13.16 318 THR B CA 1
ATOM 5669 C C . THR B 1 318 ? 15.570 28.590 44.755 1.00 14.11 318 THR B C 1
ATOM 5670 O O . THR B 1 318 ? 16.673 28.177 45.106 1.00 14.89 318 THR B O 1
ATOM 5674 N N . LYS B 1 319 ? 15.320 29.797 44.296 1.00 14.04 319 LYS B N 1
ATOM 5675 C CA . LYS B 1 319 ? 16.356 30.764 44.113 1.00 16.10 319 LYS B CA 1
ATOM 5676 C C . LYS B 1 319 ? 15.858 32.177 44.151 1.00 16.05 319 LYS B C 1
ATOM 5677 O O . LYS B 1 319 ? 14.804 32.487 43.628 1.00 16.25 319 LYS B O 1
ATOM 5683 N N . ASP B 1 320 ? 16.680 33.058 44.777 1.00 14.96 320 ASP B N 1
ATOM 5684 C CA . ASP B 1 320 ? 16.425 34.465 44.752 1.00 18.00 320 ASP B CA 1
ATOM 5685 C C . ASP B 1 320 ? 17.072 35.111 43.585 1.00 17.48 320 ASP B C 1
ATOM 5686 O O . ASP B 1 320 ? 18.270 34.885 43.384 1.00 20.10 320 ASP B O 1
ATOM 5691 N N . VAL B 1 321 ? 16.289 35.886 42.816 1.00 15.28 321 VAL B N 1
ATOM 5692 C CA . VAL B 1 321 ? 16.774 36.535 41.579 1.00 16.54 321 VAL B CA 1
ATOM 5693 C C . VAL B 1 321 ? 16.566 38.047 41.703 1.00 17.69 321 VAL B C 1
ATOM 5694 O O . VAL B 1 321 ? 15.446 38.559 41.860 1.00 18.14 321 VAL B O 1
ATOM 5698 N N . HIS B 1 322 ? 17.673 38.802 41.588 1.00 20.57 322 HIS B N 1
ATOM 5699 C CA . HIS B 1 322 ? 17.599 40.250 41.605 1.00 24.18 322 HIS B CA 1
ATOM 5700 C C . HIS B 1 322 ? 17.028 40.727 40.285 1.00 21.34 322 HIS B C 1
ATOM 5701 O O . HIS B 1 322 ? 17.386 40.188 39.207 1.00 22.46 322 HIS B O 1
ATOM 5708 N N . VAL B 1 323 ? 16.040 41.612 40.405 1.00 20.48 323 VAL B N 1
ATOM 5709 C CA . VAL B 1 323 ? 15.348 42.152 39.213 1.00 23.03 323 VAL B CA 1
ATOM 5710 C C . VAL B 1 323 ? 15.827 43.624 39.032 1.00 29.00 323 VAL B C 1
ATOM 5711 O O . VAL B 1 323 ? 15.846 43.959 37.845 1.00 30.05 323 VAL B O 1
ATOM 5715 N N . LYS B 1 327 ? 15.155 45.322 44.253 1.00 33.78 327 LYS B N 1
ATOM 5716 C CA . LYS B 1 327 ? 14.161 44.272 44.442 1.00 38.24 327 LYS B CA 1
ATOM 5717 C C . LYS B 1 327 ? 14.540 42.842 43.934 1.00 34.74 327 LYS B C 1
ATOM 5718 O O . LYS B 1 327 ? 15.279 42.676 42.943 1.00 25.87 327 LYS B O 1
ATOM 5724 N N . THR B 1 328 ? 13.947 41.848 44.594 1.00 24.84 328 THR B N 1
ATOM 5725 C CA . THR B 1 328 ? 14.279 40.447 44.401 1.00 24.30 328 THR B CA 1
ATOM 5726 C C . THR B 1 328 ? 12.969 39.698 44.103 1.00 21.14 328 THR B C 1
ATOM 5727 O O . THR B 1 328 ? 11.964 40.054 44.645 1.00 23.21 328 THR B O 1
ATOM 5731 N N . ARG B 1 329 ? 12.978 38.757 43.161 1.00 17.73 329 ARG B N 1
ATOM 5732 C CA . ARG B 1 329 ? 11.894 37.865 42.936 1.00 16.15 329 ARG B CA 1
ATOM 5733 C C . ARG B 1 329 ? 12.318 36.444 43.320 1.00 16.64 329 ARG B C 1
ATOM 5734 O O . ARG B 1 329 ? 13.381 35.945 42.877 1.00 15.83 329 ARG B O 1
ATOM 5742 N N . ARG B 1 330 ? 11.494 35.747 44.127 1.00 16.60 330 ARG B N 1
ATOM 5743 C CA . ARG B 1 330 ? 11.836 34.421 44.569 1.00 14.40 330 ARG B CA 1
ATOM 5744 C C . ARG B 1 330 ? 11.256 33.405 43.552 1.00 14.96 330 ARG B C 1
ATOM 5745 O O . ARG B 1 330 ? 10.046 33.386 43.356 1.00 14.96 330 ARG B O 1
ATOM 5753 N N . TYR B 1 331 ? 12.123 32.637 42.920 1.00 14.86 331 TYR B N 1
ATOM 5754 C CA . TYR B 1 331 ? 11.747 31.671 41.861 1.00 13.24 331 TYR B CA 1
ATOM 5755 C C . TYR B 1 331 ? 11.606 30.346 42.536 1.00 13.95 331 TYR B C 1
ATOM 5756 O O . TYR B 1 331 ? 12.564 29.817 43.117 1.00 15.94 331 TYR B O 1
ATOM 5765 N N . ILE B 1 332 ? 10.413 29.755 42.401 1.00 11.59 332 ILE B N 1
ATOM 5766 C CA . ILE B 1 332 ? 10.174 28.372 42.863 1.00 12.45 332 ILE B CA 1
ATOM 5767 C C . ILE B 1 332 ? 9.867 27.499 41.648 1.00 12.43 332 ILE B C 1
ATOM 5768 O O . ILE B 1 332 ? 8.898 27.781 40.959 1.00 13.29 332 ILE B O 1
ATOM 5773 N N . ALA B 1 333 ? 10.653 26.432 41.462 1.00 11.33 333 ALA B N 1
ATOM 5774 C CA . ALA B 1 333 ? 10.437 25.466 40.429 1.00 11.94 333 ALA B CA 1
ATOM 5775 C C . ALA B 1 333 ? 9.578 24.348 40.935 1.00 12.44 333 ALA B C 1
ATOM 5776 O O . ALA B 1 333 ? 9.792 23.859 42.057 1.00 14.61 333 ALA B O 1
ATOM 5778 N N . VAL B 1 334 ? 8.647 23.898 40.100 1.00 11.29 334 VAL B N 1
ATOM 5779 C CA . VAL B 1 334 ? 7.939 22.643 40.292 1.00 11.70 334 VAL B CA 1
ATOM 5780 C C . VAL B 1 334 ? 8.281 21.668 39.180 1.00 12.70 334 VAL B C 1
ATOM 5781 O O . VAL B 1 334 ? 8.782 22.048 38.165 1.00 12.78 334 VAL B O 1
ATOM 5785 N N . ASP B 1 335 ? 7.911 20.410 39.377 1.00 11.70 335 ASP B N 1
ATOM 5786 C CA . ASP B 1 335 ? 8.218 19.351 38.457 1.00 13.54 335 ASP B CA 1
ATOM 5787 C C . ASP B 1 335 ? 7.421 19.271 37.184 1.00 18.72 335 ASP B C 1
ATOM 5788 O O . ASP B 1 335 ? 7.825 18.560 36.286 1.00 23.91 335 ASP B O 1
ATOM 5793 N N . GLY B 1 336 ? 6.410 20.035 37.028 1.00 15.82 336 GLY B N 1
ATOM 5794 C CA . GLY B 1 336 ? 5.742 20.019 35.681 1.00 17.73 336 GLY B CA 1
ATOM 5795 C C . GLY B 1 336 ? 6.000 21.343 34.985 1.00 15.16 336 GLY B C 1
ATOM 5796 O O . GLY B 1 336 ? 7.151 21.786 34.912 1.00 14.69 336 GLY B O 1
ATOM 5797 N N . GLY B 1 337 ? 4.940 21.934 34.454 1.00 12.93 337 GLY B N 1
ATOM 5798 C CA . GLY B 1 337 ? 5.016 23.251 33.846 1.00 14.01 337 GLY B CA 1
ATOM 5799 C C . GLY B 1 337 ? 4.081 23.325 32.695 1.00 12.51 337 GLY B C 1
ATOM 5800 O O . GLY B 1 337 ? 2.969 22.763 32.751 1.00 14.84 337 GLY B O 1
ATOM 5801 N N . MET B 1 338 ? 4.532 23.997 31.633 1.00 13.75 338 MET B N 1
ATOM 5802 C CA . MET B 1 338 ? 3.675 24.354 30.545 1.00 13.31 338 MET B CA 1
ATOM 5803 C C . MET B 1 338 ? 3.259 23.123 29.729 1.00 13.05 338 MET B C 1
ATOM 5804 O O . MET B 1 338 ? 2.300 23.227 28.936 1.00 15.31 338 MET B O 1
ATOM 5809 N N . SER B 1 339 ? 3.875 21.959 29.949 1.00 14.11 339 SER B N 1
ATOM 5810 C CA . SER B 1 339 ? 3.393 20.697 29.429 1.00 12.54 339 SER B CA 1
ATOM 5811 C C . SER B 1 339 ? 2.157 20.171 30.106 1.00 13.20 339 SER B C 1
ATOM 5812 O O . SER B 1 339 ? 1.487 19.361 29.461 1.00 17.49 339 SER B O 1
ATOM 5815 N N . ASP B 1 340 ? 1.804 20.562 31.316 1.00 12.71 340 ASP B N 1
ATOM 5816 C CA . ASP B 1 340 ? 0.580 20.102 31.940 1.00 12.76 340 ASP B CA 1
ATOM 5817 C C . ASP B 1 340 ? -0.395 21.233 32.201 1.00 13.79 340 ASP B C 1
ATOM 5818 O O . ASP B 1 340 ? -1.576 21.032 32.448 1.00 12.87 340 ASP B O 1
ATOM 5823 N N . ASN B 1 341 ? 0.081 22.458 32.110 1.00 14.15 341 ASN B N 1
ATOM 5824 C CA . ASN B 1 341 ? -0.803 23.611 32.165 1.00 14.34 341 ASN B CA 1
ATOM 5825 C C . ASN B 1 341 ? -0.209 24.748 31.314 1.00 11.52 341 ASN B C 1
ATOM 5826 O O . ASN B 1 341 ? 0.573 25.585 31.825 1.00 11.93 341 ASN B O 1
ATOM 5831 N N . ILE B 1 342 ? -0.669 24.759 30.053 1.00 12.82 342 ILE B N 1
ATOM 5832 C CA . ILE B 1 342 ? -0.239 25.788 29.065 1.00 12.70 342 ILE B CA 1
ATOM 5833 C C . ILE B 1 342 ? -0.986 27.127 29.263 1.00 12.64 342 ILE B C 1
ATOM 5834 O O . ILE B 1 342 ? -0.632 28.079 28.565 1.00 13.28 342 ILE B O 1
ATOM 5839 N N . ARG B 1 343 ? -1.991 27.193 30.153 1.00 11.89 343 ARG B N 1
ATOM 5840 C CA . ARG B 1 343 ? -2.939 28.323 30.151 1.00 13.07 343 ARG B CA 1
ATOM 5841 C C . ARG B 1 343 ? -2.338 29.670 30.634 1.00 12.76 343 ARG B C 1
ATOM 5842 O O . ARG B 1 343 ? -2.531 30.698 29.991 1.00 12.90 343 ARG B O 1
ATOM 5850 N N . PRO B 1 344 ? -1.433 29.608 31.621 1.00 11.55 344 PRO B N 1
ATOM 5851 C CA . PRO B 1 344 ? -0.767 30.843 31.965 1.00 12.18 344 PRO B CA 1
ATOM 5852 C C . PRO B 1 344 ? 0.059 31.431 30.800 1.00 13.69 344 PRO B C 1
ATOM 5853 O O . PRO B 1 344 ? -0.094 32.629 30.438 1.00 14.17 344 PRO B O 1
ATOM 5857 N N . ALA B 1 345 ? 0.811 30.585 30.097 1.00 12.71 345 ALA B N 1
ATOM 5858 C CA . ALA B 1 345 ? 1.630 31.051 28.985 1.00 13.89 345 ALA B CA 1
ATOM 5859 C C . ALA B 1 345 ? 0.771 31.492 27.751 1.00 13.77 345 ALA B C 1
ATOM 5860 O O . ALA B 1 345 ? 1.070 32.486 27.057 1.00 15.34 345 ALA B O 1
ATOM 5862 N N . LEU B 1 346 ? -0.251 30.718 27.460 1.00 13.14 346 LEU B N 1
ATOM 5863 C CA . LEU B 1 346 ? -1.027 30.893 26.277 1.00 14.29 346 LEU B CA 1
ATOM 5864 C C . LEU B 1 346 ? -2.061 31.999 26.374 1.00 14.59 346 LEU B C 1
ATOM 5865 O O . LEU B 1 346 ? -2.252 32.801 25.403 1.00 15.71 346 LEU B O 1
ATOM 5870 N N . TYR B 1 347 ? -2.746 32.082 27.507 1.00 16.34 347 TYR B N 1
ATOM 5871 C CA . TYR B 1 347 ? -3.830 33.040 27.700 1.00 16.91 347 TYR B CA 1
ATOM 5872 C C . TYR B 1 347 ? -3.595 34.069 28.775 1.00 15.41 347 TYR B C 1
ATOM 5873 O O . TYR B 1 347 ? -4.430 34.995 28.929 1.00 17.82 347 TYR B O 1
ATOM 5882 N N . GLY B 1 348 ? -2.548 33.936 29.566 1.00 15.34 348 GLY B N 1
ATOM 5883 C CA . GLY B 1 348 ? -2.369 34.866 30.631 1.00 16.28 348 GLY B CA 1
ATOM 5884 C C . GLY B 1 348 ? -3.133 34.481 31.920 1.00 16.40 348 GLY B C 1
ATOM 5885 O O . GLY B 1 348 ? -3.231 35.271 32.871 1.00 16.35 348 GLY B O 1
ATOM 5886 N N . SER B 1 349 ? -3.620 33.266 31.935 1.00 14.98 349 SER B N 1
ATOM 5887 C CA . SER B 1 349 ? -4.497 32.816 32.996 1.00 15.01 349 SER B CA 1
ATOM 5888 C C . SER B 1 349 ? -3.796 32.836 34.355 1.00 14.76 349 SER B C 1
ATOM 5889 O O . SER B 1 349 ? -2.627 32.415 34.457 1.00 13.74 349 SER B O 1
ATOM 5892 N N . GLU B 1 350 ? -4.552 33.287 35.386 1.00 14.47 350 GLU B N 1
ATOM 5893 C CA . GLU B 1 350 ? -4.062 33.390 36.743 1.00 16.17 350 GLU B CA 1
ATOM 5894 C C . GLU B 1 350 ? -4.694 32.295 37.596 1.00 16.01 350 GLU B C 1
ATOM 5895 O O . GLU B 1 350 ? -5.882 32.134 37.594 1.00 17.73 350 GLU B O 1
ATOM 5901 N N . TYR B 1 351 ? -3.873 31.506 38.233 1.00 14.48 351 TYR B N 1
ATOM 5902 C CA . TYR B 1 351 ? -4.323 30.448 39.128 1.00 13.39 351 TYR B CA 1
ATOM 5903 C C . TYR B 1 351 ? -3.987 30.750 40.602 1.00 14.44 351 TYR B C 1
ATOM 5904 O O . TYR B 1 351 ? -3.179 31.646 40.884 1.00 15.61 351 TYR B O 1
ATOM 5913 N N . ASP B 1 352 ? -4.677 30.011 41.490 1.00 13.13 352 ASP B N 1
ATOM 5914 C CA . ASP B 1 352 ? -4.461 30.010 42.930 1.00 13.42 352 ASP B CA 1
ATOM 5915 C C . ASP B 1 352 ? -3.544 28.848 43.280 1.00 12.99 352 ASP B C 1
ATOM 5916 O O . ASP B 1 352 ? -3.905 27.695 43.039 1.00 14.04 352 ASP B O 1
ATOM 5921 N N . ALA B 1 353 ? -2.404 29.156 43.937 1.00 13.08 353 ALA B N 1
ATOM 5922 C CA . ALA B 1 353 ? -1.491 28.113 44.371 1.00 12.14 353 ALA B CA 1
ATOM 5923 C C . ALA B 1 353 ? -1.491 28.049 45.880 1.00 13.58 353 ALA B C 1
ATOM 5924 O O . ALA B 1 353 ? -1.547 29.095 46.564 1.00 15.85 353 ALA B O 1
ATOM 5926 N N . ARG B 1 354 ? -1.419 26.823 46.411 1.00 13.04 354 ARG B N 1
ATOM 5927 C CA . ARG B 1 354 ? -1.294 26.593 47.807 1.00 13.86 354 ARG B CA 1
ATOM 5928 C C . ARG B 1 354 ? -0.385 25.447 48.096 1.00 12.57 354 ARG B C 1
ATOM 5929 O O . ARG B 1 354 ? -0.365 24.435 47.404 1.00 12.57 354 ARG B O 1
ATOM 5937 N N . VAL B 1 355 ? 0.264 25.542 49.246 1.00 12.42 355 VAL B N 1
ATOM 5938 C CA . VAL B 1 355 ? 0.990 24.408 49.778 1.00 12.82 355 VAL B CA 1
ATOM 5939 C C . VAL B 1 355 ? -0.025 23.544 50.515 1.00 13.11 355 VAL B C 1
ATOM 5940 O O . VAL B 1 355 ? -0.747 23.993 51.409 1.00 14.07 355 VAL B O 1
ATOM 5944 N N . VAL B 1 356 ? -0.075 22.293 50.103 1.00 12.47 356 VAL B N 1
ATOM 5945 C CA . VAL B 1 356 ? -1.142 21.384 50.569 1.00 13.48 356 VAL B CA 1
ATOM 5946 C C . VAL B 1 356 ? -0.639 20.378 51.626 1.00 14.44 356 VAL B C 1
ATOM 5947 O O . VAL B 1 356 ? -1.381 19.451 52.026 1.00 14.37 356 VAL B O 1
ATOM 5951 N N . SER B 1 357 ? 0.641 20.467 51.963 1.00 14.62 357 SER B N 1
ATOM 5952 C CA . SER B 1 357 ? 1.303 19.486 52.796 1.00 13.83 357 SER B CA 1
ATOM 5953 C C . SER B 1 357 ? 1.581 20.001 54.180 1.00 15.62 357 SER B C 1
ATOM 5954 O O . SER B 1 357 ? 1.935 19.180 55.054 1.00 15.83 357 SER B O 1
ATOM 5957 N N . ARG B 1 358 ? 1.420 21.310 54.415 1.00 13.74 358 ARG B N 1
ATOM 5958 C CA . ARG B 1 358 ? 1.669 21.982 55.718 1.00 14.57 358 ARG B CA 1
ATOM 5959 C C . ARG B 1 358 ? 1.198 23.374 55.699 1.00 15.84 358 ARG B C 1
ATOM 5960 O O . ARG B 1 358 ? 0.884 23.918 54.624 1.00 16.65 358 ARG B O 1
ATOM 5968 N N . PHE B 1 359 ? 1.229 24.047 56.858 1.00 16.63 359 PHE B N 1
ATOM 5969 C CA . PHE B 1 359 ? 1.083 25.469 56.904 1.00 17.46 359 PHE B CA 1
ATOM 5970 C C . PHE B 1 359 ? 2.469 26.088 56.736 1.00 18.52 359 PHE B C 1
ATOM 5971 O O . PHE B 1 359 ? 3.457 25.617 57.306 1.00 19.79 359 PHE B O 1
ATOM 5979 N N . ALA B 1 360 ? 2.562 27.137 55.952 1.00 20.79 360 ALA B N 1
ATOM 5980 C CA . ALA B 1 360 ? 3.812 27.877 55.782 1.00 16.81 360 ALA B CA 1
ATOM 5981 C C . ALA B 1 360 ? 3.933 28.922 56.919 1.00 19.97 360 ALA B C 1
ATOM 5982 O O . ALA B 1 360 ? 2.963 29.332 57.567 1.00 20.93 360 ALA B O 1
ATOM 5984 N N . GLU B 1 361 ? 5.160 29.315 57.210 1.00 21.56 361 GLU B N 1
ATOM 5985 C CA . GLU B 1 361 ? 5.442 30.222 58.316 1.00 23.92 361 GLU B CA 1
ATOM 5986 C C . GLU B 1 361 ? 6.292 31.412 57.908 1.00 23.73 361 GLU B C 1
ATOM 5987 O O . GLU B 1 361 ? 6.479 32.283 58.701 1.00 24.93 361 GLU B O 1
ATOM 5993 N N . GLY B 1 362 ? 6.808 31.461 56.683 1.00 18.82 362 GLY B N 1
ATOM 5994 C CA . GLY B 1 362 ? 7.803 32.467 56.290 1.00 22.00 362 GLY B CA 1
ATOM 5995 C C . GLY B 1 362 ? 7.221 33.809 55.914 1.00 24.45 362 GLY B C 1
ATOM 5996 O O . GLY B 1 362 ? 6.073 33.937 55.533 1.00 26.08 362 GLY B O 1
ATOM 5997 N N . ASP B 1 363 ? 8.054 34.845 55.979 1.00 26.70 363 ASP B N 1
ATOM 5998 C CA . ASP B 1 363 ? 7.582 36.178 55.626 1.00 28.60 363 ASP B CA 1
ATOM 5999 C C . ASP B 1 363 ? 7.169 36.230 54.119 1.00 25.51 363 ASP B C 1
ATOM 6000 O O . ASP B 1 363 ? 7.850 35.634 53.275 1.00 22.03 363 ASP B O 1
ATOM 6005 N N . PRO B 1 364 ? 6.142 36.991 53.776 1.00 23.50 364 PRO B N 1
ATOM 6006 C CA . PRO B 1 364 ? 5.706 36.902 52.387 1.00 24.92 364 PRO B CA 1
ATOM 6007 C C . PRO B 1 364 ? 6.554 37.730 51.461 1.00 23.68 364 PRO B C 1
ATOM 6008 O O . PRO B 1 364 ? 6.894 38.843 51.800 1.00 23.22 364 PRO B O 1
ATOM 6012 N N . VAL B 1 365 ? 6.954 37.156 50.324 1.00 19.36 365 VAL B N 1
ATOM 6013 C CA . VAL B 1 365 ? 7.862 37.813 49.358 1.00 17.32 365 VAL B CA 1
ATOM 6014 C C . VAL B 1 365 ? 7.339 37.619 47.932 1.00 16.93 365 VAL B C 1
ATOM 6015 O O . VAL B 1 365 ? 6.609 36.628 47.629 1.00 18.33 365 VAL B O 1
ATOM 6019 N N . SER B 1 366 ? 7.741 38.508 47.050 1.00 15.51 366 SER B N 1
ATOM 6020 C CA . SER B 1 366 ? 7.382 38.409 45.639 1.00 16.84 366 SER B CA 1
ATOM 6021 C C . SER B 1 366 ? 7.960 37.135 45.088 1.00 15.43 366 SER B C 1
ATOM 6022 O O . SER B 1 366 ? 9.152 36.864 45.263 1.00 17.57 366 SER B O 1
ATOM 6025 N N . THR B 1 367 ? 7.073 36.333 44.488 1.00 15.62 367 THR B N 1
ATOM 6026 C CA . THR B 1 367 ? 7.388 34.976 44.101 1.00 16.03 367 THR B CA 1
ATOM 6027 C C . THR B 1 367 ? 6.892 34.720 42.699 1.00 16.17 367 THR B C 1
ATOM 6028 O O . THR B 1 367 ? 5.901 35.270 42.318 1.00 16.28 367 THR B O 1
ATOM 6032 N N . ARG B 1 368 ? 7.602 33.855 41.965 1.00 15.00 368 ARG B N 1
ATOM 6033 C CA . ARG B 1 368 ? 7.204 33.403 40.660 1.00 13.71 368 ARG B CA 1
ATOM 6034 C C . ARG B 1 368 ? 7.346 31.869 40.691 1.00 11.95 368 ARG B C 1
ATOM 6035 O O . ARG B 1 368 ? 8.393 31.347 41.111 1.00 13.56 368 ARG B O 1
ATOM 6043 N N . ILE B 1 369 ? 6.325 31.130 40.274 1.00 12.45 369 ILE B N 1
ATOM 6044 C CA . ILE B 1 369 ? 6.394 29.679 40.227 1.00 12.49 369 ILE B CA 1
ATOM 6045 C C . ILE B 1 369 ? 6.608 29.287 38.768 1.00 12.09 369 ILE B C 1
ATOM 6046 O O . ILE B 1 369 ? 5.859 29.657 37.907 1.00 11.99 369 ILE B O 1
ATOM 6051 N N . VAL B 1 370 ? 7.663 28.534 38.514 1.00 11.36 370 VAL B N 1
ATOM 6052 C CA . VAL B 1 370 ? 8.078 28.151 37.177 1.00 12.06 370 VAL B CA 1
ATOM 6053 C C . VAL B 1 370 ? 8.109 26.653 37.116 1.00 11.98 370 VAL B C 1
ATOM 6054 O O . VAL B 1 370 ? 8.211 25.932 38.097 1.00 12.28 370 VAL B O 1
ATOM 6058 N N . GLY B 1 371 ? 7.981 26.126 35.906 1.00 11.07 371 GLY B N 1
ATOM 6059 C CA . GLY B 1 371 ? 8.176 24.732 35.659 1.00 12.05 371 GLY B CA 1
ATOM 6060 C C . GLY B 1 371 ? 9.597 24.286 35.431 1.00 12.08 371 GLY B C 1
ATOM 6061 O O . GLY B 1 371 ? 10.525 25.099 35.612 1.00 13.11 371 GLY B O 1
ATOM 6062 N N . SER B 1 372 ? 9.725 23.038 34.955 1.00 11.47 372 SER B N 1
ATOM 6063 C CA . SER B 1 372 ? 11.016 22.425 34.718 1.00 11.50 372 SER B CA 1
ATOM 6064 C C . SER B 1 372 ? 11.453 22.371 33.274 1.00 11.45 372 SER B C 1
ATOM 6065 O O . SER B 1 372 ? 12.462 21.678 32.976 1.00 11.70 372 SER B O 1
ATOM 6068 N N . HIS B 1 373 ? 10.787 23.103 32.369 1.00 12.42 373 HIS B N 1
ATOM 6069 C CA . HIS B 1 373 ? 11.168 23.092 30.929 1.00 12.93 373 HIS B CA 1
ATOM 6070 C C . HIS B 1 373 ? 12.206 24.108 30.596 1.00 15.48 373 HIS B C 1
ATOM 6071 O O . HIS B 1 373 ? 12.430 25.093 31.325 1.00 14.63 373 HIS B O 1
ATOM 6078 N N . CYS B 1 374 ? 12.903 23.848 29.520 1.00 17.21 374 CYS B N 1
ATOM 6079 C CA . CYS B 1 374 ? 14.078 24.700 29.266 1.00 22.13 374 CYS B CA 1
ATOM 6080 C C . CYS B 1 374 ? 13.727 25.905 28.379 1.00 23.70 374 CYS B C 1
ATOM 6081 O O . CYS B 1 374 ? 14.483 26.280 27.492 1.00 27.06 374 CYS B O 1
ATOM 6084 N N . GLU B 1 375 ? 12.724 26.658 28.815 1.00 19.35 375 GLU B N 1
ATOM 6085 C CA . GLU B 1 375 ? 12.258 27.843 28.158 1.00 21.00 375 GLU B CA 1
ATOM 6086 C C . GLU B 1 375 ? 11.962 28.813 29.273 1.00 21.08 375 GLU B C 1
ATOM 6087 O O . GLU B 1 375 ? 11.343 28.454 30.226 1.00 17.59 375 GLU B O 1
ATOM 6093 N N . SER B 1 376 ? 12.376 30.070 29.161 1.00 22.24 376 SER B N 1
ATOM 6094 C CA . SER B 1 376 ? 12.077 31.043 30.248 1.00 23.47 376 SER B CA 1
ATOM 6095 C C . SER B 1 376 ? 10.560 31.361 30.362 1.00 27.05 376 SER B C 1
ATOM 6096 O O . SER B 1 376 ? 10.154 31.711 31.450 1.00 32.51 376 SER B O 1
ATOM 6099 N N . GLY B 1 377 ? 9.755 31.232 29.291 1.00 20.19 377 GLY B N 1
ATOM 6100 C CA . GLY B 1 377 ? 8.327 31.471 29.417 1.00 20.72 377 GLY B CA 1
ATOM 6101 C C . GLY B 1 377 ? 7.503 30.373 30.169 1.00 18.28 377 GLY B C 1
ATOM 6102 O O . GLY B 1 377 ? 6.316 30.474 30.222 1.00 18.33 377 GLY B O 1
ATOM 6103 N N . ASP B 1 378 ? 8.155 29.278 30.592 1.00 15.03 378 ASP B N 1
ATOM 6104 C CA . ASP B 1 378 ? 7.489 28.173 31.303 1.00 13.76 378 ASP B CA 1
ATOM 6105 C C . ASP B 1 378 ? 7.284 28.648 32.748 1.00 14.34 378 ASP B C 1
ATOM 6106 O O . ASP B 1 378 ? 8.019 28.298 33.686 1.00 16.14 378 ASP B O 1
ATOM 6111 N N . ILE B 1 379 ? 6.255 29.429 32.876 1.00 13.13 379 ILE B N 1
ATOM 6112 C CA . ILE B 1 379 ? 5.876 30.103 34.117 1.00 14.26 379 ILE B CA 1
ATOM 6113 C C . ILE B 1 379 ? 4.476 29.684 34.381 1.00 15.21 379 ILE B C 1
ATOM 6114 O O . ILE B 1 379 ? 3.572 29.759 33.515 1.00 16.95 379 ILE B O 1
ATOM 6119 N N . LEU B 1 380 ? 4.209 29.232 35.630 1.00 13.93 380 LEU B N 1
ATOM 6120 C CA . LEU B 1 380 ? 2.872 28.857 36.049 1.00 14.03 380 LEU B CA 1
ATOM 6121 C C . LEU B 1 380 ? 2.125 29.902 36.880 1.00 13.64 380 LEU B C 1
ATOM 6122 O O . LEU B 1 380 ? 0.931 30.093 36.700 1.00 15.83 380 LEU B O 1
ATOM 6127 N N . ILE B 1 381 ? 2.847 30.580 37.731 1.00 12.94 381 ILE B N 1
ATOM 6128 C CA . ILE B 1 381 ? 2.321 31.731 38.530 1.00 14.45 381 ILE B CA 1
ATOM 6129 C C . ILE B 1 381 ? 3.274 32.903 38.371 1.00 13.36 381 ILE B C 1
ATOM 6130 O O . ILE B 1 381 ? 4.462 32.818 38.754 1.00 14.05 381 ILE B O 1
ATOM 6135 N N . ASN B 1 382 ? 2.807 33.941 37.722 1.00 14.14 382 ASN B N 1
ATOM 6136 C CA . ASN B 1 382 ? 3.743 35.025 37.306 1.00 14.79 382 ASN B CA 1
ATOM 6137 C C . ASN B 1 382 ? 4.229 35.944 38.402 1.00 15.51 382 ASN B C 1
ATOM 6138 O O . ASN B 1 382 ? 5.407 36.282 38.439 1.00 15.62 382 ASN B O 1
ATOM 6143 N N . ASP B 1 383 ? 3.339 36.435 39.262 1.00 14.80 383 ASP B N 1
ATOM 6144 C CA . ASP B 1 383 ? 3.754 37.463 40.248 1.00 17.75 383 ASP B CA 1
ATOM 6145 C C . ASP B 1 383 ? 2.776 37.480 41.418 1.00 17.37 383 ASP B C 1
ATOM 6146 O O . ASP B 1 383 ? 1.734 38.165 41.333 1.00 17.57 383 ASP B O 1
ATOM 6151 N N . GLU B 1 384 ? 3.122 36.786 42.484 1.00 16.42 384 GLU B N 1
ATOM 6152 C CA . GLU B 1 384 ? 2.250 36.702 43.666 1.00 16.33 384 GLU B CA 1
ATOM 6153 C C . GLU B 1 384 ? 3.104 36.847 44.899 1.00 17.65 384 GLU B C 1
ATOM 6154 O O . GLU B 1 384 ? 4.316 36.680 44.812 1.00 20.98 384 GLU B O 1
ATOM 6160 N N . ILE B 1 385 ? 2.532 37.243 46.050 1.00 17.14 385 ILE B N 1
ATOM 6161 C CA . ILE B 1 385 ? 3.299 37.403 47.246 1.00 17.51 385 ILE B CA 1
ATOM 6162 C C . ILE B 1 385 ? 3.015 36.167 48.140 1.00 18.62 385 ILE B C 1
ATOM 6163 O O . ILE B 1 385 ? 1.921 36.022 48.675 1.00 19.25 385 ILE B O 1
ATOM 6168 N N . TYR B 1 386 ? 4.001 35.274 48.272 1.00 17.03 386 TYR B N 1
ATOM 6169 C CA . TYR B 1 386 ? 3.878 34.025 48.999 1.00 16.89 386 TYR B CA 1
ATOM 6170 C C . TYR B 1 386 ? 4.958 33.884 50.048 1.00 17.55 386 TYR B C 1
ATOM 6171 O O . TYR B 1 386 ? 6.037 34.499 49.957 1.00 16.61 386 TYR B O 1
ATOM 6180 N N . PRO B 1 387 ? 4.686 33.122 51.088 1.00 17.94 387 PRO B N 1
ATOM 6181 C CA . PRO B 1 387 ? 5.701 32.868 52.110 1.00 18.95 387 PRO B CA 1
ATOM 6182 C C . PRO B 1 387 ? 7.040 32.380 51.593 1.00 17.76 387 PRO B C 1
ATOM 6183 O O . PRO B 1 387 ? 7.134 31.530 50.720 1.00 17.16 387 PRO B O 1
ATOM 6187 N N . SER B 1 388 ? 8.112 32.918 52.174 1.00 18.41 388 SER B N 1
ATOM 6188 C CA . SER B 1 388 ? 9.478 32.655 51.720 1.00 17.14 388 SER B CA 1
ATOM 6189 C C . SER B 1 388 ? 10.019 31.329 52.128 1.00 17.78 388 SER B C 1
ATOM 6190 O O . SER B 1 388 ? 11.162 30.971 51.763 1.00 18.16 388 SER B O 1
ATOM 6193 N N . ASP B 1 389 ? 9.276 30.542 52.934 1.00 16.04 389 ASP B N 1
ATOM 6194 C CA . ASP B 1 389 ? 9.755 29.215 53.356 1.00 18.22 389 ASP B CA 1
ATOM 6195 C C . ASP B 1 389 ? 9.260 28.007 52.484 1.00 15.66 389 ASP B C 1
ATOM 6196 O O . ASP B 1 389 ? 9.612 26.879 52.720 1.00 16.84 389 ASP B O 1
ATOM 6201 N N . ILE B 1 390 ? 8.529 28.292 51.422 1.00 14.08 390 ILE B N 1
ATOM 6202 C CA . ILE B 1 390 ? 8.162 27.202 50.519 1.00 14.23 390 ILE B CA 1
ATOM 6203 C C . ILE B 1 390 ? 9.427 26.648 49.928 1.00 15.62 390 ILE B C 1
ATOM 6204 O O . ILE B 1 390 ? 10.294 27.450 49.493 1.00 17.48 390 ILE B O 1
ATOM 6209 N N . THR B 1 391 ? 9.615 25.343 49.985 1.00 13.92 391 THR B N 1
ATOM 6210 C CA . THR B 1 391 ? 10.908 24.761 49.730 1.00 15.73 391 THR B CA 1
ATOM 6211 C C . THR B 1 391 ? 10.818 23.393 49.186 1.00 14.97 391 THR B C 1
ATOM 6212 O O . THR B 1 391 ? 9.721 22.744 49.238 1.00 14.50 391 THR B O 1
ATOM 6216 N N . SER B 1 392 ? 11.953 22.868 48.674 1.00 16.42 392 SER B N 1
ATOM 6217 C CA . SER B 1 392 ? 12.064 21.574 48.079 1.00 16.76 392 SER B CA 1
ATOM 6218 C C . SER B 1 392 ? 11.389 20.503 48.935 1.00 16.87 392 SER B C 1
ATOM 6219 O O . SER B 1 392 ? 11.695 20.428 50.147 1.00 17.12 392 SER B O 1
ATOM 6222 N N . GLY B 1 393 ? 10.466 19.738 48.321 1.00 15.49 393 GLY B N 1
ATOM 6223 C CA . GLY B 1 393 ? 9.805 18.580 48.950 1.00 14.89 393 GLY B CA 1
ATOM 6224 C C . GLY B 1 393 ? 8.369 18.942 49.415 1.00 14.93 393 GLY B C 1
ATOM 6225 O O . GLY B 1 393 ? 7.577 18.007 49.745 1.00 16.60 393 GLY B O 1
ATOM 6226 N N . ASP B 1 394 ? 8.068 20.217 49.578 1.00 15.62 394 ASP B N 1
ATOM 6227 C CA . ASP B 1 394 ? 6.689 20.696 49.787 1.00 15.55 394 ASP B CA 1
ATOM 6228 C C . ASP B 1 394 ? 5.867 20.230 48.570 1.00 15.40 394 ASP B C 1
ATOM 6229 O O . ASP B 1 394 ? 6.381 20.173 47.413 1.00 13.45 394 ASP B O 1
ATOM 6234 N N . PHE B 1 395 ? 4.595 19.919 48.844 1.00 12.98 395 PHE B N 1
ATOM 6235 C CA . PHE B 1 395 ? 3.589 19.719 47.756 1.00 14.18 395 PHE B CA 1
ATOM 6236 C C . PHE B 1 395 ? 2.770 20.957 47.598 1.00 13.19 395 PHE B C 1
ATOM 6237 O O . PHE B 1 395 ? 2.229 21.491 48.555 1.00 12.72 395 PHE B O 1
ATOM 6245 N N . LEU B 1 396 ? 2.777 21.509 46.385 1.00 12.87 396 LEU B N 1
ATOM 6246 C CA . LEU B 1 396 ? 2.157 22.751 46.033 1.00 13.52 396 LEU B CA 1
ATOM 6247 C C . LEU B 1 396 ? 1.159 22.468 44.949 1.00 14.13 396 LEU B C 1
ATOM 6248 O O . LEU B 1 396 ? 1.510 21.804 43.995 1.00 12.93 396 LEU B O 1
ATOM 6253 N N . ALA B 1 397 ? -0.101 22.887 45.136 1.00 13.81 397 ALA B N 1
ATOM 6254 C CA . ALA B 1 397 ? -1.113 22.548 44.159 1.00 13.10 397 ALA B CA 1
ATOM 6255 C C . ALA B 1 397 ? -1.696 23.844 43.589 1.00 12.36 397 ALA B C 1
ATOM 6256 O O . ALA B 1 397 ? -1.844 24.823 44.279 1.00 12.74 397 ALA B O 1
ATOM 6258 N N . LEU B 1 398 ? -2.102 23.764 42.338 1.00 11.31 398 LEU B N 1
ATOM 6259 C CA . LEU B 1 398 ? -2.892 24.777 41.691 1.00 11.86 398 LEU B CA 1
ATOM 6260 C C . LEU B 1 398 ? -4.363 24.295 41.548 1.00 12.04 398 LEU B C 1
ATOM 6261 O O . LEU B 1 398 ? -4.656 23.185 41.216 1.00 11.41 398 LEU B O 1
ATOM 6266 N N . ALA B 1 399 ? -5.287 25.194 41.895 1.00 12.36 399 ALA B N 1
ATOM 6267 C CA . ALA B 1 399 ? -6.688 24.906 41.865 1.00 12.01 399 ALA B CA 1
ATOM 6268 C C . ALA B 1 399 ? -7.314 25.112 40.505 1.00 10.27 399 ALA B C 1
ATOM 6269 O O . ALA B 1 399 ? -6.781 25.873 39.667 1.00 10.73 399 ALA B O 1
ATOM 6271 N N . ALA B 1 400 ? -8.497 24.523 40.318 1.00 10.35 400 ALA B N 1
ATOM 6272 C CA . ALA B 1 400 ? -9.337 24.760 39.167 1.00 10.62 400 ALA B CA 1
ATOM 6273 C C . ALA B 1 400 ? -8.632 24.380 37.876 1.00 11.91 400 ALA B C 1
ATOM 6274 O O . ALA B 1 400 ? -8.774 25.050 36.876 1.00 14.15 400 ALA B O 1
ATOM 6276 N N . THR B 1 401 ? -7.899 23.263 37.908 1.00 10.76 401 THR B N 1
ATOM 6277 C CA . THR B 1 401 ? -7.152 22.811 36.670 1.00 9.96 401 THR B CA 1
ATOM 6278 C C . THR B 1 401 ? -7.947 21.779 35.881 1.00 11.80 401 THR B C 1
ATOM 6279 O O . THR B 1 401 ? -7.403 21.167 34.979 1.00 11.13 401 THR B O 1
ATOM 6283 N N . GLY B 1 402 ? -9.233 21.594 36.215 1.00 11.35 402 GLY B N 1
ATOM 6284 C CA . GLY B 1 402 ? -10.079 20.523 35.634 1.00 12.01 402 GLY B CA 1
ATOM 6285 C C . GLY B 1 402 ? -10.580 20.820 34.258 1.00 12.49 402 GLY B C 1
ATOM 6286 O O . GLY B 1 402 ? -11.102 19.880 33.618 1.00 12.11 402 GLY B O 1
ATOM 6287 N N . ALA B 1 403 ? -10.402 22.059 33.754 1.00 12.02 403 ALA B N 1
ATOM 6288 C CA . ALA B 1 403 ? -10.893 22.443 32.427 1.00 12.31 403 ALA B CA 1
ATOM 6289 C C . ALA B 1 403 ? -9.683 22.913 31.586 1.00 11.98 403 ALA B C 1
ATOM 6290 O O . ALA B 1 403 ? -8.882 23.776 32.035 1.00 11.37 403 ALA B O 1
ATOM 6292 N N . TYR B 1 404 ? -9.512 22.225 30.468 1.00 10.52 404 TYR B N 1
ATOM 6293 C CA . TYR B 1 404 ? -8.548 22.535 29.412 1.00 11.65 404 TYR B CA 1
ATOM 6294 C C . TYR B 1 404 ? -7.076 22.124 29.682 1.00 12.29 404 TYR B C 1
ATOM 6295 O O . TYR B 1 404 ? -6.412 21.718 28.693 1.00 14.68 404 TYR B O 1
ATOM 6304 N N . CYS B 1 405 ? -6.637 22.144 30.945 1.00 10.78 405 CYS B N 1
ATOM 6305 C CA . CYS B 1 405 ? -5.265 21.914 31.235 1.00 11.35 405 CYS B CA 1
ATOM 6306 C C . CYS B 1 405 ? -4.768 20.546 30.746 1.00 10.22 405 CYS B C 1
ATOM 6307 O O . CYS B 1 405 ? -3.811 20.443 29.879 1.00 9.80 405 CYS B O 1
ATOM 6310 N N . TYR B 1 406 ? -5.363 19.447 31.226 1.00 10.36 406 TYR B N 1
ATOM 6311 C CA . TYR B 1 406 ? -4.895 18.142 30.738 1.00 10.92 406 TYR B CA 1
ATOM 6312 C C . TYR B 1 406 ? -5.136 17.988 29.251 1.00 11.21 406 TYR B C 1
ATOM 6313 O O . TYR B 1 406 ? -4.284 17.455 28.547 1.00 10.16 406 TYR B O 1
ATOM 6322 N N . ALA B 1 407 ? -6.279 18.430 28.739 1.00 11.09 407 ALA B N 1
ATOM 6323 C CA . ALA B 1 407 ? -6.569 18.306 27.299 1.00 11.36 407 ALA B CA 1
ATOM 6324 C C . ALA B 1 407 ? -5.549 19.016 26.423 1.00 12.91 407 ALA B C 1
ATOM 6325 O O . ALA B 1 407 ? -5.245 18.538 25.299 1.00 12.38 407 ALA B O 1
ATOM 6327 N N . MET B 1 408 ? -4.935 20.069 26.948 1.00 11.24 408 MET B N 1
ATOM 6328 C CA . MET B 1 408 ? -3.939 20.845 26.203 1.00 13.25 408 MET B CA 1
ATOM 6329 C C . MET B 1 408 ? -2.491 20.419 26.489 1.00 13.08 408 MET B C 1
ATOM 6330 O O . MET B 1 408 ? -1.526 21.112 26.085 1.00 15.05 408 MET B O 1
ATOM 6335 N N . SER B 1 409 ? -2.315 19.326 27.221 1.00 12.35 409 SER B N 1
ATOM 6336 C CA . SER B 1 409 ? -0.989 18.881 27.683 1.00 12.72 409 SER B CA 1
ATOM 6337 C C . SER B 1 409 ? -0.130 18.433 26.501 1.00 11.93 409 SER B C 1
ATOM 6338 O O . SER B 1 409 ? -0.652 18.079 25.424 1.00 13.19 409 SER B O 1
ATOM 6341 N N . SER B 1 410 ? 1.159 18.604 26.678 1.00 13.44 410 SER B N 1
ATOM 6342 C CA . SER B 1 410 ? 2.151 18.264 25.642 1.00 13.48 410 SER B CA 1
ATOM 6343 C C . SER B 1 410 ? 3.223 17.396 26.232 1.00 14.28 410 SER B C 1
ATOM 6344 O O . SER B 1 410 ? 3.379 17.272 27.470 1.00 14.45 410 SER B O 1
ATOM 6347 N N . ARG B 1 411 ? 4.033 16.823 25.314 1.00 11.91 411 ARG B N 1
ATOM 6348 C CA . ARG B 1 411 ? 5.264 16.104 25.699 1.00 11.89 411 ARG B CA 1
ATOM 6349 C C . ARG B 1 411 ? 6.495 16.950 25.391 1.00 11.94 411 ARG B C 1
ATOM 6350 O O . ARG B 1 411 ? 7.529 16.459 24.913 1.00 11.80 411 ARG B O 1
ATOM 6358 N N . TYR B 1 412 ? 6.417 18.272 25.626 1.00 12.26 412 TYR B N 1
ATOM 6359 C CA . TYR B 1 412 ? 7.575 19.104 25.407 1.00 12.62 412 TYR B CA 1
ATOM 6360 C C . TYR B 1 412 ? 8.702 18.655 26.326 1.00 12.01 412 TYR B C 1
ATOM 6361 O O . TYR B 1 412 ? 8.432 18.163 27.465 1.00 12.64 412 TYR B O 1
ATOM 6370 N N . ASN B 1 413 ? 9.942 18.622 25.824 1.00 9.94 413 ASN B N 1
ATOM 6371 C CA . ASN B 1 413 ? 11.082 18.043 26.515 1.00 10.91 413 ASN B CA 1
ATOM 6372 C C . ASN B 1 413 ? 10.878 16.549 26.858 1.00 11.15 413 ASN B C 1
ATOM 6373 O O . ASN B 1 413 ? 11.489 16.006 27.828 1.00 12.64 413 ASN B O 1
ATOM 6378 N N . ALA B 1 414 ? 9.995 15.883 26.085 1.00 11.85 414 ALA B N 1
ATOM 6379 C CA . ALA B 1 414 ? 9.613 14.514 26.299 1.00 13.08 414 ALA B CA 1
ATOM 6380 C C . ALA B 1 414 ? 9.042 14.252 27.664 1.00 13.25 414 ALA B C 1
ATOM 6381 O O . ALA B 1 414 ? 9.165 13.159 28.207 1.00 16.00 414 ALA B O 1
ATOM 6383 N N . PHE B 1 415 ? 8.436 15.269 28.287 1.00 12.44 415 PHE B N 1
ATOM 6384 C CA . PHE B 1 415 ? 7.735 15.077 29.548 1.00 13.41 415 PHE B CA 1
ATOM 6385 C C . PHE B 1 415 ? 6.515 14.169 29.304 1.00 12.99 415 PHE B C 1
ATOM 6386 O O . PHE B 1 415 ? 5.889 14.167 28.226 1.00 16.36 415 PHE B O 1
ATOM 6394 N N . THR B 1 416 ? 6.267 13.300 30.286 1.00 15.01 416 THR B N 1
ATOM 6395 C CA . THR B 1 416 ? 5.178 12.352 30.228 1.00 14.33 416 THR B CA 1
ATOM 6396 C C . THR B 1 416 ? 3.882 13.007 30.745 1.00 14.26 416 THR B C 1
ATOM 6397 O O . THR B 1 416 ? 3.931 13.760 31.669 1.00 14.09 416 THR B O 1
ATOM 6401 N N . ARG B 1 417 ? 2.786 12.716 30.112 1.00 13.58 417 ARG B N 1
ATOM 6402 C CA . ARG B 1 417 ? 1.503 13.232 30.645 1.00 15.90 417 ARG B CA 1
ATOM 6403 C C . ARG B 1 417 ? 1.281 12.729 32.070 1.00 15.62 417 ARG B C 1
ATOM 6404 O O . ARG B 1 417 ? 1.425 11.530 32.370 1.00 14.68 417 ARG B O 1
ATOM 6412 N N . PRO B 1 418 ? 0.784 13.623 32.951 1.00 15.17 418 PRO B N 1
ATOM 6413 C CA . PRO B 1 418 ? 0.542 13.235 34.319 1.00 13.50 418 PRO B CA 1
ATOM 6414 C C . PRO B 1 418 ? -0.590 12.280 34.496 1.00 13.66 418 PRO B C 1
ATOM 6415 O O . PRO B 1 418 ? -1.497 12.223 33.690 1.00 13.17 418 PRO B O 1
ATOM 6419 N N . ALA B 1 419 ? -0.533 11.515 35.597 1.00 12.40 419 ALA B N 1
ATOM 6420 C CA . ALA B 1 419 ? -1.702 10.687 35.972 1.00 13.36 419 ALA B CA 1
ATOM 6421 C C . ALA B 1 419 ? -2.865 11.588 36.389 1.00 10.90 419 ALA B C 1
ATOM 6422 O O . ALA B 1 419 ? -2.658 12.728 36.839 1.00 11.24 419 ALA B O 1
ATOM 6424 N N . VAL B 1 420 ? -4.071 11.041 36.262 1.00 11.60 420 VAL B N 1
ATOM 6425 C CA . VAL B 1 420 ? -5.287 11.663 36.717 1.00 11.60 420 VAL B CA 1
ATOM 6426 C C . VAL B 1 420 ? -5.950 10.642 37.666 1.00 12.04 420 VAL B C 1
ATOM 6427 O O . VAL B 1 420 ? -6.227 9.561 37.218 1.00 11.69 420 VAL B O 1
ATOM 6431 N N . VAL B 1 421 ? -6.251 11.057 38.912 1.00 12.73 421 VAL B N 1
ATOM 6432 C CA . VAL B 1 421 ? -6.934 10.192 39.882 1.00 14.83 421 VAL B CA 1
ATOM 6433 C C . VAL B 1 421 ? -8.191 10.892 40.271 1.00 14.37 421 VAL B C 1
ATOM 6434 O O . VAL B 1 421 ? -8.221 12.112 40.324 1.00 15.81 421 VAL B O 1
ATOM 6438 N N . SER B 1 422 ? -9.222 10.102 40.562 1.00 12.43 422 SER B N 1
ATOM 6439 C CA . SER B 1 422 ? -10.446 10.671 41.194 1.00 12.18 422 SER B CA 1
ATOM 6440 C C . SER B 1 422 ? -10.535 10.237 42.640 1.00 12.85 422 SER B C 1
ATOM 6441 O O . SER B 1 422 ? -9.935 9.264 43.042 1.00 13.86 422 SER B O 1
ATOM 6444 N N . VAL B 1 423 ? -11.220 11.059 43.405 1.00 12.24 423 VAL B N 1
ATOM 6445 C CA . VAL B 1 423 ? -11.437 10.766 44.831 1.00 13.35 423 VAL B CA 1
ATOM 6446 C C . VAL B 1 423 ? -12.907 10.922 45.150 1.00 13.86 423 VAL B C 1
ATOM 6447 O O . VAL B 1 423 ? -13.599 11.801 44.595 1.00 14.10 423 VAL B O 1
ATOM 6451 N N . ARG B 1 424 ? -13.378 10.002 46.009 1.00 12.75 424 ARG B N 1
ATOM 6452 C CA . ARG B 1 424 ? -14.748 10.076 46.497 1.00 14.02 424 ARG B CA 1
ATOM 6453 C C . ARG B 1 424 ? -14.807 9.198 47.757 1.00 14.11 424 ARG B C 1
ATOM 6454 O O . ARG B 1 424 ? -14.221 8.090 47.776 1.00 13.95 424 ARG B O 1
ATOM 6462 N N . ALA B 1 425 ? -15.551 9.664 48.738 1.00 14.84 425 ALA B N 1
ATOM 6463 C CA . ALA B 1 425 ? -15.870 8.834 49.896 1.00 17.10 425 ALA B CA 1
ATOM 6464 C C . ALA B 1 425 ? -14.618 8.261 50.573 1.00 17.25 425 ALA B C 1
ATOM 6465 O O . ALA B 1 425 ? -14.593 7.103 50.989 1.00 17.11 425 ALA B O 1
ATOM 6467 N N . GLY B 1 426 ? -13.548 9.055 50.643 1.00 15.32 426 GLY B N 1
ATOM 6468 C CA . GLY B 1 426 ? -12.366 8.666 51.292 1.00 15.82 426 GLY B CA 1
ATOM 6469 C C . GLY B 1 426 ? -11.433 7.737 50.564 1.00 16.29 426 GLY B C 1
ATOM 6470 O O . GLY B 1 426 ? -10.459 7.245 51.173 1.00 16.27 426 GLY B O 1
ATOM 6471 N N . SER B 1 427 ? -11.755 7.449 49.316 1.00 15.21 427 SER B N 1
ATOM 6472 C CA . SER B 1 427 ? -10.954 6.534 48.466 1.00 16.57 427 SER B CA 1
ATOM 6473 C C . SER B 1 427 ? -10.532 7.231 47.185 1.00 16.07 427 SER B C 1
ATOM 6474 O O . SER B 1 427 ? -11.257 8.121 46.705 1.00 15.30 427 SER B O 1
ATOM 6477 N N . SER B 1 428 ? -9.514 6.647 46.575 1.00 16.71 428 SER B N 1
ATOM 6478 C CA . SER B 1 428 ? -8.983 7.160 45.283 1.00 17.11 428 SER B CA 1
ATOM 6479 C C . SER B 1 428 ? -9.112 6.079 44.246 1.00 18.01 428 SER B C 1
ATOM 6480 O O . SER B 1 428 ? -9.064 4.866 44.565 1.00 17.07 428 SER B O 1
ATOM 6483 N N . ARG B 1 429 ? -9.342 6.464 42.994 1.00 15.62 429 ARG B N 1
ATOM 6484 C CA . ARG B 1 429 ? -9.333 5.551 41.876 1.00 17.94 429 ARG B CA 1
ATOM 6485 C C . ARG B 1 429 ? -8.533 6.190 40.707 1.00 16.63 429 ARG B C 1
ATOM 6486 O O . ARG B 1 429 ? -8.806 7.319 40.322 1.00 17.69 429 ARG B O 1
ATOM 6494 N N . LEU B 1 430 ? -7.622 5.433 40.125 1.00 15.03 430 LEU B N 1
ATOM 6495 C CA . LEU B 1 430 ? -6.849 5.937 39.001 1.00 15.57 430 LEU B CA 1
ATOM 6496 C C . LEU B 1 430 ? -7.779 6.077 37.824 1.00 17.49 430 LEU B C 1
ATOM 6497 O O . LEU B 1 430 ? -8.540 5.116 37.531 1.00 17.51 430 LEU B O 1
ATOM 6502 N N . MET B 1 431 ? -7.829 7.274 37.208 1.00 14.00 431 MET B N 1
ATOM 6503 C CA . MET B 1 431 ? -8.593 7.503 36.043 1.00 14.73 431 MET B CA 1
ATOM 6504 C C . MET B 1 431 ? -7.783 7.297 34.749 1.00 15.75 431 MET B C 1
ATOM 6505 O O . MET B 1 431 ? -8.196 6.574 33.810 1.00 15.74 431 MET B O 1
ATOM 6510 N N . LEU B 1 432 ? -6.711 8.050 34.642 1.00 12.62 432 LEU B N 1
ATOM 6511 C CA . LEU B 1 432 ? -5.734 7.909 33.532 1.00 14.04 432 LEU B CA 1
ATOM 6512 C C . LEU B 1 432 ? -4.392 7.655 34.121 1.00 13.35 432 LEU B C 1
ATOM 6513 O O . LEU B 1 432 ? -3.964 8.372 35.006 1.00 13.31 432 LEU B O 1
ATOM 6518 N N . ARG B 1 433 ? -3.665 6.635 33.660 1.00 13.21 433 ARG B N 1
ATOM 6519 C CA . ARG B 1 433 ? -2.349 6.390 34.191 1.00 12.50 433 ARG B CA 1
ATOM 6520 C C . ARG B 1 433 ? -1.384 7.467 33.638 1.00 14.37 433 ARG B C 1
ATOM 6521 O O . ARG B 1 433 ? -1.651 8.093 32.629 1.00 13.44 433 ARG B O 1
ATOM 6529 N N . ARG B 1 434 ? -0.330 7.680 34.339 1.00 12.89 434 ARG B N 1
ATOM 6530 C CA . ARG B 1 434 ? 0.815 8.488 33.862 1.00 14.58 434 ARG B CA 1
ATOM 6531 C C . ARG B 1 434 ? 1.408 7.845 32.598 1.00 13.79 434 ARG B C 1
ATOM 6532 O O . ARG B 1 434 ? 1.525 6.600 32.493 1.00 14.04 434 ARG B O 1
ATOM 6540 N N . GLU B 1 435 ? 1.768 8.683 31.616 1.00 13.47 435 GLU B N 1
ATOM 6541 C CA . GLU B 1 435 ? 2.570 8.166 30.553 1.00 14.97 435 GLU B CA 1
ATOM 6542 C C . GLU B 1 435 ? 3.951 7.754 31.041 1.00 15.03 435 GLU B C 1
ATOM 6543 O O . GLU B 1 435 ? 4.452 8.138 32.092 1.00 15.40 435 GLU B O 1
ATOM 6549 N N . THR B 1 436 ? 4.636 6.983 30.207 1.00 16.09 436 THR B N 1
ATOM 6550 C CA . THR B 1 436 ? 5.976 6.491 30.464 1.00 16.16 436 THR B CA 1
ATOM 6551 C C . THR B 1 436 ? 6.881 6.809 29.217 1.00 14.31 436 THR B C 1
ATOM 6552 O O . THR B 1 436 ? 6.394 7.078 28.124 1.00 15.03 436 THR B O 1
ATOM 6556 N N . LEU B 1 437 ? 8.167 6.625 29.417 1.00 15.76 437 LEU B N 1
ATOM 6557 C CA . LEU B 1 437 ? 9.111 6.669 28.283 1.00 15.74 437 LEU B CA 1
ATOM 6558 C C . LEU B 1 437 ? 8.744 5.711 27.228 1.00 16.67 437 LEU B C 1
ATOM 6559 O O . LEU B 1 437 ? 8.845 6.024 26.041 1.00 15.66 437 LEU B O 1
ATOM 6564 N N . ASP B 1 438 ? 8.305 4.496 27.603 1.00 15.74 438 ASP B N 1
ATOM 6565 C CA . ASP B 1 438 ? 7.875 3.560 26.578 1.00 17.30 438 ASP B CA 1
ATOM 6566 C C . ASP B 1 438 ? 6.745 4.025 25.731 1.00 15.30 438 ASP B C 1
ATOM 6567 O O . ASP B 1 438 ? 6.692 3.619 24.577 1.00 17.92 438 ASP B O 1
ATOM 6572 N N . ASP B 1 439 ? 5.815 4.827 26.266 1.00 14.33 439 ASP B N 1
ATOM 6573 C CA . ASP B 1 439 ? 4.760 5.399 25.465 1.00 16.77 439 ASP B CA 1
ATOM 6574 C C . ASP B 1 439 ? 5.345 6.305 24.386 1.00 15.77 439 ASP B C 1
ATOM 6575 O O . ASP B 1 439 ? 4.904 6.286 23.230 1.00 18.66 439 ASP B O 1
ATOM 6580 N N . ILE B 1 440 ? 6.341 7.033 24.794 1.00 14.22 440 ILE B N 1
ATOM 6581 C CA . ILE B 1 440 ? 6.995 7.962 23.815 1.00 17.67 440 ILE B CA 1
ATOM 6582 C C . ILE B 1 440 ? 7.753 7.187 22.753 1.00 18.26 440 ILE B C 1
ATOM 6583 O O . ILE B 1 440 ? 7.623 7.395 21.559 1.00 18.09 440 ILE B O 1
ATOM 6588 N N . LEU B 1 441 ? 8.501 6.203 23.222 1.00 15.70 441 LEU B N 1
ATOM 6589 C CA . LEU B 1 441 ? 9.242 5.374 22.344 1.00 17.37 441 LEU B CA 1
ATOM 6590 C C . LEU B 1 441 ? 8.380 4.471 21.448 1.00 17.64 441 LEU B C 1
ATOM 6591 O O . LEU B 1 441 ? 8.820 4.116 20.323 1.00 18.72 441 LEU B O 1
ATOM 6596 N N . SER B 1 442 ? 7.166 4.175 21.883 1.00 20.02 442 SER B N 1
ATOM 6597 C CA . SER B 1 442 ? 6.203 3.331 21.102 1.00 21.26 442 SER B CA 1
ATOM 6598 C C . SER B 1 442 ? 5.902 3.875 19.706 1.00 20.93 442 SER B C 1
ATOM 6599 O O . SER B 1 442 ? 5.620 3.113 18.788 1.00 21.10 442 SER B O 1
ATOM 6602 N N . LEU B 1 443 ? 6.070 5.186 19.521 1.00 16.29 443 LEU B N 1
ATOM 6603 C CA . LEU B 1 443 ? 5.728 5.758 18.221 1.00 14.45 443 LEU B CA 1
ATOM 6604 C C . LEU B 1 443 ? 6.842 5.579 17.225 1.00 14.24 443 LEU B C 1
ATOM 6605 O O . LEU B 1 443 ? 6.611 5.802 16.056 1.00 13.89 443 LEU B O 1
ATOM 6610 N N . GLU B 1 444 ? 7.996 5.166 17.706 1.00 15.57 444 GLU B N 1
ATOM 6611 C CA . GLU B 1 444 ? 9.115 4.907 16.892 1.00 18.52 444 GLU B CA 1
ATOM 6612 C C . GLU B 1 444 ? 8.874 3.642 16.046 1.00 24.19 444 GLU B C 1
ATOM 6613 O O . GLU B 1 444 ? 9.044 3.981 14.826 1.00 33.78 444 GLU B O 1
#

B-factor: mean 19.66, std 9.01, range [9.44, 86.14]

Organism: Corynebacterium glutamicum (strain ATCC 13032 / DSM 20300 / JCM 1318 / BCRC 11384 / CCUG 27702 / LMG 3730 / NBRC 12168 / NCIMB 10025 / NRRL B-2784 / 534) (NCBI:txid196627)

Secondary structure (DSSP, 8-state):
-HHHHT---TTTS-TTEEE-TTSBEEETTEEHHHHHHHH-SSEEEEEHHHHHHHHHHHHHHTTSGGGBEEEGGG---HHHHHHHHHTT-EEEE-SHHHHHHHHHTT--GGGEEE--TT--HHHHHHHHHHT-SEEEE-SHHHHHHHHHHHHHHT--EEEEEEEE-SEEE-SS-EEE-S---SSSSEESTTSHHHHHHHHHHH-TTEEEEEEE---BSSB-SSHHHHHHHHHHHHHHHHHHHHH-----EEE----B----STTSPPP-HHHHHHHHHHHHHHHHHHHTS--PEEEB--SHHHHSTTEEEEEEEEEEEEEESSSS-EEEEEEES--TTT--HHHHH-----EEESBS---SPEEEEEEE-SSSSTT-EEEEEEEEETT--TT-EEEES--TTTTGGG-B-GGGPPPPEEEEEETTEEEEEEPPP-HHHHHHT-/-HHHHT---TTTS-TTEEE-TTSBEEETTEEHHHHHHHH-SSEEEEEHHHHHHHHHHHHHHTTSGGGBEEEGGG---HHHHHHHHHTT-EEEE-SHHHHHHHHHTT--GGGEEE--SS--HHHHHHHHHTT-SEEEE-SHHHHHHHHHHHHHHT--EEEEEEEE-SEEE-SS-EEE-S---SSSSEESTTSHHHHHHHHHHH-TTEEEEEEE---BSSB-SSHHHHHHHHHHHHHHHHHHHHH-----EEE----B----STTSPPP-HHHHHHHHHHHHHHHHHHHTSPPPEEEB--SHHHHSTTEEEEEEEEEEEEEE--EEEEEEES--TTT--HHHHH-----EEESBS---SPEEEEEEE-SSSSTT-EEEEEEEEETT--TT-EEEEE--TTTTTTT-B-GGGPPPPEEEEEETTEEEEEEPPP-HHHHHHT-

Sequence (881 aa):
TVENFNELPAHVWPRNAVRQEDGVVTVAGVPLPDLAEEYGTPLFVVDEDDFRSRCRDMATAFGGPGNVHYASKAFLTKTIARWVDEEGLALDIASINELGIALAAGFPASRITAHGNNKGVEFLRALVQNGVGHVVLDSAQELELLDYVAAGEGKIQDVLIRVKPGIEAHTHEFIATSHEDQKFGFSLASGSAFEAAKAANNAENLNLVGLHCHVGSQVFDAEGFKLAAERVLGLYSQIHSELGVALPELDLGGGYGIAYTAAEEPLNVAEVASDLLTAVGKMAAELGIDAPTVLVEPGRAIAGPSTVTIYEVGTTKDVHVDDDKTRRYIAVDGGMSDNIRPALYGSEYDARVVSRFAEGDPVSTRIVGSHCESGDILINDEIYPSDITSGDFLALAATGAYCYAMSSRYNAFTRPAVVSVRAGSSRLMLRRETLDDILSLETVENFNELPAHVWPRNAVRQEDGVVTVAGVPLPDLAEEYGTPLFVVDEDDFRSRCRDMATAFGGPGNVHYASKAFLTKTIARWVDEEGLALDIASINELGIALAAGFPASRITAHGNNKGVEFLRALVQNGVGHVVLDSAQELELLDYVAAGEGKIQDVLIRVKPGIEAHTHEFIATSHEDQKFGFSLASGSAFEAAKAANNAENLNLVGLHCHVGSQVFDAEGFKLAAERVLGLYSQIHSELGVALPELDLGGGYGIAYTAAEEPLNVAEVASDLLTAVGKMAAELGIDAPTVLVEPGRAIAGPSTVTIYEVGTTKDVHVKTRRYIAVDGGMSDNIRPALYGSEYDARVVSRFAEGDPVSTRIVGSHCESGDILINDEIYPSDITSGDFLALAATGAYCYAMSSRYNAFTRPAVVSVRAGSSRLMLRRETLDDILSLE

InterPro domains:
  IPR000183 Ornithine/DAP/Arg decarboxylase [PR01179] (72-90)
  IPR000183 Ornithine/DAP/Arg decarboxylase [PR01179] (92-104)
  IPR000183 Ornithine/DAP/Arg decarboxylase [PR01179] (207-220)
  IPR000183 Ornithine/DAP/Arg decarboxylase [PR01179] (296-315)
  IPR000183 Ornithine/DAP/Arg decarboxylase [PR01179] (402-415)
  IPR002986 Diaminopimelate decarboxylase, LysA [MF_02120] (31-445)
  IPR002986 Diaminopimelate decarboxylase, LysA [PR01181] (90-107)
  IPR002986 Diaminopimelate decarboxylase, LysA [PR01181] (179-188)
  IPR002986 Diaminopimelate decarboxylase, LysA [PR01181] (329-347)
  IPR002986 Diaminopimelate decarboxylase, LysA [PR01181] (412-434)
  IPR002986 Diaminopimelate decarboxylase, LysA [TIGR01048] (21-444)
  IPR002986 Diaminopimelate decarboxylase, LysA [cd06828] (41-423)
  IPR009006 Alanine racemase/group IV decarboxylase, C-terminal [G3DSA:2.40.37.10] (31-441)
  IPR009006 Alanine racemase/group IV decarboxylase, C-terminal [SSF50621] (285-444)
  IPR022643 Orn/DAP/Arg decarboxylase 2, C-terminal [PF00278] (307-402)
  IPR022644 Orn/DAP/Arg decarboxylase 2, N-terminal [PF02784] (51-305)
  IPR022653 Orn/DAP/Arg decarboxylase 2, pyridoxal-phosphate binding site [PS00878] (72-90)
  IPR022657 Orn/DAP/Arg decarboxylase 2, conserved site [PS00879] (243-259)
  IPR029066 PLP-binding barrel [G3DSA:3.20.20.10] (50-308)
  IPR029066 PLP-binding barrel [SSF51419] (42-308)

Radius of gyration: 28.32 Å; Cα contacts (8 Å, |Δi|>4): 2279; chains: 2; bounding box: 91×43×75 Å

Foldseek 3Di:
DLVVQLDDQCQFAQVQWDQDPQSFIDRQQATPVVVCVVANPFEKEFALVSLLVLLVLQQVQQVGQLQEEAECQFPDALVVLVSSQVSSHAYEDEDQVSVVRNVVSVRQQLRYEYEYLDDDLVSLLVSLVSVHNEYEDWDPVVLVSNLVNQVVVVAAHEYAFEEDLQWAEEAPDIGGDQDDPDRGTFRLNPCRNVVVVVSQVPRPRYHYQYYAYAHAAQYAAQPRLLVSLLSRVVSQLCCCVPVVDAHQEYESEEHHRGDFDSPDGGHPSNRRSVVRLVSLVVSCVVSVGDSHSYHYHYHLSSFFNRIKTKWFKADWDWDDPDPPAIEIEIETAAFCLQAVCCLPPVDAWRKHQNAGRADADWGWYWYAYDAPDPSRTDHGTDTHGPPDYGGTMMMTGRSGTNRLSVHDCHVPAWRGWYWYDHNHDIGTRGHIDDVVNVVVVD/DLVVQLDDQCQFAQVQWDQDPQSFIDRQQATPVVVCVVANPQEKEFALVSLLVLLVLQQVQQPHQLQEEAECQFPDALVVLLSSQVSVHAYEDEDQVSVVRNVVSVRQQLRYEYDYLDDDLVSLLVSLVSVRNEYEDWDPVSLVSNLVSQVVVVAAHEYAFEEDLQWAAEAPDIGGDQDDPDRGTAYLNPCRNVVVVVSQVPRPRYDYQEYEYAHAAQYAAQPRLLVSLLSRVVSQLVCCVVVVDAHQEYESEEHHRGDFDNVDGGHPSNRRSVVNLVSQVVSCVVSVGDRHSYHYHYHLSSFFNRIKTKWFWADWDWDPVLIEIEIETAAFCQQAVCCLPPVDAHRKHQNHGRADADWGWYWYAYDAPDVSRTDHGTDTHGPPDYGGTMMMTGRSRTNRLSVGDCHVHAWRGWYWYDHNNDIGTRGHIDDVVVVVVVD

Nearest PDB structures (foldseek):
  5x7n-assembly1_B  TM=1.002E+00  e=8.085E-96  Corynebacterium glutamicum ATCC 13032
  5x7m-assembly1_A  TM=1.001E+00  e=3.847E-93  Corynebacterium glutamicum ATCC 13032
  2o0t-assembly2_D  TM=9.917E-01  e=5.111E-69  Mycobacterium tuberculosis H37Rv
  1tuf-assembly1_A  TM=9.244E-01  e=1.202E-40  Methanocaldococcus jannaschii
  1twi-assembly1_A  TM=9.222E-01  e=6.011E-39  Methanocaldococcus jannaschii

Solvent-accessible surface area: 29797 Å² total

CATH classification: 2.40.37.10 (+1 more: 3.20.20.10)